Protein 3ZGY (pdb70)

Radius of gyration: 35.95 Å; Cα contacts (8 Å, |Δi|>4): 2214; chains: 4; bounding box: 71×122×78 Å

Foldseek 3Di:
DFEEEFEEVDLQSVLLQVLLVVVPHAYEYEYPDDDCSVVSPHHYADALLRRLQGHLEYEYEHAALVVVCVRPVPDDLQSAANHEYEYAYADALVSQQVVCVVQVSSNYFYKYKYWDAGSVCFQEQRTAIEIEADCVRCVVCVPSQCSRHVNYDYDYHRRRVRNVVVVVVVVVVVVVVVVLVLVQVLVVLVPDHSVVCVVVVVVVVVVVVVCVVVLVVCVVPVAFACPVPFLLNVLVVLVVVQVSCVVSVHDRPVSVVVNVLSVVCVVVVRRRGHPSNSVVVVPDD/DFAEEFEEVDLQSVLQQVLLVVVPHNYHYDDCCVALLNRLQGGLEYEYEYAALVVVCVRPVPDDLQSAANHEYEYAYADALVSQVVVCVVCVSSNYFYKYKYWDAGSVCFQEQRTAIEIEADCVRCVVCVPSQCSRHVNYDYDYHRNRPRNVVVVVVVVVVVVVVVVLVLVQVLVVLVPDHSVVCVVVVVVVVVVVVVCPVVLVVCVVPVHFACPVPFLLNVLVVLVVVQCSCVVSVHDRPVSVVVNVLSVVCVVVVRRRGHPSNSVVVVPDD/DFAEEFEEVDLQSVLQQVLLVVVPHNYHYDYDVCVALLNRLQGGLEYEYEYAALVVVCVRPVPDDLQSALHEYEYAYADALVSQVVVCVVCVSSNYFYKYKYWPAGSVCFQEQRTAIEIEADCVRCVVCVPSQCSRHVNYDYDYHRNRVRNVVVVVVVVVVVVLVVVLVLVQVLVVLVPDHSVVCVVVVVVVVVVVVVCPVVLVVCVVPVHFACPVPFLLVVQVVLVVLQVSCVVSVHDRPVSVVVNVLSVVCVVVVRRRGHPSNSVVVVPDD/DQDPLLQQLPFEEEFEAVDLQSVLLQVLSLVSNHAYEYEYPDDDVSVVSPHHYADALLRRLQGGLEYEYEHAALVVVCVRPVPDPLQSAANHEYEYAYADALVSQVVVCVVCVSSNYFYKYKYWDDGSVCFQEQPTAIEIEADCVRCVSCVSSQCSRHVNYDYDYHRRRVRNVVVVVVVVVVVVLVVVLVLVQVLVVLVPDHSVVCVVVVVVVVVVVVVCVVVLVVCVVPVAFACPVPFLLNVQVVLVVSQCSCVVSVHDRPVSVVVNVLSVVCVVVVRRRGHPSNSVVVVPDD

Organism: Streptomyces kanamyceticus (NCBI:txid1967)

Sequence (1125 aa):
HTPVTVIGLGLMGQALAGAFLGAGHPTTVWNRTAAPLVARGAKSAGSVAEAVAASPLVVVCVSDYDAVHALLDPLDGTALQGRTLVNLTSGTSAQARERAAWADGRGADYLDGAILAGPAAIGTADAVVLLSGPRSAFDPHASALGGLGAGTTYLGADHGLASLYDAAGLVMMWSILNGFLQGAALLGTAGVDATTFAPFITQGIGTVADWLPGYARQIDDGAYPADDAAIDTHLATMEHLIHESEFLGVNAELPRFIKALADRAVADGHGGSGYPALIEQFRTHHTPVTVIGLGLMGQALAGAFLGAGHPTTVWNRAGSVAEAVAASPLVVVCVSDYDAVHALLDPLDGTALQGRTLVNLTSGTSAQARERAAWADGRGADYLDGAILAGPAAIGTADAVVLLSGPRSAFDPHASALGGLGAGTTYLGADHGLASLYDAAGLVMMWSILNGFLQGAALLGTAGVDATTFAPFITQGIGTVADWLPGYARQIDDGAYPADDAAIDTHLATMEHLIHESEFLGVNAELPRFIKALADRAVADGHGGSGYPALIEQFRTHHTPVTVIGLGLMGQALAGAFLGAGHPTTVWNRTAGSVAEAVAASPLVVVCVSDYDAVHALLDPLDGTALQRTLVNLTSGTSAQARERAAWADGRGADYLDGAILAGPAAIGTADAVVLLSGPRSAFDPHASALGGLGAGTTYLGADHGLASLYDAAGLVMMWSILNGFLQGAALLGTAGVDATTFAPFITQGIGTVADWLPGYARQIDDGAYPADDAAIDTHLATMEHLIHESEFLGVNAELPRFIKALADRAVADGHGGSGYPALIEQFRTHRMMRNQQAEHTPVTVIGLGLMGQALAGAFLGAGHPTTVWNRTAEPLVARGAKSAGSVAEAVAASPLVVVCVSDYDAVHALLDPLDGTALQGRTLVNLTSGTSAQARERAAWADGRGADYLDGAILAGPAAIGTADAVVLLSGPRSAFDPHASALGGLGAGTTYLGADHGLASLYDAAGLVMMWSILNGFLQGAALLGTAGVDATTFAPFITQGIGTVADWLPGYARQIDDGAYPADDAAIDTHLATMEHLIHESEFLGVNAELPRFIKALADRAVADGHGGSGYPALIEQFRTH

B-factor: mean 64.22, std 21.1, range [27.95, 148.42]

Solvent-accessible surface area: 41260 Å² total

InterPro domains:
  IPR006115 6-phosphogluconate dehydrogenase, NADP-binding [PF03446] (22-177)
  IPR013328 6-phosphogluconate dehydrogenase, domain 2 [G3DSA:1.10.1040.10] (179-309)
  IPR015815 3-hydroxyisobutyrate dehydrogenase-related [PIRSF000103] (19-307)
  IPR036291 NAD(P)-binding domain superfamily [SSF51735] (21-177)
  IPR048666 NADPH-dependent reductive aminase-like, C-terminal domain [PF21761] (179-304)
  IPR051265 HIBADH-related NP60 subfamily [PTHR43580] (11-300)

Secondary structure (P-SEA, 3-state):
cbbbbbccccaaaaaaaaaaaaacccccccccccccccccbbbbbccaaaaaacccbbbbbcccaaaaaaacccccccccccbbbbbcccccaaaaaaaaaaaaaacbbbbbbcccccccccccccbbbbbbcccccccccccccccccccccccccccaaaaaaaaaaaaaaaaaaaaaaaaaaaaaaaccccccaaaaaaaaaaaaaaaaaaaaaaaaccccccccccaaaaaaaaaaaaaaaaaaccccaaaaaaaaaaaaaaaacccccccccaaaaaacc/cbbbbbccccaaaaaaaaaaaaaccccccccccccaaaaaaaccbbbbbcccaaaaaaacccccccccccbbbbbcccccaaaaaaaaaaaaaabbbbbbbcccccccccccccbbbbbbcccccccccccccccccccccccccccaaaaaaaaaaaaaaaaaaaaaaaaaaaaaaaccccccaaaaaaaaaaaaaaaaaaaaaaaaccccccccccaaaaaaaaaaaaaaaaaaccccaaaaaaaaaaaaaaaacccccccccaaaaaacc/cbbbbbccccaaaaaaaaaaaaacccccccccccccaaaaaacccbbbbbcccaaaaaaccccccccccccbbbbcccccaaaaaaaaaaaaaabbbbbbbcccccccccccccbbbbbbcccccccccccccccccccccccccccaaaaaaaaaaaaaaaaaaaaaaaaaaaaaaaccccccaaaaaaaaaaaaaaaaaaaaaaaacccccccccccccaaaaaaaaaaaaaaaccccaaaaaaaaaaaaaaaacccccccccaaaaaacc/ccccccccccbbbbbccccaaaaaaaaaaaaacccccccccccccccccbbbbbccaaaaaacccbbbbbcccaaaaaaccccccccccccbbbbbcccccaaaaaaaaaaaaaabbbbbbbcccccccccccccbbbbbbcccccccccccccccccccccccccccaaaaaaaaaaaaaaaaaaaaaaaaaaaaaaaccccccaaaaaaaaaaaaaaaaaaaaaaaacccccccccccccaaaaaaaaaaaaaaaccccaaaaaaaaaaaaaaaaccccccccccccccccc

Structure (mmCIF, N/CA/C/O backbone):
data_3ZGY
#
_entry.id   3ZGY
#
_cell.length_a   203.410
_cell.length_b   131.110
_cell.length_c   77.480
_cell.angle_alpha   90.00
_cell.angle_beta   107.22
_cell.angle_gamma   90.00
#
_symmetry.space_group_name_H-M   'C 1 2 1'
#
loop_
_entity.id
_entity.type
_entity.pdbx_description
1 polymer 'R-IMINE REDUCTASE'
2 water water
#
loop_
_atom_site.group_PDB
_atom_site.id
_atom_site.type_symbol
_atom_site.label_atom_id
_atom_site.label_alt_id
_atom_site.label_comp_id
_atom_site.label_asym_id
_atom_site.label_entity_id
_atom_site.label_seq_id
_atom_site.pdbx_PDB_ins_code
_atom_site.Cartn_x
_atom_site.Cartn_y
_atom_site.Cartn_z
_atom_site.occupancy
_atom_site.B_iso_or_equiv
_atom_site.auth_seq_id
_atom_site.auth_comp_id
_atom_site.auth_asym_id
_atom_site.auth_atom_id
_atom_site.pdbx_PDB_model_num
ATOM 1 N N . HIS A 1 19 ? -2.807 -33.676 28.654 1.00 83.78 19 HIS A N 1
ATOM 2 C CA . HIS A 1 19 ? -3.155 -32.238 28.430 1.00 101.42 19 HIS A CA 1
ATOM 3 C C . HIS A 1 19 ? -2.926 -31.824 26.975 1.00 114.26 19 HIS A C 1
ATOM 4 O O . HIS A 1 19 ? -2.129 -30.909 26.704 1.00 103.48 19 HIS A O 1
ATOM 6 N N . THR A 1 20 ? -3.629 -32.504 26.046 1.00 118.55 20 THR A N 1
ATOM 7 C CA . THR A 1 20 ? -3.707 -32.082 24.612 1.00 106.92 20 THR A CA 1
ATOM 8 C C . THR A 1 20 ? -5.158 -31.872 24.094 1.00 85.29 20 THR A C 1
ATOM 9 O O . THR A 1 20 ? -6.073 -32.575 24.494 1.00 78.92 20 THR A O 1
ATOM 13 N N . PRO A 1 21 ? -5.359 -30.907 23.195 1.00 68.76 21 PRO A N 1
ATOM 14 C CA . PRO A 1 21 ? -6.726 -30.427 23.006 1.00 65.41 21 PRO A CA 1
ATOM 15 C C . PRO A 1 21 ? -7.621 -31.354 22.201 1.00 68.11 21 PRO A C 1
ATOM 16 O O . PRO A 1 21 ? -7.156 -32.006 21.265 1.00 65.77 21 PRO A O 1
ATOM 20 N N . VAL A 1 22 ? -8.896 -31.417 22.600 1.00 75.33 22 VAL A N 1
ATOM 21 C CA . VAL A 1 22 ? -9.911 -32.223 21.929 1.00 71.39 22 VAL A CA 1
ATOM 22 C C . VAL A 1 22 ? -11.257 -31.497 21.850 1.00 71.53 22 VAL A C 1
ATOM 23 O O . VAL A 1 22 ? -11.698 -30.883 22.825 1.00 82.40 22 VAL A O 1
ATOM 27 N N . THR A 1 23 ? -11.927 -31.622 20.709 1.00 63.68 23 THR A N 1
ATOM 28 C CA . THR A 1 23 ? -13.269 -31.074 20.520 1.00 65.58 23 THR A CA 1
ATOM 29 C C . THR A 1 23 ? -14.337 -32.172 20.614 1.00 60.97 23 THR A C 1
ATOM 30 O O . THR A 1 23 ? -14.081 -33.323 20.257 1.00 67.81 23 THR A O 1
ATOM 34 N N . VAL A 1 24 ? -15.503 -31.818 21.148 1.00 60.27 24 VAL A N 1
ATOM 35 C CA . VAL A 1 24 ? -16.635 -32.726 21.217 1.00 61.96 24 VAL A CA 1
ATOM 36 C C . VAL A 1 24 ? -17.842 -32.046 20.577 1.00 67.49 24 VAL A C 1
ATOM 37 O O . VAL A 1 24 ? -18.245 -30.970 20.992 1.00 68.88 24 VAL A O 1
ATOM 41 N N . ILE A 1 25 ? -18.409 -32.697 19.567 1.00 62.50 25 ILE A N 1
ATOM 42 C CA . ILE A 1 25 ? -19.496 -32.136 18.825 1.00 62.33 25 ILE A CA 1
ATOM 43 C C . ILE A 1 25 ? -20.723 -32.995 19.026 1.00 73.63 25 ILE A C 1
ATOM 44 O O . ILE A 1 25 ? -20.712 -34.191 18.732 1.00 63.22 25 ILE A O 1
ATOM 49 N N . GLY A 1 26 ? -21.773 -32.350 19.543 1.00 84.56 26 GLY A N 1
ATOM 50 C CA . GLY A 1 26 ? -23.027 -33.008 19.881 1.00 81.60 26 GLY A CA 1
ATOM 51 C C . GLY A 1 26 ? -23.052 -33.217 21.364 1.00 76.65 26 GLY A C 1
ATOM 52 O O . GLY A 1 26 ? -22.117 -33.818 21.901 1.00 74.66 26 GLY A O 1
ATOM 53 N N . LEU A 1 27 ? -24.069 -32.665 22.030 1.00 81.12 27 LEU A N 1
ATOM 54 C CA . LEU A 1 27 ? -24.169 -32.707 23.500 1.00 88.74 27 LEU A CA 1
ATOM 55 C C . LEU A 1 27 ? -25.507 -33.266 23.961 1.00 84.18 27 LEU A C 1
ATOM 56 O O . LEU A 1 27 ? -26.176 -32.673 24.812 1.00 94.16 27 LEU A O 1
ATOM 61 N N . GLY A 1 28 ? -25.890 -34.408 23.411 1.00 83.68 28 GLY A N 1
ATOM 62 C CA . GLY A 1 28 ? -26.959 -35.191 24.012 1.00 73.98 28 GLY A CA 1
ATOM 63 C C . GLY A 1 28 ? -26.406 -35.707 25.324 1.00 76.52 28 GLY A C 1
ATOM 64 O O . GLY A 1 28 ? -25.330 -35.271 25.777 1.00 73.36 28 GLY A O 1
ATOM 65 N N . LEU A 1 29 ? -27.101 -36.650 25.939 1.00 83.74 29 LEU A N 1
ATOM 66 C CA . LEU A 1 29 ? -26.648 -37.166 27.240 1.00 94.98 29 LEU A CA 1
ATOM 67 C C . LEU A 1 29 ? -25.200 -37.658 27.052 1.00 93.41 29 LEU A C 1
ATOM 68 O O . LEU A 1 29 ? -24.255 -37.215 27.752 1.00 85.82 29 LEU A O 1
ATOM 70 N N . MET A 1 30 ? -25.019 -38.454 25.999 1.00 93.93 30 MET A N 1
ATOM 71 C CA . MET A 1 30 ? -23.717 -39.038 25.656 1.00 86.88 30 MET A CA 1
ATOM 72 C C . MET A 1 30 ? -22.635 -38.006 25.303 1.00 77.74 30 MET A C 1
ATOM 73 O O . MET A 1 30 ? -21.501 -38.130 25.718 1.00 81.08 30 MET A O 1
ATOM 78 N N . GLY A 1 31 ? -22.976 -36.997 24.522 1.00 71.80 31 GLY A N 1
ATOM 79 C CA . GLY A 1 31 ? -22.013 -35.967 24.186 1.00 78.67 31 GLY A CA 1
ATOM 80 C C . GLY A 1 31 ? -21.446 -35.310 25.421 1.00 80.41 31 GLY A C 1
ATOM 81 O O . GLY A 1 31 ? -20.226 -35.164 25.557 1.00 72.21 31 GLY A O 1
ATOM 82 N N . GLN A 1 32 ? -22.337 -34.953 26.342 1.00 92.88 32 GLN A N 1
ATOM 83 C CA . GLN A 1 32 ? -21.921 -34.349 27.615 1.00 85.04 32 GLN A CA 1
ATOM 84 C C . GLN A 1 32 ? -21.008 -35.277 28.397 1.00 76.33 32 GLN A C 1
ATOM 85 O O . GLN A 1 32 ? -19.924 -34.855 28.831 1.00 75.33 32 GLN A O 1
ATOM 91 N N . ALA A 1 33 ? -21.401 -36.545 28.521 1.00 57.25 33 ALA A N 1
ATOM 92 C CA . ALA A 1 33 ? -20.529 -37.548 29.148 1.00 63.74 33 ALA A CA 1
ATOM 93 C C . ALA A 1 33 ? -19.136 -37.648 28.504 1.00 67.73 33 ALA A C 1
ATOM 94 O O . ALA A 1 33 ? -18.119 -37.680 29.199 1.00 81.07 33 ALA A O 1
ATOM 96 N N . LEU A 1 34 ? -19.079 -37.632 27.179 1.00 64.05 34 LEU A N 1
ATOM 97 C CA . LEU A 1 34 ? -17.808 -37.730 26.509 1.00 66.22 34 LEU A CA 1
ATOM 98 C C . LEU A 1 34 ? -16.957 -36.513 26.824 1.00 65.85 34 LEU A C 1
ATOM 99 O O . LEU A 1 34 ? -15.767 -36.658 27.159 1.00 59.07 34 LEU A O 1
ATOM 104 N N . ALA A 1 35 ? -17.543 -35.324 26.682 1.00 61.39 35 ALA A N 1
ATOM 105 C CA . ALA A 1 35 ? -16.815 -34.077 26.991 1.00 75.99 35 ALA A CA 1
ATOM 106 C C . ALA A 1 35 ? -16.364 -34.050 28.449 1.00 76.98 35 ALA A C 1
ATOM 107 O O . ALA A 1 35 ? -15.266 -33.576 28.764 1.00 74.46 35 ALA A O 1
ATOM 109 N N . GLY A 1 36 ? -17.224 -34.579 29.326 1.00 76.77 36 GLY A N 1
ATOM 110 C CA . GLY A 1 36 ? -16.922 -34.699 30.741 1.00 81.30 36 GLY A CA 1
ATOM 111 C C . GLY A 1 36 ? -15.635 -35.450 30.952 1.00 83.18 36 GLY A C 1
ATOM 112 O O . GLY A 1 36 ? -14.708 -34.957 31.601 1.00 98.08 36 GLY A O 1
ATOM 113 N N . ALA A 1 37 ? -15.566 -36.647 30.395 1.00 80.31 37 ALA A N 1
ATOM 114 C CA . ALA A 1 37 ? -14.371 -37.480 30.545 1.00 74.07 37 ALA A CA 1
ATOM 115 C C . ALA A 1 37 ? -13.113 -36.799 30.028 1.00 76.14 37 ALA A C 1
ATOM 116 O O . ALA A 1 37 ? -12.051 -36.933 30.618 1.00 90.74 37 ALA A O 1
ATOM 118 N N . PHE A 1 38 ? -13.212 -36.047 28.944 1.00 83.16 38 PHE A N 1
ATOM 119 C CA . PHE A 1 38 ? -12.007 -35.431 28.399 1.00 86.41 38 PHE A CA 1
ATOM 120 C C . PHE A 1 38 ? -11.523 -34.305 29.309 1.00 94.89 38 PHE A C 1
ATOM 121 O O . PHE A 1 38 ? -10.316 -34.188 29.543 1.00 94.79 38 PHE A O 1
ATOM 129 N N . LEU A 1 39 ? -12.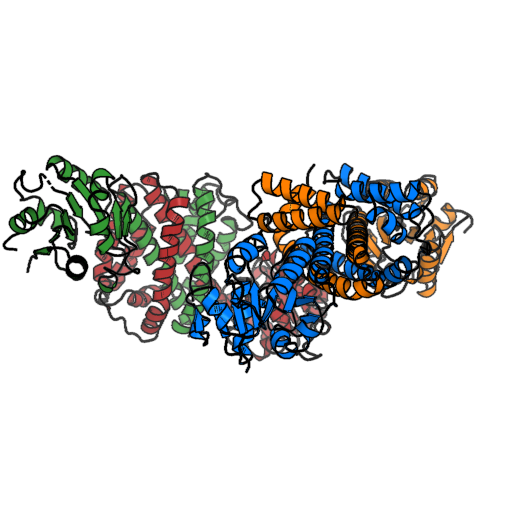452 -33.486 29.816 1.00 96.87 39 LEU A N 1
ATOM 130 C CA . LEU A 1 39 ? -12.112 -32.452 30.829 1.00 95.94 39 LEU A CA 1
ATOM 131 C C . LEU A 1 39 ? -11.532 -33.068 32.085 1.00 84.77 39 LEU A C 1
ATOM 132 O O . LEU A 1 39 ? -10.474 -32.671 32.540 1.00 83.27 39 LEU A O 1
ATOM 137 N N . GLY A 1 40 ? -12.231 -34.053 32.626 1.00 82.54 40 GLY A N 1
ATOM 138 C CA . GLY A 1 40 ? -11.779 -34.776 33.807 1.00 80.10 40 GLY A CA 1
ATOM 139 C C . GLY A 1 40 ? -10.424 -35.444 33.688 1.00 78.13 40 GLY A C 1
ATOM 140 O O . GLY A 1 40 ? -9.817 -35.792 34.689 1.00 105.32 40 GLY A O 1
ATOM 141 N N . ALA A 1 41 ? -9.941 -35.669 32.483 1.00 77.62 41 ALA A N 1
ATOM 142 C CA . ALA A 1 41 ? -8.622 -36.259 32.319 1.00 79.43 41 ALA A CA 1
ATOM 143 C C . ALA A 1 41 ? -7.614 -35.157 31.998 1.00 82.82 41 ALA A C 1
ATOM 144 O O . ALA A 1 41 ? -6.477 -35.443 31.654 1.00 68.63 41 ALA A O 1
ATOM 146 N N . GLY A 1 42 ? -8.027 -33.896 32.131 1.00 85.16 42 GLY A N 1
ATOM 147 C CA . GLY A 1 42 ? -7.114 -32.778 31.950 1.00 78.61 42 GLY A CA 1
ATOM 148 C C . GLY A 1 42 ? -6.832 -32.435 30.502 1.00 82.96 42 GLY A C 1
ATOM 149 O O . GLY A 1 42 ? -5.690 -32.178 30.119 1.00 84.19 42 GLY A O 1
ATOM 150 N N . HIS A 1 43 ? -7.868 -32.479 29.674 1.00 89.27 43 HIS A N 1
ATOM 151 C CA . HIS A 1 43 ? -7.732 -32.043 28.293 1.00 78.65 43 HIS A CA 1
ATOM 152 C C . HIS A 1 43 ? -8.354 -30.675 28.154 1.00 70.27 43 HIS A C 1
ATOM 153 O O . HIS A 1 43 ? -9.464 -30.450 28.626 1.00 72.90 43 HIS A O 1
ATOM 160 N N . PRO A 1 44 ? -7.659 -29.767 27.473 1.00 70.76 44 PRO A N 1
ATOM 161 C CA . PRO A 1 44 ? -8.326 -28.525 27.029 1.00 76.29 44 PRO A CA 1
ATOM 162 C C . PRO A 1 44 ? -9.415 -28.824 25.990 1.00 79.78 44 PRO A C 1
ATOM 163 O O . PRO A 1 44 ? -9.120 -29.100 24.836 1.00 81.30 44 PRO A O 1
ATOM 167 N N . THR A 1 45 ? -10.662 -28.754 26.433 1.00 77.85 45 THR A N 1
ATOM 168 C CA . THR A 1 45 ? -11.772 -29.304 25.718 1.00 78.69 45 THR A CA 1
ATOM 169 C C . THR A 1 45 ? -12.681 -28.213 25.185 1.00 75.10 45 THR A C 1
ATOM 170 O O . THR A 1 45 ? -13.238 -27.457 25.959 1.00 83.05 45 THR A O 1
ATOM 174 N N . THR A 1 46 ? -12.857 -28.183 23.868 1.00 75.33 46 THR A N 1
ATOM 175 C CA . THR A 1 46 ? -13.847 -27.342 23.221 1.00 69.30 46 THR A CA 1
ATOM 176 C C . THR A 1 46 ? -15.106 -28.118 22.826 1.00 72.42 46 THR A C 1
ATOM 177 O O . THR A 1 46 ? -15.048 -29.292 22.549 1.00 86.71 46 THR A O 1
ATOM 181 N N . VAL A 1 47 ? -16.238 -27.438 22.787 1.00 73.28 47 VAL A N 1
ATOM 182 C CA . VAL A 1 47 ? -17.533 -28.088 22.750 1.00 70.06 47 VAL A CA 1
ATOM 183 C C . VAL A 1 47 ? -18.530 -27.305 21.849 1.00 74.23 47 VAL A C 1
ATOM 184 O O . VAL A 1 47 ? -18.406 -26.085 21.718 1.00 82.19 47 VAL A O 1
ATOM 188 N N . TRP A 1 48 ? -19.486 -28.003 21.232 1.00 65.77 48 TRP A N 1
ATOM 189 C CA . TRP A 1 48 ? -20.510 -27.379 20.400 1.00 72.28 48 TRP A CA 1
ATOM 190 C C . TRP A 1 48 ? -21.813 -28.172 20.392 1.00 80.75 48 TRP A C 1
ATOM 191 O O . TRP A 1 48 ? -21.794 -29.409 20.350 1.00 97.74 48 TRP A O 1
ATOM 202 N N . ASN A 1 49 ? -22.945 -27.459 20.374 1.00 94.34 49 ASN A N 1
ATOM 203 C CA . ASN A 1 49 ? -24.285 -28.094 20.336 1.00 103.05 49 ASN A CA 1
ATOM 204 C C . ASN A 1 49 ? -25.338 -27.281 19.564 1.00 98.41 49 ASN A C 1
ATOM 205 O O . ASN A 1 49 ? -25.269 -26.044 19.538 1.00 88.57 49 ASN A O 1
ATOM 210 N N . ARG A 1 50 ? -26.257 -28.006 18.899 1.00 108.63 50 ARG A N 1
ATOM 211 C CA . ARG A 1 50 ? -27.438 -27.442 18.194 1.00 114.44 50 ARG A CA 1
ATOM 212 C C . ARG A 1 50 ? -28.084 -26.366 19.079 1.00 116.45 50 ARG A C 1
ATOM 213 O O . ARG A 1 50 ? -28.085 -25.195 18.732 1.00 103.93 50 ARG A O 1
ATOM 215 N N . THR A 1 51 ? -28.480 -26.732 20.281 1.00 120.47 51 THR A N 1
ATOM 216 C CA . THR A 1 51 ? -28.908 -25.739 21.242 1.00 117.25 51 THR A CA 1
ATOM 217 C C . THR A 1 51 ? -27.826 -25.514 22.289 1.00 119.45 51 THR A C 1
ATOM 218 O O . THR A 1 51 ? -27.521 -26.405 23.057 1.00 127.78 51 THR A O 1
ATOM 220 N N . ALA A 1 52 ? -27.247 -24.326 22.332 1.00 117.18 52 ALA A N 1
ATOM 221 C CA . ALA A 1 52 ? -26.210 -24.048 23.314 1.00 115.62 52 ALA A CA 1
ATOM 222 C C . ALA A 1 52 ? -26.620 -24.471 24.720 1.00 124.07 52 ALA A C 1
ATOM 223 O O . ALA A 1 52 ? -27.788 -24.719 24.965 1.00 138.67 52 ALA A O 1
ATOM 225 N N . ALA A 1 53 ? -25.639 -24.543 25.619 1.00 126.35 53 ALA A N 1
ATOM 226 C CA . ALA A 1 53 ? -25.754 -25.086 26.983 1.00 132.73 53 ALA A CA 1
ATOM 227 C C . ALA A 1 53 ? -25.344 -26.557 27.064 1.00 134.67 53 ALA A C 1
ATOM 228 O O . ALA A 1 53 ? -26.189 -27.444 27.142 1.00 131.16 53 ALA A O 1
ATOM 230 N N . PRO A 1 57 ? -22.763 -25.881 31.640 1.00 105.00 57 PRO A N 1
ATOM 231 C CA . PRO A 1 57 ? -22.268 -26.756 32.705 1.00 100.89 57 PRO A CA 1
ATOM 232 C C . PRO A 1 57 ? -20.866 -27.187 32.392 1.00 104.26 57 PRO A C 1
ATOM 233 O O . PRO A 1 57 ? -19.933 -26.778 33.056 1.00 102.97 57 PRO A O 1
ATOM 237 N N . LEU A 1 58 ? -20.705 -27.997 31.363 1.00 115.25 58 LEU A N 1
ATOM 238 C CA . LEU A 1 58 ? -19.338 -28.345 30.959 1.00 120.04 58 LEU A CA 1
ATOM 239 C C . LEU A 1 58 ? -18.495 -27.097 30.976 1.00 114.15 58 LEU A C 1
ATOM 240 O O . LEU A 1 58 ? -17.327 -27.142 31.343 1.00 124.14 58 LEU A O 1
ATOM 245 N N . VAL A 1 59 ? -19.066 -25.977 30.553 1.00 119.36 59 VAL A N 1
ATOM 246 C CA . VAL A 1 59 ? -18.287 -24.739 30.563 1.00 127.06 59 VAL A CA 1
ATOM 247 C C . VAL A 1 59 ? -18.077 -24.264 32.001 1.00 124.03 59 VAL A C 1
ATOM 248 O O . VAL A 1 59 ? -17.056 -23.639 32.299 1.00 111.09 59 VAL A O 1
ATOM 252 N N . ALA A 1 60 ? -18.996 -24.641 32.893 1.00 116.89 60 ALA A N 1
ATOM 253 C CA . ALA A 1 60 ? -18.789 -24.439 34.321 1.00 112.92 60 ALA A CA 1
ATOM 254 C C . ALA A 1 60 ? -17.562 -25.214 34.813 1.00 110.33 60 ALA A C 1
ATOM 255 O O . ALA A 1 60 ? -16.701 -24.630 35.456 1.00 125.86 60 ALA A O 1
ATOM 257 N N . ARG A 1 61 ? -17.462 -26.509 34.495 1.00 107.83 61 ARG A N 1
ATOM 258 C CA . ARG A 1 61 ? -16.248 -27.285 34.843 1.00 101.75 61 ARG A CA 1
ATOM 259 C C . ARG A 1 61 ? -14.955 -26.888 34.008 1.00 97.06 61 ARG A C 1
ATOM 260 O O . ARG A 1 61 ? -13.901 -27.451 34.247 1.00 97.66 61 ARG A O 1
ATOM 262 N N . GLY A 1 62 ? -15.005 -25.934 33.065 1.00 89.34 62 GLY A N 1
ATOM 263 C CA . GLY A 1 62 ? -13.775 -25.483 32.347 1.00 100.97 62 GLY A CA 1
ATOM 264 C C . GLY A 1 62 ? -13.712 -25.587 30.812 1.00 104.46 62 GLY A C 1
ATOM 265 O O . GLY A 1 62 ? -12.730 -25.175 30.178 1.00 95.66 62 GLY A O 1
ATOM 266 N N . ALA A 1 63 ? -14.755 -26.114 30.190 1.00 103.67 63 ALA A N 1
ATOM 267 C CA . ALA A 1 63 ? -14.775 -26.221 28.726 1.00 114.43 63 ALA A CA 1
ATOM 268 C C . ALA A 1 63 ? -14.897 -24.848 28.045 1.00 106.30 63 ALA A C 1
ATOM 269 O O . ALA A 1 63 ? -15.423 -23.920 28.625 1.00 123.39 63 ALA A O 1
ATOM 271 N N . LYS A 1 64 ? -14.398 -24.721 26.820 1.00 91.75 64 LYS A N 1
ATOM 272 C CA . LYS A 1 64 ? -14.620 -23.519 26.033 1.00 85.99 64 LYS A CA 1
ATOM 273 C C . LYS A 1 64 ? -15.821 -23.875 25.153 1.00 82.38 64 LYS A C 1
ATOM 274 O O . LYS A 1 64 ? -15.827 -24.922 24.560 1.00 96.46 64 LYS A O 1
ATOM 276 N N . SER A 1 65 ? -16.881 -23.072 25.159 1.00 89.09 65 SER A N 1
ATOM 277 C CA . SER A 1 65 ? -18.043 -23.308 24.281 1.00 82.72 65 SER A CA 1
ATOM 278 C C . SER A 1 65 ? -17.776 -22.520 23.021 1.00 80.12 65 SER A C 1
ATOM 279 O O . SER A 1 65 ? -17.101 -21.515 23.067 1.00 82.38 65 SER A O 1
ATOM 282 N N . ALA A 1 66 ? -18.260 -23.011 21.887 1.00 84.64 66 ALA A N 1
ATOM 283 C CA . ALA A 1 66 ? -17.784 -22.550 20.573 1.00 88.37 66 ALA A CA 1
ATOM 284 C C . ALA A 1 66 ? -18.879 -21.922 19.715 1.00 86.05 66 ALA A C 1
ATOM 285 O O . ALA A 1 66 ? -20.044 -22.333 19.784 1.00 68.71 66 ALA A O 1
ATOM 287 N N . GLY A 1 67 ? -18.486 -20.930 18.912 1.00 88.35 67 GLY A N 1
ATOM 288 C CA . GLY A 1 67 ? -19.443 -20.138 18.149 1.00 100.22 67 GLY A CA 1
ATOM 289 C C . GLY A 1 67 ? -20.198 -20.954 17.128 1.00 110.30 67 GLY A C 1
ATOM 290 O O . GLY A 1 67 ? -21.409 -20.820 16.970 1.00 116.89 67 GLY A O 1
ATOM 291 N N . SER A 1 68 ? -19.467 -21.829 16.454 1.00 119.21 68 SER A N 1
ATOM 292 C CA . SER A 1 68 ? -19.994 -22.613 15.352 1.00 104.35 68 SER A CA 1
ATOM 293 C C . SER A 1 68 ? -19.263 -23.954 15.299 1.00 103.80 68 SER A C 1
ATOM 294 O O . SER A 1 68 ? -18.266 -24.180 16.007 1.00 104.47 68 SER A O 1
ATOM 297 N N . VAL A 1 69 ? -19.732 -24.826 14.417 1.00 92.15 69 VAL A N 1
ATOM 298 C CA . VAL A 1 69 ? -19.035 -26.087 14.153 1.00 82.78 69 VAL A CA 1
ATOM 299 C C . VAL A 1 69 ? -17.620 -25.849 13.606 1.00 74.06 69 VAL A C 1
ATOM 300 O O . VAL A 1 69 ? -16.680 -26.521 14.007 1.00 66.61 69 VAL A O 1
ATOM 304 N N . ALA A 1 70 ? -17.468 -24.889 12.703 1.00 70.88 70 ALA A N 1
ATOM 305 C CA . ALA A 1 70 ? -16.154 -24.631 12.137 1.00 72.56 70 ALA A CA 1
ATOM 306 C C . ALA A 1 70 ? -15.181 -24.184 13.218 1.00 72.23 70 ALA A C 1
ATOM 307 O O . ALA A 1 70 ? -13.980 -24.507 13.162 1.00 69.11 70 ALA A O 1
ATOM 309 N N . GLU A 1 71 ? -15.704 -23.416 14.177 1.00 75.87 71 GLU A N 1
ATOM 310 C CA . GLU A 1 71 ? -14.907 -22.899 15.288 1.00 81.24 71 GLU A CA 1
ATOM 311 C C . GLU A 1 71 ? -14.437 -24.085 16.134 1.00 73.16 71 GLU A C 1
ATOM 312 O O . GLU A 1 71 ? -13.256 -24.194 16.505 1.00 76.30 71 GLU A O 1
ATOM 314 N N . ALA A 1 72 ? -15.366 -24.981 16.417 1.00 70.96 72 ALA A N 1
ATOM 315 C CA . ALA A 1 72 ? -15.059 -26.195 17.202 1.00 74.60 72 ALA A CA 1
ATOM 316 C C . ALA A 1 72 ? -14.015 -27.096 16.532 1.00 77.50 72 ALA A C 1
ATOM 317 O O . ALA A 1 72 ? -13.071 -27.537 17.173 1.00 78.27 72 ALA A O 1
ATOM 319 N N . VAL A 1 73 ? -14.155 -27.305 15.225 1.00 70.54 73 VAL A N 1
ATOM 320 C CA . VAL A 1 73 ? -13.192 -28.107 14.485 1.00 62.47 73 VAL A CA 1
ATOM 321 C C . VAL A 1 73 ? -11.795 -27.479 14.476 1.00 65.76 73 VAL A C 1
ATOM 322 O O . VAL A 1 73 ? -10.806 -28.159 14.735 1.00 59.91 73 VAL A O 1
ATOM 326 N N . ALA A 1 74 ? -11.718 -26.170 14.219 1.00 85.14 74 ALA A N 1
ATOM 327 C CA . ALA A 1 74 ? -10.433 -25.423 14.205 1.00 82.67 74 ALA A CA 1
ATOM 328 C C . ALA A 1 74 ? -9.686 -25.442 15.552 1.00 75.11 74 ALA A C 1
ATOM 329 O O . ALA A 1 74 ? -8.468 -25.281 15.597 1.00 71.30 74 ALA A O 1
ATOM 331 N N . ALA A 1 75 ? -10.429 -25.655 16.635 1.00 71.46 75 ALA A N 1
ATOM 332 C CA . ALA A 1 75 ? -9.860 -25.662 17.976 1.00 72.20 75 ALA A CA 1
ATOM 333 C C . ALA A 1 75 ? -8.874 -26.774 18.296 1.00 74.80 75 ALA A C 1
ATOM 334 O O . ALA A 1 75 ? -8.000 -26.566 19.128 1.00 83.73 75 ALA A O 1
ATOM 336 N N . SER A 1 76 ? -9.042 -27.970 17.744 1.00 75.37 76 SER A N 1
ATOM 337 C CA . SER A 1 76 ? -8.262 -29.114 18.240 1.00 69.99 76 SER A CA 1
ATOM 338 C C . SER A 1 76 ? -7.791 -30.015 17.112 1.00 68.01 76 SER A C 1
ATOM 339 O O . SER A 1 76 ? -8.482 -30.162 16.130 1.00 65.44 76 SER A O 1
ATOM 342 N N . PRO A 1 77 ? -6.646 -30.682 17.280 1.00 66.48 77 PRO A N 1
ATOM 343 C CA . PRO A 1 77 ? -6.258 -31.689 16.293 1.00 67.61 77 PRO A CA 1
ATOM 344 C C . PRO A 1 77 ? -7.093 -33.009 16.361 1.00 66.14 77 PRO A C 1
ATOM 345 O O . PRO A 1 77 ? -7.080 -33.772 15.409 1.00 66.90 77 PRO A O 1
ATOM 349 N N . LEU A 1 78 ? -7.800 -33.255 17.469 1.00 58.96 78 LEU A N 1
ATOM 350 C CA . LEU A 1 78 ? -8.648 -34.431 17.647 1.00 57.83 78 LEU A CA 1
ATOM 351 C C . LEU A 1 78 ? -10.080 -33.992 17.791 1.00 61.12 78 LEU A C 1
ATOM 352 O O . LEU A 1 78 ? -10.397 -33.269 18.733 1.00 66.78 78 LEU A O 1
ATOM 357 N N . VAL A 1 79 ? -10.966 -34.460 16.909 1.00 59.31 79 VAL A N 1
ATOM 358 C CA . VAL A 1 79 ? -12.377 -34.011 16.909 1.00 56.84 79 VAL A CA 1
ATOM 359 C C . VAL A 1 79 ? -13.330 -35.167 17.096 1.00 57.24 79 VAL A C 1
ATOM 360 O O . VAL A 1 79 ? -13.334 -36.071 16.283 1.00 58.48 79 VAL A O 1
ATOM 364 N N . VAL A 1 80 ? -14.133 -35.147 18.151 1.00 53.10 80 VAL A N 1
ATOM 365 C CA . VAL A 1 80 ? -14.999 -36.274 18.447 1.00 48.71 80 VAL A CA 1
ATOM 366 C C . VAL A 1 80 ? -16.424 -35.903 18.200 1.00 52.91 80 VAL A C 1
ATOM 367 O O . VAL A 1 80 ? -16.886 -34.863 18.648 1.00 66.80 80 VAL A O 1
ATOM 371 N N . VAL A 1 81 ? -17.156 -36.774 17.512 1.00 54.68 81 VAL A N 1
ATOM 372 C CA . VAL A 1 81 ? -18.512 -36.456 17.101 1.00 53.98 81 VAL A CA 1
ATOM 373 C C . VAL A 1 81 ? -19.452 -37.475 17.651 1.00 54.15 81 VAL A C 1
ATOM 374 O O . VAL A 1 81 ? -19.253 -38.677 17.459 1.00 55.83 81 VAL A O 1
ATOM 378 N N . CYS A 1 82 ? -20.488 -36.995 18.328 1.00 54.26 82 CYS A N 1
ATOM 379 C CA . CYS A 1 82 ? -21.522 -37.880 18.837 1.00 55.29 82 CYS A CA 1
ATOM 380 C C . CYS A 1 82 ? -22.862 -37.205 18.708 1.00 51.48 82 CYS A C 1
ATOM 381 O O . CYS A 1 82 ? -23.201 -36.354 19.511 1.00 71.39 82 CYS A O 1
ATOM 384 N N . VAL A 1 83 ? -23.637 -37.634 17.723 1.00 49.13 83 VAL A N 1
ATOM 385 C CA . VAL A 1 83 ? -24.934 -37.055 17.420 1.00 47.57 83 VAL A CA 1
ATOM 386 C C . VAL A 1 83 ? -25.903 -38.161 17.091 1.00 49.60 83 VAL A C 1
ATOM 387 O O . VAL A 1 83 ? -25.587 -39.349 17.245 1.00 55.78 83 VAL A O 1
ATOM 391 N N . SER A 1 84 ? -27.137 -37.814 16.793 1.00 55.91 84 SER A N 1
ATOM 392 C CA . SER A 1 84 ? -28.185 -38.861 16.829 1.00 59.65 84 SER A CA 1
ATOM 393 C C . SER A 1 84 ? -27.986 -39.921 15.732 1.00 55.27 84 SER A C 1
ATOM 394 O O . SER A 1 84 ? -28.189 -41.083 15.979 1.00 52.67 84 SER A O 1
ATOM 397 N N . ASP A 1 85 ? -27.564 -39.508 14.528 1.00 57.05 85 ASP A N 1
ATOM 398 C CA . ASP A 1 85 ? -27.349 -40.445 13.422 1.00 46.58 85 ASP A CA 1
ATOM 399 C C . ASP A 1 85 ? -26.455 -39.851 12.321 1.00 47.64 85 ASP A C 1
ATOM 400 O O . ASP A 1 85 ? -26.043 -38.681 12.415 1.00 51.78 85 ASP A O 1
ATOM 405 N N . TYR A 1 86 ? -26.165 -40.629 11.272 1.00 49.13 86 TYR A N 1
ATOM 406 C CA . TYR A 1 86 ? -25.207 -40.160 10.236 1.00 49.30 86 TYR A CA 1
ATOM 407 C C . TYR A 1 86 ? -25.785 -38.991 9.391 1.00 50.26 86 TYR A C 1
ATOM 408 O O . TYR A 1 86 ? -25.038 -38.161 8.878 1.00 50.21 86 TYR A O 1
ATOM 417 N N . ASP A 1 87 ? -27.108 -38.892 9.306 1.00 56.03 87 ASP A N 1
ATOM 418 C CA . ASP A 1 87 ? -27.750 -37.726 8.642 1.00 55.27 87 ASP A CA 1
ATOM 419 C C . ASP A 1 87 ? -27.366 -36.454 9.331 1.00 50.62 87 ASP A C 1
ATOM 420 O O . ASP A 1 87 ? -27.037 -35.483 8.673 1.00 53.24 87 ASP A O 1
ATOM 425 N N . ALA A 1 88 ? -27.361 -36.463 10.662 1.00 48.88 88 ALA A N 1
ATOM 426 C CA . ALA A 1 88 ? -26.857 -35.303 11.411 1.00 47.26 88 ALA A CA 1
ATOM 427 C C . ALA A 1 88 ? -25.379 -35.074 11.150 1.00 50.95 88 ALA A C 1
ATOM 428 O O . ALA A 1 88 ? -24.949 -33.917 11.067 1.00 50.33 88 ALA A O 1
ATOM 430 N N . VAL A 1 89 ? -24.591 -36.167 11.077 1.00 47.27 89 VAL A N 1
ATOM 431 C CA . VAL A 1 89 ? -23.153 -36.017 10.861 1.00 45.62 89 VAL A CA 1
ATOM 432 C C . VAL A 1 89 ? -22.983 -35.331 9.511 1.00 47.08 89 VAL A C 1
ATOM 433 O O . VAL A 1 89 ? -22.230 -34.384 9.383 1.00 46.21 89 VAL A O 1
ATOM 437 N N . HIS A 1 90 ? -23.717 -35.817 8.518 1.00 49.88 90 HIS A N 1
ATOM 438 C CA . HIS A 1 90 ? -23.748 -35.189 7.195 1.00 56.98 90 HIS A CA 1
ATOM 439 C C . HIS A 1 90 ? -24.043 -33.714 7.309 1.00 57.15 90 HIS A C 1
ATOM 440 O O . HIS A 1 90 ? -23.363 -32.901 6.710 1.00 63.53 90 HIS A O 1
ATOM 447 N N . ALA A 1 91 ? -25.099 -33.386 8.050 1.00 58.53 91 ALA A N 1
ATOM 448 C CA . ALA A 1 91 ? -25.591 -32.017 8.121 1.00 59.66 91 ALA A CA 1
ATOM 449 C C . ALA A 1 91 ? -24.589 -31.066 8.793 1.00 59.75 91 ALA A C 1
ATOM 450 O O . ALA A 1 91 ? -24.478 -29.900 8.418 1.00 57.10 91 ALA A O 1
ATOM 452 N N . LEU A 1 92 ? -23.843 -31.563 9.768 1.00 58.36 92 LEU A N 1
ATOM 453 C CA . LEU A 1 92 ? -22.921 -30.713 10.465 1.00 54.10 92 LEU A CA 1
ATOM 454 C C . LEU A 1 92 ? -21.608 -30.626 9.771 1.00 60.79 92 LEU A C 1
ATOM 455 O O . LEU A 1 92 ? -20.954 -29.606 9.858 1.00 68.21 92 LEU A O 1
ATOM 460 N N . LEU A 1 93 ? -21.170 -31.701 9.115 1.00 65.38 93 LEU A N 1
ATOM 461 C CA . LEU A 1 93 ? -19.794 -31.750 8.625 1.00 67.98 93 LEU A CA 1
ATOM 462 C C . LEU A 1 93 ? -19.644 -31.452 7.144 1.00 65.21 93 LEU A C 1
ATOM 463 O O . LEU A 1 93 ? -18.641 -30.856 6.736 1.00 67.89 93 LEU A O 1
ATOM 468 N N . ASP A 1 94 ? -20.620 -31.850 6.328 1.00 63.60 94 ASP A N 1
ATOM 469 C CA . ASP A 1 94 ? -20.507 -31.657 4.857 1.00 59.56 94 ASP A CA 1
ATOM 470 C C . ASP A 1 94 ? -20.297 -30.188 4.471 1.00 58.74 94 ASP A C 1
ATOM 471 O O . ASP A 1 94 ? -19.412 -29.890 3.679 1.00 54.17 94 ASP A O 1
ATOM 476 N N . PRO A 1 95 ? -21.035 -29.252 5.100 1.00 66.75 95 PRO A N 1
ATOM 477 C CA . PRO A 1 95 ? -20.819 -27.837 4.754 1.00 62.89 95 PRO A CA 1
ATOM 478 C C . PRO A 1 95 ? -19.466 -27.235 5.078 1.00 64.79 95 PRO A C 1
ATOM 479 O O . PRO A 1 95 ? -19.242 -26.119 4.697 1.00 72.38 95 PRO A O 1
ATOM 483 N N . LEU A 1 96 ? -18.564 -27.937 5.738 1.00 71.64 96 LEU A N 1
ATOM 484 C CA . LEU A 1 96 ? -17.287 -27.326 6.102 1.00 75.34 96 LEU A CA 1
ATOM 485 C C . LEU A 1 96 ? -16.410 -27.044 4.892 1.00 77.66 96 LEU A C 1
ATOM 486 O O . LEU A 1 96 ? -16.381 -27.874 3.976 1.00 87.50 96 LEU A O 1
ATOM 491 N N . ASP A 1 97 ? -15.662 -25.922 4.913 1.00 80.22 97 ASP A N 1
ATOM 492 C CA . ASP A 1 97 ? -14.567 -25.648 3.937 1.00 84.28 97 ASP A CA 1
ATOM 493 C C . ASP A 1 97 ? -13.625 -26.887 3.826 1.00 88.91 97 ASP A C 1
ATOM 494 O O . ASP A 1 97 ? -13.445 -27.672 4.792 1.00 104.73 97 ASP A O 1
ATOM 496 N N . GLY A 1 98 ? -13.100 -27.100 2.620 1.00 78.36 98 GLY A N 1
ATOM 497 C CA . GLY A 1 98 ? -12.302 -28.293 2.293 1.00 71.87 98 GLY A CA 1
ATOM 498 C C . GLY A 1 98 ? -11.002 -28.331 3.040 1.00 73.35 98 GLY A C 1
ATOM 499 O O . GLY A 1 98 ? -10.410 -29.409 3.211 1.00 95.97 98 GLY A O 1
ATOM 500 N N . THR A 1 99 ? -10.578 -27.168 3.538 1.00 77.36 99 THR A N 1
ATOM 501 C CA . THR A 1 99 ? -9.348 -27.066 4.346 1.00 84.36 99 THR A CA 1
ATOM 502 C C . THR A 1 99 ? -9.575 -27.415 5.838 1.00 84.14 99 THR A C 1
ATOM 503 O O . THR A 1 99 ? -8.661 -27.915 6.493 1.00 88.70 99 THR A O 1
ATOM 507 N N . ALA A 1 100 ? -10.798 -27.221 6.340 1.00 71.48 100 ALA A N 1
ATOM 508 C CA . ALA A 1 100 ? -11.097 -27.330 7.786 1.00 67.33 100 ALA A CA 1
ATOM 509 C C . ALA A 1 100 ? -10.605 -28.584 8.531 1.00 73.44 100 ALA A C 1
ATOM 510 O O . ALA A 1 100 ? -10.204 -28.502 9.685 1.00 79.14 100 ALA A O 1
ATOM 512 N N . LEU A 1 101 ? -10.645 -29.743 7.882 1.00 77.95 101 LEU A N 1
ATOM 513 C CA . LEU A 1 101 ? -10.257 -30.979 8.543 1.00 65.55 101 LEU A CA 1
ATOM 514 C C . LEU A 1 101 ? -8.841 -31.454 8.212 1.00 69.37 101 LEU A C 1
ATOM 515 O O . LEU A 1 101 ? -8.380 -32.451 8.797 1.00 54.65 101 LEU A O 1
ATOM 520 N N . GLN A 1 102 ? -8.150 -30.757 7.304 1.00 70.81 102 GLN A N 1
ATOM 521 C CA . GLN A 1 102 ? -6.789 -31.155 6.931 1.00 69.81 102 GLN A CA 1
ATOM 522 C C . GLN A 1 102 ? -5.895 -31.364 8.134 1.00 67.21 102 GLN A C 1
ATOM 523 O O . GLN A 1 102 ? -5.760 -30.482 8.988 1.00 56.12 102 GLN A O 1
ATOM 529 N N . GLY A 1 103 ? -5.293 -32.550 8.187 1.00 67.53 103 GLY A N 1
ATOM 530 C CA . GLY A 1 103 ? -4.347 -32.902 9.223 1.00 66.84 103 GLY A CA 1
ATOM 531 C C . GLY A 1 103 ? -5.013 -33.074 10.574 1.00 63.50 103 GLY A C 1
ATOM 532 O O . GLY A 1 103 ? -4.364 -32.971 11.583 1.00 71.99 103 GLY A O 1
ATOM 533 N N . ARG A 1 104 ? -6.304 -33.311 10.622 1.00 61.47 104 ARG A N 1
ATOM 534 C CA . ARG A 1 104 ? -6.952 -33.577 11.901 1.00 63.65 104 ARG A CA 1
ATOM 535 C C . ARG A 1 104 ? -7.426 -35.003 11.927 1.00 60.19 104 ARG A C 1
ATOM 536 O O . ARG A 1 104 ? -7.542 -35.647 10.890 1.00 54.83 104 ARG A O 1
ATOM 544 N N . THR A 1 105 ? -7.702 -35.494 13.122 1.00 59.29 105 THR A N 1
ATOM 545 C CA . THR A 1 105 ? -8.251 -36.811 13.276 1.00 54.51 105 THR A CA 1
ATOM 546 C C . THR A 1 105 ? -9.647 -36.634 13.749 1.00 52.68 105 THR A C 1
ATOM 547 O O . THR A 1 105 ? -9.905 -35.992 14.756 1.00 61.41 105 THR A O 1
ATOM 551 N N . LEU A 1 106 ? -10.555 -37.257 13.023 1.00 54.07 106 LEU A N 1
ATOM 552 C CA . LEU A 1 106 ? -11.957 -37.232 13.330 1.00 49.83 106 LEU A CA 1
ATOM 553 C C . LEU A 1 106 ? -12.349 -38.584 13.860 1.00 43.95 106 LEU A C 1
ATOM 554 O O . LEU A 1 106 ? -12.149 -39.595 13.197 1.00 59.94 106 LEU A O 1
ATOM 559 N N . VAL A 1 107 ? -12.962 -38.602 15.025 1.00 44.92 107 VAL A N 1
ATOM 560 C CA . VAL A 1 107 ? -13.478 -39.824 15.631 1.00 40.67 107 VAL A CA 1
ATOM 561 C C . VAL A 1 107 ? -14.991 -39.747 15.732 1.00 40.62 107 VAL A C 1
ATOM 562 O O . VAL A 1 107 ? -15.543 -38.905 16.431 1.00 53.27 107 VAL A O 1
ATOM 566 N N . ASN A 1 108 ? -15.678 -40.637 15.039 1.00 42.66 108 ASN A N 1
ATOM 567 C CA . ASN A 1 108 ? -17.105 -40.554 14.939 1.00 43.34 108 ASN A CA 1
ATOM 568 C C . ASN A 1 108 ? -17.760 -41.694 15.705 1.00 43.41 108 ASN A C 1
ATOM 569 O O . ASN A 1 108 ? -17.898 -42.803 15.217 1.00 46.94 108 ASN A O 1
ATOM 574 N N . LEU A 1 109 ? -18.210 -41.372 16.904 1.00 47.16 109 LEU A N 1
ATOM 575 C CA . LEU A 1 109 ? -18.818 -42.330 17.782 1.00 43.77 109 LEU A CA 1
ATOM 576 C C . LEU A 1 109 ? -20.340 -42.453 17.646 1.00 46.24 109 LEU A C 1
ATOM 577 O O . LEU A 1 109 ? -20.988 -43.156 18.432 1.00 45.73 109 LEU A O 1
ATOM 582 N N . THR A 1 110 ? -20.921 -41.742 16.677 1.00 47.10 110 THR A N 1
ATOM 583 C CA . THR A 1 110 ? -22.327 -41.925 16.330 1.00 42.87 110 THR A CA 1
ATOM 584 C C . THR A 1 110 ? -22.601 -43.353 15.879 1.00 40.40 110 THR A C 1
ATOM 585 O O . THR A 1 110 ? -21.790 -43.962 15.171 1.00 42.78 110 THR A O 1
ATOM 589 N N . SER A 1 111 ? -23.756 -43.864 16.248 1.00 44.73 111 SER A N 1
ATOM 590 C CA . SER A 1 111 ? -24.200 -45.179 15.775 1.00 53.04 111 SER A CA 1
ATOM 591 C C . SER A 1 111 ? -24.780 -45.163 14.381 1.00 50.89 111 SER A C 1
ATOM 592 O O . SER A 1 111 ? -25.533 -44.285 14.047 1.00 56.51 111 SER A O 1
ATOM 595 N N . GLY A 1 112 ? -24.418 -46.143 13.565 1.00 54.06 112 GLY A N 1
ATOM 596 C CA . GLY A 1 112 ? -24.931 -46.261 12.206 1.00 49.09 112 GLY A CA 1
ATOM 597 C C . GLY A 1 112 ? -24.580 -47.560 11.545 1.00 42.00 112 GLY A C 1
ATOM 598 O O . GLY A 1 112 ? -24.056 -48.435 12.155 1.00 49.68 112 GLY A O 1
ATOM 599 N N . THR A 1 113 ? -24.801 -47.692 10.259 1.00 48.37 113 THR A N 1
ATOM 600 C CA . THR A 1 113 ? -24.424 -48.922 9.598 1.00 49.46 113 THR A CA 1
ATOM 601 C C . THR A 1 113 ? -22.995 -48.874 9.111 1.00 42.67 113 THR A C 1
ATOM 602 O O . THR A 1 113 ? -22.384 -47.801 8.968 1.00 35.14 113 THR A O 1
ATOM 606 N N . SER A 1 114 ? -22.485 -50.061 8.818 1.00 41.45 114 SER A N 1
ATOM 607 C CA . SER A 1 114 ? -21.154 -50.175 8.243 1.00 42.21 114 SER A CA 1
ATOM 608 C C . SER A 1 114 ? -21.039 -49.344 6.974 1.00 40.15 114 SER A C 1
ATOM 609 O O . SER A 1 114 ? -20.004 -48.773 6.713 1.00 39.70 114 SER A O 1
ATOM 612 N N . ALA A 1 115 ? -22.106 -49.252 6.178 1.00 44.35 115 ALA A N 1
ATOM 613 C CA . ALA A 1 115 ? -22.020 -48.507 4.913 1.00 39.71 115 ALA A CA 1
ATOM 614 C C . ALA A 1 115 ? -21.872 -47.060 5.206 1.00 38.86 115 ALA A C 1
ATOM 615 O O . ALA A 1 115 ? -21.141 -46.356 4.489 1.00 35.67 115 ALA A O 1
ATOM 617 N N . GLN A 1 116 ? -22.539 -46.609 6.264 1.00 38.71 116 GLN A N 1
ATOM 618 C CA . GLN A 1 116 ? -22.402 -45.197 6.625 1.00 42.07 116 GLN A CA 1
ATOM 619 C C . GLN A 1 116 ? -20.992 -44.899 7.117 1.00 44.10 116 GLN A C 1
ATOM 620 O O . GLN A 1 116 ? -20.455 -43.832 6.821 1.00 46.24 116 GLN A O 1
ATOM 626 N N . ALA A 1 117 ? -20.388 -45.871 7.806 1.00 37.47 117 ALA A N 1
ATOM 627 C CA . ALA A 1 117 ? -19.067 -45.700 8.290 1.00 38.27 117 ALA A CA 1
ATOM 628 C C . ALA A 1 117 ? -18.075 -45.671 7.138 1.00 38.98 117 ALA A C 1
ATOM 629 O O . ALA A 1 117 ? -17.131 -44.854 7.085 1.00 40.94 117 ALA A O 1
ATOM 631 N N . ARG A 1 118 ? -18.245 -46.588 6.214 1.00 38.49 118 ARG A N 1
ATOM 632 C CA . ARG A 1 118 ? -17.286 -46.669 5.125 1.00 43.13 118 ARG A CA 1
ATOM 633 C C . ARG A 1 118 ? -17.365 -45.444 4.215 1.00 40.38 118 ARG A C 1
ATOM 634 O O . ARG A 1 118 ? -16.358 -45.013 3.712 1.00 38.95 118 ARG A O 1
ATOM 642 N N . GLU A 1 119 ? -18.556 -44.855 4.068 1.00 41.81 119 GLU A N 1
ATOM 643 C CA . GLU A 1 119 ? -18.722 -43.603 3.327 1.00 38.64 119 GLU A CA 1
ATOM 644 C C . GLU A 1 119 ? -18.009 -42.466 3.981 1.00 40.38 119 GLU A C 1
ATOM 645 O O . GLU A 1 119 ? -17.260 -41.711 3.328 1.00 34.18 119 GLU A O 1
ATOM 651 N N . ARG A 1 120 ? -18.201 -42.327 5.285 1.00 40.52 120 ARG A N 1
ATOM 652 C CA . ARG A 1 120 ? -17.509 -41.220 5.983 1.00 43.62 120 ARG A CA 1
ATOM 653 C C . ARG A 1 120 ? -16.022 -41.379 5.933 1.00 45.82 120 ARG A C 1
ATOM 654 O O . ARG A 1 120 ? -15.311 -40.397 5.794 1.00 48.07 120 ARG A O 1
ATOM 662 N N . ALA A 1 121 ? -15.531 -42.618 6.069 1.00 40.98 121 ALA A N 1
ATOM 663 C CA . ALA A 1 121 ? -14.113 -42.854 5.893 1.00 37.63 121 ALA A CA 1
ATOM 664 C C . ALA A 1 121 ? -13.632 -42.348 4.544 1.00 36.53 121 ALA A C 1
ATOM 665 O O . ALA A 1 121 ? -12.639 -41.640 4.459 1.00 39.35 121 ALA A O 1
ATOM 667 N N . ALA A 1 122 ? -14.322 -42.686 3.468 1.00 36.53 122 ALA A N 1
ATOM 668 C CA . ALA A 1 122 ? -13.908 -42.134 2.158 1.00 37.52 122 ALA A CA 1
ATOM 669 C C . ALA A 1 122 ? -13.962 -40.591 2.125 1.00 38.37 122 ALA A C 1
ATOM 670 O O . ALA A 1 122 ? -13.046 -39.914 1.661 1.00 38.49 122 ALA A O 1
ATOM 672 N N . TRP A 1 123 ? -15.049 -40.040 2.628 1.00 37.43 123 TRP A N 1
ATOM 673 C CA . TRP A 1 123 ? -15.208 -38.613 2.685 1.00 42.68 123 TRP A CA 1
ATOM 674 C C . TRP A 1 123 ? -14.104 -37.943 3.480 1.00 44.57 123 TRP A C 1
ATOM 675 O O . TRP A 1 123 ? -13.499 -36.981 3.041 1.00 42.17 123 TRP A O 1
ATOM 686 N N . ALA A 1 124 ? -13.812 -38.486 4.645 1.00 47.37 124 ALA A N 1
ATOM 687 C CA . ALA A 1 124 ? -12.767 -37.933 5.497 1.00 47.98 124 ALA A CA 1
ATOM 688 C C . ALA A 1 124 ? -11.422 -37.999 4.821 1.00 46.31 124 ALA A C 1
ATOM 689 O O . ALA A 1 124 ? -10.689 -37.019 4.781 1.00 47.38 124 ALA A O 1
ATOM 691 N N . ASP A 1 125 ? -11.114 -39.125 4.204 1.00 43.01 125 ASP A N 1
ATOM 692 C CA . ASP A 1 125 ? -9.896 -39.174 3.441 1.00 42.26 125 ASP A CA 1
ATOM 693 C C . ASP A 1 125 ? -9.816 -38.125 2.317 1.00 51.37 125 ASP A C 1
ATOM 694 O O . ASP A 1 125 ? -8.791 -37.489 2.141 1.00 55.62 125 ASP A O 1
ATOM 699 N N . GLY A 1 126 ? -10.896 -37.924 1.566 1.00 52.93 126 GLY A N 1
ATOM 700 C CA . GLY A 1 126 ? -10.897 -36.864 0.578 1.00 55.31 126 GLY A CA 1
ATOM 701 C C . GLY A 1 126 ? -10.666 -35.474 1.148 1.00 51.16 126 GLY A C 1
ATOM 702 O O . GLY A 1 126 ? -10.252 -34.591 0.432 1.00 62.19 126 GLY A O 1
ATOM 703 N N . ARG A 1 127 ? -11.043 -35.270 2.402 1.00 51.75 127 ARG A N 1
ATOM 704 C CA . ARG A 1 127 ? -10.924 -34.002 3.093 1.00 52.84 127 ARG A CA 1
ATOM 705 C C . ARG A 1 127 ? -9.569 -33.885 3.837 1.00 56.85 127 ARG A C 1
ATOM 706 O O . ARG A 1 127 ? -9.371 -32.942 4.621 1.00 64.36 127 ARG A O 1
ATOM 714 N N . GLY A 1 128 ? -8.661 -34.833 3.591 1.00 57.61 128 GLY A N 1
ATOM 715 C CA . GLY A 1 128 ? -7.356 -34.893 4.245 1.00 56.54 128 GLY A CA 1
ATOM 716 C C . GLY A 1 128 ? -7.371 -35.102 5.754 1.00 55.75 128 GLY A C 1
ATOM 717 O O . GLY A 1 128 ? -6.528 -34.598 6.468 1.00 60.01 128 GLY A O 1
ATOM 718 N N . ALA A 1 129 ? -8.291 -35.900 6.246 1.00 59.66 129 ALA A N 1
ATOM 719 C CA . ALA A 1 129 ? -8.338 -36.221 7.663 1.00 55.70 129 ALA A CA 1
ATOM 720 C C . ALA A 1 129 ? -8.143 -37.706 7.886 1.00 50.84 129 ALA A C 1
ATOM 721 O O . ALA A 1 129 ? -8.424 -38.503 7.036 1.00 50.42 129 ALA A O 1
ATOM 723 N N . ASP A 1 130 ? -7.572 -38.044 9.022 1.00 50.92 130 ASP A N 1
ATOM 724 C CA . ASP A 1 130 ? -7.641 -39.362 9.532 1.00 52.38 130 ASP A CA 1
ATOM 725 C C . ASP A 1 130 ? -9.039 -39.568 10.192 1.00 51.41 130 ASP A C 1
ATOM 726 O O . ASP A 1 130 ? -9.624 -38.644 10.744 1.00 48.87 130 ASP A O 1
ATOM 731 N N . TYR A 1 131 ? -9.541 -40.788 10.151 1.00 47.52 131 TYR A N 1
ATOM 732 C CA . TYR A 1 131 ? -10.881 -41.067 10.549 1.00 41.44 131 TYR A CA 1
ATOM 733 C C . TYR A 1 131 ? -10.952 -42.360 11.280 1.00 43.57 131 TYR A C 1
ATOM 734 O O . TYR A 1 131 ? -10.539 -43.398 10.763 1.00 49.99 131 TYR A O 1
ATOM 743 N N . LEU A 1 132 ? -11.520 -42.311 12.486 1.00 44.39 132 LEU A N 1
ATOM 744 C CA . LEU A 1 132 ? -11.967 -43.514 13.164 1.00 39.31 132 LEU A CA 1
ATOM 745 C C . LEU A 1 132 ? -13.453 -43.518 13.297 1.00 39.06 132 LEU A C 1
ATOM 746 O O . LEU A 1 132 ? -14.068 -42.518 13.632 1.00 38.30 132 LEU A O 1
ATOM 751 N N . ASP A 1 133 ? -14.033 -44.681 13.076 1.00 42.72 133 ASP A N 1
ATOM 752 C CA . ASP A 1 133 ? -15.430 -44.850 13.281 1.00 42.12 133 ASP A CA 1
ATOM 753 C C . ASP A 1 133 ? -15.639 -45.728 14.463 1.00 43.76 133 ASP A C 1
ATOM 754 O O . ASP A 1 133 ? -14.985 -46.752 14.600 1.00 45.05 133 ASP A O 1
ATOM 759 N N . GLY A 1 134 ? -16.505 -45.284 15.361 1.00 45.14 134 GLY A N 1
ATOM 760 C CA . GLY A 1 134 ? -16.800 -46.073 16.538 1.00 44.71 134 GLY A CA 1
ATOM 761 C C . GLY A 1 134 ? -18.246 -46.228 16.924 1.00 48.54 134 GLY A C 1
ATOM 762 O O . GLY A 1 134 ? -19.170 -45.683 16.267 1.00 52.63 134 GLY A O 1
ATOM 763 N N . ALA A 1 135 ? -18.424 -46.946 18.029 1.00 44.25 135 ALA A N 1
ATOM 764 C CA . ALA A 1 135 ? -19.743 -47.199 18.606 1.00 46.50 135 ALA A CA 1
ATOM 765 C C . ALA A 1 135 ? -19.645 -47.312 20.131 1.00 44.81 135 ALA A C 1
ATOM 766 O O . ALA A 1 135 ? -18.653 -47.823 20.655 1.00 44.74 135 ALA A O 1
ATOM 768 N N . ILE A 1 136 ? -20.631 -46.765 20.836 1.00 45.68 136 ILE A N 1
ATOM 769 C CA . ILE A 1 136 ? -20.678 -46.794 22.298 1.00 49.82 136 ILE A CA 1
ATOM 770 C C . ILE A 1 136 ? -21.668 -47.841 22.769 1.00 48.06 136 ILE A C 1
ATOM 771 O O . ILE A 1 136 ? -22.829 -47.714 22.510 1.00 53.52 136 ILE A O 1
ATOM 776 N N . LEU A 1 137 ? -21.229 -48.854 23.496 1.00 57.01 137 LEU A N 1
ATOM 777 C CA . LEU A 1 137 ? -22.126 -49.898 23.998 1.00 53.56 137 LEU A CA 1
ATOM 778 C C . LEU A 1 137 ? -22.295 -49.768 25.517 1.00 54.23 137 LEU A C 1
ATOM 779 O O . LEU A 1 137 ? -22.080 -50.698 26.258 1.00 67.05 137 LEU A O 1
ATOM 784 N N . ALA A 1 138 ? -22.696 -48.604 25.979 1.00 54.59 138 ALA A N 1
ATOM 785 C CA . ALA A 1 138 ? -22.845 -48.383 27.402 1.00 64.24 138 ALA A CA 1
ATOM 786 C C . ALA A 1 138 ? -23.633 -47.127 27.532 1.00 64.36 138 ALA A C 1
ATOM 787 O O . ALA A 1 138 ? -23.805 -46.413 26.538 1.00 68.06 138 ALA A O 1
ATOM 789 N N . GLY A 1 139 ? -24.119 -46.836 28.730 1.00 64.35 139 GLY A N 1
ATOM 790 C CA . GLY A 1 139 ? -24.869 -45.586 28.942 1.00 65.44 139 GLY A CA 1
ATOM 791 C C . GLY A 1 139 ? -23.898 -44.457 29.261 1.00 65.61 139 GLY A C 1
ATOM 792 O O . GLY A 1 139 ? -22.711 -44.714 29.489 1.00 62.66 139 GLY A O 1
ATOM 793 N N . PRO A 1 140 ? -24.383 -43.210 29.231 1.00 64.82 140 PRO A N 1
ATOM 794 C CA . PRO A 1 140 ? -23.532 -42.048 29.513 1.00 68.42 140 PRO A CA 1
ATOM 795 C C . PRO A 1 140 ? -22.883 -42.157 30.863 1.00 74.44 140 PRO A C 1
ATOM 796 O O . PRO A 1 140 ? -21.703 -41.831 31.011 1.00 72.41 140 PRO A O 1
ATOM 800 N N . ALA A 1 141 ? -23.651 -42.613 31.853 1.00 81.22 141 ALA A N 1
ATOM 801 C CA . ALA A 1 141 ? -23.103 -42.838 33.191 1.00 79.75 141 ALA A CA 1
ATOM 802 C C . ALA A 1 141 ? -21.767 -43.622 33.173 1.00 77.33 141 ALA A C 1
ATOM 803 O O . ALA A 1 141 ? -20.861 -43.283 33.925 1.00 72.71 141 ALA A O 1
ATOM 805 N N . ALA A 1 142 ? -21.642 -44.639 32.306 1.00 70.32 142 ALA A N 1
ATOM 806 C CA . ALA A 1 142 ? -20.460 -45.520 32.317 1.00 66.96 142 ALA A CA 1
ATOM 807 C C . ALA A 1 142 ? -19.248 -44.908 31.635 1.00 61.60 142 ALA A C 1
ATOM 808 O O . ALA A 1 142 ? -18.151 -45.386 31.814 1.00 62.88 142 ALA A O 1
ATOM 810 N N . ILE A 1 143 ? -19.420 -43.824 30.897 1.00 70.41 143 ILE A N 1
ATOM 811 C CA . ILE A 1 143 ? -18.266 -43.164 30.234 1.00 74.27 143 ILE A CA 1
ATOM 812 C C . ILE A 1 143 ? -17.249 -42.728 31.271 1.00 69.87 143 ILE A C 1
ATOM 813 O O . ILE A 1 143 ? -17.604 -42.166 32.288 1.00 77.17 143 ILE A O 1
ATOM 818 N N . GLY A 1 144 ? -15.987 -42.984 30.998 1.00 74.92 144 GLY A N 1
ATOM 819 C CA . GLY A 1 144 ? -14.928 -42.620 31.917 1.00 72.59 144 GLY A CA 1
ATOM 820 C C . GLY A 1 144 ? -14.770 -43.615 33.036 1.00 71.69 144 GLY A C 1
ATOM 821 O O . GLY A 1 144 ? -14.071 -43.321 33.971 1.00 82.50 144 GLY A O 1
ATOM 822 N N . THR A 1 145 ? -15.395 -44.786 32.946 1.00 68.92 145 THR A N 1
ATOM 823 C CA . THR A 1 145 ? -15.242 -45.833 33.955 1.00 71.90 145 THR A CA 1
ATOM 824 C C . THR A 1 145 ? -14.912 -47.199 33.352 1.00 83.38 145 THR A C 1
ATOM 825 O O . THR A 1 145 ? -14.892 -47.363 32.124 1.00 104.56 145 THR A O 1
ATOM 829 N N . ALA A 1 146 ? -14.654 -48.187 34.208 1.00 74.77 146 ALA A N 1
ATOM 830 C CA . ALA A 1 146 ? -14.310 -49.506 33.707 1.00 86.11 146 ALA A CA 1
ATOM 831 C C . ALA A 1 146 ? -15.518 -50.175 33.064 1.00 89.66 146 ALA A C 1
ATOM 832 O O . ALA A 1 146 ? -15.356 -51.123 32.291 1.00 108.41 146 ALA A O 1
ATOM 834 N N . ASP A 1 147 ? -16.719 -49.675 33.351 1.00 84.35 147 ASP A N 1
ATOM 835 C CA . ASP A 1 147 ? -17.948 -50.151 32.671 1.00 90.71 147 ASP A CA 1
ATOM 836 C C . ASP A 1 147 ? -18.130 -49.711 31.211 1.00 80.75 147 ASP A C 1
ATOM 837 O O . ASP A 1 147 ? -18.811 -50.385 30.465 1.00 66.20 147 ASP A O 1
ATOM 842 N N . ALA A 1 148 ? -17.571 -48.561 30.842 1.00 76.85 148 ALA A N 1
ATOM 843 C CA . ALA A 1 148 ? -17.642 -48.074 29.471 1.00 68.93 148 ALA A CA 1
ATOM 844 C C . ALA A 1 148 ? -17.104 -49.110 28.507 1.00 68.28 148 ALA A C 1
ATOM 845 O O . ALA A 1 148 ? -16.104 -49.767 28.777 1.00 65.60 148 ALA A O 1
ATOM 847 N N . VAL A 1 149 ? -17.829 -49.281 27.410 1.00 68.37 149 VAL A N 1
ATOM 848 C CA . VAL A 1 149 ? -17.356 -50.018 26.248 1.00 61.89 149 VAL A CA 1
ATOM 849 C C . VAL A 1 149 ? -17.470 -49.073 25.067 1.00 56.05 149 VAL A C 1
ATOM 850 O O . VAL A 1 149 ? -18.553 -48.569 24.763 1.00 58.02 149 VAL A O 1
ATOM 854 N N . VAL A 1 150 ? -16.336 -48.798 24.442 1.00 51.56 150 VAL A N 1
ATOM 855 C CA . VAL A 1 150 ? -16.301 -47.928 23.299 1.00 48.98 150 VAL A CA 1
ATOM 856 C C . VAL A 1 150 ? -15.463 -48.608 22.250 1.00 49.53 150 VAL A C 1
ATOM 857 O O . VAL A 1 150 ? -14.310 -48.869 22.486 1.00 46.40 150 VAL A O 1
ATOM 861 N N . LEU A 1 151 ? -16.073 -48.928 21.112 1.00 48.41 151 LEU A N 1
ATOM 862 C CA . LEU A 1 151 ? -15.388 -49.618 20.043 1.00 46.08 151 LEU A CA 1
ATOM 863 C C . LEU A 1 151 ? -14.865 -48.627 19.031 1.00 42.62 151 LEU A C 1
ATOM 864 O O . LEU A 1 151 ? -15.512 -47.647 18.753 1.00 45.36 151 LEU A O 1
ATOM 869 N N . LEU A 1 152 ? -13.682 -48.887 18.493 1.00 42.51 152 LEU A N 1
ATOM 870 C CA . LEU A 1 152 ? -13.069 -48.013 17.530 1.00 39.90 152 LEU A CA 1
ATOM 871 C C . LEU A 1 152 ? -12.490 -48.802 16.403 1.00 38.36 152 LEU A C 1
ATOM 872 O O . LEU A 1 152 ? -11.988 -49.907 16.615 1.00 51.84 152 LEU A O 1
ATOM 877 N N . SER A 1 153 ? -12.612 -48.303 15.176 1.00 37.35 153 SER A N 1
ATOM 878 C CA . SER A 1 153 ? -12.093 -49.033 14.033 1.00 40.12 153 SER A CA 1
ATOM 879 C C . SER A 1 153 ? -11.633 -48.051 12.998 1.00 35.95 153 SER A C 1
ATOM 880 O O . SER A 1 153 ? -12.157 -46.964 12.917 1.00 39.00 153 SER A O 1
ATOM 883 N N . GLY A 1 154 ? -10.624 -48.446 12.232 1.00 35.84 154 GLY A N 1
ATOM 884 C CA . GLY A 1 154 ? -9.864 -47.507 11.429 1.00 40.03 154 GLY A CA 1
ATOM 885 C C . GLY A 1 154 ? -8.367 -47.785 11.441 1.00 42.54 154 GLY A C 1
ATOM 886 O O . GLY A 1 154 ? -7.890 -48.671 12.148 1.00 45.41 154 GLY A O 1
ATOM 887 N N . PRO A 1 155 ? -7.611 -47.035 10.641 1.00 44.16 155 PRO A N 1
ATOM 888 C CA . PRO A 1 155 ? -6.199 -47.386 10.528 1.00 45.91 155 PRO A CA 1
ATOM 889 C C . PRO A 1 155 ? -5.405 -46.977 11.756 1.00 44.10 155 PRO A C 1
ATOM 890 O O . PRO A 1 155 ? -5.726 -45.989 12.414 1.00 50.67 155 PRO A O 1
ATOM 894 N N . ARG A 1 156 ? -4.388 -47.753 12.074 1.00 43.32 156 ARG A N 1
ATOM 895 C CA . ARG A 1 156 ? -3.531 -47.474 13.225 1.00 46.78 156 ARG A CA 1
ATOM 896 C C . ARG A 1 156 ? -3.023 -46.059 13.214 1.00 43.58 156 ARG A C 1
ATOM 897 O O . ARG A 1 156 ? -2.880 -45.472 14.262 1.00 57.18 156 ARG A O 1
ATOM 905 N N . SER A 1 157 ? -2.685 -45.554 12.042 1.00 46.18 157 SER A N 1
ATOM 906 C CA . SER A 1 157 ? -2.185 -44.195 11.910 1.00 50.87 157 SER A CA 1
ATOM 907 C C . SER A 1 157 ? -3.155 -43.188 12.456 1.00 52.10 157 SER A C 1
ATOM 908 O O . SER A 1 157 ? -2.754 -42.111 12.872 1.00 60.71 157 SER A O 1
ATOM 911 N N . ALA A 1 158 ? -4.422 -43.544 12.488 1.00 53.75 158 ALA A N 1
ATOM 912 C CA . ALA A 1 158 ? -5.404 -42.638 13.065 1.00 55.82 158 ALA A CA 1
ATOM 913 C C . ALA A 1 158 ? -5.608 -42.894 14.549 1.00 53.83 158 ALA A C 1
ATOM 914 O O . ALA A 1 158 ? -5.912 -41.971 15.289 1.00 59.69 158 ALA A O 1
ATOM 916 N N . PHE A 1 159 ? -5.389 -44.125 14.990 1.00 49.27 159 PHE A N 1
ATOM 917 C CA . PHE A 1 159 ? -5.650 -44.468 16.372 1.00 49.70 159 PHE A CA 1
ATOM 918 C C . PHE A 1 159 ? -4.474 -44.285 17.318 1.00 52.94 159 PHE A C 1
ATOM 919 O O . PHE A 1 159 ? -4.613 -43.611 18.340 1.00 57.00 159 PHE A O 1
ATOM 927 N N . ASP A 1 160 ? -3.323 -44.867 16.981 1.00 57.83 160 ASP A N 1
ATOM 928 C CA . ASP A 1 160 ? -2.101 -44.801 17.827 1.00 52.61 160 ASP A CA 1
ATOM 929 C C . ASP A 1 160 ? -1.767 -43.382 18.352 1.00 47.48 160 ASP A C 1
ATOM 930 O O . ASP A 1 160 ? -1.621 -43.186 19.541 1.00 50.46 160 ASP A O 1
ATOM 935 N N . PRO A 1 161 ? -1.695 -42.387 17.477 1.00 51.85 161 PRO A N 1
ATOM 936 C CA . PRO A 1 161 ? -1.369 -41.073 18.001 1.00 45.45 161 PRO A CA 1
ATOM 937 C C . PRO A 1 161 ? -2.314 -40.538 19.044 1.00 45.06 161 PRO A C 1
ATOM 938 O O . PRO A 1 161 ? -1.929 -39.630 19.752 1.00 56.39 161 PRO A O 1
ATOM 942 N N . HIS A 1 162 ? -3.535 -41.047 19.141 1.00 46.11 162 HIS A N 1
ATOM 943 C CA . HIS A 1 162 ? -4.493 -40.559 20.131 1.00 44.26 162 HIS A CA 1
ATOM 944 C C . HIS A 1 162 ? -4.981 -41.630 21.074 1.00 47.62 162 HIS A C 1
ATOM 945 O O . HIS A 1 162 ? -5.989 -41.442 21.789 1.00 43.66 162 HIS A O 1
ATOM 952 N N . ALA A 1 163 ? -4.248 -42.745 21.124 1.00 49.34 163 ALA A N 1
ATOM 953 C CA . ALA A 1 163 ? -4.593 -43.850 22.000 1.00 48.42 163 ALA A CA 1
ATOM 954 C C . ALA A 1 163 ? -4.772 -43.386 23.457 1.00 52.01 163 ALA A C 1
ATOM 955 O O . ALA A 1 163 ? -5.759 -43.718 24.097 1.00 54.52 163 ALA A O 1
ATOM 957 N N . SER A 1 164 ? -3.853 -42.568 23.960 1.00 54.90 164 SER A N 1
ATOM 958 C CA . SER A 1 164 ? -3.943 -42.134 25.343 1.00 58.37 164 SER A CA 1
ATOM 959 C C . SER A 1 164 ? -5.157 -41.288 25.556 1.00 54.96 164 SER A C 1
ATOM 960 O O . SER A 1 164 ? -5.982 -41.595 26.417 1.00 56.06 164 SER A O 1
ATOM 963 N N . ALA A 1 165 ? -5.305 -40.244 24.759 1.00 51.89 165 ALA A N 1
ATOM 964 C CA . ALA A 1 165 ? -6.501 -39.402 24.881 1.00 51.44 165 ALA A CA 1
ATOM 965 C C . ALA A 1 165 ? -7.809 -40.214 24.916 1.00 55.48 165 ALA A C 1
ATOM 966 O O . ALA A 1 165 ? -8.658 -40.022 25.796 1.00 63.27 165 ALA A O 1
ATOM 968 N N . LEU A 1 166 ? -7.938 -41.145 23.970 1.00 53.00 166 LEU A N 1
ATOM 969 C CA . LEU A 1 166 ? -9.150 -41.912 23.822 1.00 53.93 166 LEU A CA 1
ATOM 970 C C . LEU A 1 166 ? -9.355 -42.897 24.940 1.00 59.04 166 LEU A C 1
ATOM 971 O O . LEU A 1 166 ? -10.493 -43.257 25.241 1.00 62.17 166 LEU A O 1
ATOM 976 N N . GLY A 1 167 ? -8.266 -43.389 25.525 1.00 66.75 167 GLY A N 1
ATOM 977 C CA . GLY A 1 167 ? -8.361 -44.294 26.696 1.00 67.68 167 GLY A CA 1
ATOM 978 C C . GLY A 1 167 ? -9.063 -43.598 27.867 1.00 69.52 167 GLY A C 1
ATOM 979 O O . GLY A 1 167 ? -9.638 -44.267 28.727 1.00 53.55 167 GLY A O 1
ATOM 980 N N . GLY A 1 168 ? -9.026 -42.249 27.875 1.00 62.37 168 GLY A N 1
ATOM 981 C CA . GLY A 1 168 ? -9.762 -41.443 28.840 1.00 60.40 168 GLY A CA 1
ATOM 982 C C . GLY A 1 168 ? -11.234 -41.757 28.962 1.00 64.57 168 GLY A C 1
ATOM 983 O O . GLY A 1 168 ? -11.861 -41.380 29.933 1.00 80.68 168 GLY A O 1
ATOM 984 N N . LEU A 1 169 ? -11.811 -42.424 27.968 1.00 71.34 169 LEU A N 1
ATOM 985 C CA . LEU A 1 169 ? -13.233 -42.743 27.976 1.00 60.87 169 LEU A CA 1
ATOM 986 C C . LEU A 1 169 ? -13.516 -44.026 28.718 1.00 59.99 169 LEU A C 1
ATOM 987 O O . LEU A 1 169 ? -14.681 -44.375 28.941 1.00 59.42 169 LEU A O 1
ATOM 992 N N . GLY A 1 170 ? -12.476 -44.740 29.132 1.00 57.94 170 GLY A N 1
ATOM 993 C CA . GLY A 1 170 ? -12.708 -45.973 29.908 1.00 55.82 170 GLY A CA 1
ATOM 994 C C . GLY A 1 170 ? -11.764 -47.050 29.502 1.00 59.30 170 GLY A C 1
ATOM 995 O O . GLY A 1 170 ? -11.179 -47.009 28.422 1.00 70.36 170 GLY A O 1
ATOM 996 N N . ALA A 1 171 ? -11.564 -48.012 30.382 1.00 76.23 171 ALA A N 1
ATOM 997 C CA . ALA A 1 171 ? -10.649 -49.117 30.087 1.00 80.49 171 ALA A CA 1
ATOM 998 C C . ALA A 1 171 ? -11.304 -50.047 29.081 1.00 79.54 171 ALA A C 1
ATOM 999 O O . ALA A 1 171 ? -10.629 -50.809 28.412 1.00 78.45 171 ALA A O 1
ATOM 1001 N N . GLY A 1 172 ? -12.626 -49.971 28.961 1.00 74.94 172 GLY A N 1
ATOM 1002 C CA . GLY A 1 172 ? -13.312 -50.744 27.934 1.00 69.80 172 GLY A CA 1
ATOM 1003 C C . GLY A 1 172 ? -13.175 -50.199 26.507 1.00 64.18 172 GLY A C 1
ATOM 1004 O O . GLY A 1 172 ? -13.689 -50.819 25.565 1.00 53.67 172 GLY A O 1
ATOM 1005 N N . THR A 1 173 ? -12.508 -49.052 26.349 1.00 55.72 173 THR A N 1
ATOM 1006 C CA . THR A 1 173 ? -12.167 -48.524 25.035 1.00 56.73 173 THR A CA 1
ATOM 1007 C C . THR A 1 173 ? -11.277 -49.498 24.273 1.00 56.46 173 THR A C 1
ATOM 1008 O O . THR A 1 173 ? -10.189 -49.783 24.695 1.00 63.43 173 THR A O 1
ATOM 1012 N N . THR A 1 174 ? -11.751 -49.999 23.140 1.00 56.24 174 THR A N 1
ATOM 1013 C CA . THR A 1 174 ? -11.052 -51.025 22.433 1.00 53.03 174 THR A CA 1
ATOM 1014 C C . THR A 1 174 ? -10.978 -50.776 20.902 1.00 52.61 174 THR A C 1
ATOM 1015 O O . THR A 1 174 ? -11.957 -50.435 20.269 1.00 49.99 174 THR A O 1
ATOM 1019 N N . TYR A 1 175 ? -9.778 -50.990 20.358 1.00 46.12 175 TYR A N 1
ATOM 1020 C CA . TYR A 1 175 ? -9.446 -50.802 18.971 1.00 43.37 175 TYR A CA 1
ATOM 1021 C C . TYR A 1 175 ? -9.607 -52.118 18.318 1.00 45.10 175 TYR A C 1
ATOM 1022 O O . TYR A 1 175 ? -8.922 -53.038 18.668 1.00 47.41 175 TYR A O 1
ATOM 1031 N N . LEU A 1 176 ? -10.505 -52.189 17.342 1.00 50.75 176 LEU A N 1
ATOM 1032 C CA . LEU A 1 176 ? -10.973 -53.448 16.800 1.00 46.99 176 LEU A CA 1
ATOM 1033 C C . LEU A 1 176 ? -10.199 -53.866 15.565 1.00 44.10 176 LEU A C 1
ATOM 1034 O O . LEU A 1 176 ? -10.238 -55.026 15.208 1.00 45.29 176 LEU A O 1
ATOM 1039 N N . GLY A 1 177 ? -9.544 -52.923 14.892 1.00 44.17 177 GLY A N 1
ATOM 1040 C CA . GLY A 1 177 ? -8.868 -53.206 13.611 1.00 41.91 177 GLY A CA 1
ATOM 1041 C C . GLY A 1 177 ? -9.080 -52.127 12.538 1.00 45.27 177 GLY A C 1
ATOM 1042 O O . GLY A 1 177 ? -9.679 -51.061 12.770 1.00 39.19 177 GLY A O 1
ATOM 1043 N N . ALA A 1 178 ? -8.606 -52.426 11.335 1.00 43.78 178 ALA A N 1
ATOM 1044 C CA . ALA A 1 178 ? -8.399 -51.417 10.312 1.00 37.01 178 ALA A CA 1
ATOM 1045 C C . ALA A 1 178 ? -9.676 -50.981 9.571 1.00 40.80 178 ALA A C 1
ATOM 1046 O O . ALA A 1 178 ? -9.857 -49.797 9.316 1.00 36.76 178 ALA A O 1
ATOM 1048 N N . ASP A 1 179 ? -10.520 -51.945 9.207 1.00 39.44 179 ASP A N 1
ATOM 1049 C CA . ASP A 1 179 ? -11.726 -51.687 8.463 1.00 35.80 179 ASP A CA 1
ATOM 1050 C C . ASP A 1 179 ? -12.656 -50.802 9.303 1.00 41.92 179 ASP A C 1
ATOM 1051 O O . ASP A 1 179 ? -13.078 -51.192 10.417 1.00 40.40 179 ASP A O 1
ATOM 1056 N N . HIS A 1 180 ? -13.028 -49.646 8.749 1.00 36.19 180 HIS A N 1
ATOM 1057 C CA . HIS A 1 180 ? -13.894 -48.734 9.452 1.00 36.93 180 HIS A CA 1
ATOM 1058 C C . HIS A 1 180 ? -15.283 -49.284 9.717 1.00 39.72 180 HIS A C 1
ATOM 1059 O O . HIS A 1 180 ? -16.035 -48.734 10.492 1.00 46.02 180 HIS A O 1
ATOM 1066 N N . GLY A 1 181 ? -15.663 -50.333 9.040 1.00 41.39 181 GLY A N 1
ATOM 1067 C CA . GLY A 1 181 ? -16.979 -50.873 9.278 1.00 41.34 181 GLY A CA 1
ATOM 1068 C C . GLY A 1 181 ? -17.126 -51.707 10.533 1.00 43.01 181 GLY A C 1
ATOM 1069 O O . GLY A 1 181 ? -18.258 -52.035 10.908 1.00 43.22 181 GLY A O 1
ATOM 1070 N N . LEU A 1 182 ? -16.016 -52.093 11.171 1.00 45.58 182 LEU A N 1
ATOM 1071 C CA . LEU A 1 182 ? -16.094 -53.114 12.225 1.00 41.67 182 LEU A CA 1
ATOM 1072 C C . LEU A 1 182 ? -16.892 -52.674 13.441 1.00 41.30 182 LEU A C 1
ATOM 1073 O O . LEU A 1 182 ? -17.664 -53.458 14.009 1.00 41.91 182 LEU A O 1
ATOM 1078 N N . ALA A 1 183 ? -16.734 -51.423 13.867 1.00 38.44 183 ALA A N 1
ATOM 1079 C CA . ALA A 1 183 ? -17.433 -51.031 15.068 1.00 35.57 183 ALA A CA 1
ATOM 1080 C C . ALA A 1 183 ? -18.952 -51.181 14.891 1.00 38.08 183 ALA A C 1
ATOM 1081 O O . ALA A 1 183 ? -19.617 -51.658 15.786 1.00 40.32 183 ALA A O 1
ATOM 1083 N N . SER A 1 184 ? -19.462 -50.854 13.715 1.00 39.78 184 SER A N 1
ATOM 1084 C CA . SER A 1 184 ? -20.890 -50.967 13.382 1.00 37.59 184 SER A CA 1
ATOM 1085 C C . SER A 1 184 ? -21.336 -52.413 13.385 1.00 36.87 184 SER A C 1
ATOM 1086 O O . SER A 1 184 ? -22.380 -52.752 13.907 1.00 38.10 184 SER A O 1
ATOM 1089 N N . LEU A 1 185 ? -20.527 -53.280 12.825 1.00 35.99 185 LEU A N 1
ATOM 1090 C CA . LEU A 1 185 ? -20.789 -54.698 12.861 1.00 38.52 185 LEU A CA 1
ATOM 1091 C C . LEU A 1 185 ? -20.770 -55.325 14.240 1.00 38.28 185 LEU A C 1
ATOM 1092 O O . LEU A 1 185 ? -21.565 -56.209 14.528 1.00 41.37 185 LEU A O 1
ATOM 1097 N N . TYR A 1 186 ? -19.860 -54.895 15.093 1.00 41.81 186 TYR A N 1
ATOM 1098 C CA . TYR A 1 186 ? -19.817 -55.418 16.487 1.00 38.54 186 TYR A CA 1
ATOM 1099 C C . TYR A 1 186 ? -21.004 -54.939 17.266 1.00 38.08 186 TYR A C 1
ATOM 1100 O O . TYR A 1 186 ? -21.572 -55.670 18.041 1.00 32.47 186 TYR A O 1
ATOM 1109 N N . ASP A 1 187 ? -21.380 -53.690 17.032 1.00 34.62 187 ASP A N 1
ATOM 1110 C CA . ASP A 1 187 ? -22.543 -53.106 17.648 1.00 35.11 187 ASP A CA 1
ATOM 1111 C C . ASP A 1 187 ? -23.782 -53.878 17.193 1.00 38.56 187 ASP A C 1
ATOM 1112 O O . ASP A 1 187 ? -24.640 -54.244 17.992 1.00 43.44 187 ASP A O 1
ATOM 1117 N N . ALA A 1 188 ? -23.893 -54.160 15.903 1.00 39.29 188 ALA A N 1
ATOM 1118 C CA . ALA A 1 188 ? -25.012 -54.967 15.448 1.00 33.41 188 ALA A CA 1
ATOM 1119 C C . ALA A 1 188 ? -25.013 -56.338 16.107 1.00 36.64 188 ALA A C 1
ATOM 1120 O O . ALA A 1 188 ? -26.091 -56.836 16.517 1.00 39.61 188 ALA A O 1
ATOM 1122 N N . ALA A 1 189 ? -23.869 -57.026 16.157 1.00 34.13 189 ALA A N 1
ATOM 1123 C CA . ALA A 1 189 ? -23.888 -58.346 16.789 1.00 37.34 189 ALA A CA 1
ATOM 1124 C C . ALA A 1 189 ? -24.398 -58.242 18.231 1.00 40.73 189 ALA A C 1
ATOM 1125 O O . ALA A 1 189 ? -25.152 -59.105 18.691 1.00 36.27 189 ALA A O 1
ATOM 1127 N N . GLY A 1 190 ? -23.948 -57.208 18.940 1.00 35.82 190 GLY A N 1
ATOM 1128 C CA . GLY A 1 190 ? -24.297 -57.028 20.317 1.00 37.26 190 GLY A CA 1
ATOM 1129 C C . GLY A 1 190 ? -25.763 -56.733 20.502 1.00 40.90 190 GLY A C 1
ATOM 1130 O O . GLY A 1 190 ? -26.412 -57.344 21.346 1.00 45.16 190 GLY A O 1
ATOM 1131 N N . LEU A 1 191 ? -26.301 -55.823 19.700 1.00 44.14 191 LEU A N 1
ATOM 1132 C CA . LEU A 1 191 ? -27.742 -55.546 19.691 1.00 42.11 191 LEU A CA 1
ATOM 1133 C C . LEU A 1 191 ? -28.623 -56.771 19.375 1.00 42.36 191 LEU A C 1
ATOM 1134 O O . LEU A 1 191 ? -29.629 -57.010 20.009 1.00 50.51 191 LEU A O 1
ATOM 1139 N N . VAL A 1 192 ? -28.291 -57.542 18.361 1.00 41.75 192 VAL A N 1
ATOM 1140 C CA . VAL A 1 192 ? -29.172 -58.648 18.015 1.00 39.45 192 VAL A CA 1
ATOM 1141 C C . VAL A 1 192 ? -29.163 -59.651 19.134 1.00 38.45 192 VAL A C 1
ATOM 1142 O O . VAL A 1 192 ? -30.151 -60.372 19.337 1.00 45.07 192 VAL A O 1
ATOM 1146 N N . MET A 1 193 ? -28.035 -59.763 19.822 1.00 38.62 193 MET A N 1
ATOM 1147 C CA . MET A 1 193 ? -27.928 -60.755 20.902 1.00 43.28 193 MET A CA 1
ATOM 1148 C C . MET A 1 193 ? -28.765 -60.222 22.045 1.00 40.90 193 MET A C 1
ATOM 1149 O O . MET A 1 193 ? -29.397 -60.997 22.745 1.00 40.01 193 MET A O 1
ATOM 1154 N N . MET A 1 194 ? -28.718 -58.898 22.234 1.00 38.79 194 MET A N 1
ATOM 1155 C CA . MET A 1 194 ? -29.434 -58.265 23.332 1.00 41.84 194 MET A CA 1
ATOM 1156 C C . MET A 1 194 ? -30.939 -58.484 23.158 1.00 42.68 194 MET A C 1
ATOM 1157 O O . MET A 1 194 ? -31.557 -59.055 24.055 1.00 42.09 194 MET A O 1
ATOM 1162 N N . TRP A 1 195 ? -31.502 -58.098 22.002 1.00 39.47 195 TRP A N 1
ATOM 1163 C CA . TRP A 1 195 ? -32.934 -58.345 21.705 1.00 41.40 195 TRP A CA 1
ATOM 1164 C C . TRP A 1 195 ? -33.274 -59.832 21.730 1.00 38.42 195 TRP A C 1
ATOM 1165 O O . TRP A 1 195 ? -34.309 -60.200 22.193 1.00 47.75 195 TRP A O 1
ATOM 1176 N N . SER A 1 196 ? -32.353 -60.678 21.326 1.00 37.68 196 SER A N 1
ATOM 1177 C CA . SER A 1 196 ? -32.583 -62.070 21.375 1.00 36.31 196 SER A CA 1
ATOM 1178 C C . SER A 1 196 ? -32.812 -62.550 22.776 1.00 39.09 196 SER A C 1
ATOM 1179 O O . SER A 1 196 ? -33.705 -63.416 23.020 1.00 44.73 196 SER A O 1
ATOM 1182 N N . ILE A 1 197 ? -32.018 -62.042 23.712 1.00 39.71 197 ILE A N 1
ATOM 1183 C CA . ILE A 1 197 ? -32.056 -62.548 25.097 1.00 39.58 197 ILE A CA 1
ATOM 1184 C C . ILE A 1 197 ? -33.290 -62.002 25.784 1.00 39.79 197 ILE A C 1
ATOM 1185 O O . ILE A 1 197 ? -33.952 -62.725 26.520 1.00 40.20 197 ILE A O 1
ATOM 1190 N N . LEU A 1 198 ? -33.624 -60.746 25.500 1.00 37.10 198 LEU A N 1
ATOM 1191 C CA . LEU A 1 198 ? -34.758 -60.152 26.115 1.00 38.36 198 LEU A CA 1
ATOM 1192 C C . LEU A 1 198 ? -36.007 -60.829 25.643 1.00 40.66 198 LEU A C 1
ATOM 1193 O O . LEU A 1 198 ? -36.894 -61.108 26.426 1.00 48.05 198 LEU A O 1
ATOM 1198 N N . ASN A 1 199 ? -36.063 -61.142 24.374 1.00 43.80 199 ASN A N 1
ATOM 1199 C CA . ASN A 1 199 ? -37.228 -61.827 23.830 1.00 41.31 199 ASN A CA 1
ATOM 1200 C C . ASN A 1 199 ? -37.360 -63.234 24.385 1.00 38.66 199 ASN A C 1
ATOM 1201 O O . ASN A 1 199 ? -38.456 -63.668 24.678 1.00 40.86 199 ASN A O 1
ATOM 1206 N N . GLY A 1 200 ? -36.252 -63.951 24.522 1.00 36.61 200 GLY A N 1
ATOM 1207 C CA . GLY A 1 200 ? -36.310 -65.272 25.147 1.00 37.47 200 GLY A CA 1
ATOM 1208 C C . GLY A 1 200 ? -36.799 -65.178 26.563 1.00 39.43 200 GLY A C 1
ATOM 1209 O O . GLY A 1 200 ? -37.486 -66.048 27.061 1.00 40.15 200 GLY A O 1
ATOM 1210 N N . PHE A 1 201 ? -36.357 -64.136 27.258 1.00 45.15 201 PHE A N 1
ATOM 1211 C CA . PHE A 1 201 ? -36.725 -63.958 28.631 1.00 43.13 201 PHE A CA 1
ATOM 1212 C C . PHE A 1 201 ? -38.230 -63.716 28.687 1.00 50.74 201 PHE A C 1
ATOM 1213 O O . PHE A 1 201 ? -38.920 -64.368 29.513 1.00 48.88 201 PHE A O 1
ATOM 1221 N N . LEU A 1 202 ? -38.746 -62.828 27.819 1.00 40.74 202 LEU A N 1
ATOM 1222 C CA . LEU A 1 202 ? -40.185 -62.516 27.824 1.00 45.61 202 LEU A CA 1
ATOM 1223 C C . LEU A 1 202 ? -41.059 -63.750 27.481 1.00 46.91 202 LEU A C 1
ATOM 1224 O O . LEU A 1 202 ? -42.102 -63.983 28.069 1.00 44.54 202 LEU A O 1
ATOM 1229 N N . GLN A 1 203 ? -40.618 -64.543 26.550 1.00 43.00 203 GLN A N 1
ATOM 1230 C CA . GLN A 1 203 ? -41.323 -65.751 26.235 1.00 49.41 203 GLN A CA 1
ATOM 1231 C C . GLN A 1 203 ? -41.382 -66.666 27.431 1.00 43.65 203 GLN A C 1
ATOM 1232 O O . GLN A 1 203 ? -42.424 -67.293 27.702 1.00 48.69 203 GLN A O 1
ATOM 1238 N N . GLY A 1 204 ? -40.287 -66.778 28.136 1.00 40.84 204 GLY A N 1
ATOM 1239 C CA . GLY A 1 204 ? -40.249 -67.649 29.347 1.00 49.37 204 GLY A CA 1
ATOM 1240 C C . GLY A 1 204 ? -41.153 -67.067 30.450 1.00 46.02 204 GLY A C 1
ATOM 1241 O O . GLY A 1 204 ? -41.832 -67.767 31.136 1.00 43.92 204 GLY A O 1
ATOM 1242 N N . ALA A 1 205 ? -41.138 -65.762 30.603 1.00 40.75 205 ALA A N 1
ATOM 1243 C CA . ALA A 1 205 ? -41.949 -65.157 31.620 1.00 45.45 205 ALA A CA 1
ATOM 1244 C C . ALA A 1 205 ? -43.429 -65.365 31.310 1.00 41.20 205 ALA A C 1
ATOM 1245 O O . ALA A 1 205 ? -44.194 -65.661 32.168 1.00 44.39 205 ALA A O 1
ATOM 1247 N N . ALA A 1 206 ? -43.823 -65.213 30.080 1.00 45.46 206 ALA A N 1
ATOM 1248 C CA . ALA A 1 206 ? -45.192 -65.479 29.693 1.00 40.19 206 ALA A CA 1
ATOM 1249 C C . ALA A 1 206 ? -45.586 -66.931 29.956 1.00 41.87 206 ALA A C 1
ATOM 1250 O O . ALA A 1 206 ? -46.657 -67.192 30.483 1.00 43.72 206 ALA A O 1
ATOM 1252 N N . LEU A 1 207 ? -44.725 -67.869 29.624 1.00 41.57 207 LEU A N 1
ATOM 1253 C CA . LEU A 1 207 ? -45.041 -69.255 29.868 1.00 38.37 207 LEU A CA 1
ATOM 1254 C C . LEU A 1 207 ? -45.265 -69.482 31.315 1.00 40.70 207 LEU A C 1
ATOM 1255 O O . LEU A 1 207 ? -46.293 -70.052 31.722 1.00 52.95 207 LEU A O 1
ATOM 1260 N N . LEU A 1 208 ? -44.291 -69.111 32.134 1.00 45.36 208 LEU A N 1
ATOM 1261 C CA . LEU A 1 208 ? -44.372 -69.390 33.594 1.00 44.97 208 LEU A CA 1
ATOM 1262 C C . LEU A 1 208 ? -45.434 -68.560 34.243 1.00 42.86 208 LEU A C 1
ATOM 1263 O O . LEU A 1 208 ? -46.030 -68.964 35.225 1.00 41.31 208 LEU A O 1
ATOM 1268 N N . GLY A 1 209 ? -45.742 -67.421 33.655 1.00 44.69 209 GLY A N 1
ATOM 1269 C CA . GLY A 1 209 ? -46.859 -66.650 34.147 1.00 45.34 209 GLY A CA 1
ATOM 1270 C C . GLY A 1 209 ? -48.161 -67.421 34.133 1.00 50.39 209 GLY A C 1
ATOM 1271 O O . GLY A 1 209 ? -49.007 -67.185 34.945 1.00 49.67 209 GLY A O 1
ATOM 1272 N N . THR A 1 210 ? -48.335 -68.355 33.213 1.00 58.98 210 THR A N 1
ATOM 1273 C CA . THR A 1 210 ? -49.619 -69.036 33.103 1.00 54.36 210 THR A CA 1
ATOM 1274 C C . THR A 1 210 ? -49.938 -69.845 34.364 1.00 51.55 210 THR A C 1
ATOM 1275 O O . THR A 1 210 ? -51.102 -70.118 34.644 1.00 56.38 210 THR A O 1
ATOM 1279 N N . ALA A 1 211 ? -48.900 -70.255 35.078 1.00 50.69 211 ALA A N 1
ATOM 1280 C CA . ALA A 1 211 ? -49.054 -71.019 36.320 1.00 48.16 211 ALA A CA 1
ATOM 1281 C C . ALA A 1 211 ? -48.847 -70.142 37.525 1.00 48.51 211 ALA A C 1
ATOM 1282 O O . ALA A 1 211 ? -48.618 -70.611 38.600 1.00 43.57 211 ALA A O 1
ATOM 1284 N N . GLY A 1 212 ? -48.883 -68.838 37.339 1.00 55.10 212 GLY A N 1
ATOM 1285 C CA . GLY A 1 212 ? -48.764 -67.944 38.443 1.00 48.50 212 GLY A CA 1
ATOM 1286 C C . GLY A 1 212 ? -47.368 -67.747 38.978 1.00 51.67 212 GLY A C 1
ATOM 1287 O O . GLY A 1 212 ? -47.225 -67.042 39.952 1.00 63.00 212 GLY A O 1
ATOM 1288 N N . VAL A 1 213 ? -46.321 -68.286 38.349 1.00 53.14 213 VAL A N 1
ATOM 1289 C CA . VAL A 1 213 ? -44.976 -67.900 38.773 1.00 46.38 213 VAL A CA 1
ATOM 1290 C C . VAL A 1 213 ? -44.543 -66.525 38.268 1.00 49.11 213 VAL A C 1
ATOM 1291 O O . VAL A 1 213 ? -44.713 -66.198 37.143 1.00 45.08 213 VAL A O 1
ATOM 1295 N N . ASP A 1 214 ? -44.117 -65.682 39.204 1.00 58.38 214 ASP A N 1
ATOM 1296 C CA . ASP A 1 214 ? -43.714 -64.295 38.938 1.00 60.90 214 ASP A CA 1
ATOM 1297 C C . ASP A 1 214 ? -42.427 -64.275 38.178 1.00 59.69 214 ASP A C 1
ATOM 1298 O O . ASP A 1 214 ? -41.539 -65.185 38.349 1.00 50.79 214 ASP A O 1
ATOM 1303 N N . ALA A 1 215 ? -42.254 -63.179 37.451 1.00 50.92 215 ALA A N 1
ATOM 1304 C CA . ALA A 1 215 ? -40.980 -62.946 36.723 1.00 52.16 215 ALA A CA 1
ATOM 1305 C C . ALA A 1 215 ? -39.777 -62.923 37.660 1.00 55.18 215 ALA A C 1
ATOM 1306 O O . ALA A 1 215 ? -38.735 -63.492 37.319 1.00 57.48 215 ALA A O 1
ATOM 1308 N N . THR A 1 216 ? -39.916 -62.312 38.850 1.00 55.53 216 THR A N 1
ATOM 1309 C CA . THR A 1 216 ? -38.776 -62.234 39.785 1.00 54.54 216 THR A CA 1
ATOM 1310 C C . THR A 1 216 ? -38.381 -63.609 40.302 1.00 51.16 216 THR A C 1
ATOM 1311 O O . THR A 1 216 ? -37.240 -63.798 40.754 1.00 55.83 216 THR A O 1
ATOM 1315 N N . THR A 1 217 ? -39.308 -64.557 40.284 1.00 45.42 217 THR A N 1
ATOM 1316 C CA . THR A 1 217 ? -38.989 -65.875 40.817 1.00 46.05 217 THR A CA 1
ATOM 1317 C C . THR A 1 217 ? -38.182 -66.622 39.806 1.00 46.38 217 THR A C 1
ATOM 1318 O O . THR A 1 217 ? -37.287 -67.415 40.127 1.00 46.69 217 THR A O 1
ATOM 1322 N N . PHE A 1 218 ? -38.501 -66.301 38.559 1.00 49.77 218 PHE A N 1
ATOM 1323 C CA . PHE A 1 218 ? -37.974 -66.968 37.370 1.00 48.45 218 PHE A CA 1
ATOM 1324 C C . PHE A 1 218 ? -36.517 -66.515 37.076 1.00 48.45 218 PHE A C 1
ATOM 1325 O O . PHE A 1 218 ? -35.637 -67.362 36.801 1.00 46.02 218 PHE A O 1
ATOM 1333 N N . ALA A 1 219 ? -36.268 -65.207 37.214 1.00 42.52 219 ALA A N 1
ATOM 1334 C CA . ALA A 1 219 ? -35.005 -64.572 36.798 1.00 43.14 219 ALA A CA 1
ATOM 1335 C C . ALA A 1 219 ? -33.711 -65.237 37.263 1.00 42.98 219 ALA A C 1
ATOM 1336 O O . ALA A 1 219 ? -32.791 -65.472 36.473 1.00 49.08 219 ALA A O 1
ATOM 1338 N N . PRO A 1 220 ? -33.605 -65.535 38.536 1.00 39.51 220 PRO A N 1
ATOM 1339 C CA . PRO A 1 220 ? -32.373 -66.258 38.984 1.00 33.48 220 PRO A CA 1
ATOM 1340 C C . PRO A 1 220 ? -32.164 -67.507 38.272 1.00 35.08 220 PRO A C 1
ATOM 1341 O O . PRO A 1 220 ? -31.030 -67.872 37.964 1.00 36.77 220 PRO A O 1
ATOM 1345 N N . PHE A 1 221 ? -33.258 -68.222 37.990 1.00 43.89 221 PHE A N 1
ATOM 1346 C CA . PHE A 1 221 ? -33.133 -69.541 37.294 1.00 44.86 221 PHE A CA 1
ATOM 1347 C C . PHE A 1 221 ? -32.609 -69.319 35.875 1.00 49.20 221 PHE A C 1
ATOM 1348 O O . PHE A 1 221 ? -31.676 -69.995 35.421 1.00 41.93 221 PHE A O 1
ATOM 1356 N N . ILE A 1 222 ? -33.171 -68.311 35.209 1.00 41.87 222 ILE A N 1
ATOM 1357 C CA . ILE A 1 222 ? -32.813 -68.112 33.852 1.00 43.36 222 ILE A CA 1
ATOM 1358 C C . ILE A 1 222 ? -31.384 -67.555 33.709 1.00 49.35 222 ILE A C 1
ATOM 1359 O O . ILE A 1 222 ? -30.665 -67.953 32.793 1.00 50.37 222 ILE A O 1
ATOM 1364 N N . THR A 1 223 ? -30.964 -66.649 34.597 1.00 54.30 223 THR A N 1
ATOM 1365 C CA . THR A 1 223 ? -29.599 -66.125 34.524 1.00 51.54 223 THR A CA 1
ATOM 1366 C C . THR A 1 223 ? -28.573 -67.219 34.777 1.00 51.73 223 THR A C 1
ATOM 1367 O O . THR A 1 223 ? -27.534 -67.236 34.130 1.00 47.50 223 THR A O 1
ATOM 1371 N N . GLN A 1 224 ? -28.846 -68.193 35.638 1.00 51.63 224 GLN A N 1
ATOM 1372 C CA . GLN A 1 224 ? -27.884 -69.317 35.718 1.00 54.07 224 GLN A CA 1
ATOM 1373 C C . GLN A 1 224 ? -27.758 -69.980 34.360 1.00 52.36 224 GLN A C 1
ATOM 1374 O O . GLN A 1 224 ? -26.661 -70.280 33.898 1.00 58.15 224 GLN A O 1
ATOM 1380 N N . GLY A 1 225 ? -28.883 -70.170 33.678 1.00 53.84 225 GLY A N 1
ATOM 1381 C CA . GLY A 1 225 ? -28.872 -70.909 32.395 1.00 49.52 225 GLY A CA 1
ATOM 1382 C C . GLY A 1 225 ? -28.135 -70.167 31.293 1.00 47.44 225 GLY A C 1
ATOM 1383 O O . GLY A 1 225 ? -27.383 -70.754 30.511 1.00 46.40 225 GLY A O 1
ATOM 1384 N N . ILE A 1 226 ? -28.344 -68.857 31.250 1.00 39.20 226 ILE A N 1
ATOM 1385 C CA . ILE A 1 226 ? -27.624 -68.024 30.338 1.00 39.02 226 ILE A CA 1
ATOM 1386 C C . ILE A 1 226 ? -26.075 -68.199 30.478 1.00 41.29 226 ILE A C 1
ATOM 1387 O O . ILE A 1 226 ? -25.356 -68.365 29.510 1.00 50.47 226 ILE A O 1
ATOM 1392 N N . GLY A 1 227 ? -25.582 -68.214 31.687 1.00 40.82 227 GLY A N 1
ATOM 1393 C CA . GLY A 1 227 ? -24.171 -68.453 31.915 1.00 40.13 227 GLY A CA 1
ATOM 1394 C C . GLY A 1 227 ? -23.741 -69.782 31.367 1.00 39.78 227 GLY A C 1
ATOM 1395 O O . GLY A 1 227 ? -22.687 -69.906 30.748 1.00 44.55 227 GLY A O 1
ATOM 1396 N N . THR A 1 228 ? -24.553 -70.806 31.546 1.00 41.48 228 THR A N 1
ATOM 1397 C CA . THR A 1 228 ? -24.159 -72.117 31.001 1.00 42.53 228 THR A CA 1
ATOM 1398 C C . THR A 1 228 ? -24.040 -72.129 29.484 1.00 44.54 228 THR A C 1
ATOM 1399 O O . THR A 1 228 ? -23.100 -72.736 28.918 1.00 46.00 228 THR A O 1
ATOM 1403 N N . VAL A 1 229 ? -24.951 -71.410 28.833 1.00 43.86 229 VAL A N 1
ATOM 1404 C CA . VAL A 1 229 ? -24.993 -71.390 27.372 1.00 47.15 229 VAL A CA 1
ATOM 1405 C C . VAL A 1 229 ? -23.866 -70.560 26.816 1.00 45.44 229 VAL A C 1
ATOM 1406 O O . VAL A 1 229 ? -23.171 -70.996 25.888 1.00 47.84 229 VAL A O 1
ATOM 1410 N N . ALA A 1 230 ? -23.650 -69.394 27.420 1.00 44.55 230 ALA A N 1
ATOM 1411 C CA . ALA A 1 230 ? -22.483 -68.554 27.114 1.00 48.59 230 ALA A CA 1
ATOM 1412 C C . ALA A 1 230 ? -21.173 -69.325 27.114 1.00 49.61 230 ALA A C 1
ATOM 1413 O O . ALA A 1 230 ? -20.353 -69.145 26.204 1.00 56.81 230 ALA A O 1
ATOM 1415 N N . ASP A 1 231 ? -20.989 -70.243 28.057 1.00 49.48 231 ASP A N 1
ATOM 1416 C CA . ASP A 1 231 ? -19.760 -71.055 28.055 1.00 56.47 231 ASP A CA 1
ATOM 1417 C C . ASP A 1 231 ? -19.652 -72.003 26.903 1.00 50.51 231 ASP A C 1
ATOM 1418 O O . ASP A 1 231 ? -18.561 -72.483 26.623 1.00 49.03 231 ASP A O 1
ATOM 1423 N N . TRP A 1 232 ? -20.738 -72.278 26.194 1.00 53.77 232 TRP A N 1
ATOM 1424 C CA . TRP A 1 232 ? -20.582 -73.124 25.005 1.00 52.88 232 TRP A CA 1
ATOM 1425 C C . TRP A 1 232 ? -20.038 -72.373 23.800 1.00 53.12 232 TRP A C 1
ATOM 1426 O O . TRP A 1 232 ? -19.638 -73.001 22.827 1.00 48.65 232 TRP A O 1
ATOM 1437 N N . LEU A 1 233 ? -20.083 -71.045 23.824 1.00 50.54 233 LEU A N 1
ATOM 1438 C CA . LEU A 1 233 ? -19.873 -70.315 22.577 1.00 50.23 233 LEU A CA 1
ATOM 1439 C C . LEU A 1 233 ? -18.453 -70.435 22.009 1.00 53.67 233 LEU A C 1
ATOM 1440 O O . LEU A 1 233 ? -18.298 -70.507 20.791 1.00 50.61 233 LEU A O 1
ATOM 1445 N N . PRO A 1 234 ? -17.410 -70.473 22.873 1.00 52.00 234 PRO A N 1
ATOM 1446 C CA . PRO A 1 234 ? -16.065 -70.551 22.268 1.00 47.69 234 PRO A CA 1
ATOM 1447 C C . PRO A 1 234 ? -15.868 -71.836 21.475 1.00 49.57 234 PRO A C 1
ATOM 1448 O O . PRO A 1 234 ? -15.325 -71.840 20.378 1.00 53.78 234 PRO A O 1
ATOM 1452 N N . GLY A 1 235 ? -16.433 -72.905 21.968 1.00 48.12 235 GLY A N 1
ATOM 1453 C CA . GLY A 1 235 ? -16.385 -74.167 21.250 1.00 52.66 235 GLY A CA 1
ATOM 1454 C C . GLY A 1 235 ? -17.191 -74.170 19.995 1.00 54.77 235 GLY A C 1
ATOM 1455 O O . GLY A 1 235 ? -16.787 -74.767 18.983 1.00 55.02 235 GLY A O 1
ATOM 1456 N N . TYR A 1 236 ? -18.332 -73.505 20.044 1.00 52.39 236 TYR A N 1
ATOM 1457 C CA . TYR A 1 236 ? -19.146 -73.390 18.849 1.00 50.22 236 TYR A CA 1
ATOM 1458 C C . TYR A 1 236 ? -18.420 -72.483 17.832 1.00 47.56 236 TYR A C 1
ATOM 1459 O O . TYR A 1 236 ? -18.474 -72.719 16.618 1.00 51.57 236 TYR A O 1
ATOM 1468 N N . ALA A 1 237 ? -17.709 -71.479 18.318 1.00 45.50 237 ALA A N 1
ATOM 1469 C CA . ALA A 1 237 ? -16.934 -70.636 17.429 1.00 47.43 237 ALA A CA 1
ATOM 1470 C C . ALA A 1 237 ? -15.881 -71.477 16.719 1.00 57.81 237 ALA A C 1
ATOM 1471 O O . ALA A 1 237 ? -15.736 -71.342 15.504 1.00 57.32 237 ALA A O 1
ATOM 1473 N N . ARG A 1 238 ? -15.150 -72.342 17.451 1.00 60.23 238 ARG A N 1
ATOM 1474 C CA . ARG A 1 238 ? -14.133 -73.186 16.800 1.00 54.05 238 ARG A CA 1
ATOM 1475 C C . ARG A 1 238 ? -14.793 -74.026 15.720 1.00 52.46 238 ARG A C 1
ATOM 1476 O O . ARG A 1 238 ? -14.271 -74.131 14.625 1.00 57.06 238 ARG A O 1
ATOM 1484 N N . GLN A 1 239 ? -15.963 -74.575 15.979 1.00 49.07 239 GLN A N 1
ATOM 1485 C CA . GLN A 1 239 ? -16.609 -75.350 14.937 1.00 53.26 239 GLN A CA 1
ATOM 1486 C C . GLN A 1 239 ? -16.933 -74.536 13.708 1.00 55.04 239 GLN A C 1
ATOM 1487 O O . GLN A 1 239 ? -16.758 -75.010 12.619 1.00 66.61 239 GLN A O 1
ATOM 1493 N N . ILE A 1 240 ? -17.445 -73.331 13.891 1.00 56.97 240 ILE A N 1
ATOM 1494 C CA . ILE A 1 240 ? -17.752 -72.468 12.775 1.00 53.96 240 ILE A CA 1
ATOM 1495 C C . ILE A 1 240 ? -16.466 -72.097 12.018 1.00 51.69 240 ILE A C 1
ATOM 1496 O O . ILE A 1 240 ? -16.480 -72.003 10.814 1.00 55.82 240 ILE A O 1
ATOM 1501 N N . ASP A 1 241 ? -15.371 -71.847 12.701 1.00 52.57 241 ASP A N 1
ATOM 1502 C CA . ASP A 1 241 ? -14.152 -71.452 11.993 1.00 55.63 241 ASP A CA 1
ATOM 1503 C C . ASP A 1 241 ? -13.554 -72.560 11.130 1.00 59.05 241 ASP A C 1
ATOM 1504 O O . ASP A 1 241 ? -13.046 -72.271 10.074 1.00 68.10 241 ASP A O 1
ATOM 1509 N N . ASP A 1 242 ? -13.614 -73.813 11.567 1.00 65.81 242 ASP A N 1
ATOM 1510 C CA . ASP A 1 242 ? -13.475 -74.959 10.654 1.00 68.05 242 ASP A CA 1
ATOM 1511 C C . ASP A 1 242 ? -14.819 -75.086 10.076 1.00 68.97 242 ASP A C 1
ATOM 1512 O O . ASP A 1 242 ? -15.719 -74.352 10.463 1.00 91.70 242 ASP A O 1
ATOM 1517 N N . GLY A 1 243 ? -15.032 -76.034 9.198 1.00 64.54 243 GLY A N 1
ATOM 1518 C CA . GLY A 1 243 ? -16.376 -76.141 8.621 1.00 58.35 243 GLY A CA 1
ATOM 1519 C C . GLY A 1 243 ? -16.951 -77.383 9.188 1.00 61.82 243 GLY A C 1
ATOM 1520 O O . GLY A 1 243 ? -17.679 -78.061 8.518 1.00 81.61 243 GLY A O 1
ATOM 1521 N N . ALA A 1 244 ? -16.613 -77.678 10.435 1.00 67.22 244 ALA A N 1
ATOM 1522 C CA . ALA A 1 244 ? -16.853 -78.994 11.028 1.00 70.82 244 ALA A CA 1
ATOM 1523 C C . ALA A 1 244 ? -17.843 -78.871 12.208 1.00 77.42 244 ALA A C 1
ATOM 1524 O O . ALA A 1 244 ? -17.547 -78.164 13.196 1.00 70.21 244 ALA A O 1
ATOM 1526 N N . TYR A 1 245 ? -18.984 -79.572 12.092 1.00 66.13 245 TYR A N 1
ATOM 1527 C CA . TYR A 1 245 ? -20.100 -79.468 13.036 1.00 62.92 245 TYR A CA 1
ATOM 1528 C C . TYR A 1 245 ? -20.477 -80.820 13.668 1.00 59.53 245 TYR A C 1
ATOM 1529 O O . TYR A 1 245 ? -21.594 -81.298 13.523 1.00 67.80 245 TYR A O 1
ATOM 1538 N N . PRO A 1 246 ? -19.557 -81.419 14.426 1.00 65.54 246 PRO A N 1
ATOM 1539 C CA . PRO A 1 246 ? -19.846 -82.673 15.120 1.00 63.54 246 PRO A CA 1
ATOM 1540 C C . PRO A 1 246 ? -21.081 -82.574 15.969 1.00 69.70 246 PRO A C 1
ATOM 1541 O O . PRO A 1 246 ? -21.348 -81.508 16.549 1.00 84.86 246 PRO A O 1
ATOM 1545 N N . ALA A 1 247 ? -21.833 -83.661 16.033 1.00 68.36 247 ALA A N 1
ATOM 1546 C CA . ALA A 1 247 ? -23.075 -83.685 16.802 1.00 85.71 247 ALA A CA 1
ATOM 1547 C C . ALA A 1 247 ? -22.847 -83.641 18.308 1.00 83.56 247 ALA A C 1
ATOM 1548 O O . ALA A 1 247 ? -23.716 -83.139 19.035 1.00 90.72 247 ALA A O 1
ATOM 1550 N N . ASP A 1 248 ? -21.720 -84.202 18.774 1.00 81.17 248 ASP A N 1
ATOM 1551 C CA . ASP A 1 248 ? -21.486 -84.416 20.222 1.00 81.21 248 ASP A CA 1
ATOM 1552 C C . ASP A 1 248 ? -22.738 -84.864 20.993 1.00 86.34 248 ASP A C 1
ATOM 1553 O O . ASP A 1 248 ? -23.097 -84.260 22.011 1.00 78.63 248 ASP A O 1
ATOM 1558 N N . ASP A 1 249 ? -23.447 -85.866 20.480 1.00 90.23 249 ASP A N 1
ATOM 1559 C CA . ASP A 1 249 ? -24.686 -86.318 21.118 1.00 91.48 249 ASP A CA 1
ATOM 1560 C C . ASP A 1 249 ? -25.836 -85.317 21.138 1.00 84.43 249 ASP A C 1
ATOM 1561 O O . ASP A 1 249 ? -26.880 -85.643 21.698 1.00 93.87 249 ASP A O 1
ATOM 1566 N N . ALA A 1 250 ? -25.689 -84.139 20.522 1.00 77.20 250 ALA A N 1
ATOM 1567 C CA . ALA A 1 250 ? -26.778 -83.158 20.485 1.00 75.40 250 ALA A CA 1
ATOM 1568 C C . ALA A 1 250 ? -27.095 -82.681 19.080 1.00 74.78 250 ALA A C 1
ATOM 1569 O O . ALA A 1 250 ? -27.057 -81.483 18.781 1.00 83.07 250 ALA A O 1
ATOM 1571 N N . ALA A 1 251 ? -27.442 -83.614 18.212 1.00 76.88 251 ALA A N 1
ATOM 1572 C CA . ALA A 1 251 ? -27.620 -83.300 16.798 1.00 78.38 251 ALA A CA 1
ATOM 1573 C C . ALA A 1 251 ? -28.909 -82.540 16.535 1.00 70.27 251 ALA A C 1
ATOM 1574 O O . ALA A 1 251 ? -29.848 -82.637 17.295 1.00 72.93 251 ALA A O 1
ATOM 1576 N N . ILE A 1 252 ? -28.941 -81.808 15.428 1.00 61.70 252 ILE A N 1
ATOM 1577 C CA . ILE A 1 252 ? -30.047 -80.911 15.119 1.00 56.69 252 ILE A CA 1
ATOM 1578 C C . ILE A 1 252 ? -31.348 -81.651 15.074 1.00 66.34 252 ILE A C 1
ATOM 1579 O O . ILE A 1 252 ? -32.361 -81.106 15.465 1.00 65.21 252 ILE A O 1
ATOM 1584 N N . ASP A 1 253 ? -31.318 -82.894 14.593 1.00 87.77 253 ASP A N 1
ATOM 1585 C CA . ASP A 1 253 ? -32.496 -83.776 14.621 1.00 89.89 253 ASP A CA 1
ATOM 1586 C C . ASP A 1 253 ? -33.097 -83.816 16.016 1.00 78.37 253 ASP A C 1
ATOM 1587 O O . ASP A 1 253 ? -34.291 -83.538 16.195 1.00 76.14 253 ASP A O 1
ATOM 1592 N N . THR A 1 254 ? -32.266 -84.129 17.007 1.00 69.61 254 THR A N 1
ATOM 1593 C CA . THR A 1 254 ? -32.761 -84.293 18.380 1.00 70.33 254 THR A CA 1
ATOM 1594 C C . THR A 1 254 ? -33.303 -82.985 18.988 1.00 71.69 254 THR A C 1
ATOM 1595 O O . THR A 1 254 ? -34.251 -83.013 19.747 1.00 85.11 254 THR A O 1
ATOM 1599 N N . HIS A 1 255 ? -32.770 -81.837 18.592 1.00 73.59 255 HIS A N 1
ATOM 1600 C CA . HIS A 1 255 ? -33.351 -80.559 18.999 1.00 62.24 255 HIS A CA 1
ATOM 1601 C C . HIS A 1 255 ? -34.814 -80.488 18.595 1.00 69.91 255 HIS A C 1
ATOM 1602 O O . HIS A 1 255 ? -35.651 -80.054 19.365 1.00 75.62 255 HIS A O 1
ATOM 1609 N N . LEU A 1 256 ? -35.088 -80.917 17.360 1.00 83.39 256 LEU A N 1
ATOM 1610 C CA . LEU A 1 256 ? -36.336 -80.669 16.606 1.00 79.32 256 LEU A CA 1
ATOM 1611 C C . LEU A 1 256 ? -37.570 -81.161 17.293 1.00 60.93 256 LEU A C 1
ATOM 1612 O O . LEU A 1 256 ? -38.556 -80.472 17.314 1.00 61.10 256 LEU A O 1
ATOM 1617 N N . ALA A 1 257 ? -37.525 -82.360 17.833 1.00 57.95 257 ALA A N 1
ATOM 1618 C CA . ALA A 1 257 ? -38.660 -82.846 18.598 1.00 67.00 257 ALA A CA 1
ATOM 1619 C C . ALA A 1 257 ? -38.995 -81.908 19.768 1.00 73.62 257 ALA A C 1
ATOM 1620 O O . ALA A 1 257 ? -40.159 -81.598 20.047 1.00 83.46 257 ALA A O 1
ATOM 1622 N N . THR A 1 258 ? -37.957 -81.488 20.482 1.00 69.14 258 THR A N 1
ATOM 1623 C CA . THR A 1 258 ? -38.132 -80.604 21.597 1.00 55.74 258 THR A CA 1
ATOM 1624 C C . THR A 1 258 ? -38.678 -79.264 21.153 1.00 60.56 258 THR A C 1
ATOM 1625 O O . THR A 1 258 ? -39.470 -78.655 21.875 1.00 56.78 258 THR A O 1
ATOM 1629 N N . MET A 1 259 ? -38.258 -78.786 19.987 1.00 54.51 259 MET A N 1
ATOM 1630 C CA . MET A 1 259 ? -38.755 -77.507 19.527 1.00 54.83 259 MET A CA 1
ATOM 1631 C C . MET A 1 259 ? -40.242 -77.628 19.264 1.00 57.00 259 MET A C 1
ATOM 1632 O O . MET A 1 259 ? -40.971 -76.649 19.391 1.00 57.56 259 MET A O 1
ATOM 1637 N N . GLU A 1 260 ? -40.698 -78.814 18.851 1.00 67.92 260 GLU A N 1
ATOM 1638 C CA . GLU A 1 260 ? -42.126 -79.006 18.558 1.00 70.31 260 GLU A CA 1
ATOM 1639 C C . GLU A 1 260 ? -42.904 -78.913 19.861 1.00 59.60 260 GLU A C 1
ATOM 1640 O O . GLU A 1 260 ? -43.911 -78.193 19.947 1.00 48.98 260 GLU A O 1
ATOM 1646 N N . HIS A 1 261 ? -42.405 -79.601 20.883 1.00 54.42 261 HIS A N 1
ATOM 1647 C CA . HIS A 1 261 ? -43.003 -79.505 22.210 1.00 51.11 261 HIS A CA 1
ATOM 1648 C C . HIS A 1 261 ? -43.165 -78.056 22.638 1.00 46.68 261 HIS A C 1
ATOM 1649 O O . HIS A 1 261 ? -44.213 -77.650 23.074 1.00 46.25 261 HIS A O 1
ATOM 1656 N N . LEU A 1 262 ? -42.118 -77.254 22.476 1.00 52.18 262 LEU A N 1
ATOM 1657 C CA . LEU A 1 262 ? -42.178 -75.865 22.896 1.00 48.61 262 LEU A CA 1
ATOM 1658 C C . LEU A 1 262 ? -43.281 -75.124 22.184 1.00 47.34 262 LEU A C 1
ATOM 1659 O O . LEU A 1 262 ? -43.957 -74.258 22.761 1.00 46.11 262 LEU A O 1
ATOM 1664 N N . ILE A 1 263 ? -43.435 -75.432 20.913 1.00 51.44 263 ILE A N 1
ATOM 1665 C CA . ILE A 1 263 ? -44.517 -74.847 20.160 1.00 55.28 263 ILE A CA 1
ATOM 1666 C C . ILE A 1 263 ? -45.877 -75.254 20.698 1.00 50.19 263 ILE A C 1
ATOM 1667 O O . ILE A 1 263 ? -46.760 -74.395 20.853 1.00 44.32 263 ILE A O 1
ATOM 1672 N N . HIS A 1 264 ? -46.045 -76.556 20.948 1.00 54.15 264 HIS A N 1
ATOM 1673 C CA . HIS A 1 264 ? -47.332 -77.102 21.411 1.00 56.44 264 HIS A CA 1
ATOM 1674 C C . HIS A 1 264 ? -47.665 -76.517 22.769 1.00 52.53 264 HIS A C 1
ATOM 1675 O O . HIS A 1 264 ? -48.763 -76.020 23.013 1.00 48.57 264 HIS A O 1
ATOM 1682 N N . GLU A 1 265 ? -46.688 -76.532 23.638 1.00 48.68 265 GLU A N 1
ATOM 1683 C CA . GLU A 1 265 ? -46.840 -75.914 24.922 1.00 48.90 265 GLU A CA 1
ATOM 1684 C C . GLU A 1 265 ? -47.353 -74.454 24.790 1.00 43.38 265 GLU A C 1
ATOM 1685 O O . GLU A 1 265 ? -48.318 -74.054 25.428 1.00 46.47 265 GLU A O 1
ATOM 1691 N N . SER A 1 266 ? -46.722 -73.660 23.959 1.00 39.54 266 SER A N 1
ATOM 1692 C CA . SER A 1 266 ? -47.087 -72.259 23.838 1.00 42.36 266 SER A CA 1
ATOM 1693 C C . SER A 1 266 ? -48.475 -72.046 23.286 1.00 43.20 266 SER A C 1
ATOM 1694 O O . SER A 1 266 ? -49.259 -71.227 23.813 1.00 45.39 266 SER A O 1
ATOM 1697 N N . GLU A 1 267 ? -48.781 -72.777 22.214 1.00 53.74 267 GLU A N 1
ATOM 1698 C CA . GLU A 1 267 ? -50.114 -72.708 21.589 1.00 57.64 267 GLU A CA 1
ATOM 1699 C C . GLU A 1 267 ? -51.174 -73.096 22.593 1.00 48.62 267 GLU A C 1
ATOM 1700 O O . GLU A 1 267 ? -52.078 -72.326 22.891 1.00 46.00 267 GLU A O 1
ATOM 1706 N N . PHE A 1 268 ? -50.988 -74.260 23.200 1.00 48.50 268 PHE A N 1
ATOM 1707 C CA . PHE A 1 268 ? -51.906 -74.735 24.240 1.00 48.52 268 PHE A CA 1
ATOM 1708 C C . PHE A 1 268 ? -52.122 -73.825 25.434 1.00 54.87 268 PHE A C 1
ATOM 1709 O O . PHE A 1 268 ? -53.206 -73.804 25.941 1.00 71.28 268 PHE A O 1
ATOM 1717 N N . LEU A 1 269 ? -51.112 -73.098 25.926 1.00 55.88 269 LEU A N 1
ATOM 1718 C CA . LEU A 1 269 ? -51.331 -72.216 27.081 1.00 49.98 269 LEU A CA 1
ATOM 1719 C C . LEU A 1 269 ? -51.829 -70.867 26.641 1.00 51.51 269 LEU A C 1
ATOM 1720 O O . LEU A 1 269 ? -52.144 -70.001 27.455 1.00 58.97 269 LEU A O 1
ATOM 1725 N N . GLY A 1 270 ? -51.907 -70.660 25.342 1.00 51.05 270 GLY A N 1
ATOM 1726 C CA . GLY A 1 270 ? -52.478 -69.429 24.845 1.00 51.14 270 GLY A CA 1
ATOM 1727 C C . GLY A 1 270 ? -51.537 -68.284 24.889 1.00 53.06 270 GLY A C 1
ATOM 1728 O O . GLY A 1 270 ? -51.956 -67.137 24.849 1.00 55.94 270 GLY A O 1
ATOM 1729 N N . VAL A 1 271 ? -50.245 -68.569 24.934 1.00 53.80 271 VAL A N 1
ATOM 1730 C CA . VAL A 1 271 ? -49.297 -67.467 24.817 1.00 55.69 271 VAL A CA 1
ATOM 1731 C C . VAL A 1 271 ? -48.834 -67.441 23.367 1.00 54.62 271 VAL A C 1
ATOM 1732 O O . VAL A 1 271 ? -49.007 -68.396 22.630 1.00 60.45 271 VAL A O 1
ATOM 1736 N N . ASN A 1 272 ? -48.195 -66.373 22.981 1.00 47.66 272 ASN A N 1
ATOM 1737 C CA . ASN A 1 272 ? -47.570 -66.314 21.680 1.00 51.92 272 ASN A CA 1
ATOM 1738 C C . ASN A 1 272 ? -46.581 -67.412 21.305 1.00 45.38 272 ASN A C 1
ATOM 1739 O O . ASN A 1 272 ? -45.710 -67.739 22.082 1.00 60.63 272 ASN A O 1
ATOM 1744 N N . ALA A 1 273 ? -46.708 -67.958 20.107 1.00 41.58 273 ALA A N 1
ATOM 1745 C CA . ALA A 1 273 ? -45.866 -69.062 19.675 1.00 39.90 273 ALA A CA 1
ATOM 1746 C C . ALA A 1 273 ? -45.043 -68.725 18.444 1.00 41.03 273 ALA A C 1
ATOM 1747 O O . ALA A 1 273 ? -44.363 -69.577 17.909 1.00 40.64 273 ALA A O 1
ATOM 1749 N N . GLU A 1 274 ? -44.990 -67.457 18.053 1.00 46.31 274 GLU A N 1
ATOM 1750 C CA . GLU A 1 274 ? -44.173 -67.106 16.903 1.00 47.17 274 GLU A CA 1
ATOM 1751 C C . GLU A 1 274 ? -42.681 -67.445 17.101 1.00 50.31 274 GLU A C 1
ATOM 1752 O O . GLU A 1 274 ? -42.051 -68.060 16.255 1.00 55.22 274 GLU A O 1
ATOM 1758 N N . LEU A 1 275 ? -42.124 -67.044 18.222 1.00 53.85 275 LEU A N 1
ATOM 1759 C CA . LEU A 1 275 ? -40.708 -67.243 18.430 1.00 49.77 275 LEU A CA 1
ATOM 1760 C C . LEU A 1 275 ? -40.352 -68.688 18.372 1.00 45.25 275 LEU A C 1
ATOM 1761 O O . LEU A 1 275 ? -39.444 -69.059 17.629 1.00 50.77 275 LEU A O 1
ATOM 1766 N N . PRO A 1 276 ? -41.068 -69.532 19.099 1.00 50.90 276 PRO A N 1
ATOM 1767 C CA . PRO A 1 276 ? -40.746 -70.975 18.976 1.00 49.73 276 PRO A CA 1
ATOM 1768 C C . PRO A 1 276 ? -40.904 -71.529 17.560 1.00 51.26 276 PRO A C 1
ATOM 1769 O O . PRO A 1 276 ? -40.183 -72.452 17.182 1.00 52.08 276 PRO A O 1
ATOM 1773 N N . ARG A 1 277 ? -41.859 -71.003 16.795 1.00 53.87 277 ARG A N 1
ATOM 1774 C CA . ARG A 1 277 ? -42.050 -71.440 15.387 1.00 53.52 277 ARG A CA 1
ATOM 1775 C C . ARG A 1 277 ? -40.892 -71.012 14.536 1.00 48.80 277 ARG A C 1
ATOM 1776 O O . ARG A 1 277 ? -40.331 -71.800 13.776 1.00 52.97 277 ARG A O 1
ATOM 1784 N N . PHE A 1 278 ? -40.494 -69.760 14.699 1.00 49.89 278 PHE A N 1
ATOM 1785 C CA . PHE A 1 278 ? -39.286 -69.272 14.040 1.00 49.68 278 PHE A CA 1
ATOM 1786 C C . PHE A 1 278 ? -38.082 -70.154 14.300 1.00 55.13 278 PHE A C 1
ATOM 1787 O O . PHE A 1 278 ? -37.354 -70.556 13.391 1.00 50.59 278 PHE A O 1
ATOM 1795 N N . ILE A 1 279 ? -37.857 -70.447 15.572 1.00 58.12 279 ILE A N 1
ATOM 1796 C CA . ILE A 1 279 ? -36.773 -71.320 15.931 1.00 51.72 279 ILE A CA 1
ATOM 1797 C C . ILE A 1 279 ? -36.868 -72.637 15.141 1.00 52.18 279 ILE A C 1
ATOM 1798 O O . ILE A 1 279 ? -35.847 -73.096 14.643 1.00 61.14 279 ILE A O 1
ATOM 1803 N N . LYS A 1 280 ? -38.049 -73.264 15.098 1.00 55.84 280 LYS A N 1
ATOM 1804 C CA . LYS A 1 280 ? -38.199 -74.606 14.465 1.00 62.69 280 LYS A CA 1
ATOM 1805 C C . LYS A 1 280 ? -38.037 -74.428 12.960 1.00 55.25 280 LYS A C 1
ATOM 1806 O O . LYS A 1 280 ? -37.389 -75.239 12.322 1.00 49.43 280 LYS A O 1
ATOM 1808 N N . ALA A 1 281 ? -38.571 -73.343 12.406 1.00 43.72 281 ALA A N 1
ATOM 1809 C CA . ALA A 1 281 ? -38.348 -73.060 10.984 1.00 43.93 281 ALA A CA 1
ATOM 1810 C C . ALA A 1 281 ? -36.856 -73.131 10.592 1.00 56.09 281 ALA A C 1
ATOM 1811 O O . ALA A 1 281 ? -36.508 -73.903 9.697 1.00 70.25 281 ALA A O 1
ATOM 1813 N N . LEU A 1 282 ? -35.963 -72.406 11.291 1.00 58.33 282 LEU A N 1
ATOM 1814 C CA . LEU A 1 282 ? -34.537 -72.478 10.954 1.00 55.09 282 LEU A CA 1
ATOM 1815 C C . LEU A 1 282 ? -34.045 -73.893 11.008 1.00 50.13 282 LEU A C 1
ATOM 1816 O O . LEU A 1 282 ? -33.386 -74.352 10.103 1.00 60.95 282 LEU A O 1
ATOM 1821 N N . ALA A 1 283 ? -34.366 -74.617 12.042 1.00 51.15 283 ALA A N 1
ATOM 1822 C CA . ALA A 1 283 ? -33.833 -75.978 12.121 1.00 57.59 283 ALA A CA 1
ATOM 1823 C C . ALA A 1 283 ? -34.370 -76.868 11.005 1.00 63.37 283 ALA A C 1
ATOM 1824 O O . ALA A 1 283 ? -33.710 -77.812 10.601 1.00 66.23 283 ALA A O 1
ATOM 1826 N N . ASP A 1 284 ? -35.573 -76.590 10.525 1.00 62.22 284 ASP A N 1
ATOM 1827 C CA . ASP A 1 284 ? -36.135 -77.397 9.446 1.00 65.93 284 ASP A CA 1
ATOM 1828 C C . ASP A 1 284 ? -35.281 -77.257 8.195 1.00 66.14 284 ASP A C 1
ATOM 1829 O O . ASP A 1 284 ? -34.926 -78.261 7.556 1.00 58.08 284 ASP A O 1
ATOM 1834 N N . ARG A 1 285 ? -34.939 -76.013 7.877 1.00 53.75 285 ARG A N 1
ATOM 1835 C CA . ARG A 1 285 ? -34.061 -75.753 6.761 1.00 48.31 285 ARG A CA 1
ATOM 1836 C C . ARG A 1 285 ? -32.741 -76.524 6.842 1.00 54.40 285 ARG A C 1
ATOM 1837 O O . ARG A 1 285 ? -32.282 -77.100 5.869 1.00 66.29 285 ARG A O 1
ATOM 1845 N N . ALA A 1 286 ? -32.129 -76.550 7.999 1.00 54.17 286 ALA A N 1
ATOM 1846 C CA . ALA A 1 286 ? -30.881 -77.255 8.103 1.00 52.86 286 ALA A CA 1
ATOM 1847 C C . ALA A 1 286 ? -31.098 -78.725 7.834 1.00 54.37 286 ALA A C 1
ATOM 1848 O O . ALA A 1 286 ? -30.227 -79.400 7.288 1.00 60.83 286 ALA A O 1
ATOM 1850 N N . VAL A 1 287 ? -32.242 -79.229 8.253 1.00 59.88 287 VAL A N 1
ATOM 1851 C CA . VAL A 1 287 ? -32.507 -80.654 8.144 1.00 72.37 287 VAL A CA 1
ATOM 1852 C C . VAL A 1 287 ? -32.667 -80.978 6.673 1.00 64.07 287 VAL A C 1
ATOM 1853 O O . VAL A 1 287 ? -32.094 -81.944 6.190 1.00 62.33 287 VAL A O 1
ATOM 1857 N N . ALA A 1 288 ? -33.403 -80.112 5.998 1.00 56.72 288 ALA A N 1
ATOM 1858 C CA . ALA A 1 288 ? -33.624 -80.174 4.574 1.00 55.49 288 ALA A CA 1
ATOM 1859 C C . ALA A 1 288 ? -32.356 -80.016 3.725 1.00 67.13 288 ALA A C 1
ATOM 1860 O O . ALA A 1 288 ? -32.408 -80.298 2.546 1.00 82.95 288 ALA A O 1
ATOM 1862 N N . ASP A 1 289 ? -31.256 -79.511 4.273 1.00 69.47 289 ASP A N 1
ATOM 1863 C CA . ASP A 1 289 ? -29.988 -79.443 3.548 1.00 61.52 289 ASP A CA 1
ATOM 1864 C C . ASP A 1 289 ? -29.139 -80.551 4.032 1.00 52.67 289 ASP A C 1
ATOM 1865 O O . ASP A 1 289 ? -27.934 -80.504 3.891 1.00 59.43 289 ASP A O 1
ATOM 1870 N N . GLY A 1 290 ? -29.748 -81.540 4.662 1.00 52.09 290 GLY A N 1
ATOM 1871 C CA . GLY A 1 290 ? -29.017 -82.719 5.115 1.00 56.96 290 GLY A CA 1
ATOM 1872 C C . GLY A 1 290 ? -28.059 -82.462 6.239 1.00 63.09 290 GLY A C 1
ATOM 1873 O O . GLY A 1 290 ? -27.113 -83.203 6.431 1.00 55.85 290 GLY A O 1
ATOM 1874 N N . HIS A 1 291 ? -28.315 -81.424 7.026 1.00 78.82 291 HIS A N 1
ATOM 1875 C CA . HIS A 1 291 ? -27.494 -81.184 8.219 1.00 75.42 291 HIS A CA 1
ATOM 1876 C C . HIS A 1 291 ? -28.101 -81.730 9.520 1.00 74.09 291 HIS A C 1
ATOM 1877 O O . HIS A 1 291 ? -27.531 -81.537 10.600 1.00 64.62 291 HIS A O 1
ATOM 1884 N N . GLY A 1 292 ? -29.211 -82.461 9.397 1.00 66.01 292 GLY A N 1
ATOM 1885 C CA . GLY A 1 292 ? -29.871 -83.080 10.540 1.00 64.58 292 GLY A CA 1
ATOM 1886 C C . GLY A 1 292 ? -28.940 -83.774 11.506 1.00 64.44 292 GLY A C 1
ATOM 1887 O O . GLY A 1 292 ? -29.155 -83.768 12.711 1.00 73.99 292 GLY A O 1
ATOM 1888 N N . GLY A 1 293 ? -27.882 -84.364 10.983 1.00 60.44 293 GLY A N 1
ATOM 1889 C CA . GLY A 1 293 ? -26.971 -85.092 11.834 1.00 54.95 293 GLY A CA 1
ATOM 1890 C C . GLY A 1 293 ? -25.926 -84.242 12.488 1.00 58.02 293 GLY A C 1
ATOM 1891 O O . GLY A 1 293 ? -25.152 -84.755 13.290 1.00 67.25 293 GLY A O 1
ATOM 1892 N N . SER A 1 294 ? -25.829 -82.970 12.103 1.00 58.78 294 SER A N 1
ATOM 1893 C CA . SER A 1 294 ? -24.744 -82.124 12.620 1.00 63.56 294 SER A CA 1
ATOM 1894 C C . SER A 1 294 ? -25.130 -81.439 13.931 1.00 64.09 294 SER A C 1
ATOM 1895 O O . SER A 1 294 ? -26.317 -81.334 14.276 1.00 55.95 294 SER A O 1
ATOM 1898 N N . GLY A 1 295 ? -24.121 -80.910 14.621 1.00 60.42 295 GLY A N 1
ATOM 1899 C CA . GLY A 1 295 ? -24.346 -80.010 15.759 1.00 56.22 295 GLY A CA 1
ATOM 1900 C C . GLY A 1 295 ? -25.051 -78.698 15.398 1.00 54.03 295 GLY A C 1
ATOM 1901 O O . GLY A 1 295 ? -25.128 -78.315 14.230 1.00 58.88 295 GLY A O 1
ATOM 1902 N N . TYR A 1 296 ? -25.548 -77.999 16.411 1.00 49.42 296 TYR A N 1
ATOM 1903 C CA . TYR A 1 296 ? -26.364 -76.800 16.213 1.00 48.08 296 TYR A CA 1
ATOM 1904 C C . TYR A 1 296 ? -25.633 -75.755 15.362 1.00 52.29 296 TYR A C 1
ATOM 1905 O O . TYR A 1 296 ? -26.238 -75.110 14.519 1.00 56.75 296 TYR A O 1
ATOM 1914 N N . PRO A 1 297 ? -24.324 -75.577 15.576 1.00 49.94 297 PRO A N 1
ATOM 1915 C CA . PRO A 1 297 ? -23.602 -74.576 14.798 1.00 48.78 297 PRO A CA 1
ATOM 1916 C C . PRO A 1 297 ? -23.631 -74.720 13.286 1.00 49.98 297 PRO A C 1
ATOM 1917 O O . PRO A 1 297 ? -23.356 -73.760 12.585 1.00 49.26 297 PRO A O 1
ATOM 1921 N N . ALA A 1 298 ? -24.043 -75.864 12.764 1.00 49.53 298 ALA A N 1
ATOM 1922 C CA . ALA A 1 298 ? -24.288 -75.972 11.318 1.00 47.32 298 ALA A CA 1
ATOM 1923 C C . ALA A 1 298 ? -25.386 -75.058 10.823 1.00 48.70 298 ALA A C 1
ATOM 1924 O O . ALA A 1 298 ? -25.516 -74.829 9.616 1.00 63.16 298 ALA A O 1
ATOM 1926 N N . LEU A 1 299 ? -26.181 -74.530 11.734 1.00 43.79 299 LEU A N 1
ATOM 1927 C CA . LEU A 1 299 ? -27.166 -73.557 11.369 1.00 41.75 299 LEU A CA 1
ATOM 1928 C C . LEU A 1 299 ? -26.565 -72.225 10.940 1.00 45.54 299 LEU A C 1
ATOM 1929 O O . LEU A 1 299 ? -27.304 -71.359 10.405 1.00 50.33 299 LEU A O 1
ATOM 1934 N N . ILE A 1 300 ? -25.241 -72.018 11.114 1.00 43.42 300 ILE A N 1
ATOM 1935 C CA . ILE A 1 300 ? -24.593 -70.785 10.552 1.00 42.92 300 ILE A CA 1
ATOM 1936 C C . ILE A 1 300 ? -24.861 -70.616 9.044 1.00 46.55 300 ILE A C 1
ATOM 1937 O O . ILE A 1 300 ? -24.972 -69.505 8.554 1.00 41.39 300 ILE A O 1
ATOM 1942 N N . GLU A 1 301 ? -25.018 -71.732 8.317 1.00 54.90 301 GLU A N 1
ATOM 1943 C CA . GLU A 1 301 ? -25.363 -71.682 6.868 1.00 49.14 301 GLU A CA 1
ATOM 1944 C C . GLU A 1 301 ? -26.697 -71.040 6.594 1.00 44.51 301 GLU A C 1
ATOM 1945 O O . GLU A 1 301 ? -26.866 -70.327 5.625 1.00 51.09 301 GLU A O 1
ATOM 1951 N N . GLN A 1 302 ? -27.628 -71.212 7.503 1.00 47.77 302 GLN A N 1
ATOM 1952 C CA . GLN A 1 302 ? -28.913 -70.570 7.403 1.00 44.53 302 GLN A CA 1
ATOM 1953 C C . GLN A 1 302 ? -28.772 -69.090 7.626 1.00 46.53 302 GLN A C 1
ATOM 1954 O O . GLN A 1 302 ? -29.468 -68.296 7.012 1.00 55.45 302 GLN A O 1
ATOM 1960 N N . PHE A 1 303 ? -27.871 -68.690 8.516 1.00 49.20 303 PHE A N 1
ATOM 1961 C CA . PHE A 1 303 ? -27.710 -67.255 8.798 1.00 41.90 303 PHE A CA 1
ATOM 1962 C C . PHE A 1 303 ? -26.906 -66.512 7.767 1.00 39.11 303 PHE A C 1
ATOM 1963 O O . PHE A 1 303 ? -26.989 -65.300 7.655 1.00 43.79 303 PHE A O 1
ATOM 1971 N N . ARG A 1 304 ? -26.121 -67.244 7.006 1.00 45.50 304 ARG A N 1
ATOM 1972 C CA . ARG A 1 304 ? -25.396 -66.676 5.877 1.00 49.76 304 ARG A CA 1
ATOM 1973 C C . ARG A 1 304 ? -26.142 -66.463 4.581 1.00 53.53 304 ARG A C 1
ATOM 1974 O O . ARG A 1 304 ? -25.653 -65.727 3.746 1.00 51.03 304 ARG A O 1
ATOM 1982 N N . THR A 1 305 ? -27.319 -67.055 4.394 1.00 63.90 305 THR A N 1
ATOM 1983 C CA . THR A 1 305 ? -28.022 -66.903 3.106 1.00 70.64 305 THR A CA 1
ATOM 1984 C C . THR A 1 305 ? -29.467 -66.411 3.228 1.00 67.94 305 THR A C 1
ATOM 1985 O O . THR A 1 305 ? -29.888 -66.025 4.286 1.00 62.98 305 THR A O 1
ATOM 1989 N N . HIS A 1 306 ? -30.204 -66.453 2.126 1.00 77.14 306 HIS A N 1
ATOM 1990 C CA . HIS A 1 306 ? -31.623 -66.123 2.059 1.00 82.26 306 HIS A CA 1
ATOM 1991 C C . HIS A 1 306 ? -32.101 -66.500 0.635 1.00 82.21 306 HIS A C 1
ATOM 1992 O O . HIS A 1 306 ? -33.265 -66.333 0.260 1.00 94.41 306 HIS A O 1
ATOM 1999 N N . HIS B 1 19 ? -29.628 -94.848 52.389 1.00 116.27 19 HIS B N 1
ATOM 2000 C CA . HIS B 1 19 ? -30.552 -95.029 53.565 1.00 122.96 19 HIS B CA 1
ATOM 2001 C C . HIS B 1 19 ? -31.798 -95.875 53.210 1.00 135.03 19 HIS B C 1
ATOM 2002 O O . HIS B 1 19 ? -32.159 -96.775 53.969 1.00 127.99 19 HIS B O 1
ATOM 2004 N N . THR B 1 20 ? -32.409 -95.603 52.044 1.00 145.83 20 THR B N 1
ATOM 2005 C CA . THR B 1 20 ? -33.742 -96.156 51.623 1.00 131.47 20 THR B CA 1
ATOM 2006 C C . THR B 1 20 ? -33.770 -96.730 50.166 1.00 115.96 20 THR B C 1
ATOM 2007 O O . THR B 1 20 ? -33.121 -96.206 49.284 1.00 107.68 20 THR B O 1
ATOM 2011 N N . PRO B 1 21 ? -34.551 -97.798 49.895 1.00 114.70 21 PRO B N 1
ATOM 2012 C CA . PRO B 1 21 ? -34.492 -98.387 48.526 1.00 109.75 21 PRO B CA 1
ATOM 2013 C C . PRO B 1 21 ? -35.151 -97.514 47.459 1.00 105.86 21 PRO B C 1
ATOM 2014 O O . PRO B 1 21 ? -36.166 -96.861 47.735 1.00 104.41 21 PRO B O 1
ATOM 2018 N N . VAL B 1 22 ? -34.568 -97.516 46.260 1.00 93.80 22 VAL B N 1
ATOM 2019 C CA . VAL B 1 22 ? -35.086 -96.754 45.131 1.00 87.78 22 VAL B CA 1
ATOM 2020 C C . VAL B 1 22 ? -34.942 -97.525 43.810 1.00 96.04 22 VAL B C 1
ATOM 2021 O O . VAL B 1 22 ? -33.914 -98.173 43.559 1.00 87.67 22 VAL B O 1
ATOM 2025 N N . THR B 1 23 ? -35.963 -97.420 42.957 1.00 93.85 23 THR B N 1
ATOM 2026 C CA . THR B 1 23 ? -35.947 -98.043 41.641 1.00 96.73 23 THR B CA 1
ATOM 2027 C C . THR B 1 23 ? -35.693 -96.993 40.559 1.00 84.42 23 THR B C 1
ATOM 2028 O O . THR B 1 23 ? -36.098 -95.846 40.703 1.00 84.81 23 THR B O 1
ATOM 2032 N N . VAL B 1 24 ? -34.990 -97.390 39.501 1.00 76.04 24 VAL B N 1
ATOM 2033 C CA . VAL B 1 24 ? -34.754 -96.520 38.353 1.00 83.85 24 VAL B CA 1
ATOM 2034 C C . VAL B 1 24 ? -35.180 -97.244 37.095 1.00 92.52 24 VAL B C 1
ATOM 2035 O O . VAL B 1 24 ? -34.710 -98.343 36.804 1.00 95.47 24 VAL B O 1
ATOM 2039 N N . ILE B 1 25 ? -36.091 -96.624 36.360 1.00 95.84 25 ILE B N 1
ATOM 2040 C CA . ILE B 1 25 ? -36.648 -97.235 35.183 1.00 92.22 25 ILE B CA 1
ATOM 2041 C C . ILE B 1 25 ? -36.267 -96.424 33.965 1.00 97.22 25 ILE B C 1
ATOM 2042 O O . ILE B 1 25 ? -36.569 -95.227 33.875 1.00 86.72 25 ILE B O 1
ATOM 2047 N N . GLY B 1 26 ? -35.612 -97.111 33.032 1.00 106.36 26 GLY B N 1
ATOM 2048 C CA . GLY B 1 26 ? -35.085 -96.496 31.824 1.00 109.56 26 GLY B CA 1
ATOM 2049 C C . GLY B 1 26 ? -33.608 -96.287 32.031 1.00 110.61 26 GLY B C 1
ATOM 2050 O O . GLY B 1 26 ? -33.226 -95.637 33.004 1.00 118.72 26 GLY B O 1
ATOM 2051 N N . LEU B 1 27 ? -32.789 -96.882 31.158 1.00 113.72 27 LEU B N 1
ATOM 2052 C CA . LEU B 1 27 ? -31.323 -96.840 31.284 1.00 113.66 27 LEU B CA 1
ATOM 2053 C C . LEU B 1 27 ? -30.667 -96.342 30.004 1.00 109.77 27 LEU B C 1
ATOM 2054 O O . LEU B 1 27 ? -29.722 -96.959 29.507 1.00 106.48 27 LEU B O 1
ATOM 2059 N N . GLY B 1 28 ? -31.155 -95.219 29.477 1.00 99.45 28 GLY B N 1
ATOM 2060 C CA . GLY B 1 28 ? -30.389 -94.486 28.482 1.00 91.00 28 GLY B CA 1
ATOM 2061 C C . GLY B 1 28 ? -29.165 -93.959 29.208 1.00 98.07 28 GLY B C 1
ATOM 2062 O O . GLY B 1 28 ? -28.908 -94.313 30.373 1.00 93.65 28 GLY B O 1
ATOM 2063 N N . LEU B 1 29 ? -28.422 -93.069 28.571 1.00 106.22 29 LEU B N 1
ATOM 2064 C CA . LEU B 1 29 ? -27.225 -92.531 29.225 1.00 106.03 29 LEU B CA 1
ATOM 2065 C C . LEU B 1 29 ? -27.672 -91.955 30.603 1.00 107.75 29 LEU B C 1
ATOM 2066 O O . LEU B 1 29 ? -27.122 -92.313 31.662 1.00 93.29 29 LEU B O 1
ATOM 2068 N N . MET B 1 30 ? -28.738 -91.146 30.576 1.00 100.90 30 MET B N 1
ATOM 2069 C CA . MET B 1 30 ? -29.268 -90.491 31.770 1.00 92.19 30 MET B CA 1
ATOM 2070 C C . MET B 1 30 ? -29.778 -91.471 32.826 1.00 102.86 30 MET B C 1
ATOM 2071 O O . MET B 1 30 ? -29.555 -91.287 34.019 1.00 105.84 30 MET B O 1
ATOM 2076 N N . GLY B 1 31 ? -30.505 -92.494 32.412 1.00 114.28 31 GLY B N 1
ATOM 2077 C CA . GLY B 1 31 ? -30.985 -93.483 33.369 1.00 119.35 31 GLY B CA 1
ATOM 2078 C C . GLY B 1 31 ? -29.841 -94.112 34.143 1.00 113.58 31 GLY B C 1
ATOM 2079 O O . GLY B 1 31 ? -29.907 -94.201 35.372 1.00 110.86 31 GLY B O 1
ATOM 2080 N N . GLN B 1 32 ? -28.788 -94.504 33.418 1.00 108.84 32 GLN B N 1
ATOM 2081 C CA . GLN B 1 32 ? -27.589 -95.104 34.026 1.00 100.83 32 GLN B CA 1
ATOM 2082 C C . GLN B 1 32 ? -26.962 -94.126 35.044 1.00 94.34 32 GLN B C 1
ATOM 2083 O O . GLN B 1 32 ? -26.722 -94.478 36.200 1.00 84.06 32 GLN B O 1
ATOM 2085 N N . ALA B 1 33 ? -26.783 -92.874 34.639 1.00 87.37 33 ALA B N 1
ATOM 2086 C CA . ALA B 1 33 ? -26.295 -91.836 35.554 1.00 81.89 33 ALA B CA 1
ATOM 2087 C C . ALA B 1 33 ? -27.149 -91.730 36.827 1.00 80.88 33 ALA B C 1
ATOM 2088 O O . ALA B 1 33 ? -26.631 -91.577 37.918 1.00 79.86 33 ALA B O 1
ATOM 2090 N N . LEU B 1 34 ? -28.467 -91.737 36.677 1.00 87.32 34 LEU B N 1
ATOM 2091 C CA . LEU B 1 34 ? -29.338 -91.551 37.820 1.00 92.94 34 LEU B CA 1
ATOM 2092 C C . LEU B 1 34 ? -29.140 -92.709 38.760 1.00 95.34 34 LEU B C 1
ATOM 2093 O O . LEU B 1 34 ? -29.015 -92.511 39.964 1.00 81.13 34 LEU B O 1
ATOM 2098 N N . ALA B 1 35 ? -29.151 -93.922 38.206 1.00 111.76 35 ALA B N 1
ATOM 2099 C CA . ALA B 1 35 ? -28.983 -95.143 39.008 1.00 112.55 35 ALA B CA 1
ATOM 2100 C C . ALA B 1 35 ? -27.611 -95.156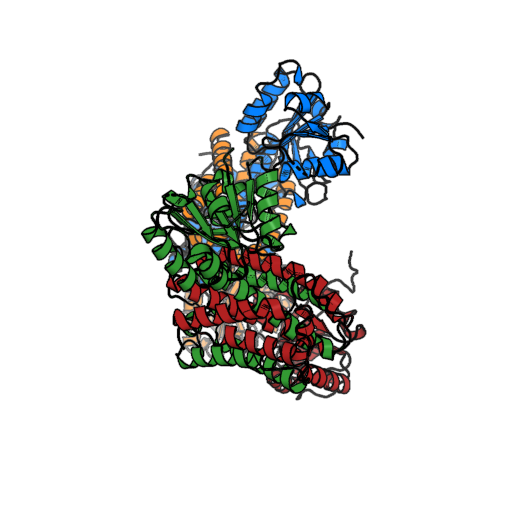 39.661 1.00 108.66 35 ALA B C 1
ATOM 2101 O O . ALA B 1 35 ? -27.486 -95.545 40.824 1.00 105.41 35 ALA B O 1
ATOM 2103 N N . GLY B 1 36 ? -26.610 -94.677 38.921 1.00 101.54 36 GLY B N 1
ATOM 2104 C CA . GLY B 1 36 ? -25.264 -94.521 39.442 1.00 90.61 36 GLY B CA 1
ATOM 2105 C C . GLY B 1 36 ? -25.267 -93.694 40.715 1.00 94.91 36 GLY B C 1
ATOM 2106 O O . GLY B 1 36 ? -24.775 -94.131 41.757 1.00 109.55 36 GLY B O 1
ATOM 2107 N N . ALA B 1 37 ? -25.825 -92.489 40.641 1.00 87.35 37 ALA B N 1
ATOM 2108 C CA . ALA B 1 37 ? -25.868 -91.610 41.802 1.00 90.09 37 ALA B CA 1
ATOM 2109 C C . ALA B 1 37 ? -26.571 -92.254 43.010 1.00 90.64 37 ALA B C 1
ATOM 2110 O O . ALA B 1 37 ? -26.169 -92.049 44.148 1.00 95.51 37 ALA B O 1
ATOM 2112 N N . PHE B 1 38 ? -27.624 -93.025 42.779 1.00 96.88 38 PHE B N 1
ATOM 2113 C CA . PHE B 1 38 ? -28.358 -93.597 43.909 1.00 101.01 38 PHE B CA 1
ATOM 2114 C C . PHE B 1 38 ? -27.538 -94.698 44.584 1.00 103.94 38 PHE B C 1
ATOM 2115 O O . PHE B 1 38 ? -27.495 -94.739 45.819 1.00 87.79 38 PHE B O 1
ATOM 2123 N N . LEU B 1 39 ? -26.890 -95.556 43.777 1.00 106.10 39 LEU B N 1
ATOM 2124 C CA . LEU B 1 39 ? -25.976 -96.592 44.302 1.00 109.32 39 LEU B CA 1
ATOM 2125 C C . LEU B 1 39 ? -24.791 -95.907 45.030 1.00 114.15 39 LEU B C 1
ATOM 2126 O O . LEU B 1 39 ? -24.499 -96.228 46.188 1.00 114.29 39 LEU B O 1
ATOM 2128 N N . GLY B 1 40 ? -24.164 -94.918 44.391 1.00 118.16 40 GLY B N 1
ATOM 2129 C CA . GLY B 1 40 ? -23.063 -94.155 45.002 1.00 113.44 40 GLY B CA 1
ATOM 2130 C C . GLY B 1 40 ? -23.379 -93.433 46.310 1.00 108.82 40 GLY B C 1
ATOM 2131 O O . GLY B 1 40 ? -22.482 -93.071 47.052 1.00 127.43 40 GLY B O 1
ATOM 2132 N N . ALA B 1 41 ? -24.644 -93.189 46.598 1.00 105.84 41 ALA B N 1
ATOM 2133 C CA . ALA B 1 41 ? -25.014 -92.554 47.847 1.00 98.22 41 ALA B CA 1
ATOM 2134 C C . ALA B 1 41 ? -25.484 -93.617 48.836 1.00 102.42 41 ALA B C 1
ATOM 2135 O O . ALA B 1 41 ? -26.047 -93.289 49.879 1.00 102.75 41 ALA B O 1
ATOM 2137 N N . GLY B 1 42 ? -25.270 -94.890 48.510 1.00 100.39 42 GLY B N 1
ATOM 2138 C CA . GLY B 1 42 ? -25.598 -95.976 49.431 1.00 98.34 42 GLY B CA 1
ATOM 2139 C C . GLY B 1 42 ? -27.072 -96.323 49.489 1.00 101.11 42 GLY B C 1
ATOM 2140 O O . GLY B 1 42 ? -27.634 -96.535 50.564 1.00 90.82 42 GLY B O 1
ATOM 2141 N N . HIS B 1 43 ? -27.731 -96.319 48.335 1.00 117.95 43 HIS B N 1
ATOM 2142 C CA . HIS B 1 43 ? -29.125 -96.753 48.268 1.00 118.44 43 HIS B CA 1
ATOM 2143 C C . HIS B 1 43 ? -29.175 -98.158 47.696 1.00 105.33 43 HIS B C 1
ATOM 2144 O O . HIS B 1 43 ? -28.516 -98.442 46.695 1.00 91.39 43 HIS B O 1
ATOM 2151 N N . PRO B 1 44 ? -29.971 -99.040 48.324 1.00 105.50 44 PRO B N 1
ATOM 2152 C CA . PRO B 1 44 ? -30.277 -100.328 47.671 1.00 105.82 44 PRO B CA 1
ATOM 2153 C C . PRO B 1 44 ? -31.133 -100.104 46.414 1.00 106.21 44 PRO B C 1
ATOM 2154 O O . PRO B 1 44 ? -32.319 -99.805 46.510 1.00 92.30 44 PRO B O 1
ATOM 2158 N N . THR B 1 45 ? -30.500 -100.224 45.253 1.00 99.49 45 THR B N 1
ATOM 2159 C CA . THR B 1 45 ? -31.037 -99.721 44.017 1.00 101.95 45 THR B CA 1
ATOM 2160 C C . THR B 1 45 ? -31.406 -100.846 43.078 1.00 108.42 45 THR B C 1
ATOM 2161 O O . THR B 1 45 ? -30.554 -101.622 42.686 1.00 109.06 45 THR B O 1
ATOM 2165 N N . THR B 1 46 ? -32.677 -100.894 42.690 1.00 123.98 46 THR B N 1
ATOM 2166 C CA . THR B 1 46 ? -33.156 -101.800 41.647 1.00 117.24 46 THR B CA 1
ATOM 2167 C C . THR B 1 46 ? -33.324 -101.074 40.316 1.00 112.72 46 THR B C 1
ATOM 2168 O O . THR B 1 46 ? -33.655 -99.894 40.277 1.00 111.38 46 THR B O 1
ATOM 2172 N N . VAL B 1 47 ? -33.179 -101.807 39.226 1.00 107.27 47 VAL B N 1
ATOM 2173 C CA . VAL B 1 47 ? -33.050 -101.208 37.905 1.00 107.79 47 VAL B CA 1
ATOM 2174 C C . VAL B 1 47 ? -33.781 -102.035 36.814 1.00 111.69 47 VAL B C 1
ATOM 2175 O O . VAL B 1 47 ? -33.941 -103.244 36.962 1.00 118.89 47 VAL B O 1
ATOM 2179 N N . TRP B 1 48 ? -34.184 -101.397 35.719 1.00 116.50 48 TRP B N 1
ATOM 2180 C CA . TRP B 1 48 ? -34.899 -102.084 34.645 1.00 104.16 48 TRP B CA 1
ATOM 2181 C C . TRP B 1 48 ? -34.667 -101.493 33.275 1.00 105.32 48 TRP B C 1
ATOM 2182 O O . TRP B 1 48 ? -34.619 -100.295 33.118 1.00 116.43 48 TRP B O 1
ATOM 2193 N N . ASN B 1 49 ? -34.524 -102.361 32.278 1.00 111.75 49 ASN B N 1
ATOM 2194 C CA . ASN B 1 49 ? -34.295 -101.922 30.907 1.00 118.81 49 ASN B CA 1
ATOM 2195 C C . ASN B 1 49 ? -34.720 -102.974 29.888 1.00 131.58 49 ASN B C 1
ATOM 2196 O O . ASN B 1 49 ? -35.604 -103.788 30.154 1.00 112.08 49 ASN B O 1
ATOM 2201 N N . ARG B 1 50 ? -34.086 -102.950 28.720 1.00 147.08 50 ARG B N 1
ATOM 2202 C CA . ARG B 1 50 ? -34.397 -103.901 27.660 1.00 140.58 50 ARG B CA 1
ATOM 2203 C C . ARG B 1 50 ? -33.155 -104.245 26.845 1.00 138.22 50 ARG B C 1
ATOM 2204 O O . ARG B 1 50 ? -32.038 -104.230 27.363 1.00 125.79 50 ARG B O 1
ATOM 2206 N N . ALA B 1 66 ? -33.762 -106.341 37.256 1.00 102.75 66 ALA B N 1
ATOM 2207 C CA . ALA B 1 66 ? -35.136 -106.768 37.558 1.00 119.63 66 ALA B CA 1
ATOM 2208 C C . ALA B 1 66 ? -35.789 -107.466 36.361 1.00 123.01 66 ALA B C 1
ATOM 2209 O O . ALA B 1 66 ? -35.564 -107.085 35.207 1.00 105.93 66 ALA B O 1
ATOM 2211 N N . GLY B 1 67 ? -36.644 -108.448 36.654 1.00 125.64 67 GLY B N 1
ATOM 2212 C CA . GLY B 1 67 ? -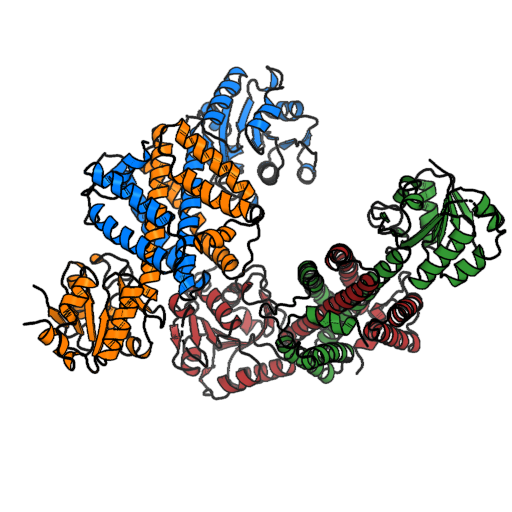37.271 -109.260 35.616 1.00 123.04 67 GLY B CA 1
ATOM 2213 C C . GLY B 1 67 ? -38.167 -108.470 34.685 1.00 125.12 67 GLY B C 1
ATOM 2214 O O . GLY B 1 67 ? -38.132 -108.646 33.468 1.00 120.00 67 GLY B O 1
ATOM 2215 N N . SER B 1 68 ? -38.960 -107.579 35.268 1.00 135.55 68 SER B N 1
ATOM 2216 C CA . SER B 1 68 ? -39.969 -106.814 34.543 1.00 133.05 68 SER B CA 1
ATOM 2217 C C . SER B 1 68 ? -40.148 -105.445 35.199 1.00 132.82 68 SER B C 1
ATOM 2218 O O . SER B 1 68 ? -39.609 -105.177 36.281 1.00 130.29 68 SER B O 1
ATOM 2221 N N . VAL B 1 69 ? -40.942 -104.599 34.556 1.00 121.07 69 VAL B N 1
ATOM 2222 C CA . VAL B 1 69 ? -41.315 -103.321 35.141 1.00 108.16 69 VAL B CA 1
ATOM 2223 C C . VAL B 1 69 ? -42.077 -103.518 36.453 1.00 103.13 69 VAL B C 1
ATOM 2224 O O . VAL B 1 69 ? -41.842 -102.796 37.421 1.00 111.66 69 VAL B O 1
ATOM 2228 N N . ALA B 1 70 ? -42.999 -104.478 36.497 1.00 104.15 70 ALA B N 1
ATOM 2229 C CA . ALA B 1 70 ? -43.791 -104.702 37.722 1.00 100.72 70 ALA B CA 1
ATOM 2230 C C . ALA B 1 70 ? -42.895 -105.135 38.883 1.00 103.91 70 ALA B C 1
ATOM 2231 O O . ALA B 1 70 ? -43.114 -104.735 40.030 1.00 91.60 70 ALA B O 1
ATOM 2233 N N . GLU B 1 71 ? -41.854 -105.907 38.556 1.00 111.68 71 GLU B N 1
ATOM 2234 C CA . GLU B 1 71 ? -40.855 -106.350 39.531 1.00 115.95 71 GLU B CA 1
ATOM 2235 C C . GLU B 1 71 ? -40.088 -105.149 40.083 1.00 117.69 71 GLU B C 1
ATOM 2236 O O . GLU B 1 71 ? -39.922 -104.991 41.299 1.00 123.63 71 GLU B O 1
ATOM 2238 N N . ALA B 1 72 ? -39.632 -104.296 39.176 1.00 117.23 72 ALA B N 1
ATOM 2239 C CA . ALA B 1 72 ? -38.926 -103.078 39.556 1.00 111.44 72 ALA B CA 1
ATOM 2240 C C . ALA B 1 72 ? -39.776 -102.181 40.464 1.00 102.68 72 ALA B C 1
ATOM 2241 O O . ALA B 1 72 ? -39.285 -101.643 41.452 1.00 108.18 72 ALA B O 1
ATOM 2243 N N . VAL B 1 73 ? -41.041 -101.992 40.112 1.00 95.90 73 VAL B N 1
ATOM 2244 C CA . VAL B 1 73 ? -41.915 -101.128 40.894 1.00 99.70 73 VAL B CA 1
ATOM 2245 C C . VAL B 1 73 ? -42.136 -101.689 42.296 1.00 102.50 73 VAL B C 1
ATOM 2246 O O . VAL B 1 73 ? -42.063 -100.948 43.275 1.00 106.34 73 VAL B O 1
ATOM 2250 N N . ALA B 1 74 ? -42.399 -102.992 42.378 1.00 115.47 74 ALA B N 1
ATOM 2251 C CA . ALA B 1 74 ? -42.631 -103.675 43.659 1.00 114.80 74 ALA B CA 1
ATOM 2252 C C . ALA B 1 74 ? -41.416 -103.616 44.603 1.00 113.42 74 ALA B C 1
ATOM 2253 O O . ALA B 1 74 ? -41.570 -103.721 45.817 1.00 111.10 74 ALA B O 1
ATOM 2255 N N . ALA B 1 75 ? -40.220 -103.432 44.041 1.00 109.03 75 ALA B N 1
ATOM 2256 C CA . ALA B 1 75 ? -38.976 -103.383 44.822 1.00 101.82 75 ALA B CA 1
ATOM 2257 C C . ALA B 1 75 ? -38.813 -102.213 45.795 1.00 107.86 75 ALA B C 1
ATOM 2258 O O . ALA B 1 75 ? -38.156 -102.377 46.803 1.00 126.03 75 ALA B O 1
ATOM 2260 N N . SER B 1 76 ? -39.330 -101.025 45.493 1.00 107.38 76 SER B N 1
ATOM 2261 C CA . SER B 1 76 ? -38.964 -99.842 46.294 1.00 101.46 76 SER B CA 1
ATOM 2262 C C . SER B 1 76 ? -40.145 -98.925 46.529 1.00 98.93 76 SER B C 1
ATOM 2263 O O . SER B 1 76 ? -41.030 -98.839 45.702 1.00 101.49 76 SER B O 1
ATOM 2266 N N . PRO B 1 77 ? -40.164 -98.216 47.659 1.00 95.08 77 PRO B N 1
ATOM 2267 C CA . PRO B 1 77 ? -41.234 -97.238 47.859 1.00 99.92 77 PRO B CA 1
ATOM 2268 C C . PRO B 1 77 ? -41.054 -95.961 46.985 1.00 104.71 77 PRO B C 1
ATOM 2269 O O . PRO B 1 77 ? -41.996 -95.194 46.837 1.00 95.57 77 PRO B O 1
ATOM 2273 N N . LEU B 1 78 ? -39.846 -95.735 46.446 1.00 100.61 78 LEU B N 1
ATOM 2274 C CA . LEU B 1 78 ? -39.533 -94.580 45.601 1.00 93.95 78 LEU B CA 1
ATOM 2275 C C . LEU B 1 78 ? -39.157 -95.067 44.233 1.00 88.50 78 LEU B C 1
ATOM 2276 O O . LEU B 1 78 ? -38.171 -95.782 44.098 1.00 92.51 78 LEU B O 1
ATOM 2281 N N . VAL B 1 79 ? -39.903 -94.649 43.213 1.00 90.62 79 VAL B N 1
ATOM 2282 C CA . VAL B 1 79 ? -39.688 -95.151 41.837 1.00 87.38 79 VAL B CA 1
ATOM 2283 C C . VAL B 1 79 ? -39.363 -94.021 40.886 1.00 74.92 79 VAL B C 1
ATOM 2284 O O . VAL B 1 79 ? -40.164 -93.122 40.733 1.00 76.47 79 VAL B O 1
ATOM 2288 N N . VAL B 1 80 ? -38.199 -94.063 40.255 1.00 71.65 80 VAL B N 1
ATOM 2289 C CA . VAL B 1 80 ? -37.760 -92.964 39.400 1.00 74.36 80 VAL B CA 1
ATOM 2290 C C . VAL B 1 80 ? -37.778 -93.399 37.945 1.00 79.15 80 VAL B C 1
ATOM 2291 O O . VAL B 1 80 ? -37.241 -94.432 37.601 1.00 78.98 80 VAL B O 1
ATOM 2295 N N . VAL B 1 81 ? -38.377 -92.581 37.092 1.00 76.57 81 VAL B N 1
ATOM 2296 C CA . VAL B 1 81 ? -38.552 -92.933 35.706 1.00 70.85 81 VAL B CA 1
ATOM 2297 C C . VAL B 1 81 ? -37.865 -91.922 34.823 1.00 73.49 81 VAL B C 1
ATOM 2298 O O . VAL B 1 81 ? -38.090 -90.724 34.964 1.00 65.89 81 VAL B O 1
ATOM 2302 N N . CYS B 1 82 ? -37.015 -92.410 33.921 1.00 78.00 82 CYS B N 1
ATOM 2303 C CA . CYS B 1 82 ? -36.350 -91.542 32.959 1.00 71.43 82 CYS B CA 1
ATOM 2304 C C . CYS B 1 82 ? -36.205 -92.209 31.609 1.00 69.09 82 CYS B C 1
ATOM 2305 O O . CYS B 1 82 ? -35.378 -93.122 31.441 1.00 63.86 82 CYS B O 1
ATOM 2308 N N . VAL B 1 83 ? -37.049 -91.794 30.671 1.00 62.18 83 VAL B N 1
ATOM 2309 C CA . VAL B 1 83 ? -37.145 -92.467 29.370 1.00 63.03 83 VAL B CA 1
ATOM 2310 C C . VAL B 1 83 ? -37.277 -91.409 28.309 1.00 64.33 83 VAL B C 1
ATOM 2311 O O . VAL B 1 83 ? -37.308 -90.227 28.634 1.00 73.77 83 VAL B O 1
ATOM 2315 N N . SER B 1 84 ? -37.433 -91.812 27.051 1.00 68.64 84 SER B N 1
ATOM 2316 C CA . SER B 1 84 ? -37.330 -90.833 25.980 1.00 73.00 84 SER B CA 1
ATOM 2317 C C . SER B 1 84 ? -38.477 -89.788 25.998 1.00 74.58 84 SER B C 1
ATOM 2318 O O . SER B 1 84 ? -38.223 -88.615 25.792 1.00 66.91 84 SER B O 1
ATOM 2321 N N . ASP B 1 85 ? -39.716 -90.193 26.288 1.00 77.36 85 ASP B N 1
ATOM 2322 C CA . ASP B 1 85 ? -40.860 -89.240 26.312 1.00 70.95 85 ASP B CA 1
ATOM 2323 C C . ASP B 1 85 ? -42.078 -89.816 27.027 1.00 62.58 85 ASP B C 1
ATOM 2324 O O . ASP B 1 85 ? -42.030 -90.972 27.484 1.00 58.78 85 ASP B O 1
ATOM 2329 N N . TYR B 1 86 ? -43.166 -89.042 27.108 1.00 60.85 86 TYR B N 1
ATOM 2330 C CA . TYR B 1 86 ? -44.330 -89.475 27.914 1.00 68.90 86 TYR B CA 1
ATOM 2331 C C . TYR B 1 86 ? -45.069 -90.672 27.251 1.00 73.64 86 TYR B C 1
ATOM 2332 O O . TYR B 1 86 ? -45.684 -91.475 27.946 1.00 70.75 86 TYR B O 1
ATOM 2341 N N . ASP B 1 87 ? -44.936 -90.835 25.929 1.00 73.78 87 ASP B N 1
ATOM 2342 C CA . ASP B 1 87 ? -45.472 -92.020 25.251 1.00 69.15 87 ASP B CA 1
ATOM 2343 C C . ASP B 1 87 ? -44.832 -93.272 25.794 1.00 69.36 87 ASP B C 1
ATOM 2344 O O . ASP B 1 87 ? -45.536 -94.244 26.040 1.00 83.45 87 ASP B O 1
ATOM 2349 N N . ALA B 1 88 ? -43.518 -93.250 26.010 1.00 60.06 88 ALA B N 1
ATOM 2350 C CA . ALA B 1 88 ? -42.831 -94.385 26.661 1.00 58.63 88 ALA B CA 1
ATOM 2351 C C . ALA B 1 88 ? -43.279 -94.565 28.092 1.00 58.12 88 ALA B C 1
ATOM 2352 O O . ALA B 1 88 ? -43.469 -95.691 28.545 1.00 66.87 88 ALA B O 1
ATOM 2354 N N . VAL B 1 89 ? -43.501 -93.461 28.794 1.00 62.28 89 VAL B N 1
ATOM 2355 C CA . VAL B 1 89 ? -43.984 -93.567 30.165 1.00 68.02 89 VAL B CA 1
ATOM 2356 C C . VAL B 1 89 ? -45.342 -94.260 30.158 1.00 66.03 89 VAL B C 1
ATOM 2357 O O . VAL B 1 89 ? -45.567 -95.189 30.927 1.00 65.97 89 VAL B O 1
ATOM 2361 N N . HIS B 1 90 ? -46.232 -93.797 29.282 1.00 65.09 90 HIS B N 1
ATOM 2362 C CA . HIS B 1 90 ? -47.544 -94.449 29.028 1.00 62.90 90 HIS B CA 1
ATOM 2363 C C . HIS B 1 90 ? -47.384 -95.944 28.790 1.00 63.97 90 HIS B C 1
ATOM 2364 O O . HIS B 1 90 ? -48.044 -96.745 29.422 1.00 59.51 90 HIS B O 1
ATOM 2371 N N . ALA B 1 91 ? -46.466 -96.295 27.897 1.00 66.80 91 ALA B N 1
ATOM 2372 C CA . ALA B 1 91 ? -46.264 -97.680 27.490 1.00 71.09 91 ALA B CA 1
ATOM 2373 C C . ALA B 1 91 ? -45.741 -98.590 28.619 1.00 72.84 91 ALA B C 1
ATOM 2374 O O . ALA B 1 91 ? -46.130 -99.747 28.715 1.00 79.68 91 ALA B O 1
ATOM 2376 N N . LEU B 1 92 ? -44.902 -98.062 29.487 1.00 73.80 92 LEU B N 1
ATOM 2377 C CA . LEU B 1 92 ? -44.358 -98.862 30.548 1.00 79.60 92 LEU B CA 1
ATOM 2378 C C . LEU B 1 92 ? -45.266 -98.908 31.751 1.00 80.24 92 LEU B C 1
ATOM 2379 O O . LEU B 1 92 ? -45.294 -99.904 32.442 1.00 95.13 92 LEU B O 1
ATOM 2384 N N . LEU B 1 93 ? -45.976 -97.833 32.039 1.00 75.85 93 LEU B N 1
ATOM 2385 C CA . LEU B 1 93 ? -46.699 -97.751 33.305 1.00 82.69 93 LEU B CA 1
ATOM 2386 C C . LEU B 1 93 ? -48.198 -98.068 33.224 1.00 74.40 93 LEU B C 1
ATOM 2387 O O . LEU B 1 93 ? -48.757 -98.607 34.179 1.00 75.27 93 LEU B O 1
ATOM 2392 N N . ASP B 1 94 ? -48.855 -97.721 32.114 1.00 76.44 94 ASP B N 1
ATOM 2393 C CA . ASP B 1 94 ? -50.320 -97.917 31.991 1.00 74.31 94 ASP B CA 1
ATOM 2394 C C . ASP B 1 94 ? -50.734 -99.389 32.164 1.00 74.06 94 ASP B C 1
ATOM 2395 O O . ASP B 1 94 ? -51.648 -99.669 32.929 1.00 78.67 94 ASP B O 1
ATOM 2400 N N . PRO B 1 95 ? -49.987 -100.337 31.570 1.00 74.20 95 PRO B N 1
ATOM 2401 C CA . PRO B 1 95 ? -50.328 -101.738 31.799 1.00 77.69 95 PRO B CA 1
ATOM 2402 C C . PRO B 1 95 ? -50.235 -102.291 33.230 1.00 87.78 95 PRO B C 1
ATOM 2403 O O . PRO B 1 95 ? -50.618 -103.415 33.427 1.00 93.15 95 PRO B O 1
ATOM 2407 N N . LEU B 1 96 ? -49.744 -101.543 34.208 1.00 97.56 96 LEU B N 1
ATOM 2408 C CA . LEU B 1 96 ? -49.583 -102.093 35.556 1.00 99.15 96 LEU B CA 1
ATOM 2409 C C . LEU B 1 96 ? -50.925 -102.343 36.238 1.00 99.17 96 LEU B C 1
ATOM 2410 O O . LEU B 1 96 ? -51.841 -101.541 36.059 1.00 107.71 96 LEU B O 1
ATOM 2415 N N . ASP B 1 97 ? -51.020 -103.426 37.025 1.00 88.49 97 ASP B N 1
ATOM 2416 C CA . ASP B 1 97 ? -52.156 -103.677 37.933 1.00 89.21 97 ASP B CA 1
ATOM 2417 C C . ASP B 1 97 ? -52.402 -102.424 38.819 1.00 94.55 97 ASP B C 1
ATOM 2418 O O . ASP B 1 97 ? -51.486 -101.616 39.108 1.00 109.19 97 ASP B O 1
ATOM 2420 N N . GLY B 1 98 ? -53.668 -102.204 39.147 1.00 103.07 98 GLY B N 1
ATOM 2421 C CA . GLY B 1 98 ? -54.108 -100.977 39.837 1.00 110.57 98 GLY B CA 1
ATOM 2422 C C . GLY B 1 98 ? -53.573 -100.896 41.246 1.00 107.05 98 GLY B C 1
ATOM 2423 O O . GLY B 1 98 ? -53.535 -99.809 41.820 1.00 109.19 98 GLY B O 1
ATOM 2424 N N . THR B 1 99 ? -53.161 -102.052 41.783 1.00 104.28 99 THR B N 1
ATOM 2425 C CA . THR B 1 99 ? -52.583 -102.164 43.127 1.00 103.43 99 THR B CA 1
ATOM 2426 C C . THR B 1 99 ? -51.094 -101.740 43.131 1.00 94.91 99 THR B C 1
ATOM 2427 O O . THR B 1 99 ? -50.599 -101.181 44.112 1.00 99.16 99 THR B O 1
ATOM 2429 N N . ALA B 1 100 ? -50.393 -101.973 42.019 1.00 86.65 100 ALA B N 1
ATOM 2430 C CA . ALA B 1 100 ? -48.911 -101.869 41.945 1.00 81.13 100 ALA B CA 1
ATOM 2431 C C . ALA B 1 100 ? -48.251 -100.592 42.507 1.00 86.57 100 ALA B C 1
ATOM 2432 O O . ALA B 1 100 ? -47.166 -100.646 43.061 1.00 90.98 100 ALA B O 1
ATOM 2434 N N . LEU B 1 101 ? -48.886 -99.440 42.335 1.00 97.97 101 LEU B N 1
ATOM 2435 C CA . LEU B 1 101 ? -48.302 -98.172 42.760 1.00 90.10 101 LEU B CA 1
ATOM 2436 C C . LEU B 1 101 ? -48.873 -97.643 44.072 1.00 94.93 101 LEU B C 1
ATOM 2437 O O . LEU B 1 101 ? -48.359 -96.630 44.581 1.00 84.30 101 LEU B O 1
ATOM 2442 N N . GLN B 1 102 ? -49.885 -98.331 44.629 1.00 95.19 102 GLN B N 1
ATOM 2443 C CA . GLN B 1 102 ? -50.517 -97.912 45.897 1.00 94.96 102 GLN B CA 1
ATOM 2444 C C . GLN B 1 102 ? -49.455 -97.681 46.987 1.00 97.09 102 GLN B C 1
ATOM 2445 O O . GLN B 1 102 ? -48.588 -98.541 47.243 1.00 91.09 102 GLN B O 1
ATOM 2447 N N . GLY B 1 103 ? -49.475 -96.468 47.551 1.00 90.28 103 GLY B N 1
ATOM 2448 C CA . GLY B 1 103 ? -48.570 -96.079 48.616 1.00 90.95 103 GLY B CA 1
ATOM 2449 C C . GLY B 1 103 ? -47.122 -95.943 48.185 1.00 99.29 103 GLY B C 1
ATOM 2450 O O . GLY B 1 103 ? -46.237 -96.059 49.008 1.00 115.39 103 GLY B O 1
ATOM 2451 N N . ARG B 1 104 ? -46.866 -95.717 46.900 1.00 98.34 104 ARG B N 1
ATOM 2452 C CA . ARG B 1 104 ? -45.504 -95.455 46.435 1.00 98.81 104 ARG B CA 1
ATOM 2453 C C . ARG B 1 104 ? -45.411 -94.029 45.908 1.00 97.90 104 ARG B C 1
ATOM 2454 O O . ARG B 1 104 ? -46.421 -93.387 45.638 1.00 81.51 104 ARG B O 1
ATOM 2462 N N . THR B 1 105 ? -44.188 -93.535 45.804 1.00 94.29 105 THR B N 1
ATOM 2463 C CA . THR B 1 105 ? -43.953 -92.233 45.247 1.00 89.41 105 THR B CA 1
ATOM 2464 C C . THR B 1 105 ? -43.258 -92.454 43.940 1.00 80.61 105 THR B C 1
ATOM 2465 O O . THR B 1 105 ? -42.205 -93.093 43.869 1.00 69.01 105 THR B O 1
ATOM 2469 N N . LEU B 1 106 ? -43.847 -91.873 42.913 1.00 78.21 106 LEU B N 1
ATOM 2470 C CA . LEU B 1 106 ? -43.325 -91.968 41.564 1.00 78.17 106 LEU B CA 1
ATOM 2471 C C . LEU B 1 106 ? -42.756 -90.622 41.162 1.00 66.96 106 LEU B C 1
ATOM 2472 O O . LEU B 1 106 ? -43.433 -89.588 41.300 1.00 61.55 106 LEU B O 1
ATOM 2477 N N . VAL B 1 107 ? -41.502 -90.626 40.713 1.00 62.90 107 VAL B N 1
ATOM 2478 C CA . VAL B 1 107 ? -40.815 -89.393 40.312 1.00 69.06 107 VAL B CA 1
ATOM 2479 C C . VAL B 1 107 ? -40.474 -89.521 38.867 1.00 61.48 107 VAL B C 1
ATOM 2480 O O . VAL B 1 107 ? -39.680 -90.380 38.469 1.00 65.73 107 VAL B O 1
ATOM 2484 N N . ASN B 1 108 ? -41.054 -88.650 38.060 1.00 57.12 108 ASN B N 1
ATOM 2485 C CA . ASN B 1 108 ? -40.910 -88.800 36.632 1.00 60.18 108 ASN B CA 1
ATOM 2486 C C . ASN B 1 108 ? -40.059 -87.682 36.070 1.00 60.98 108 ASN B C 1
ATOM 2487 O O . ASN B 1 108 ? -40.532 -86.576 35.833 1.00 67.18 108 ASN B O 1
ATOM 2492 N N . LEU B 1 109 ? -38.809 -88.005 35.804 1.00 57.29 109 LEU B N 1
ATOM 2493 C CA . LEU B 1 109 ? -37.868 -87.043 35.314 1.00 63.34 109 LEU B CA 1
ATOM 2494 C C . LEU B 1 109 ? -37.784 -86.969 33.785 1.00 64.83 109 LEU B C 1
ATOM 2495 O O . LEU B 1 109 ? -36.892 -86.316 33.238 1.00 73.84 109 LEU B O 1
ATOM 2500 N N . THR B 1 110 ? -38.661 -87.685 33.098 1.00 59.42 110 THR B N 1
ATOM 2501 C CA . THR B 1 110 ? -38.787 -87.566 31.656 1.00 60.03 110 THR B CA 1
ATOM 2502 C C . THR B 1 110 ? -39.206 -86.153 31.260 1.00 51.71 110 THR B C 1
ATOM 2503 O O . THR B 1 110 ? -40.010 -85.520 31.944 1.00 52.99 110 THR B O 1
ATOM 2507 N N . SER B 1 111 ? -38.675 -85.681 30.146 1.00 53.91 111 SER B N 1
ATOM 2508 C CA . SER B 1 111 ? -39.069 -84.373 29.598 1.00 57.18 111 SER B CA 1
ATOM 2509 C C . SER B 1 111 ? -40.353 -84.442 28.816 1.00 50.76 111 SER B C 1
ATOM 2510 O O . SER B 1 111 ? -40.544 -85.341 28.044 1.00 67.22 111 SER B O 1
ATOM 2513 N N . GLY B 1 112 ? -41.207 -83.452 28.981 1.00 48.99 112 GLY B N 1
ATOM 2514 C CA . GLY B 1 112 ? -42.464 -83.362 28.290 1.00 46.91 112 GLY B CA 1
ATOM 2515 C C . GLY B 1 112 ? -43.198 -82.063 28.533 1.00 49.28 112 GLY B C 1
ATOM 2516 O O . GLY B 1 112 ? -42.657 -81.162 29.075 1.00 54.85 112 GLY B O 1
ATOM 2517 N N . THR B 1 113 ? -44.431 -81.927 28.100 1.00 51.54 113 THR B N 1
ATOM 2518 C CA . THR B 1 113 ? -45.119 -80.706 28.310 1.00 51.42 113 THR B CA 1
ATOM 2519 C C . THR B 1 113 ? -45.826 -80.716 29.649 1.00 54.07 113 THR B C 1
ATOM 2520 O O . THR B 1 113 ? -46.048 -81.760 30.243 1.00 50.29 113 THR B O 1
ATOM 2524 N N . SER B 1 114 ? -46.205 -79.519 30.090 1.00 53.83 114 SER B N 1
ATOM 2525 C CA . SER B 1 114 ? -46.973 -79.369 31.291 1.00 49.12 114 SER B CA 1
ATOM 2526 C C . SER B 1 114 ? -48.248 -80.182 31.250 1.00 53.53 114 SER B C 1
ATOM 2527 O O . SER B 1 114 ? -48.647 -80.739 32.255 1.00 58.10 114 SER B O 1
ATOM 2530 N N . ALA B 1 115 ? -48.883 -80.299 30.085 1.00 61.52 115 ALA B N 1
ATOM 2531 C CA . ALA B 1 115 ? -50.139 -81.041 30.020 1.00 50.35 115 ALA B CA 1
ATOM 2532 C C . ALA B 1 115 ? -49.859 -82.488 30.257 1.00 44.32 115 ALA B C 1
ATOM 2533 O O . ALA B 1 115 ? -50.655 -83.192 30.881 1.00 45.09 115 ALA B O 1
ATOM 2535 N N . GLN B 1 116 ? -48.717 -82.947 29.777 1.00 44.94 116 GLN B N 1
ATOM 2536 C CA . GLN B 1 116 ? -48.372 -84.356 30.000 1.00 50.15 116 GLN B CA 1
ATOM 2537 C C . GLN B 1 116 ? -48.149 -84.612 31.465 1.00 50.64 116 GLN B C 1
ATOM 2538 O O . GLN B 1 116 ? -48.462 -85.680 31.962 1.00 56.86 116 GLN B O 1
ATOM 2544 N N . ALA B 1 117 ? -47.556 -83.634 32.137 1.00 58.74 117 ALA B N 1
ATOM 2545 C CA . ALA B 1 117 ? -47.198 -83.758 33.543 1.00 59.70 117 ALA B CA 1
ATOM 2546 C C . ALA B 1 117 ? -48.454 -83.730 34.384 1.00 57.09 117 ALA B C 1
ATOM 2547 O O . ALA B 1 117 ? -48.664 -84.576 35.267 1.00 57.65 117 ALA B O 1
ATOM 2549 N N . ARG B 1 118 ? -49.336 -82.804 34.057 1.00 51.68 118 ARG B N 1
ATOM 2550 C CA . ARG B 1 118 ? -50.578 -82.734 34.778 1.00 54.52 118 ARG B CA 1
ATOM 2551 C C . ARG B 1 118 ? -51.451 -83.995 34.578 1.00 59.70 118 ARG B C 1
ATOM 2552 O O . ARG B 1 118 ? -52.116 -84.410 35.507 1.00 66.91 118 ARG B O 1
ATOM 2560 N N . GLU B 1 119 ? -51.428 -84.606 33.389 1.00 62.65 119 GLU B N 1
ATOM 2561 C CA . GLU B 1 119 ? -52.145 -85.866 33.156 1.00 63.88 119 GLU B CA 1
ATOM 2562 C C . GLU B 1 119 ? -51.595 -86.994 34.016 1.00 60.70 119 GLU B C 1
ATOM 2563 O O . GLU B 1 119 ? -52.365 -87.721 34.662 1.00 60.33 119 GLU B O 1
ATOM 2569 N N . ARG B 1 120 ? -50.277 -87.160 34.006 1.00 53.43 120 ARG B N 1
ATOM 2570 C CA . ARG B 1 120 ? -49.681 -88.220 34.813 1.00 56.60 120 ARG B CA 1
ATOM 2571 C C . ARG B 1 120 ? -49.968 -88.002 36.295 1.00 57.90 120 ARG B C 1
ATOM 2572 O O . ARG B 1 120 ? -50.213 -88.959 37.009 1.00 60.18 120 ARG B O 1
ATOM 2580 N N . ALA B 1 121 ? -49.962 -86.753 36.744 1.00 52.94 121 ALA B N 1
ATOM 2581 C CA . ALA B 1 121 ? -50.330 -86.484 38.110 1.00 56.90 121 ALA B CA 1
ATOM 2582 C C . ALA B 1 121 ? -51.736 -86.997 38.400 1.00 56.93 121 ALA B C 1
ATOM 2583 O O . ALA B 1 121 ? -51.947 -87.674 39.396 1.00 58.41 121 ALA B O 1
ATOM 2585 N N . ALA B 1 122 ? -52.708 -86.661 37.561 1.00 57.77 122 ALA B N 1
ATOM 2586 C CA . ALA B 1 122 ? -54.067 -87.166 37.771 1.00 55.64 122 ALA B CA 1
ATOM 2587 C C . ALA B 1 122 ? -54.103 -88.731 37.742 1.00 54.05 122 ALA B C 1
ATOM 2588 O O . ALA B 1 122 ? -54.698 -89.389 38.577 1.00 52.64 122 ALA B O 1
ATOM 2590 N N . TRP B 1 123 ? -53.405 -89.312 36.795 1.00 56.55 123 TRP B N 1
ATOM 2591 C CA . TRP B 1 123 ? -53.314 -90.765 36.682 1.00 66.43 123 TRP B CA 1
ATOM 2592 C C . TRP B 1 123 ? -52.718 -91.400 37.909 1.00 63.34 123 TRP B C 1
ATOM 2593 O O . TRP B 1 123 ? -53.247 -92.346 38.438 1.00 71.95 123 TRP B O 1
ATOM 2604 N N . ALA B 1 124 ? -51.596 -90.862 38.355 1.00 76.30 124 ALA B N 1
ATOM 2605 C CA . ALA B 1 124 ? -50.914 -91.383 39.522 1.00 73.86 124 ALA B CA 1
ATOM 2606 C C . ALA B 1 124 ? -51.824 -91.273 40.731 1.00 72.34 124 ALA B C 1
ATOM 2607 O O . ALA B 1 124 ? -51.964 -92.216 41.505 1.00 64.17 124 ALA B O 1
ATOM 2609 N N . ASP B 1 125 ? -52.502 -90.151 40.881 1.00 65.67 125 ASP B N 1
ATOM 2610 C CA . ASP B 1 125 ? -53.435 -90.050 41.988 1.00 61.90 125 ASP B CA 1
ATOM 2611 C C . ASP B 1 125 ? -54.524 -91.119 41.918 1.00 72.63 125 ASP B C 1
ATOM 2612 O O . ASP B 1 125 ? -54.880 -91.705 42.925 1.00 69.67 125 ASP B O 1
ATOM 2617 N N . GLY B 1 126 ? -55.088 -91.353 40.736 1.00 80.48 126 GLY B N 1
ATOM 2618 C CA . GLY B 1 126 ? -56.097 -92.406 40.576 1.00 73.73 126 GLY B CA 1
ATOM 2619 C C . GLY B 1 126 ? -55.579 -93.805 40.880 1.00 67.82 126 GLY B C 1
ATOM 2620 O O . GLY B 1 126 ? -56.344 -94.657 41.255 1.00 70.00 126 GLY B O 1
ATOM 2621 N N . ARG B 1 127 ? -54.279 -94.020 40.754 1.00 65.95 127 ARG B N 1
ATOM 2622 C CA . ARG B 1 127 ? -53.636 -95.283 41.096 1.00 66.96 127 ARG B CA 1
ATOM 2623 C C . ARG B 1 127 ? -53.130 -95.321 42.570 1.00 74.92 127 ARG B C 1
ATOM 2624 O O . ARG B 1 127 ? -52.318 -96.221 42.916 1.00 64.10 127 ARG B O 1
ATOM 2632 N N . GLY B 1 128 ? -53.528 -94.324 43.395 1.00 69.17 128 GLY B N 1
ATOM 2633 C CA . GLY B 1 128 ? -53.055 -94.168 44.800 1.00 79.13 128 GLY B CA 1
ATOM 2634 C C . GLY B 1 128 ? -51.562 -93.900 45.068 1.00 76.27 128 GLY B C 1
ATOM 2635 O O . GLY B 1 128 ? -50.969 -94.440 45.988 1.00 80.16 128 GLY B O 1
ATOM 2636 N N . ALA B 1 129 ? -50.918 -93.134 44.210 1.00 77.40 129 ALA B N 1
ATOM 2637 C CA . ALA B 1 129 ? -49.504 -92.863 44.364 1.00 69.74 129 ALA B CA 1
ATOM 2638 C C . ALA B 1 129 ? -49.327 -91.388 44.538 1.00 71.95 129 ALA B C 1
ATOM 2639 O O . ALA B 1 129 ? -50.118 -90.602 44.064 1.00 67.26 129 ALA B O 1
ATOM 2641 N N . ASP B 1 130 ? -48.265 -91.024 45.228 1.00 77.45 130 ASP B N 1
ATOM 2642 C CA . ASP B 1 130 ? -47.741 -89.685 45.179 1.00 74.80 130 ASP B CA 1
ATOM 2643 C C . ASP B 1 130 ? -46.915 -89.535 43.898 1.00 70.35 130 ASP B C 1
ATOM 2644 O O . ASP B 1 130 ? -46.234 -90.473 43.444 1.00 61.56 130 ASP B O 1
ATOM 2649 N N . TYR B 1 131 ? -46.937 -88.339 43.336 1.00 65.92 131 TYR B N 1
ATOM 2650 C CA . TYR B 1 131 ? -46.276 -88.106 42.057 1.00 60.66 131 TYR B CA 1
ATOM 2651 C C . TYR B 1 131 ? -45.509 -86.798 42.058 1.00 58.46 131 TYR B C 1
ATOM 2652 O O . TYR B 1 131 ? -46.070 -85.732 42.376 1.00 53.70 131 TYR B O 1
ATOM 2661 N N . LEU B 1 132 ? -44.233 -86.876 41.719 1.00 59.65 132 LEU B N 1
ATOM 2662 C CA . LEU B 1 132 ? -43.475 -85.671 41.350 1.00 60.23 132 LEU B CA 1
ATOM 2663 C C . LEU B 1 132 ? -43.134 -85.728 39.883 1.00 58.27 132 LEU B C 1
ATOM 2664 O O . LEU B 1 132 ? -42.662 -86.755 39.366 1.00 52.00 132 LEU B O 1
ATOM 2669 N N . ASP B 1 133 ? -43.319 -84.606 39.223 1.00 54.48 133 ASP B N 1
ATOM 2670 C CA . ASP B 1 133 ? -42.848 -84.483 37.880 1.00 55.50 133 ASP B CA 1
ATOM 2671 C C . ASP B 1 133 ? -41.608 -83.610 37.880 1.00 55.23 133 ASP B C 1
ATOM 2672 O O . ASP B 1 133 ? -41.594 -82.520 38.461 1.00 54.05 133 ASP B O 1
ATOM 2677 N N . GLY B 1 134 ? -40.586 -84.080 37.199 1.00 56.21 134 GLY B N 1
ATOM 2678 C CA . GLY B 1 134 ? -39.396 -83.288 37.002 1.00 60.88 134 GLY B CA 1
ATOM 2679 C C . GLY B 1 134 ? -38.800 -83.207 35.606 1.00 61.54 134 GLY B C 1
ATOM 2680 O O . GLY B 1 134 ? -39.330 -83.746 34.623 1.00 64.25 134 GLY B O 1
ATOM 2681 N N . ALA B 1 135 ? -37.676 -82.498 35.556 1.00 64.47 135 ALA B N 1
ATOM 2682 C CA . ALA B 1 135 ? -36.917 -82.275 34.348 1.00 62.51 135 ALA B CA 1
ATOM 2683 C C . ALA B 1 135 ? -35.416 -82.174 34.705 1.00 60.86 135 ALA B C 1
ATOM 2684 O O . ALA B 1 135 ? -35.062 -81.545 35.691 1.00 59.16 135 ALA B O 1
ATOM 2686 N N . ILE B 1 136 ? -34.560 -82.754 33.862 1.00 51.07 136 ILE B N 1
ATOM 2687 C CA . ILE B 1 136 ? -33.121 -82.676 33.995 1.00 53.73 136 ILE B CA 1
ATOM 2688 C C . ILE B 1 136 ? -32.522 -81.660 33.012 1.00 55.22 136 ILE B C 1
ATOM 2689 O O . ILE B 1 136 ? -32.624 -81.837 31.826 1.00 60.92 136 ILE B O 1
ATOM 2694 N N . LEU B 1 137 ? -31.861 -80.609 33.488 1.00 57.91 137 LEU B N 1
ATOM 2695 C CA . LEU B 1 137 ? -31.252 -79.605 32.608 1.00 52.04 137 LEU B CA 1
ATOM 2696 C C . LEU B 1 137 ? -29.717 -79.700 32.636 1.00 56.34 137 LEU B C 1
ATOM 2697 O O . LEU B 1 137 ? -29.024 -78.755 32.960 1.00 64.49 137 LEU B O 1
ATOM 2702 N N . ALA B 1 138 ? -29.184 -80.863 32.362 1.00 61.71 138 ALA B N 1
ATOM 2703 C CA . ALA B 1 138 ? -27.752 -81.082 32.470 1.00 70.44 138 ALA B CA 1
ATOM 2704 C C . ALA B 1 138 ? -27.492 -82.393 31.775 1.00 79.51 138 ALA B C 1
ATOM 2705 O O . ALA B 1 138 ? -28.444 -83.119 31.502 1.00 73.25 138 ALA B O 1
ATOM 2707 N N . GLY B 1 139 ? -26.228 -82.706 31.515 1.00 82.16 139 GLY B N 1
ATOM 2708 C CA . GLY B 1 139 ? -25.892 -83.956 30.858 1.00 84.35 139 GLY B CA 1
ATOM 2709 C C . GLY B 1 139 ? -25.737 -85.024 31.914 1.00 90.09 139 GLY B C 1
ATOM 2710 O O . GLY B 1 139 ? -25.695 -84.715 33.116 1.00 92.48 139 GLY B O 1
ATOM 2711 N N . PRO B 1 140 ? -25.664 -86.300 31.485 1.00 96.67 140 PRO B N 1
ATOM 2712 C CA . PRO B 1 140 ? -25.497 -87.436 32.421 1.00 94.91 140 PRO B CA 1
ATOM 2713 C C . PRO B 1 140 ? -24.249 -87.305 33.264 1.00 89.09 140 PRO B C 1
ATOM 2714 O O . PRO B 1 140 ? -24.299 -87.550 34.469 1.00 89.17 140 PRO B O 1
ATOM 2718 N N . ALA B 1 141 ? -23.164 -86.853 32.643 1.00 85.47 141 ALA B N 1
ATOM 2719 C CA . ALA B 1 141 ? -21.943 -86.556 33.377 1.00 88.94 141 ALA B CA 1
ATOM 2720 C C . ALA B 1 141 ? -22.175 -85.717 34.662 1.00 85.45 141 ALA B C 1
ATOM 2721 O O . ALA B 1 141 ? -21.577 -85.995 35.689 1.00 92.60 141 ALA B O 1
ATOM 2723 N N . ALA B 1 142 ? -23.055 -84.717 34.615 1.00 81.68 142 ALA B N 1
ATOM 2724 C CA . ALA B 1 142 ? -23.230 -83.807 35.750 1.00 77.49 142 ALA B CA 1
ATOM 2725 C C . ALA B 1 142 ? -24.064 -84.386 36.878 1.00 77.34 142 ALA B C 1
ATOM 2726 O O . ALA B 1 142 ? -24.092 -83.821 37.963 1.00 76.95 142 ALA B O 1
ATOM 2728 N N . ILE B 1 143 ? -24.779 -85.480 36.637 1.00 84.28 143 ILE B N 1
ATOM 2729 C CA . ILE B 1 143 ? -25.621 -86.084 37.692 1.00 87.93 143 ILE B CA 1
ATOM 2730 C C . ILE B 1 143 ? -24.758 -86.460 38.892 1.00 88.11 143 ILE B C 1
ATOM 2731 O O . ILE B 1 143 ? -23.687 -87.018 38.725 1.00 82.53 143 ILE B O 1
ATOM 2736 N N . GLY B 1 144 ? -25.230 -86.139 40.088 1.00 98.44 144 GLY B N 1
ATOM 2737 C CA . GLY B 1 144 ? -24.483 -86.403 41.325 1.00 106.00 144 GLY B CA 1
ATOM 2738 C C . GLY B 1 144 ? -23.582 -85.229 41.788 1.00 105.66 144 GLY B C 1
ATOM 2739 O O . GLY B 1 144 ? -23.145 -85.153 42.958 1.00 99.01 144 GLY B O 1
ATOM 2740 N N . THR B 1 145 ? -23.408 -84.238 40.920 1.00 106.51 145 THR B N 1
ATOM 2741 C CA . THR B 1 145 ? -22.419 -83.179 41.145 1.00 93.74 145 THR B CA 1
ATOM 2742 C C . THR B 1 145 ? -23.093 -81.817 41.300 1.00 95.62 145 THR B C 1
ATOM 2743 O O . THR B 1 145 ? -24.313 -81.687 41.140 1.00 94.22 145 THR B O 1
ATOM 2747 N N . ALA B 1 146 ? -22.305 -80.801 41.647 1.00 105.93 146 ALA B N 1
ATOM 2748 C CA . ALA B 1 146 ? -22.867 -79.464 41.853 1.00 104.92 146 ALA B CA 1
ATOM 2749 C C . ALA B 1 146 ? -23.326 -78.865 40.527 1.00 107.11 146 ALA B C 1
ATOM 2750 O O . ALA B 1 146 ? -24.128 -77.943 40.525 1.00 103.34 146 ALA B O 1
ATOM 2752 N N . ASP B 1 147 ? -22.847 -79.415 39.406 1.00 107.36 147 ASP B N 1
ATOM 2753 C CA . ASP B 1 147 ? -23.323 -79.013 38.072 1.00 99.68 147 ASP B CA 1
ATOM 2754 C C . ASP B 1 147 ? -24.723 -79.482 37.702 1.00 91.65 147 ASP B C 1
ATOM 2755 O O . ASP B 1 147 ? -25.363 -78.868 36.857 1.00 75.14 147 ASP B O 1
ATOM 2760 N N . ALA B 1 148 ? -25.165 -80.609 38.263 1.00 92.79 148 ALA B N 1
ATOM 2761 C CA . ALA B 1 148 ? -26.510 -81.131 37.991 1.00 86.42 148 ALA B CA 1
ATOM 2762 C C . ALA B 1 148 ? -27.549 -80.091 38.310 1.00 78.57 148 ALA B C 1
ATOM 2763 O O . ALA B 1 148 ? -27.445 -79.397 39.316 1.00 97.07 148 ALA B O 1
ATOM 2765 N N . VAL B 1 149 ? -28.507 -79.958 37.406 1.00 71.89 149 VAL B N 1
ATOM 2766 C CA . VAL B 1 149 ? -29.726 -79.226 37.657 1.00 67.82 149 VAL B CA 1
ATOM 2767 C C . VAL B 1 149 ? -30.887 -80.174 37.415 1.00 63.82 149 VAL B C 1
ATOM 2768 O O . VAL B 1 149 ? -31.021 -80.742 36.334 1.00 59.80 149 VAL B O 1
ATOM 2772 N N . VAL B 1 150 ? -31.683 -80.390 38.459 1.00 63.86 150 VAL B N 1
ATOM 2773 C CA . VAL B 1 150 ? -32.811 -81.285 38.380 1.00 58.45 150 VAL B CA 1
ATOM 2774 C C . VAL B 1 150 ? -33.952 -80.580 39.029 1.00 56.54 150 VAL B C 1
ATOM 2775 O O . VAL B 1 150 ? -33.898 -80.289 40.198 1.00 58.10 150 VAL B O 1
ATOM 2779 N N . LEU B 1 151 ? -34.985 -80.298 38.251 1.00 58.36 151 LEU B N 1
ATOM 2780 C CA . LEU B 1 151 ? -36.152 -79.590 38.759 1.00 54.54 151 LEU B CA 1
ATOM 2781 C C . LEU B 1 151 ? -37.251 -80.581 39.162 1.00 58.27 151 LEU B C 1
ATOM 2782 O O . LEU B 1 151 ? -37.411 -81.617 38.528 1.00 59.81 151 LEU B O 1
ATOM 2787 N N . LEU B 1 152 ? -37.979 -80.276 40.225 1.00 56.04 152 LEU B N 1
ATOM 2788 C CA . LEU B 1 152 ? -39.019 -81.159 40.735 1.00 47.87 152 LEU B CA 1
ATOM 2789 C C . LEU B 1 152 ? -40.217 -80.319 41.082 1.00 50.74 152 LEU B C 1
ATOM 2790 O O . LEU B 1 152 ? -40.069 -79.224 41.564 1.00 48.76 152 LEU B O 1
ATOM 2795 N N . SER B 1 153 ? -41.413 -80.819 40.797 1.00 57.98 153 SER B N 1
ATOM 2796 C CA . SER B 1 153 ? -42.614 -80.089 41.137 1.00 56.65 153 SER B CA 1
ATOM 2797 C C . SER B 1 153 ? -43.696 -81.100 41.484 1.00 55.27 153 SER B C 1
ATOM 2798 O O . SER B 1 153 ? -43.674 -82.225 41.008 1.00 57.53 153 SER B O 1
ATOM 2801 N N . GLY B 1 154 ? -44.646 -80.676 42.303 1.00 56.66 154 GLY B N 1
ATOM 2802 C CA . GLY B 1 154 ? -45.528 -81.592 42.990 1.00 62.40 154 GLY B CA 1
ATOM 2803 C C . GLY B 1 154 ? -45.708 -81.270 44.465 1.00 67.40 154 GLY B C 1
ATOM 2804 O O . GLY B 1 154 ? -45.080 -80.364 45.005 1.00 65.65 154 GLY B O 1
ATOM 2805 N N . PRO B 1 155 ? -46.590 -82.009 45.136 1.00 77.86 155 PRO B N 1
ATOM 2806 C CA . PRO B 1 155 ? -46.932 -81.580 46.498 1.00 74.15 155 PRO B CA 1
ATOM 2807 C C . PRO B 1 155 ? -45.842 -81.935 47.496 1.00 69.75 155 PRO B C 1
ATOM 2808 O O . PRO B 1 155 ? -45.136 -82.943 47.311 1.00 57.94 155 PRO B O 1
ATOM 2812 N N . ARG B 1 156 ? -45.691 -81.097 48.518 1.00 71.49 156 ARG B N 1
ATOM 2813 C CA . ARG B 1 156 ? -44.680 -81.297 49.544 1.00 75.97 156 ARG B CA 1
ATOM 2814 C C . ARG B 1 156 ? -44.783 -82.707 50.097 1.00 70.86 156 ARG B C 1
ATOM 2815 O O . ARG B 1 156 ? -43.778 -83.403 50.241 1.00 65.83 156 ARG B O 1
ATOM 2823 N N . SER B 1 157 ? -46.006 -83.129 50.401 1.00 65.84 157 SER B N 1
ATOM 2824 C CA . SER B 1 157 ? -46.224 -84.490 50.874 1.00 62.73 157 SER B CA 1
ATOM 2825 C C . SER B 1 157 ? -45.553 -85.577 50.018 1.00 72.34 157 SER B C 1
ATOM 2826 O O . SER B 1 157 ? -45.218 -86.646 50.520 1.00 73.46 157 SER B O 1
ATOM 2829 N N . ALA B 1 158 ? -45.323 -85.314 48.736 1.00 77.93 158 ALA B N 1
ATOM 2830 C CA . ALA B 1 158 ? -44.610 -86.280 47.906 1.00 82.81 158 ALA B CA 1
ATOM 2831 C C . ALA B 1 158 ? -43.114 -86.056 47.948 1.00 79.69 158 ALA B C 1
ATOM 2832 O O . ALA B 1 158 ? -42.336 -86.997 47.748 1.00 87.60 158 ALA B O 1
ATOM 2834 N N . PHE B 1 159 ? -42.695 -84.806 48.133 1.00 79.15 159 PHE B N 1
ATOM 2835 C CA . PHE B 1 159 ? -41.254 -84.465 48.047 1.00 76.62 159 PHE B CA 1
ATOM 2836 C C . PHE B 1 159 ? -40.514 -84.617 49.375 1.00 74.68 159 PHE B C 1
ATOM 2837 O O . PHE B 1 159 ? -39.495 -85.293 49.403 1.00 69.80 159 PHE B O 1
ATOM 2845 N N . ASP B 1 160 ? -41.025 -83.974 50.441 1.00 72.48 160 ASP B N 1
ATOM 2846 C CA . ASP B 1 160 ? -40.378 -83.962 51.787 1.00 70.78 160 ASP B CA 1
ATOM 2847 C C . ASP B 1 160 ? -39.926 -85.352 52.274 1.00 72.68 160 ASP B C 1
ATOM 2848 O O . ASP B 1 160 ? -38.760 -85.552 52.561 1.00 75.48 160 ASP B O 1
ATOM 2853 N N . PRO B 1 161 ? -40.820 -86.351 52.251 1.00 79.59 161 PRO B N 1
ATOM 2854 C CA . PRO B 1 161 ? -40.340 -87.679 52.631 1.00 78.08 161 PRO B CA 1
ATOM 2855 C C . PRO B 1 161 ? -39.153 -88.235 51.872 1.00 79.82 161 PRO B C 1
ATOM 2856 O O . PRO B 1 161 ? -38.524 -89.152 52.372 1.00 89.87 161 PRO B O 1
ATOM 2860 N N . HIS B 1 162 ? -38.847 -87.731 50.682 1.00 86.55 162 HIS B N 1
ATOM 2861 C CA . HIS B 1 162 ? -37.707 -88.264 49.910 1.00 89.84 162 HIS B CA 1
ATOM 2862 C C . HIS B 1 162 ? -36.706 -87.202 49.530 1.00 77.90 162 HIS B C 1
ATOM 2863 O O . HIS B 1 162 ? -35.858 -87.418 48.650 1.00 78.17 162 HIS B O 1
ATOM 2870 N N . ALA B 1 163 ? -36.781 -86.066 50.218 1.00 82.36 163 ALA B N 1
ATOM 2871 C CA . ALA B 1 163 ? -35.872 -84.947 49.969 1.00 79.23 163 ALA B CA 1
ATOM 2872 C C . ALA B 1 163 ? -34.401 -85.371 50.028 1.00 80.63 163 ALA B C 1
ATOM 2873 O O . ALA B 1 163 ? -33.629 -85.101 49.110 1.00 82.73 163 ALA B O 1
ATOM 2875 N N . SER B 1 164 ? -34.036 -86.124 51.056 1.00 87.48 164 SER B N 1
ATOM 2876 C CA . SER B 1 164 ? -32.661 -86.563 51.177 1.00 86.76 164 SER B CA 1
ATOM 2877 C C . SER B 1 164 ? -32.255 -87.455 50.026 1.00 78.40 164 SER B C 1
ATOM 2878 O O . SER B 1 164 ? -31.273 -87.190 49.357 1.00 70.53 164 SER B O 1
ATOM 2881 N N . ALA B 1 165 ? -33.017 -88.512 49.783 1.00 86.54 165 ALA B N 1
ATOM 2882 C CA . ALA B 1 165 ? -32.702 -89.423 48.680 1.00 92.89 165 ALA B CA 1
ATOM 2883 C C . ALA B 1 165 ? -32.464 -88.647 47.367 1.00 98.01 165 ALA B C 1
ATOM 2884 O O . ALA B 1 165 ? -31.467 -88.876 46.644 1.00 82.24 165 ALA B O 1
ATOM 2886 N N . LEU B 1 166 ? -33.392 -87.730 47.068 1.00 85.13 166 LEU B N 1
ATOM 2887 C CA . LEU B 1 166 ? -33.378 -87.014 45.798 1.00 85.79 166 LEU B CA 1
ATOM 2888 C C . LEU B 1 166 ? -32.265 -85.983 45.719 1.00 88.72 166 LEU B C 1
ATOM 2889 O O . LEU B 1 166 ? -31.763 -85.709 44.622 1.00 78.83 166 LEU B O 1
ATOM 2894 N N . GLY B 1 167 ? -31.846 -85.452 46.868 1.00 83.38 167 GLY B N 1
ATOM 2895 C CA . GLY B 1 167 ? -30.653 -84.581 46.918 1.00 79.52 167 GLY B CA 1
ATOM 2896 C C . GLY B 1 167 ? -29.383 -85.293 46.435 1.00 77.34 167 GLY B C 1
ATOM 2897 O O . GLY B 1 167 ? -28.449 -84.649 45.961 1.00 85.19 167 GLY B O 1
ATOM 2898 N N . GLY B 1 168 ? -29.365 -86.626 46.530 1.00 79.61 168 GLY B N 1
ATOM 2899 C CA . GLY B 1 168 ? -28.305 -87.456 45.969 1.00 87.36 168 GLY B CA 1
ATOM 2900 C C . GLY B 1 168 ? -27.971 -87.207 44.510 1.00 91.86 168 GLY B C 1
ATOM 2901 O O . GLY B 1 168 ? -26.906 -87.605 44.049 1.00 107.21 168 GLY B O 1
ATOM 2902 N N . LEU B 1 169 ? -28.875 -86.582 43.766 1.00 94.90 169 LEU B N 1
ATOM 2903 C CA . LEU B 1 169 ? -28.652 -86.307 42.342 1.00 97.37 169 LEU B CA 1
ATOM 2904 C C . LEU B 1 169 ? -27.871 -85.025 42.114 1.00 86.16 169 LEU B C 1
ATOM 2905 O O . LEU B 1 169 ? -27.482 -84.721 40.984 1.00 82.59 169 LEU B O 1
ATOM 2910 N N . GLY B 1 170 ? -27.619 -84.274 43.178 1.00 82.51 170 GLY B N 1
ATOM 2911 C CA . GLY B 1 170 ? -26.830 -83.051 43.046 1.00 89.56 170 GLY B CA 1
ATOM 2912 C C . GLY B 1 170 ? -27.371 -81.937 43.911 1.00 82.72 170 GLY B C 1
ATOM 2913 O O . GLY B 1 170 ? -28.526 -81.951 44.301 1.00 81.86 170 GLY B O 1
ATOM 2914 N N . ALA B 1 171 ? -26.532 -80.958 44.196 1.00 89.14 171 ALA B N 1
ATOM 2915 C CA . ALA B 1 171 ? -26.967 -79.816 44.983 1.00 91.64 171 ALA B CA 1
ATOM 2916 C C . ALA B 1 171 ? -27.883 -78.936 44.136 1.00 91.07 171 ALA B C 1
ATOM 2917 O O . ALA B 1 171 ? -28.641 -78.134 44.670 1.00 79.03 171 ALA B O 1
ATOM 2919 N N . GLY B 1 172 ? -27.800 -79.072 42.809 1.00 80.53 172 GLY B N 1
ATOM 2920 C CA . GLY B 1 172 ? -28.691 -78.326 41.932 1.00 83.20 172 GLY B CA 1
ATOM 2921 C C . GLY B 1 172 ? -30.128 -78.841 41.911 1.00 81.64 172 GLY B C 1
ATOM 2922 O O . GLY B 1 172 ? -30.965 -78.273 41.203 1.00 66.07 172 GLY B O 1
ATOM 2923 N N . THR B 1 173 ? -30.386 -79.953 42.613 1.00 74.50 173 THR B N 1
ATOM 2924 C CA . THR B 1 173 ? -31.718 -80.502 42.741 1.00 71.96 173 THR B CA 1
ATOM 2925 C C . THR B 1 173 ? -32.591 -79.510 43.452 1.00 64.42 173 THR B C 1
ATOM 2926 O O . THR B 1 173 ? -32.361 -79.208 44.585 1.00 79.01 173 THR B O 1
ATOM 2930 N N . THR B 1 174 ? -33.626 -79.034 42.785 1.00 60.57 174 THR B N 1
ATOM 2931 C CA . THR B 1 174 ? -34.421 -77.973 43.324 1.00 52.11 174 THR B CA 1
ATOM 2932 C C . THR B 1 174 ? -35.955 -78.182 43.172 1.00 55.16 174 THR B C 1
ATOM 2933 O O . THR B 1 174 ? -36.446 -78.626 42.134 1.00 55.82 174 THR B O 1
ATOM 2937 N N . TYR B 1 175 ? -36.666 -77.943 44.283 1.00 53.25 175 TYR B N 1
ATOM 2938 C CA . TYR B 1 175 ? -38.085 -78.181 44.406 1.00 51.61 175 TYR B CA 1
ATOM 2939 C C . TYR B 1 175 ? -38.705 -76.881 44.092 1.00 52.17 175 TYR B C 1
ATOM 2940 O O . TYR B 1 175 ? -38.470 -75.924 44.816 1.00 51.53 175 TYR B O 1
ATOM 2949 N N . LEU B 1 176 ? -39.543 -76.857 43.057 1.00 48.86 176 LEU B N 1
ATOM 2950 C CA . LEU B 1 176 ? -40.047 -75.620 42.481 1.00 45.58 176 LEU B CA 1
ATOM 2951 C C . LEU B 1 176 ? -41.389 -75.224 42.990 1.00 50.71 176 LEU B C 1
ATOM 2952 O O . LEU B 1 176 ? -41.769 -74.043 42.878 1.00 49.80 176 LEU B O 1
ATOM 2957 N N . GLY B 1 177 ? -42.142 -76.185 43.541 1.00 51.70 177 GLY B N 1
ATOM 2958 C CA . GLY B 1 177 ? -43.520 -75.876 44.021 1.00 56.83 177 GLY B CA 1
ATOM 2959 C C . GLY B 1 177 ? -44.546 -76.968 43.755 1.00 54.29 177 GLY B C 1
ATOM 2960 O O . GLY B 1 177 ? -44.220 -78.039 43.253 1.00 56.78 177 GLY B O 1
ATOM 2961 N N . ALA B 1 178 ? -45.797 -76.665 44.053 1.00 55.72 178 ALA B N 1
ATOM 2962 C CA . ALA B 1 178 ? -46.839 -77.693 44.142 1.00 56.07 178 ALA B CA 1
ATOM 2963 C C . ALA B 1 178 ? -47.377 -78.168 42.783 1.00 60.41 178 ALA B C 1
ATOM 2964 O O . ALA B 1 178 ? -47.586 -79.348 42.602 1.00 63.36 178 ALA B O 1
ATOM 2966 N N . ASP B 1 179 ? -47.627 -77.235 41.861 1.00 57.67 179 ASP B N 1
ATOM 2967 C CA . ASP B 1 179 ? -48.160 -77.536 40.525 1.00 51.99 179 ASP B CA 1
ATOM 2968 C C . ASP B 1 179 ? -47.224 -78.411 39.729 1.00 52.84 179 ASP B C 1
ATOM 2969 O O . ASP B 1 179 ? -46.040 -78.071 39.530 1.00 58.18 179 ASP B O 1
ATOM 2974 N N . HIS B 1 180 ? -47.725 -79.582 39.326 1.00 49.10 180 HIS B N 1
ATOM 2975 C CA . HIS B 1 180 ? -46.876 -80.573 38.674 1.00 47.77 180 HIS B CA 1
ATOM 2976 C C . HIS B 1 180 ? -46.426 -80.091 37.308 1.00 46.43 180 HIS B C 1
ATOM 2977 O O . HIS B 1 180 ? -45.512 -80.644 36.728 1.00 43.04 180 HIS B O 1
ATOM 2984 N N . GLY B 1 181 ? -47.070 -79.068 36.782 1.00 48.81 181 GLY B N 1
ATOM 2985 C CA . GLY B 1 181 ? -46.615 -78.537 35.517 1.00 55.46 181 GLY B CA 1
ATOM 2986 C C . GLY B 1 181 ? -45.347 -77.700 35.528 1.00 52.15 181 GLY B C 1
ATOM 2987 O O . GLY B 1 181 ? -44.791 -77.441 34.466 1.00 51.34 181 GLY B O 1
ATOM 2988 N N . LEU B 1 182 ? -44.870 -77.274 36.705 1.00 53.56 182 LEU B N 1
ATOM 2989 C CA . LEU B 1 182 ? -43.800 -76.269 36.766 1.00 49.94 182 LEU B CA 1
ATOM 2990 C C . LEU B 1 182 ? -42.455 -76.735 36.184 1.00 49.42 182 LEU B C 1
ATOM 2991 O O . LEU B 1 182 ? -41.802 -75.982 35.429 1.00 51.50 182 LEU B O 1
ATOM 2996 N N . ALA B 1 183 ? -42.020 -77.931 36.510 1.00 39.91 183 ALA B N 1
ATOM 2997 C CA . ALA B 1 183 ? -40.748 -78.321 35.971 1.00 46.19 183 ALA B CA 1
ATOM 2998 C C . ALA B 1 183 ? -40.727 -78.222 34.422 1.00 49.69 183 ALA B C 1
ATOM 2999 O O . ALA B 1 183 ? -39.752 -77.822 33.846 1.00 50.06 183 ALA B O 1
ATOM 3001 N N . SER B 1 184 ? -41.815 -78.599 33.773 1.00 51.86 184 SER B N 1
ATOM 3002 C CA . SER B 1 184 ? -41.927 -78.550 32.308 1.00 51.86 184 SER B CA 1
ATOM 3003 C C . SER B 1 184 ? -41.857 -77.146 31.793 1.00 46.50 184 SER B C 1
ATOM 3004 O O . SER B 1 184 ? -41.207 -76.876 30.798 1.00 50.46 184 SER B O 1
ATOM 3007 N N . LEU B 1 185 ? -42.603 -76.265 32.430 1.00 44.97 185 LEU B N 1
ATOM 3008 C CA . LEU B 1 185 ? -42.557 -74.864 32.108 1.00 47.39 185 LEU B CA 1
ATOM 3009 C C . LEU B 1 185 ? -41.176 -74.216 32.308 1.00 49.42 185 LEU B C 1
ATOM 3010 O O . LEU B 1 185 ? -40.773 -73.395 31.517 1.00 44.91 185 LEU B O 1
ATOM 3015 N N . TYR B 1 186 ? -40.459 -74.584 33.371 1.00 49.99 186 TYR B N 1
ATOM 3016 C CA . TYR B 1 186 ? -39.098 -74.079 33.575 1.00 50.67 186 TYR B CA 1
ATOM 3017 C C . TYR B 1 186 ? -38.169 -74.572 32.498 1.00 45.26 186 TYR B C 1
ATOM 3018 O O . TYR B 1 186 ? -37.302 -73.849 32.040 1.00 47.68 186 TYR B O 1
ATOM 3027 N N . ASP B 1 187 ? -38.302 -75.843 32.162 1.00 49.52 187 ASP B N 1
ATOM 3028 C CA . ASP B 1 187 ? -37.488 -76.494 31.130 1.00 44.26 187 ASP B CA 1
ATOM 3029 C C . ASP B 1 187 ? -37.772 -75.777 29.799 1.00 48.48 187 ASP B C 1
ATOM 3030 O O . ASP B 1 187 ? -36.862 -75.394 29.066 1.00 45.92 187 ASP B O 1
ATOM 3035 N N . ALA B 1 188 ? -39.033 -75.479 29.518 1.00 52.02 188 ALA B N 1
ATOM 3036 C CA . ALA B 1 188 ? -39.357 -74.705 28.314 1.00 50.55 188 ALA B CA 1
ATOM 3037 C C . ALA B 1 188 ? -38.736 -73.298 28.330 1.00 56.07 188 ALA B C 1
ATOM 3038 O O . ALA B 1 188 ? -38.186 -72.839 27.312 1.00 55.24 188 ALA B O 1
ATOM 3040 N N . ALA B 1 189 ? -38.798 -72.606 29.463 1.00 53.17 189 ALA B N 1
ATOM 3041 C CA . ALA B 1 189 ? -38.205 -71.262 29.516 1.00 56.87 189 ALA B CA 1
ATOM 3042 C C . ALA B 1 189 ? -36.699 -71.323 29.259 1.00 48.77 189 ALA B C 1
ATOM 3043 O O . ALA B 1 189 ? -36.168 -70.512 28.533 1.00 49.33 189 ALA B O 1
ATOM 3045 N N . GLY B 1 190 ? -36.054 -72.332 29.831 1.00 46.84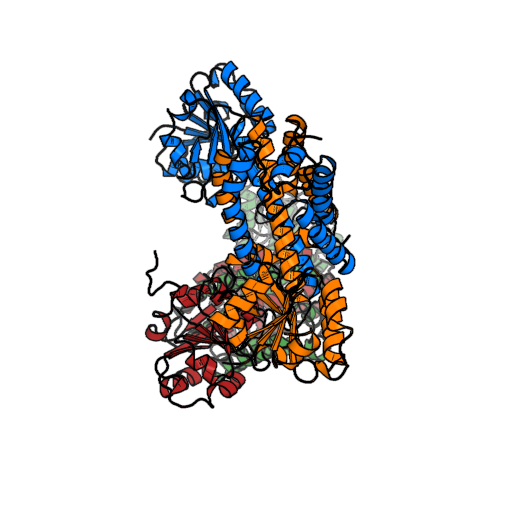 190 GLY B N 1
ATOM 3046 C CA . GLY B 1 190 ? -34.640 -72.551 29.649 1.00 46.19 190 GLY B CA 1
ATOM 3047 C C . GLY B 1 190 ? -34.278 -72.830 28.207 1.00 46.28 190 GLY B C 1
ATOM 3048 O O . GLY B 1 190 ? -33.350 -72.260 27.681 1.00 48.06 190 GLY B O 1
ATOM 3049 N N . LEU B 1 191 ? -35.001 -73.750 27.578 1.00 51.00 191 LEU B N 1
ATOM 3050 C CA . LEU B 1 191 ? -34.806 -74.081 26.156 1.00 43.82 191 LEU B CA 1
ATOM 3051 C C . LEU B 1 191 ? -35.017 -72.898 25.210 1.00 41.25 191 LEU B C 1
ATOM 3052 O O . LEU B 1 191 ? -34.224 -72.668 24.320 1.00 37.64 191 LEU B O 1
ATOM 3057 N N . VAL B 1 192 ? -36.095 -72.154 25.371 1.00 38.01 192 VAL B N 1
ATOM 3058 C CA . VAL B 1 192 ? -36.315 -71.090 24.432 1.00 37.20 192 VAL B CA 1
ATOM 3059 C C . VAL B 1 192 ? -35.202 -70.033 24.579 1.00 42.92 192 VAL B C 1
ATOM 3060 O O . VAL B 1 192 ? -34.861 -69.349 23.613 1.00 47.36 192 VAL B O 1
ATOM 3064 N N . MET B 1 193 ? -34.668 -69.859 25.793 1.00 40.70 193 MET B N 1
ATOM 3065 C CA . MET B 1 193 ? -33.624 -68.873 26.039 1.00 39.47 193 MET B CA 1
ATOM 3066 C C . MET B 1 193 ? -32.356 -69.408 25.407 1.00 43.01 193 MET B C 1
ATOM 3067 O O . MET B 1 193 ? -31.592 -68.630 24.819 1.00 38.99 193 MET B O 1
ATOM 3072 N N . MET B 1 194 ? -32.141 -70.728 25.526 1.00 34.84 194 MET B N 1
ATOM 3073 C CA . MET B 1 194 ? -30.965 -71.320 24.953 1.00 38.18 194 MET B CA 1
ATOM 3074 C C . MET B 1 194 ? -30.951 -71.130 23.413 1.00 41.88 194 MET B C 1
ATOM 3075 O O . MET B 1 194 ? -30.005 -70.571 22.892 1.00 43.84 194 MET B O 1
ATOM 3080 N N . TRP B 1 195 ? -31.983 -71.597 22.701 1.00 40.34 195 TRP B N 1
ATOM 3081 C CA . TRP B 1 195 ? -32.070 -71.388 21.251 1.00 42.23 195 TRP B CA 1
ATOM 3082 C C . TRP B 1 195 ? -32.031 -69.913 20.903 1.00 42.96 195 TRP B C 1
ATOM 3083 O O . TRP B 1 195 ? -31.459 -69.542 19.880 1.00 49.57 195 TRP B O 1
ATOM 3094 N N . SER B 1 196 ? -32.613 -69.061 21.740 1.00 39.95 196 SER B N 1
ATOM 3095 C CA . SER B 1 196 ? -32.560 -67.642 21.463 1.00 42.51 196 SER B CA 1
ATOM 3096 C C . SER B 1 196 ? -31.104 -67.102 21.409 1.00 44.17 196 SER B C 1
ATOM 3097 O O . SER B 1 196 ? -30.755 -66.293 20.549 1.00 45.74 196 SER B O 1
ATOM 3100 N N . ILE B 1 197 ? -30.280 -67.574 22.327 1.00 44.26 197 ILE B N 1
ATOM 3101 C CA . ILE B 1 197 ? -28.939 -67.074 22.450 1.00 45.89 197 ILE B CA 1
ATOM 3102 C C . ILE B 1 197 ? -28.091 -67.644 21.319 1.00 46.97 197 ILE B C 1
ATOM 3103 O O . ILE B 1 197 ? -27.250 -66.923 20.758 1.00 46.17 197 ILE B O 1
ATOM 3108 N N . LEU B 1 198 ? -28.274 -68.925 21.017 1.00 36.56 198 LEU B N 1
ATOM 3109 C CA . LEU B 1 198 ? -27.481 -69.528 19.994 1.00 40.38 198 LEU B CA 1
ATOM 3110 C C . LEU B 1 198 ? -27.802 -68.856 18.666 1.00 39.30 198 LEU B C 1
ATOM 3111 O O . LEU B 1 198 ? -26.908 -68.602 17.874 1.00 39.91 198 LEU B O 1
ATOM 3116 N N . ASN B 1 199 ? -29.058 -68.542 18.439 1.00 35.95 199 ASN B N 1
ATOM 3117 C CA . ASN B 1 199 ? -29.435 -67.873 17.209 1.00 34.90 199 ASN B CA 1
ATOM 3118 C C . ASN B 1 199 ? -28.919 -66.476 17.122 1.00 35.74 199 ASN B C 1
ATOM 3119 O O . ASN B 1 199 ? -28.449 -66.046 16.069 1.00 41.41 199 ASN B O 1
ATOM 3124 N N . GLY B 1 200 ? -28.959 -65.744 18.212 1.00 37.85 200 GLY B N 1
ATOM 3125 C CA . GLY B 1 200 ? -28.323 -64.412 18.219 1.00 43.09 200 GLY B CA 1
ATOM 3126 C C . GLY B 1 200 ? -26.813 -64.477 17.953 1.00 42.27 200 GLY B C 1
ATOM 3127 O O . GLY B 1 200 ? -26.240 -63.607 17.325 1.00 35.16 200 GLY B O 1
ATOM 3128 N N . PHE B 1 201 ? -26.181 -65.517 18.476 1.00 38.42 201 PHE B N 1
ATOM 3129 C CA . PHE B 1 201 ? -24.766 -65.706 18.287 1.00 40.87 201 PHE B CA 1
ATOM 3130 C C . PHE B 1 201 ? -24.480 -65.938 16.808 1.00 42.68 201 PHE B C 1
ATOM 3131 O O . PHE B 1 201 ? -23.605 -65.294 16.244 1.00 43.29 201 PHE B O 1
ATOM 3139 N N . LEU B 1 202 ? -25.244 -66.830 16.182 1.00 42.79 202 LEU B N 1
ATOM 3140 C CA . LEU B 1 202 ? -25.066 -67.159 14.750 1.00 38.09 202 LEU B CA 1
ATOM 3141 C C . LEU B 1 202 ? -25.315 -65.949 13.859 1.00 41.27 202 LEU B C 1
ATOM 3142 O O . LEU B 1 202 ? -24.581 -65.711 12.904 1.00 37.72 202 LEU B O 1
ATOM 3147 N N . GLN B 1 203 ? -26.328 -65.154 14.174 1.00 40.30 203 GLN B N 1
ATOM 3148 C CA . GLN B 1 203 ? -26.566 -63.956 13.395 1.00 40.23 203 GLN B CA 1
ATOM 3149 C C . GLN B 1 203 ? -25.355 -63.019 13.491 1.00 42.17 203 GLN B C 1
ATOM 3150 O O . GLN B 1 203 ? -24.962 -62.400 12.499 1.00 41.33 203 GLN B O 1
ATOM 3156 N N . GLY B 1 204 ? -24.769 -62.911 14.688 1.00 41.56 204 GLY B N 1
ATOM 3157 C CA . GLY B 1 204 ? -23.629 -62.017 14.890 1.00 40.42 204 GLY B CA 1
ATOM 3158 C C . GLY B 1 204 ? -22.399 -62.575 14.197 1.00 43.66 204 GLY B C 1
ATOM 3159 O O . GLY B 1 204 ? -21.647 -61.841 13.550 1.00 39.49 204 GLY B O 1
ATOM 3160 N N . ALA B 1 205 ? -22.211 -63.880 14.280 1.00 36.08 205 ALA B N 1
ATOM 3161 C CA . ALA B 1 205 ? -21.082 -64.485 13.579 1.00 42.95 205 ALA B CA 1
ATOM 3162 C C . ALA B 1 205 ? -21.192 -64.277 12.063 1.00 39.17 205 ALA B C 1
ATOM 3163 O O . ALA B 1 205 ? -20.248 -63.954 11.413 1.00 41.94 205 ALA B O 1
ATOM 3165 N N . ALA B 1 206 ? -22.364 -64.393 11.521 1.00 41.12 206 ALA B N 1
ATOM 3166 C CA . ALA B 1 206 ? -22.541 -64.167 10.100 1.00 39.12 206 ALA B CA 1
ATOM 3167 C C . ALA B 1 206 ? -22.234 -62.755 9.721 1.00 34.77 206 ALA B C 1
ATOM 3168 O O . ALA B 1 206 ? -21.592 -62.512 8.723 1.00 43.59 206 ALA B O 1
ATOM 3170 N N . LEU B 1 207 ? -22.695 -61.810 10.494 1.00 37.42 207 LEU B N 1
ATOM 3171 C CA . LEU B 1 207 ? -22.471 -60.390 10.177 1.00 39.11 207 LEU B CA 1
ATOM 3172 C C . LEU B 1 207 ? -21.013 -60.084 10.167 1.00 39.85 207 LEU B C 1
ATOM 3173 O O . LEU B 1 207 ? -20.477 -59.571 9.194 1.00 39.07 207 LEU B O 1
ATOM 3178 N N . LEU B 1 208 ? -20.349 -60.416 11.261 1.00 43.46 208 LEU B N 1
ATOM 3179 C CA . LEU B 1 208 ? -18.907 -60.139 11.373 1.00 40.52 208 LEU B CA 1
ATOM 3180 C C . LEU B 1 208 ? -18.084 -60.978 10.416 1.00 36.12 208 LEU B C 1
ATOM 3181 O O . LEU B 1 208 ? -17.026 -60.576 9.987 1.00 37.24 208 LEU B O 1
ATOM 3186 N N . GLY B 1 209 ? -18.571 -62.150 10.074 1.00 35.09 209 GLY B N 1
ATOM 3187 C CA . GLY B 1 209 ? -17.917 -62.929 9.046 1.00 35.27 209 GLY B CA 1
ATOM 3188 C C . GLY B 1 209 ? -17.793 -62.213 7.720 1.00 34.99 209 GLY B C 1
ATOM 3189 O O . GLY B 1 209 ? -16.840 -62.428 7.040 1.00 30.63 209 GLY B O 1
ATOM 3190 N N . THR B 1 210 ? -18.697 -61.283 7.407 1.00 33.56 210 THR B N 1
ATOM 3191 C CA . THR B 1 210 ? -18.636 -60.634 6.148 1.00 31.62 210 THR B CA 1
ATOM 3192 C C . THR B 1 210 ? -17.386 -59.848 5.998 1.00 33.90 210 THR B C 1
ATOM 3193 O O . THR B 1 210 ? -16.970 -59.543 4.852 1.00 47.64 210 THR B O 1
ATOM 3197 N N . ALA B 1 211 ? -16.812 -59.425 7.119 1.00 30.13 211 ALA B N 1
ATOM 3198 C CA . ALA B 1 211 ? -15.600 -58.605 7.104 1.00 34.34 211 ALA B CA 1
ATOM 3199 C C . ALA B 1 211 ? -14.423 -59.461 7.525 1.00 34.43 211 ALA B C 1
ATOM 3200 O O . ALA B 1 211 ? -13.371 -58.964 7.826 1.00 36.44 211 ALA B O 1
ATOM 3202 N N . GLY B 1 212 ? -14.587 -60.756 7.516 1.00 35.81 212 GLY B N 1
ATOM 3203 C CA . GLY B 1 212 ? -13.457 -61.620 7.767 1.00 39.75 212 GLY B CA 1
ATOM 3204 C C . GLY B 1 212 ? -13.129 -61.786 9.214 1.00 40.19 212 GLY B C 1
ATOM 3205 O O . GLY B 1 212 ? -12.171 -62.460 9.501 1.00 42.94 212 GLY B O 1
ATOM 3206 N N . VAL B 1 213 ? -13.910 -61.227 10.143 1.00 47.29 213 VAL B N 1
ATOM 3207 C CA . VAL B 1 213 ? -13.640 -61.571 11.534 1.00 46.05 213 VAL B CA 1
ATOM 3208 C C . VAL B 1 213 ? -14.122 -62.949 11.882 1.00 45.07 213 VAL B C 1
ATOM 3209 O O . VAL B 1 213 ? -15.228 -63.301 11.596 1.00 46.03 213 VAL B O 1
ATOM 3213 N N . ASP B 1 214 ? -13.209 -63.742 12.434 1.00 49.04 214 ASP B N 1
ATOM 3214 C CA . ASP B 1 214 ? -13.477 -65.130 12.800 1.00 52.76 214 ASP B CA 1
ATOM 3215 C C . ASP B 1 214 ? -14.413 -65.198 13.979 1.00 50.75 214 ASP B C 1
ATOM 3216 O O . ASP B 1 214 ? -14.377 -64.320 14.876 1.00 45.73 214 ASP B O 1
ATOM 3221 N N . ALA B 1 215 ? -15.160 -66.298 14.018 1.00 43.83 215 ALA B N 1
ATOM 3222 C CA . ALA B 1 215 ? -16.057 -66.566 15.110 1.00 41.38 215 ALA B CA 1
ATOM 3223 C C . ALA B 1 215 ? -15.318 -66.610 16.435 1.00 43.83 215 ALA B C 1
ATOM 3224 O O . ALA B 1 215 ? -15.838 -66.101 17.432 1.00 46.36 215 ALA B O 1
ATOM 3226 N N . THR B 1 216 ? -14.107 -67.187 16.466 1.00 47.09 216 THR B N 1
ATOM 3227 C CA . THR B 1 216 ? -13.388 -67.289 17.755 1.00 45.48 216 THR B CA 1
ATOM 3228 C C . THR B 1 216 ? -12.892 -65.927 18.244 1.00 47.99 216 THR B C 1
ATOM 3229 O O . THR B 1 216 ? -12.660 -65.753 19.440 1.00 55.54 216 THR B O 1
ATOM 3233 N N . THR B 1 217 ? -12.793 -64.950 17.346 1.00 41.59 217 THR B N 1
ATOM 3234 C CA . THR B 1 217 ? -12.379 -63.619 17.765 1.00 46.27 217 THR B CA 1
ATOM 3235 C C . THR B 1 217 ? -13.554 -62.930 18.427 1.00 51.25 217 THR B C 1
ATOM 3236 O O . THR B 1 217 ? -13.399 -62.106 19.319 1.00 55.67 217 THR B O 1
ATOM 3240 N N . PHE B 1 218 ? -14.719 -63.275 17.914 1.00 51.75 218 PHE B N 1
ATOM 3241 C CA . PHE B 1 218 ? -15.987 -62.636 18.211 1.00 52.10 218 PHE B CA 1
ATOM 3242 C C . PHE B 1 218 ? -16.503 -63.079 19.582 1.00 43.87 218 PHE B C 1
ATOM 3243 O O . PHE B 1 218 ? -16.905 -62.232 20.408 1.00 44.51 218 PHE B O 1
ATOM 3251 N N . ALA B 1 219 ? -16.353 -64.361 19.857 1.00 39.38 219 ALA B N 1
ATOM 3252 C CA . ALA B 1 219 ? -16.924 -65.002 21.054 1.00 42.92 219 ALA B CA 1
ATOM 3253 C C . ALA B 1 219 ? -16.651 -64.329 22.408 1.00 44.28 219 ALA B C 1
ATOM 3254 O O . ALA B 1 219 ? -17.569 -64.074 23.194 1.00 46.95 219 ALA B O 1
ATOM 3256 N N . PRO B 1 220 ? -15.400 -64.028 22.704 1.00 45.60 220 PRO B N 1
ATOM 3257 C CA . PRO B 1 220 ? -15.139 -63.284 23.950 1.00 40.89 220 PRO B CA 1
ATOM 3258 C C . PRO B 1 220 ? -15.874 -61.980 24.032 1.00 37.23 220 PRO B C 1
ATOM 3259 O O . PRO B 1 220 ? -16.379 -61.622 25.108 1.00 40.24 220 PRO B O 1
ATOM 3263 N N . PHE B 1 221 ? -15.976 -61.274 22.921 1.00 34.49 221 PHE B N 1
ATOM 3264 C CA . PHE B 1 221 ? -16.707 -59.992 22.937 1.00 39.06 221 PHE B CA 1
ATOM 3265 C C . PHE B 1 221 ? -18.179 -60.237 23.282 1.00 43.42 221 PHE B C 1
ATOM 3266 O O . PHE B 1 221 ? -18.771 -59.544 24.120 1.00 42.33 221 PHE B O 1
ATOM 3274 N N . ILE B 1 222 ? -18.762 -61.258 22.662 1.00 44.19 222 ILE B N 1
ATOM 3275 C CA . ILE B 1 222 ? -20.188 -61.453 22.803 1.00 43.51 222 ILE B CA 1
ATOM 3276 C C . ILE B 1 222 ? -20.527 -62.001 24.177 1.00 41.54 222 ILE B C 1
ATOM 3277 O O . ILE B 1 222 ? -21.519 -61.602 24.756 1.00 44.01 222 ILE B O 1
ATOM 3282 N N . THR B 1 223 ? -19.697 -62.880 24.724 1.00 41.49 223 THR B N 1
ATOM 3283 C CA . THR B 1 223 ? -19.950 -63.368 26.070 1.00 43.47 223 THR B CA 1
ATOM 3284 C C . THR B 1 223 ? -19.852 -62.226 27.135 1.00 44.79 223 THR B C 1
ATOM 3285 O O . THR B 1 223 ? -20.608 -62.225 28.071 1.00 46.49 223 THR B O 1
ATOM 3289 N N . GLN B 1 224 ? -18.979 -61.249 26.988 1.00 43.19 224 GLN B N 1
ATOM 3290 C CA . GLN B 1 224 ? -19.023 -60.106 27.943 1.00 46.99 224 GLN B CA 1
ATOM 3291 C C . GLN B 1 224 ? -20.403 -59.503 27.840 1.00 40.86 224 GLN B C 1
ATOM 3292 O O . GLN B 1 224 ? -21.028 -59.206 28.840 1.00 48.36 224 GLN B O 1
ATOM 3294 N N . GLY B 1 225 ? -20.924 -59.367 26.631 1.00 44.63 225 GLY B N 1
ATOM 3295 C CA . GLY B 1 225 ? -22.207 -58.650 26.419 1.00 42.89 225 GLY B CA 1
ATOM 3296 C C . GLY B 1 225 ? -23.409 -59.378 26.990 1.00 45.13 225 GLY B C 1
ATOM 3297 O O . GLY B 1 225 ? -24.300 -58.791 27.596 1.00 45.89 225 GLY B O 1
ATOM 3298 N N . ILE B 1 226 ? -23.382 -60.686 26.839 1.00 41.90 226 ILE B N 1
ATOM 3299 C CA . ILE B 1 226 ? -24.377 -61.518 27.409 1.00 43.27 226 ILE B CA 1
ATOM 3300 C C . ILE B 1 226 ? -24.448 -61.354 28.934 1.00 48.99 226 ILE B C 1
ATOM 3301 O O . ILE B 1 226 ? -25.543 -61.158 29.504 1.00 50.32 226 ILE B O 1
ATOM 3306 N N . GLY B 1 227 ? -23.298 -61.405 29.604 1.00 44.20 227 GLY B N 1
ATOM 3307 C CA . GLY B 1 227 ? -23.296 -61.105 31.019 1.00 40.96 227 GLY B CA 1
ATOM 3308 C C . GLY B 1 227 ? -23.932 -59.740 31.347 1.00 38.33 227 GLY B C 1
ATOM 3309 O O . GLY B 1 227 ? -24.715 -59.598 32.295 1.00 36.31 227 GLY B O 1
ATOM 3310 N N . THR B 1 228 ? -23.639 -58.723 30.565 1.00 35.65 228 THR B N 1
ATOM 3311 C CA . THR B 1 228 ? -24.251 -57.431 30.877 1.00 39.37 228 THR B CA 1
ATOM 3312 C C . THR B 1 228 ? -25.771 -57.486 30.806 1.00 44.57 228 THR B C 1
ATOM 3313 O O . THR B 1 228 ? -26.469 -56.843 31.620 1.00 45.58 228 THR B O 1
ATOM 3317 N N . VAL B 1 229 ? -26.279 -58.197 29.794 1.00 47.77 229 VAL B N 1
ATOM 3318 C CA . VAL B 1 229 ? -27.712 -58.214 29.538 1.00 48.18 229 VAL B CA 1
ATOM 3319 C C . VAL B 1 229 ? -28.425 -59.031 30.596 1.00 40.96 229 VAL B C 1
ATOM 3320 O O . VAL B 1 229 ? -29.441 -58.602 31.142 1.00 47.71 229 VAL B O 1
ATOM 3324 N N . ALA B 1 230 ? -27.882 -60.178 30.880 1.00 38.31 230 ALA B N 1
ATOM 3325 C CA . ALA B 1 230 ? -28.342 -60.975 32.001 1.00 44.93 230 ALA B CA 1
ATOM 3326 C C . ALA B 1 230 ? -28.543 -60.182 33.300 1.00 47.62 230 ALA B C 1
ATOM 3327 O O . ALA B 1 230 ? -29.528 -60.400 33.997 1.00 61.77 230 ALA B O 1
ATOM 3329 N N . ASP B 1 231 ? -27.633 -59.270 33.631 1.00 52.71 231 ASP B N 1
ATOM 3330 C CA . ASP B 1 231 ? -27.811 -58.471 34.852 1.00 48.71 231 ASP B CA 1
ATOM 3331 C C . ASP B 1 231 ? -28.981 -57.565 34.752 1.00 44.03 231 ASP B C 1
ATOM 3332 O O . ASP B 1 231 ? -29.406 -57.066 35.777 1.00 51.81 231 ASP B O 1
ATOM 3337 N N . TRP B 1 232 ? -29.502 -57.291 33.562 1.00 41.78 232 TRP B N 1
ATOM 3338 C CA . TRP B 1 232 ? -30.683 -56.436 33.509 1.00 45.49 232 TRP B CA 1
ATOM 3339 C C . TRP B 1 232 ? -31.946 -57.173 33.862 1.00 46.47 232 TRP B C 1
ATOM 3340 O O . TRP B 1 232 ? -32.968 -56.533 34.129 1.00 47.50 232 TRP B O 1
ATOM 3351 N N . LEU B 1 233 ? -31.903 -58.504 33.900 1.00 44.60 233 LEU B N 1
ATOM 3352 C CA . LEU B 1 233 ? -33.161 -59.239 33.958 1.00 47.98 233 LEU B CA 1
ATOM 3353 C C . LEU B 1 233 ? -33.936 -59.110 35.275 1.00 47.33 233 LEU B C 1
ATOM 3354 O O . LEU B 1 233 ? -35.164 -58.959 35.248 1.00 57.60 233 LEU B O 1
ATOM 3359 N N . PRO B 1 234 ? -33.251 -59.138 36.418 1.00 49.09 234 PRO B N 1
ATOM 3360 C CA . PRO B 1 234 ? -34.051 -58.942 37.664 1.00 42.21 234 PRO B CA 1
ATOM 3361 C C . PRO B 1 234 ? -34.848 -57.616 37.685 1.00 41.32 234 PRO B C 1
ATOM 3362 O O . PRO B 1 234 ? -35.999 -57.571 38.072 1.00 43.30 234 PRO B O 1
ATOM 3366 N N . GLY B 1 235 ? -34.280 -56.565 37.175 1.00 43.26 235 GLY B N 1
ATOM 3367 C CA . GLY B 1 235 ? -34.995 -55.308 37.114 1.00 45.37 235 GLY B CA 1
ATOM 3368 C C . GLY B 1 235 ? -36.120 -55.323 36.141 1.00 52.41 235 GLY B C 1
ATOM 3369 O O . GLY B 1 235 ? -37.166 -54.694 36.365 1.00 51.47 235 GLY B O 1
ATOM 3370 N N . TYR B 1 236 ? -35.905 -56.008 35.016 1.00 53.12 236 TYR B N 1
ATOM 3371 C CA . TYR B 1 236 ? -36.981 -56.129 34.030 1.00 52.99 236 TYR B CA 1
ATOM 3372 C C . TYR B 1 236 ? -38.096 -57.045 34.606 1.00 46.18 236 TYR B C 1
ATOM 3373 O O . TYR B 1 236 ? -39.283 -56.784 34.419 1.00 46.15 236 TYR B O 1
ATOM 3382 N N . ALA B 1 237 ? -37.707 -58.045 35.392 1.00 39.34 237 ALA B N 1
ATOM 3383 C CA . ALA B 1 237 ? -38.674 -58.830 36.128 1.00 45.57 237 ALA B CA 1
ATOM 3384 C C . ALA B 1 237 ? -39.499 -57.974 37.081 1.00 56.32 237 ALA B C 1
ATOM 3385 O O . ALA B 1 237 ? -40.739 -58.083 37.031 1.00 58.06 237 ALA B O 1
ATOM 3387 N N . ARG B 1 238 ? -38.862 -57.096 37.889 1.00 55.79 238 ARG B N 1
ATOM 3388 C CA . ARG B 1 238 ? -39.651 -56.209 38.760 1.00 52.46 238 ARG B CA 1
ATOM 3389 C C . ARG B 1 238 ? -40.664 -55.411 37.933 1.00 51.31 238 ARG B C 1
ATOM 3390 O O . ARG B 1 238 ? -41.824 -55.276 38.317 1.00 61.48 238 ARG B O 1
ATOM 3398 N N . GLN B 1 239 ? -40.279 -54.930 36.772 1.00 48.94 239 GLN B N 1
ATOM 3399 C CA . GLN B 1 239 ? -41.221 -54.156 35.990 1.00 53.19 239 GLN B CA 1
ATOM 3400 C C . GLN B 1 239 ? -42.376 -54.986 35.549 1.00 55.68 239 GLN B C 1
ATOM 3401 O O . GLN B 1 239 ? -43.494 -54.490 35.522 1.00 60.48 239 GLN B O 1
ATOM 3407 N N . ILE B 1 240 ? -42.112 -56.218 35.116 1.00 58.11 240 ILE B N 1
ATOM 3408 C CA . ILE B 1 240 ? -43.185 -57.098 34.623 1.00 53.80 240 ILE B CA 1
ATOM 3409 C C . ILE B 1 240 ? -44.109 -57.458 35.764 1.00 54.93 240 ILE B C 1
ATOM 3410 O O . ILE B 1 240 ? -45.302 -57.497 35.593 1.00 63.65 240 ILE B O 1
ATOM 3415 N N . ASP B 1 241 ? -43.580 -57.666 36.957 1.00 59.48 241 ASP B N 1
ATOM 3416 C CA . ASP B 1 241 ? -44.443 -58.007 38.086 1.00 54.59 241 ASP B CA 1
ATOM 3417 C C . ASP B 1 241 ? -45.378 -56.891 38.532 1.00 51.72 241 ASP B C 1
ATOM 3418 O O . ASP B 1 241 ? -46.482 -57.182 38.901 1.00 63.55 241 ASP B O 1
ATOM 3423 N N . ASP B 1 242 ? -44.963 -55.624 38.511 1.00 61.42 242 ASP B N 1
ATOM 3424 C CA . ASP B 1 242 ? -45.923 -54.487 38.487 1.00 61.93 242 ASP B CA 1
ATOM 3425 C C . ASP B 1 242 ? -46.293 -54.412 37.070 1.00 66.42 242 ASP B C 1
ATOM 3426 O O . ASP B 1 242 ? -45.773 -55.152 36.250 1.00 84.74 242 ASP B O 1
ATOM 3431 N N . GLY B 1 243 ? -47.133 -53.489 36.706 1.00 66.79 243 GLY B N 1
ATOM 3432 C CA . GLY B 1 243 ? -47.502 -53.422 35.295 1.00 64.14 243 GLY B CA 1
ATOM 3433 C C . GLY B 1 243 ? -46.868 -52.185 34.765 1.00 66.88 243 GLY B C 1
ATOM 3434 O O . GLY B 1 243 ? -47.479 -51.481 33.966 1.00 73.40 243 GLY B O 1
ATOM 3435 N N . ALA B 1 244 ? -45.675 -51.884 35.263 1.00 62.73 244 ALA B N 1
ATOM 3436 C CA . ALA B 1 244 ? -45.081 -50.549 35.098 1.00 72.27 244 ALA B CA 1
ATOM 3437 C C . ALA B 1 244 ? -43.807 -50.681 34.290 1.00 72.15 24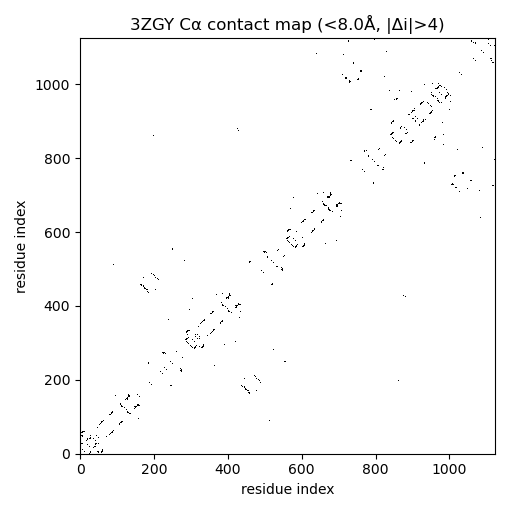4 ALA B C 1
ATOM 3438 O O . ALA B 1 244 ? -42.852 -51.372 34.738 1.00 76.40 244 ALA B O 1
ATOM 3440 N N . TYR B 1 245 ? -43.783 -50.005 33.141 1.00 60.97 245 TYR B N 1
ATOM 3441 C CA . TYR B 1 245 ? -42.693 -50.137 32.163 1.00 59.00 245 TYR B CA 1
ATOM 3442 C C . TYR B 1 245 ? -42.020 -48.778 31.838 1.00 61.86 245 TYR B C 1
ATOM 3443 O O . TYR B 1 245 ? -42.047 -48.312 30.699 1.00 58.66 245 TYR B O 1
ATOM 3452 N N . PRO B 1 246 ? -41.411 -48.144 32.848 1.00 61.84 246 PRO B N 1
ATOM 3453 C CA . PRO B 1 246 ? -40.682 -46.917 32.599 1.00 64.73 246 PRO B CA 1
ATOM 3454 C C . PRO B 1 246 ? -39.689 -47.038 31.470 1.00 60.72 246 PRO B C 1
ATOM 3455 O O . PRO B 1 246 ? -39.055 -48.088 31.321 1.00 76.05 246 PRO B O 1
ATOM 3459 N N . ALA B 1 247 ? -39.532 -45.958 30.713 1.00 65.34 247 ALA B N 1
ATOM 3460 C CA . ALA B 1 247 ? -38.619 -45.932 29.572 1.00 69.00 247 ALA B CA 1
ATOM 3461 C C . ALA B 1 247 ? -37.144 -45.941 29.973 1.00 75.76 247 ALA B C 1
ATOM 3462 O O . ALA B 1 247 ? -36.311 -46.474 29.229 1.00 73.60 247 ALA B O 1
ATOM 3464 N N . ASP B 1 248 ? -36.823 -45.359 31.126 1.00 77.30 248 ASP B N 1
ATOM 3465 C CA . ASP B 1 248 ? -35.419 -45.172 31.532 1.00 81.17 248 ASP B CA 1
ATOM 3466 C C . ASP B 1 248 ? -34.525 -44.754 30.377 1.00 79.59 248 ASP B C 1
ATOM 3467 O O . ASP B 1 248 ? -33.455 -45.342 30.177 1.00 76.66 248 ASP B O 1
ATOM 3472 N N . ASP B 1 249 ? -34.946 -43.752 29.611 1.00 77.44 249 ASP B N 1
ATOM 3473 C CA . ASP B 1 249 ? -34.149 -43.326 28.457 1.00 80.46 249 ASP B CA 1
ATOM 3474 C C . ASP B 1 249 ? -33.974 -44.338 27.330 1.00 75.28 249 ASP B C 1
ATOM 3475 O O . ASP B 1 249 ? -33.282 -44.026 26.369 1.00 70.47 249 ASP B O 1
ATOM 3480 N N . ALA B 1 250 ? -34.597 -45.520 27.420 1.00 69.62 250 ALA B N 1
ATOM 3481 C CA . ALA B 1 250 ? -34.489 -46.517 26.344 1.00 59.16 250 ALA B CA 1
ATOM 3482 C C . ALA B 1 250 ? -35.857 -47.009 25.853 1.00 64.62 250 ALA B C 1
ATOM 3483 O O . ALA B 1 250 ? -36.164 -48.200 25.925 1.00 77.19 250 ALA B O 1
ATOM 3485 N N . ALA B 1 251 ? -36.678 -46.089 25.373 1.00 53.40 251 ALA B N 1
ATOM 3486 C CA . ALA B 1 251 ? -38.053 -46.411 25.068 1.00 57.83 251 ALA B CA 1
ATOM 3487 C C . ALA B 1 251 ? -38.158 -47.188 23.792 1.00 56.87 251 ALA B C 1
ATOM 3488 O O . ALA B 1 251 ? -37.284 -47.095 22.955 1.00 63.79 251 ALA B O 1
ATOM 3490 N N . ILE B 1 252 ? -39.264 -47.915 23.631 1.00 55.77 252 ILE B N 1
ATOM 3491 C CA . ILE B 1 252 ? -39.427 -48.851 22.524 1.00 53.15 252 ILE B CA 1
ATOM 3492 C C . ILE B 1 252 ? -39.309 -48.152 21.187 1.00 62.20 252 ILE B C 1
ATOM 3493 O O . ILE B 1 252 ? -38.759 -48.709 20.269 1.00 69.60 252 ILE B O 1
ATOM 3498 N N . ASP B 1 253 ? -39.791 -46.924 21.108 1.00 74.21 253 ASP B N 1
ATOM 3499 C CA . ASP B 1 253 ? -39.613 -46.066 19.922 1.00 73.64 253 ASP B CA 1
ATOM 3500 C C . ASP B 1 253 ? -38.159 -46.021 19.524 1.00 72.54 253 ASP B C 1
ATOM 3501 O O . ASP B 1 253 ? -37.824 -46.319 18.377 1.00 72.51 253 ASP B O 1
ATOM 3506 N N . THR B 1 254 ? -37.286 -45.666 20.472 1.00 65.70 254 THR B N 1
ATOM 3507 C CA . THR B 1 254 ? -35.871 -45.494 20.146 1.00 67.07 254 THR B CA 1
ATOM 3508 C C . THR B 1 254 ? -35.216 -46.838 19.733 1.00 71.75 254 THR B C 1
ATOM 3509 O O . THR B 1 254 ? -34.324 -46.832 18.899 1.00 77.26 254 THR B O 1
ATOM 3513 N N . HIS B 1 255 ? -35.671 -47.974 20.276 1.00 66.90 255 HIS B N 1
ATOM 3514 C CA . HIS B 1 255 ? -35.179 -49.281 19.836 1.00 61.17 255 HIS B CA 1
ATOM 3515 C C . HIS B 1 255 ? -35.393 -49.442 18.334 1.00 67.09 255 HIS B C 1
ATOM 3516 O O . HIS B 1 255 ? -34.476 -49.813 17.628 1.00 77.30 255 HIS B O 1
ATOM 3523 N N . LEU B 1 256 ? -36.575 -49.038 17.883 1.00 74.69 256 LEU B N 1
ATOM 3524 C CA . LEU B 1 256 ? -37.124 -49.289 16.555 1.00 72.19 256 LEU B CA 1
ATOM 3525 C C . LEU B 1 256 ? -36.278 -48.774 15.432 1.00 54.60 256 LEU B C 1
ATOM 3526 O O . LEU B 1 256 ? -36.089 -49.469 14.477 1.00 47.17 256 LEU B O 1
ATOM 3531 N N . ALA B 1 257 ? -35.803 -47.545 15.520 1.00 48.70 257 ALA B N 1
ATOM 3532 C CA . ALA B 1 257 ? -34.906 -47.063 14.513 1.00 54.58 257 ALA B CA 1
ATOM 3533 C C . ALA B 1 257 ? -33.686 -48.001 14.384 1.00 61.71 257 ALA B C 1
ATOM 3534 O O . ALA B 1 257 ? -33.202 -48.296 13.274 1.00 79.29 257 ALA B O 1
ATOM 3536 N N . THR B 1 258 ? -33.108 -48.359 15.524 1.00 56.79 258 THR B N 1
ATOM 3537 C CA . THR B 1 258 ? -31.925 -49.190 15.544 1.00 51.78 258 THR B CA 1
ATOM 3538 C C . THR B 1 258 ? -32.254 -50.561 14.969 1.00 52.39 258 THR B C 1
ATOM 3539 O O . THR B 1 258 ? -31.393 -51.143 14.304 1.00 45.14 258 THR B O 1
ATOM 3543 N N . MET B 1 259 ? -33.466 -51.073 15.215 1.00 41.86 259 MET B N 1
ATOM 3544 C CA . MET B 1 259 ? -33.830 -52.361 14.668 1.00 44.84 259 MET B CA 1
ATOM 3545 C C . MET B 1 259 ? -33.863 -52.272 13.147 1.00 51.25 259 MET B C 1
ATOM 3546 O O . MET B 1 259 ? -33.585 -53.258 12.483 1.00 50.81 259 MET B O 1
ATOM 3551 N N . GLU B 1 260 ? -34.230 -51.111 12.606 1.00 53.75 260 GLU B N 1
ATOM 3552 C CA . GLU B 1 260 ? -34.318 -50.964 11.164 1.00 58.52 260 GLU B CA 1
ATOM 3553 C C . GLU B 1 260 ? -32.900 -51.031 10.616 1.00 54.99 260 GLU B C 1
ATOM 3554 O O . GLU B 1 260 ? -32.646 -51.739 9.639 1.00 51.29 260 GLU B O 1
ATOM 3560 N N . HIS B 1 261 ? -31.981 -50.307 11.254 1.00 50.16 261 HIS B N 1
ATOM 3561 C CA . HIS B 1 261 ? -30.598 -50.347 10.868 1.00 50.45 261 HIS B CA 1
ATOM 3562 C C . HIS B 1 261 ? -30.079 -51.784 10.814 1.00 49.53 261 HIS B C 1
ATOM 3563 O O . HIS B 1 261 ? -29.494 -52.205 9.831 1.00 54.33 261 HIS B O 1
ATOM 3570 N N . LEU B 1 262 ? -30.349 -52.562 11.836 1.00 50.21 262 LEU B N 1
ATOM 3571 C CA . LEU B 1 262 ? -29.904 -53.931 11.865 1.00 46.58 262 LEU B CA 1
ATOM 3572 C C . LEU B 1 262 ? -30.440 -54.699 10.654 1.00 46.81 262 LEU B C 1
ATOM 3573 O O . LEU B 1 262 ? -29.763 -55.601 10.127 1.00 46.03 262 LEU B O 1
ATOM 3578 N N . ILE B 1 263 ? -31.687 -54.421 10.285 1.00 45.92 263 ILE B N 1
ATOM 3579 C CA . ILE B 1 263 ? -32.287 -55.085 9.150 1.00 46.37 263 ILE B CA 1
ATOM 3580 C C . ILE B 1 263 ? -31.569 -54.658 7.852 1.00 49.25 263 ILE B C 1
ATOM 3581 O O . ILE B 1 263 ? -31.232 -55.545 7.044 1.00 39.99 263 ILE B O 1
ATOM 3586 N N . HIS B 1 264 ? -31.344 -53.342 7.688 1.00 41.00 264 HIS B N 1
ATOM 3587 C CA . HIS B 1 264 ? -30.703 -52.821 6.503 1.00 42.46 264 HIS B CA 1
ATOM 3588 C C . HIS B 1 264 ? -29.306 -53.385 6.385 1.00 43.43 264 HIS B C 1
ATOM 3589 O O . HIS B 1 264 ? -28.864 -53.880 5.346 1.00 45.73 264 HIS B O 1
ATOM 3596 N N . GLU B 1 265 ? -28.602 -53.351 7.475 1.00 47.40 265 GLU B N 1
ATOM 3597 C CA . GLU B 1 265 ? -27.278 -53.948 7.522 1.00 48.02 265 GLU B CA 1
ATOM 3598 C C . GLU B 1 265 ? -27.287 -55.403 7.031 1.00 40.09 265 GLU B C 1
ATOM 3599 O O . GLU B 1 265 ? -26.508 -55.796 6.160 1.00 40.00 265 GLU B O 1
ATOM 3605 N N . SER B 1 266 ? -28.166 -56.205 7.584 1.00 39.16 266 SER B N 1
ATOM 3606 C CA . SER B 1 266 ? -28.193 -57.621 7.241 1.00 42.43 266 SER B CA 1
ATOM 3607 C C . SER B 1 266 ? -28.552 -57.880 5.756 1.00 42.34 266 SER B C 1
ATOM 3608 O O . SER B 1 266 ? -27.874 -58.658 5.066 1.00 38.68 266 SER B O 1
ATOM 3611 N N . GLU B 1 267 ? -29.590 -57.197 5.282 1.00 43.56 267 GLU B N 1
ATOM 3612 C CA . GLU B 1 267 ? -29.969 -57.259 3.894 1.00 46.14 267 GLU B CA 1
ATOM 3613 C C . GLU B 1 267 ? -28.802 -56.852 3.004 1.00 46.54 267 GLU B C 1
ATOM 3614 O O . GLU B 1 267 ? -28.371 -57.625 2.134 1.00 43.31 267 GLU B O 1
ATOM 3620 N N . PHE B 1 268 ? -28.272 -55.665 3.245 1.00 45.20 268 PHE B N 1
ATOM 3621 C CA . PHE B 1 268 ? -27.162 -55.162 2.445 1.00 42.17 268 PHE B CA 1
ATOM 3622 C C . PHE B 1 268 ? -25.916 -56.036 2.419 1.00 47.36 268 PHE B C 1
ATOM 3623 O O . PHE B 1 268 ? -25.240 -56.055 1.423 1.00 65.75 268 PHE B O 1
ATOM 3631 N N . LEU B 1 269 ? -25.578 -56.744 3.476 1.00 45.66 269 LEU B N 1
ATOM 3632 C CA . LEU B 1 269 ? -24.376 -57.592 3.428 1.00 40.84 269 LEU B CA 1
ATOM 3633 C C . LEU B 1 269 ? -24.691 -58.971 2.885 1.00 42.02 269 LEU B C 1
ATOM 3634 O O . LEU B 1 269 ? -23.830 -59.845 2.795 1.00 42.09 269 LEU B O 1
ATOM 3639 N N . GLY B 1 270 ? -25.963 -59.218 2.623 1.00 45.20 270 GLY B N 1
ATOM 3640 C CA . GLY B 1 270 ? -26.358 -60.486 2.074 1.00 39.85 270 GLY B CA 1
ATOM 3641 C C . GLY B 1 270 ? -26.429 -61.603 3.052 1.00 45.73 270 GLY B C 1
ATOM 3642 O O . GLY B 1 270 ? -26.388 -62.763 2.662 1.00 48.12 270 GLY B O 1
ATOM 3643 N N . VAL B 1 271 ? -26.564 -61.292 4.335 1.00 47.67 271 VAL B N 1
ATOM 3644 C CA . VAL B 1 271 ? -26.798 -62.370 5.266 1.00 49.30 271 VAL B CA 1
ATOM 3645 C C . VAL B 1 271 ? -28.274 -62.456 5.517 1.00 41.57 271 VAL B C 1
ATOM 3646 O O . VAL B 1 271 ? -29.007 -61.536 5.219 1.00 43.49 271 VAL B O 1
ATOM 3650 N N . ASN B 1 272 ? -28.691 -63.519 6.163 1.00 38.15 272 ASN B N 1
ATOM 3651 C CA . ASN B 1 272 ? -30.056 -63.603 6.589 1.00 41.85 272 ASN B CA 1
ATOM 3652 C C . ASN B 1 272 ? -30.576 -62.475 7.462 1.00 39.36 272 ASN B C 1
ATOM 3653 O O . ASN B 1 272 ? -29.991 -62.138 8.438 1.00 48.54 272 ASN B O 1
ATOM 3658 N N . ALA B 1 273 ? -31.733 -61.947 7.136 1.00 42.72 273 ALA B N 1
ATOM 3659 C CA . ALA B 1 273 ? -32.355 -60.883 7.919 1.00 39.38 273 ALA B CA 1
ATOM 3660 C C . ALA B 1 273 ? -33.685 -61.284 8.586 1.00 41.38 273 ALA B C 1
ATOM 3661 O O . ALA B 1 273 ? -34.378 -60.425 9.102 1.00 36.12 273 ALA B O 1
ATOM 3663 N N . GLU B 1 274 ? -34.047 -62.564 8.592 1.00 42.34 274 GLU B N 1
ATOM 3664 C CA . GLU B 1 274 ? -35.312 -62.923 9.161 1.00 45.40 274 GLU B CA 1
ATOM 3665 C C . GLU B 1 274 ? -35.380 -62.595 10.653 1.00 46.44 274 GLU B C 1
ATOM 3666 O O . GLU B 1 274 ? -36.341 -61.963 11.140 1.00 58.87 274 GLU B O 1
ATOM 3672 N N . LEU B 1 275 ? -34.363 -62.961 11.384 1.00 43.93 275 LEU B N 1
ATOM 3673 C CA . LEU B 1 275 ? -34.371 -62.688 12.822 1.00 43.97 275 LEU B CA 1
ATOM 3674 C C . LEU B 1 275 ? -34.514 -61.209 13.151 1.00 39.49 275 LEU B C 1
ATOM 3675 O O . LEU B 1 275 ? -35.392 -60.861 13.916 1.00 46.24 275 LEU B O 1
ATOM 3680 N N . PRO B 1 276 ? -33.700 -60.343 12.569 1.00 40.14 276 PRO B N 1
ATOM 3681 C CA . PRO B 1 276 ? -33.915 -58.930 12.804 1.00 43.39 276 PRO B CA 1
ATOM 3682 C C . PRO B 1 276 ? -35.304 -58.415 12.420 1.00 47.20 276 PRO B C 1
ATOM 3683 O O . PRO B 1 276 ? -35.815 -57.497 13.048 1.00 47.65 276 PRO B O 1
ATOM 3687 N N . ARG B 1 277 ? -35.893 -58.962 11.369 1.00 51.71 277 ARG B N 1
ATOM 3688 C CA . ARG B 1 277 ? -37.267 -58.577 10.976 1.00 53.79 277 ARG B CA 1
ATOM 3689 C C . ARG B 1 277 ? -38.295 -59.023 12.005 1.00 49.87 277 ARG B C 1
ATOM 3690 O O . ARG B 1 277 ? -39.167 -58.248 12.407 1.00 45.80 277 ARG B O 1
ATOM 3698 N N . PHE B 1 278 ? -38.168 -60.268 12.441 1.00 44.54 278 PHE B N 1
ATOM 3699 C CA . PHE B 1 278 ? -38.974 -60.739 13.549 1.00 47.04 278 PHE B CA 1
ATOM 3700 C C . PHE B 1 278 ? -38.910 -59.832 14.785 1.00 52.95 278 PHE B C 1
ATOM 3701 O O . PHE B 1 278 ? -39.924 -59.432 15.362 1.00 47.47 278 PHE B O 1
ATOM 3709 N N . ILE B 1 279 ? -37.698 -59.486 15.171 1.00 50.21 279 ILE B N 1
ATOM 3710 C CA . ILE B 1 279 ? -37.509 -58.574 16.274 1.00 46.68 279 ILE B CA 1
ATOM 3711 C C . ILE B 1 279 ? -38.284 -57.276 16.031 1.00 47.94 279 ILE B C 1
ATOM 3712 O O . ILE B 1 279 ? -38.947 -56.817 16.940 1.00 54.42 279 ILE B O 1
ATOM 3717 N N . LYS B 1 280 ? -38.176 -56.679 14.830 1.00 53.21 280 LYS B N 1
ATOM 3718 C CA . LYS B 1 280 ? -38.817 -55.367 14.524 1.00 49.50 280 LYS B CA 1
ATOM 3719 C C . LYS B 1 280 ? -40.334 -55.576 14.525 1.00 47.39 280 LYS B C 1
ATOM 3720 O O . LYS B 1 280 ? -41.064 -54.738 15.016 1.00 45.67 280 LYS B O 1
ATOM 3722 N N . ALA B 1 281 ? -40.802 -56.708 13.991 1.00 42.59 281 ALA B N 1
ATOM 3723 C CA . ALA B 1 281 ? -42.232 -56.990 13.991 1.00 40.56 281 ALA B CA 1
ATOM 3724 C C . ALA B 1 281 ? -42.816 -56.878 15.400 1.00 51.01 281 ALA B C 1
ATOM 3725 O O . ALA B 1 281 ? -43.769 -56.118 15.599 1.00 65.36 281 ALA B O 1
ATOM 3727 N N . LEU B 1 282 ? -42.233 -57.560 16.393 1.00 51.16 282 LEU B N 1
ATOM 3728 C CA . LEU B 1 282 ? -42.778 -57.482 17.765 1.00 46.97 282 LEU B CA 1
ATOM 3729 C C . LEU B 1 282 ? -42.793 -56.053 18.232 1.00 46.94 282 LEU B C 1
ATOM 3730 O O . LEU B 1 282 ? -43.781 -55.597 18.732 1.00 60.12 282 LEU B O 1
ATOM 3735 N N . ALA B 1 283 ? -41.733 -55.318 18.036 1.00 43.08 283 ALA B N 1
ATOM 3736 C CA . ALA B 1 283 ? -41.752 -53.951 18.523 1.00 55.69 283 ALA B CA 1
ATOM 3737 C C . ALA B 1 283 ? -42.792 -53.067 17.803 1.00 59.07 283 ALA B C 1
ATOM 3738 O O . ALA B 1 283 ? -43.308 -52.125 18.385 1.00 61.37 283 ALA B O 1
ATOM 3740 N N . ASP B 1 284 ? -43.104 -53.374 16.552 1.00 60.69 284 ASP B N 1
ATOM 3741 C CA . ASP B 1 284 ? -44.129 -52.620 15.846 1.00 66.83 284 ASP B CA 1
ATOM 3742 C C . ASP B 1 284 ? -45.479 -52.759 16.547 1.00 62.18 284 ASP B C 1
ATOM 3743 O O . ASP B 1 284 ? -46.178 -51.777 16.781 1.00 58.85 284 ASP B O 1
ATOM 3748 N N . ARG B 1 285 ? -45.826 -53.991 16.867 1.00 57.08 285 ARG B N 1
ATOM 3749 C CA . ARG B 1 285 ? -47.048 -54.248 17.583 1.00 56.03 285 ARG B CA 1
ATOM 3750 C C . ARG B 1 285 ? -47.139 -53.434 18.871 1.00 59.41 285 ARG B C 1
ATOM 3751 O O . ARG B 1 285 ? -48.185 -52.874 19.192 1.00 65.45 285 ARG B O 1
ATOM 3759 N N . ALA B 1 286 ? -46.068 -53.391 19.635 1.00 54.32 286 ALA B N 1
ATOM 3760 C CA . ALA B 1 286 ? -46.136 -52.670 20.890 1.00 56.26 286 ALA B CA 1
ATOM 3761 C C . ALA B 1 286 ? -46.367 -51.197 20.617 1.00 57.02 286 ALA B C 1
ATOM 3762 O O . ALA B 1 286 ? -47.082 -50.515 21.367 1.00 55.78 286 ALA B O 1
ATOM 3764 N N . VAL B 1 287 ? -45.790 -50.712 19.532 1.00 57.53 287 VAL B N 1
ATOM 3765 C CA . VAL B 1 287 ? -45.920 -49.301 19.195 1.00 73.49 287 VAL B CA 1
ATOM 3766 C C . VAL B 1 287 ? -47.371 -49.008 18.821 1.00 64.08 287 VAL B C 1
ATOM 3767 O O . VAL B 1 287 ? -47.948 -48.030 19.302 1.00 73.04 287 VAL B O 1
ATOM 3771 N N . ALA B 1 288 ? -47.932 -49.898 18.018 1.00 60.17 288 ALA B N 1
ATOM 3772 C CA . ALA B 1 288 ? -49.347 -49.883 17.618 1.00 66.61 288 ALA B CA 1
ATOM 3773 C C . ALA B 1 288 ? -50.348 -50.023 18.769 1.00 62.63 288 ALA B C 1
ATOM 3774 O O . ALA B 1 288 ? -51.490 -49.719 18.563 1.00 66.14 288 ALA B O 1
ATOM 3776 N N . ASP B 1 289 ? -49.944 -50.514 19.936 1.00 61.65 289 ASP B N 1
ATOM 3777 C CA . ASP B 1 289 ? -50.803 -50.528 21.104 1.00 61.49 289 ASP B CA 1
ATOM 3778 C C . ASP B 1 289 ? -50.432 -49.359 22.011 1.00 62.75 289 ASP B C 1
ATOM 3779 O O . ASP B 1 289 ? -50.711 -49.384 23.201 1.00 79.53 289 ASP B O 1
ATOM 3784 N N . GLY B 1 290 ? -49.780 -48.361 21.457 1.00 54.31 290 GLY B N 1
ATOM 3785 C CA . GLY B 1 290 ? -49.452 -47.163 22.188 1.00 56.64 290 GLY B CA 1
ATOM 3786 C C . GLY B 1 290 ? -48.437 -47.359 23.265 1.00 63.15 290 GLY B C 1
ATOM 3787 O O . GLY B 1 290 ? -48.351 -46.552 24.169 1.00 63.26 290 GLY B O 1
ATOM 3788 N N . HIS B 1 291 ? -47.644 -48.425 23.175 1.00 78.83 291 HIS B N 1
ATOM 3789 C CA . HIS B 1 291 ? -46.556 -48.644 24.141 1.00 73.07 291 HIS B CA 1
ATOM 3790 C C . HIS B 1 291 ? -45.191 -48.087 23.696 1.00 65.62 291 HIS B C 1
ATOM 3791 O O . HIS B 1 291 ? -44.191 -48.262 24.399 1.00 68.38 291 HIS B O 1
ATOM 3798 N N . GLY B 1 292 ? -45.180 -47.355 22.584 1.00 63.64 292 GLY B N 1
ATOM 3799 C CA . GLY B 1 292 ? -43.968 -46.725 22.050 1.00 60.69 292 GLY B CA 1
ATOM 3800 C C . GLY B 1 292 ? -43.146 -45.989 23.078 1.00 61.02 292 GLY B C 1
ATOM 3801 O O . GLY B 1 292 ? -41.928 -46.003 23.029 1.00 69.90 292 GLY B O 1
ATOM 3802 N N . GLY B 1 293 ? -43.807 -45.396 24.060 1.00 63.70 293 GLY B N 1
ATOM 3803 C CA . GLY B 1 293 ? -43.098 -44.629 25.071 1.00 54.43 293 GLY B CA 1
ATOM 3804 C C . GLY B 1 293 ? -42.611 -45.451 26.220 1.00 53.50 293 GLY B C 1
ATOM 3805 O O . GLY B 1 293 ? -41.864 -44.933 27.056 1.00 58.85 293 GLY B O 1
ATOM 3806 N N . SER B 1 294 ? -43.004 -46.726 26.289 1.00 50.26 294 SER B N 1
ATOM 3807 C CA . SER B 1 294 ? -42.577 -47.580 27.425 1.00 57.91 294 SER B CA 1
ATOM 3808 C C . SER B 1 294 ? -41.214 -48.269 27.219 1.00 55.52 294 SER B C 1
ATOM 3809 O O . SER B 1 294 ? -40.713 -48.373 26.102 1.00 52.85 294 SER B O 1
ATOM 3812 N N . GLY B 1 295 ? -40.650 -48.758 28.316 1.00 52.34 295 GLY B N 1
ATOM 3813 C CA . GLY B 1 295 ? -39.499 -49.637 28.284 1.00 52.45 295 GLY B CA 1
ATOM 3814 C C . GLY B 1 295 ? -39.745 -50.966 27.587 1.00 48.23 295 GLY B C 1
ATOM 3815 O O . GLY B 1 295 ? -40.863 -51.358 27.364 1.00 51.16 295 GLY B O 1
ATOM 3816 N N . TYR B 1 296 ? -38.658 -51.655 27.240 1.00 50.71 296 TYR B N 1
ATOM 3817 C CA . TYR B 1 296 ? -38.715 -52.872 26.439 1.00 48.34 296 TYR B CA 1
ATOM 3818 C C . TYR B 1 296 ? -39.635 -53.891 27.097 1.00 48.14 296 TYR B C 1
ATOM 3819 O O . TYR B 1 296 ? -40.369 -54.585 26.393 1.00 50.39 296 TYR B O 1
ATOM 3828 N N . PRO B 1 297 ? -39.644 -53.972 28.438 1.00 47.78 297 PRO B N 1
ATOM 3829 C CA . PRO B 1 297 ? -40.450 -55.024 29.059 1.00 55.33 297 PRO B CA 1
ATOM 3830 C C . PRO B 1 297 ? -41.958 -54.926 28.817 1.00 51.94 297 PRO B C 1
ATOM 3831 O O . PRO B 1 297 ? -42.652 -55.899 29.005 1.00 45.94 297 PRO B O 1
ATOM 3835 N N . ALA B 1 298 ? -42.442 -53.791 28.338 1.00 50.79 298 ALA B N 1
ATOM 3836 C CA . ALA B 1 298 ? -43.818 -53.727 27.890 1.00 51.49 298 ALA B CA 1
ATOM 3837 C C . ALA B 1 298 ? -44.165 -54.727 26.787 1.00 54.37 298 ALA B C 1
ATOM 3838 O O . ALA B 1 298 ? -45.322 -54.928 26.459 1.00 63.36 298 ALA B O 1
ATOM 3840 N N . LEU B 1 299 ? -43.152 -55.292 26.149 1.00 52.33 299 LEU B N 1
ATOM 3841 C CA . LEU B 1 299 ? -43.384 -56.248 25.101 1.00 50.68 299 LEU B CA 1
ATOM 3842 C C . LEU B 1 299 ? -43.895 -57.556 25.660 1.00 51.73 299 LEU B C 1
ATOM 3843 O O . LEU B 1 299 ? -44.277 -58.427 24.878 1.00 50.27 299 LEU B O 1
ATOM 3848 N N . ILE B 1 300 ? -43.870 -57.734 26.985 1.00 47.57 300 ILE B N 1
ATOM 3849 C CA . ILE B 1 300 ? -44.460 -58.950 27.586 1.00 46.96 300 ILE B CA 1
ATOM 3850 C C . ILE B 1 300 ? -45.919 -59.137 27.132 1.00 50.67 300 ILE B C 1
ATOM 3851 O O . ILE B 1 300 ? -46.369 -60.248 26.978 1.00 44.19 300 ILE B O 1
ATOM 3856 N N . GLU B 1 301 ? -46.636 -58.038 26.880 1.00 56.43 301 GLU B N 1
ATOM 3857 C CA . GLU B 1 301 ? -47.991 -58.128 26.332 1.00 56.83 301 GLU B CA 1
ATOM 3858 C C . GLU B 1 301 ? -48.070 -58.837 24.974 1.00 56.86 301 GLU B C 1
ATOM 3859 O O . GLU B 1 301 ? -49.018 -59.537 24.668 1.00 57.55 301 GLU B O 1
ATOM 3865 N N . GLN B 1 302 ? -47.067 -58.633 24.154 1.00 60.96 302 GLN B N 1
ATOM 3866 C CA . GLN B 1 302 ? -46.991 -59.309 22.886 1.00 57.98 302 GLN B CA 1
ATOM 3867 C C . GLN B 1 302 ? -46.781 -60.795 23.104 1.00 53.31 302 GLN B C 1
ATOM 3868 O O . GLN B 1 302 ? -47.260 -61.611 22.349 1.00 57.21 302 GLN B O 1
ATOM 3874 N N . PHE B 1 303 ? -45.998 -61.144 24.111 1.00 54.82 303 PHE B N 1
ATOM 3875 C CA . PHE B 1 303 ? -45.709 -62.552 24.364 1.00 52.00 303 PHE B CA 1
ATOM 3876 C C . PHE B 1 303 ? -46.821 -63.299 25.076 1.00 48.18 303 PHE B C 1
ATOM 3877 O O . PHE B 1 303 ? -46.888 -64.517 25.015 1.00 52.97 303 PHE B O 1
ATOM 3885 N N . ARG B 1 304 ? -47.725 -62.556 25.695 1.00 54.83 304 ARG B N 1
ATOM 3886 C CA . ARG B 1 304 ? -48.933 -63.115 26.270 1.00 58.03 304 ARG B CA 1
ATOM 3887 C C . ARG B 1 304 ? -50.113 -63.378 25.353 1.00 61.83 304 ARG B C 1
ATOM 3888 O O . ARG B 1 304 ? -50.968 -64.151 25.727 1.00 68.36 304 ARG B O 1
ATOM 3896 N N . THR B 1 305 ? -50.154 -62.808 24.158 1.00 71.40 305 THR B N 1
ATOM 3897 C CA . THR B 1 305 ? -51.306 -63.023 23.272 1.00 78.57 305 THR B CA 1
ATOM 3898 C C . THR B 1 305 ? -50.912 -63.559 21.898 1.00 78.40 305 THR B C 1
ATOM 3899 O O . THR B 1 305 ? -49.793 -63.995 21.710 1.00 71.43 305 THR B O 1
ATOM 3903 N N . HIS B 1 306 ? -51.857 -63.533 20.953 1.00 88.54 306 HIS B N 1
ATOM 3904 C CA . HIS B 1 306 ? -51.620 -63.861 19.546 1.00 91.59 306 HIS B CA 1
ATOM 3905 C C . HIS B 1 306 ? -52.857 -63.422 18.746 1.00 83.60 306 HIS B C 1
ATOM 3906 O O . HIS B 1 306 ? -52.942 -63.592 17.526 1.00 92.43 306 HIS B O 1
ATOM 3913 N N . HIS C 1 19 ? -44.617 -0.563 26.681 1.00 113.94 19 HIS C N 1
ATOM 3914 C CA . HIS C 1 19 ? -45.353 -0.398 25.381 1.00 126.89 19 HIS C CA 1
ATOM 3915 C C . HIS C 1 19 ? -46.675 0.407 25.539 1.00 138.70 19 HIS C C 1
ATOM 3916 O O . HIS C 1 19 ? -46.990 1.238 24.690 1.00 139.87 19 HIS C O 1
ATOM 3918 N N . THR C 1 20 ? -47.426 0.161 26.623 1.00 148.42 20 THR C N 1
ATOM 3919 C CA . THR C 1 20 ? -48.786 0.763 26.856 1.00 129.35 20 THR C CA 1
ATOM 3920 C C . THR C 1 20 ? -49.051 1.216 28.318 1.00 124.48 20 THR C C 1
ATOM 3921 O O . THR C 1 20 ? -48.561 0.611 29.257 1.00 118.38 20 THR C O 1
ATOM 3925 N N . PRO C 1 21 ? -49.877 2.258 28.531 1.00 127.95 21 PRO C N 1
ATOM 3926 C CA . PRO C 1 21 ? -50.055 2.751 29.918 1.00 121.11 21 PRO C CA 1
ATOM 3927 C C . PRO C 1 21 ? -50.884 1.822 30.796 1.00 119.97 21 PRO C C 1
ATOM 3928 O O . PRO C 1 21 ? -51.824 1.178 30.300 1.00 103.37 21 PRO C O 1
ATOM 3932 N N . VAL C 1 22 ? -50.508 1.741 32.076 1.00 112.03 22 VAL C N 1
ATOM 3933 C CA . VAL C 1 22 ? -51.204 0.900 33.053 1.00 113.39 22 VAL C CA 1
ATOM 3934 C C . VAL C 1 22 ? -51.282 1.573 34.426 1.00 108.12 22 VAL C C 1
ATOM 3935 O O . VAL C 1 22 ? -50.321 2.197 34.882 1.00 102.65 22 VAL C O 1
ATOM 3939 N N . THR C 1 23 ? -52.433 1.423 35.081 1.00 101.43 23 THR C N 1
ATOM 3940 C CA . THR C 1 23 ? -52.642 1.964 36.411 1.00 94.32 23 THR C CA 1
ATOM 3941 C C . THR C 1 23 ? -52.567 0.838 37.450 1.00 90.11 23 THR C C 1
ATOM 3942 O O . THR C 1 23 ? -52.946 -0.304 37.156 1.00 74.63 23 THR C O 1
ATOM 3946 N N . VAL C 1 24 ? -52.054 1.162 38.644 1.00 73.90 24 VAL C N 1
ATOM 3947 C CA . VAL C 1 24 ? -52.018 0.218 39.749 1.00 81.32 24 VAL C CA 1
ATOM 3948 C C . VAL C 1 24 ? -52.661 0.847 40.956 1.00 86.39 24 VAL C C 1
ATOM 3949 O O . VAL C 1 24 ? -52.254 1.923 41.395 1.00 91.75 24 VAL C O 1
ATOM 3953 N N . ILE C 1 25 ? -53.680 0.176 41.483 1.00 83.74 25 ILE C N 1
ATOM 3954 C CA . ILE C 1 25 ? -54.426 0.724 42.578 1.00 84.30 25 ILE C CA 1
ATOM 3955 C C . ILE C 1 25 ? -54.229 -0.165 43.769 1.00 83.08 25 ILE C C 1
ATOM 3956 O O . ILE C 1 25 ? -54.570 -1.355 43.731 1.00 80.67 25 ILE C O 1
ATOM 3961 N N . GLY C 1 26 ? -53.744 0.453 44.843 1.00 86.91 26 GLY C N 1
ATOM 3962 C CA . GLY C 1 26 ? -53.458 -0.243 46.090 1.00 91.95 26 GLY C CA 1
ATOM 3963 C C . GLY C 1 26 ? -51.978 -0.473 46.130 1.00 94.49 26 GLY C C 1
ATOM 3964 O O . GLY C 1 26 ? -51.425 -1.051 45.195 1.00 88.03 26 GLY C O 1
ATOM 3965 N N . LEU C 1 27 ? -51.336 0.052 47.169 1.00 106.58 27 LEU C N 1
ATOM 3966 C CA . LEU C 1 27 ? -49.880 -0.006 47.296 1.00 112.69 27 LEU C CA 1
ATOM 3967 C C . LEU C 1 27 ? -49.468 -0.611 48.629 1.00 108.86 27 LEU C C 1
ATOM 3968 O O . LEU C 1 27 ? -48.621 -0.057 49.334 1.00 111.43 27 LEU C O 1
ATOM 3973 N N . GLY C 1 28 ? -50.044 -1.761 48.961 1.00 104.03 28 GLY C N 1
ATOM 3974 C CA . GLY C 1 28 ? -49.487 -2.585 50.012 1.00 113.80 28 GLY C CA 1
ATOM 3975 C C . GLY C 1 28 ? -48.172 -3.101 49.471 1.00 114.20 28 GLY C C 1
ATOM 3976 O O . GLY C 1 28 ? -47.685 -2.648 48.425 1.00 106.97 28 GLY C O 1
ATOM 3977 N N . LEU C 1 29 ? -47.586 -4.065 50.153 1.00 107.37 29 LEU C N 1
ATOM 3978 C CA . LEU C 1 29 ? -46.300 -4.555 49.694 1.00 113.84 29 LEU C CA 1
ATOM 3979 C C . LEU C 1 29 ? -46.443 -4.974 48.238 1.00 107.63 29 LEU C C 1
ATOM 3980 O O . LEU C 1 29 ? -45.666 -4.558 47.351 1.00 109.94 29 LEU C O 1
ATOM 3985 N N . MET C 1 30 ? -47.476 -5.777 48.008 1.00 100.22 30 MET C N 1
ATOM 3986 C CA . MET C 1 30 ? -47.744 -6.347 46.701 1.00 101.31 30 MET C CA 1
ATOM 3987 C C . MET C 1 30 ? -48.086 -5.288 45.646 1.00 101.88 30 MET C C 1
ATOM 3988 O O . MET C 1 30 ? -47.627 -5.366 44.513 1.00 103.86 30 MET C O 1
ATOM 3993 N N . GLY C 1 31 ? -48.876 -4.288 46.007 1.00 99.58 31 GLY C N 1
ATOM 3994 C CA . GLY C 1 31 ? -49.171 -3.218 45.070 1.00 102.57 31 GLY C CA 1
ATOM 3995 C C . GLY C 1 31 ? -47.915 -2.559 44.551 1.00 98.20 31 GLY C C 1
ATOM 3996 O O . GLY C 1 31 ? -47.752 -2.357 43.341 1.00 101.51 31 GLY C O 1
ATOM 3997 N N . GLN C 1 32 ? -47.008 -2.248 45.469 1.00 96.56 32 GLN C N 1
ATOM 3998 C CA . GLN C 1 32 ? -45.718 -1.646 45.097 1.00 99.85 32 GLN C CA 1
ATOM 3999 C C . GLN C 1 32 ? -44.946 -2.518 44.129 1.00 96.74 32 GLN C C 1
ATOM 4000 O O . GLN C 1 32 ? -44.467 -2.041 43.098 1.00 92.06 32 GLN C O 1
ATOM 4006 N N . ALA C 1 33 ? -44.811 -3.794 44.486 1.00 83.71 33 ALA C N 1
ATOM 4007 C CA . ALA C 1 33 ? -44.158 -4.765 43.618 1.00 84.22 33 ALA C CA 1
ATOM 4008 C C . ALA C 1 33 ? -44.780 -4.795 42.202 1.00 92.23 33 ALA C C 1
ATOM 4009 O O . ALA C 1 33 ? -44.068 -4.814 41.199 1.00 87.56 33 ALA C O 1
ATOM 4011 N N . LEU C 1 34 ? -46.105 -4.780 42.122 1.00 92.72 34 LEU C N 1
ATOM 4012 C CA . LEU C 1 34 ? -46.759 -4.838 40.828 1.00 98.74 34 LEU C CA 1
ATOM 4013 C C . LEU C 1 34 ? -46.402 -3.604 40.022 1.00 100.96 34 LEU C C 1
ATOM 4014 O O . LEU C 1 34 ? -46.064 -3.706 38.857 1.00 92.20 34 LEU C O 1
ATOM 4019 N N . ALA C 1 35 ? -46.512 -2.437 40.653 1.00 111.14 35 ALA C N 1
ATOM 4020 C CA . ALA C 1 35 ? -46.211 -1.167 39.989 1.00 116.47 35 ALA C CA 1
ATOM 4021 C C . ALA C 1 35 ? -44.749 -1.128 39.568 1.00 119.62 35 ALA C C 1
ATOM 4022 O O . ALA C 1 35 ? -44.425 -0.626 38.484 1.00 105.29 35 ALA C O 1
ATOM 4024 N N . GLY C 1 36 ? -43.888 -1.674 40.433 1.00 112.01 36 GLY C N 1
ATOM 4025 C CA . GLY C 1 36 ? -42.461 -1.794 40.153 1.00 102.66 36 GLY C CA 1
ATOM 4026 C C . GLY C 1 36 ? -42.220 -2.532 38.847 1.00 101.80 36 GLY C C 1
ATOM 4027 O O . GLY C 1 36 ? -41.580 -2.014 37.936 1.00 101.18 36 GLY C O 1
ATOM 4028 N N . ALA C 1 37 ? -42.791 -3.721 38.730 1.00 95.41 37 ALA C N 1
ATOM 4029 C CA . ALA C 1 37 ? -42.645 -4.508 37.507 1.00 100.62 37 ALA C CA 1
ATOM 4030 C C . ALA C 1 37 ? -43.145 -3.781 36.263 1.00 101.32 37 ALA C C 1
ATOM 4031 O O . ALA C 1 37 ? -42.550 -3.897 35.199 1.00 116.04 37 ALA C O 1
ATOM 4033 N N . PHE C 1 38 ? -44.226 -3.020 36.375 1.00 111.93 38 PHE C N 1
ATOM 4034 C CA . PHE C 1 38 ? -44.758 -2.384 35.181 1.00 119.13 38 PHE C CA 1
ATOM 4035 C C . PHE C 1 38 ? -43.844 -1.256 34.727 1.00 126.83 38 PHE C C 1
ATOM 4036 O O . PHE C 1 38 ? -43.590 -1.119 33.523 1.00 126.40 38 PHE C O 1
ATOM 4044 N N . LEU C 1 39 ? -43.338 -0.472 35.682 1.00 124.37 39 LEU C N 1
ATOM 4045 C CA . LEU C 1 39 ? -42.331 0.562 35.377 1.00 127.44 39 LEU C CA 1
ATOM 4046 C C . LEU C 1 39 ? -41.058 -0.046 34.802 1.00 127.44 39 LEU C C 1
ATOM 4047 O O . LEU C 1 39 ? -40.579 0.380 33.755 1.00 123.91 39 LEU C O 1
ATOM 4052 N N . GLY C 1 40 ? -40.522 -1.051 35.491 1.00 122.56 40 GLY C N 1
ATOM 4053 C CA . GLY C 1 40 ? -39.327 -1.769 35.037 1.00 110.52 40 GLY C CA 1
ATOM 4054 C C . GLY C 1 40 ? -39.423 -2.427 33.666 1.00 103.61 40 GLY C C 1
ATOM 4055 O O . GLY C 1 40 ? -38.415 -2.728 33.059 1.00 119.51 40 GLY C O 1
ATOM 4056 N N . ALA C 1 41 ? -40.623 -2.659 33.161 1.00 94.09 41 ALA C N 1
ATOM 4057 C CA . ALA C 1 41 ? -40.773 -3.211 31.826 1.00 100.80 41 ALA C CA 1
ATOM 4058 C C . ALA C 1 41 ? -41.076 -2.086 30.839 1.00 92.39 41 ALA C C 1
ATOM 4059 O O . ALA C 1 41 ? -41.433 -2.351 29.693 1.00 84.13 41 ALA C O 1
ATOM 4061 N N . GLY C 1 42 ? -40.950 -0.831 31.277 1.00 87.60 42 GLY C N 1
ATOM 4062 C CA . GLY C 1 42 ? -41.128 0.309 30.376 1.00 98.89 42 GLY C CA 1
ATOM 4063 C C . GLY C 1 42 ? -42.577 0.661 30.088 1.00 112.39 42 GLY C C 1
ATOM 4064 O O . GLY C 1 42 ? -42.956 0.921 28.940 1.00 101.68 42 GLY C O 1
ATOM 4065 N N . HIS C 1 43 ? -43.417 0.606 31.118 1.00 131.76 43 HIS C N 1
ATOM 4066 C CA . HIS C 1 43 ? -44.802 1.056 30.979 1.00 127.23 43 HIS C CA 1
ATOM 4067 C C . HIS C 1 43 ? -44.960 2.422 31.630 1.00 118.65 43 HIS C C 1
ATOM 4068 O O . HIS C 1 43 ? -44.471 2.635 32.738 1.00 107.01 43 HIS C O 1
ATOM 4075 N N . PRO C 1 44 ? -45.644 3.351 30.941 1.00 118.05 44 PRO C N 1
ATOM 4076 C CA . PRO C 1 44 ? -46.048 4.605 31.609 1.00 116.35 44 PRO C CA 1
ATOM 4077 C C . PRO C 1 44 ? -47.104 4.314 32.679 1.00 126.34 44 PRO C C 1
ATOM 4078 O O . PRO C 1 44 ? -48.256 4.015 32.363 1.00 122.75 44 PRO C O 1
ATOM 4082 N N . THR C 1 45 ? -46.679 4.352 33.935 1.00 118.72 45 THR C N 1
ATOM 4083 C CA . THR C 1 45 ? -47.419 3.758 35.026 1.00 116.62 45 THR C CA 1
ATOM 4084 C C . THR C 1 45 ? -47.951 4.822 35.960 1.00 120.96 45 THR C C 1
ATOM 4085 O O . THR C 1 45 ? -47.180 5.563 36.541 1.00 123.53 45 THR C O 1
ATOM 4089 N N . THR C 1 46 ? -49.270 4.851 36.131 1.00 132.94 46 THR C N 1
ATOM 4090 C CA . THR C 1 46 ? -49.932 5.688 37.142 1.00 121.19 46 THR C CA 1
ATOM 4091 C C . THR C 1 46 ? -50.336 4.879 38.372 1.00 106.01 46 THR C C 1
ATOM 4092 O O . THR C 1 46 ? -50.636 3.696 38.274 1.00 99.81 46 THR C O 1
ATOM 4096 N N . VAL C 1 47 ? -50.389 5.537 39.515 1.00 97.54 47 VAL C N 1
ATOM 4097 C CA . VAL C 1 47 ? -50.468 4.847 40.796 1.00 105.23 47 VAL C CA 1
ATOM 4098 C C . VAL C 1 47 ? -51.378 5.596 41.790 1.00 106.96 47 VAL C C 1
ATOM 4099 O O . VAL C 1 47 ? -51.511 6.818 41.699 1.00 131.37 47 VAL C O 1
ATOM 4103 N N . TRP C 1 48 ? -52.013 4.866 42.711 1.00 100.84 48 TRP C N 1
ATOM 4104 C CA . TRP C 1 48 ? -52.878 5.464 43.743 1.00 97.79 48 TRP C CA 1
ATOM 4105 C C . TRP C 1 48 ? -52.910 4.628 45.028 1.00 96.49 48 TRP C C 1
ATOM 4106 O O . TRP C 1 48 ? -52.957 3.393 44.976 1.00 109.58 48 TRP C O 1
ATOM 4117 N N . ASN C 1 49 ? -52.958 5.305 46.173 1.00 98.48 49 ASN C N 1
ATOM 4118 C CA . ASN C 1 49 ? -53.056 4.635 47.472 1.00 108.44 49 ASN C CA 1
ATOM 4119 C C . ASN C 1 49 ? -53.842 5.413 48.546 1.00 118.04 49 ASN C C 1
ATOM 4120 O O . ASN C 1 49 ? -53.848 6.650 48.523 1.00 112.44 49 ASN C O 1
ATOM 4125 N N . ARG C 1 50 ? -54.493 4.665 49.457 1.00 122.73 50 ARG C N 1
ATOM 4126 C CA . ARG C 1 50 ? -55.176 5.202 50.661 1.00 118.07 50 ARG C CA 1
ATOM 4127 C C . ARG C 1 50 ? -54.315 6.226 51.423 1.00 111.48 50 ARG C C 1
ATOM 4128 O O . ARG C 1 50 ? -54.598 7.408 51.387 1.00 100.16 50 ARG C O 1
ATOM 4130 N N . THR C 1 51 ? -53.245 5.771 52.070 1.00 116.05 51 THR C N 1
ATOM 4131 C CA . THR C 1 51 ? -52.497 6.615 53.047 1.00 114.99 51 THR C CA 1
ATOM 4132 C C . THR C 1 51 ? -51.680 7.783 52.459 1.00 101.28 51 THR C C 1
ATOM 4133 O O . THR C 1 51 ? -50.857 7.598 51.575 1.00 104.30 51 THR C O 1
ATOM 4135 N N . ALA C 1 66 ? -51.333 9.916 41.593 1.00 98.76 66 ALA C N 1
ATOM 4136 C CA . ALA C 1 66 ? -52.643 10.372 41.119 1.00 103.76 66 ALA C CA 1
ATOM 4137 C C . ALA C 1 66 ? -53.507 10.997 42.232 1.00 111.50 66 ALA C C 1
ATOM 4138 O O . ALA C 1 66 ? -53.471 10.554 43.388 1.00 87.35 66 ALA C O 1
ATOM 4140 N N . GLY C 1 67 ? -54.306 12.002 41.862 1.00 117.29 67 GLY C N 1
ATOM 4141 C CA . GLY C 1 67 ? -55.107 12.755 42.828 1.00 112.69 67 GLY C CA 1
ATOM 4142 C C . GLY C 1 67 ? -56.143 11.908 43.545 1.00 115.45 67 GLY C C 1
ATOM 4143 O O . GLY C 1 67 ? -56.324 12.014 44.755 1.00 102.64 67 GLY C O 1
ATOM 4144 N N . SER C 1 68 ? -56.797 11.041 42.784 1.00 116.36 68 SER C N 1
ATOM 4145 C CA . SER C 1 68 ? -57.901 10.243 43.275 1.00 105.99 68 SER C CA 1
ATOM 4146 C C . SER C 1 68 ? -57.943 8.928 42.512 1.00 107.60 68 SER C C 1
ATOM 4147 O O . SER C 1 68 ? -57.226 8.733 41.513 1.00 103.11 68 SER C O 1
ATOM 4150 N N . VAL C 1 69 ? -58.836 8.047 42.949 1.00 96.51 69 VAL C N 1
ATOM 4151 C CA . VAL C 1 69 ? -59.102 6.811 42.219 1.00 86.11 69 VAL C CA 1
ATOM 4152 C C . VAL C 1 69 ? -59.628 7.085 40.802 1.00 89.74 69 VAL C C 1
ATOM 4153 O O . VAL C 1 69 ? -59.215 6.433 39.844 1.00 85.45 69 VAL C O 1
ATOM 4157 N N . ALA C 1 70 ? -60.532 8.050 40.658 1.00 98.95 70 ALA C N 1
ATOM 4158 C CA . ALA C 1 70 ? -61.086 8.359 39.338 1.00 95.55 70 ALA C CA 1
ATOM 4159 C C . ALA C 1 70 ? -60.003 8.853 38.379 1.00 98.96 70 ALA C C 1
ATOM 4160 O O . ALA C 1 70 ? -60.034 8.520 37.179 1.00 81.20 70 ALA C O 1
ATOM 4162 N N . GLU C 1 71 ? -59.045 9.627 38.920 1.00 106.96 71 GLU C N 1
ATOM 4163 C CA . GLU C 1 71 ? -57.898 10.1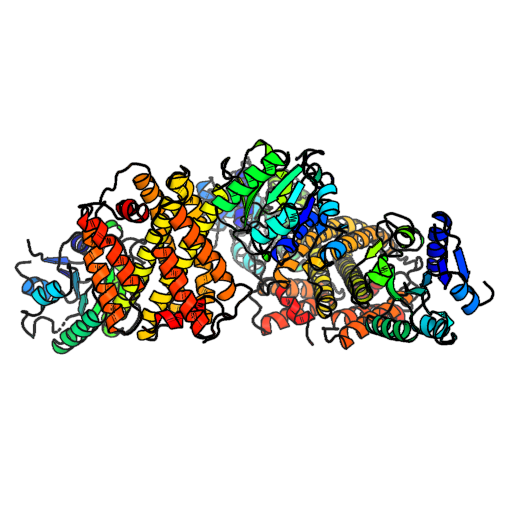50 38.137 1.00 108.79 71 GLU C CA 1
ATOM 4164 C C . GLU C 1 71 ? -57.026 8.972 37.673 1.00 112.02 71 GLU C C 1
ATOM 4165 O O . GLU C 1 71 ? -56.684 8.869 36.490 1.00 102.49 71 GLU C O 1
ATOM 4167 N N . ALA C 1 72 ? -56.737 8.048 38.597 1.00 107.33 72 ALA C N 1
ATOM 4168 C CA . ALA C 1 72 ? -55.982 6.835 38.276 1.00 93.87 72 ALA C CA 1
ATOM 4169 C C . ALA C 1 72 ? -56.649 5.983 37.187 1.00 90.98 72 ALA C C 1
ATOM 4170 O O . ALA C 1 72 ? -56.000 5.528 36.256 1.00 106.01 72 ALA C O 1
ATOM 4172 N N . VAL C 1 73 ? -57.949 5.771 37.296 1.00 95.52 73 VAL C N 1
ATOM 4173 C CA . VAL C 1 73 ? -58.677 4.969 36.309 1.00 96.09 73 VAL C CA 1
ATOM 4174 C C . VAL C 1 73 ? -58.669 5.628 34.926 1.00 94.69 73 VAL C C 1
ATOM 4175 O O . VAL C 1 73 ? -58.423 4.961 33.933 1.00 84.88 73 VAL C O 1
ATOM 4179 N N . ALA C 1 74 ? -58.940 6.932 34.883 1.00 106.15 74 ALA C N 1
ATOM 4180 C CA . ALA C 1 74 ? -58.950 7.690 33.632 1.00 110.98 74 ALA C CA 1
ATOM 4181 C C . ALA C 1 74 ? -57.589 7.689 32.909 1.00 106.21 74 ALA C C 1
ATOM 4182 O O . ALA C 1 74 ? -57.532 7.862 31.690 1.00 101.45 74 ALA C O 1
ATOM 4184 N N . ALA C 1 75 ? -56.506 7.492 33.663 1.00 96.86 75 ALA C N 1
ATOM 4185 C CA . ALA C 1 75 ? -55.143 7.483 33.109 1.00 98.32 75 ALA C CA 1
ATOM 4186 C C . ALA C 1 75 ? -54.806 6.382 32.106 1.00 97.62 75 ALA C C 1
ATOM 4187 O O . ALA C 1 75 ? -53.975 6.614 31.244 1.00 113.41 75 ALA C O 1
ATOM 4189 N N . SER C 1 76 ? -55.366 5.185 32.230 1.00 92.59 76 SER C N 1
ATOM 4190 C CA . SER C 1 76 ? -54.853 4.069 31.428 1.00 88.02 76 SER C CA 1
ATOM 4191 C C . SER C 1 76 ? -55.966 3.167 30.928 1.00 90.30 76 SER C C 1
ATOM 4192 O O . SER C 1 76 ? -56.975 3.021 31.590 1.00 89.21 76 SER C O 1
ATOM 4195 N N . PRO C 1 77 ? -55.773 2.513 29.763 1.00 95.23 77 PRO C N 1
ATOM 4196 C CA . PRO C 1 77 ? -56.783 1.546 29.303 1.00 95.53 77 PRO C CA 1
ATOM 4197 C C . PRO C 1 77 ? -56.746 0.213 30.102 1.00 98.56 77 PRO C C 1
ATOM 4198 O O . PRO C 1 77 ? -57.713 -0.541 30.060 1.00 98.86 77 PRO C O 1
ATOM 4202 N N . LEU C 1 78 ? -55.648 -0.046 30.826 1.00 91.92 78 LEU C N 1
ATOM 4203 C CA . LEU C 1 78 ? -55.490 -1.239 31.646 1.00 95.77 78 LEU C CA 1
ATOM 4204 C C . LEU C 1 78 ? -55.354 -0.838 33.111 1.00 91.57 78 LEU C C 1
ATOM 4205 O O . LEU C 1 78 ? -54.414 -0.132 33.460 1.00 76.35 78 LEU C O 1
ATOM 4210 N N . VAL C 1 79 ? -56.251 -1.335 33.969 1.00 86.15 79 VAL C N 1
ATOM 4211 C CA . VAL C 1 79 ? -56.275 -0.924 35.386 1.00 79.40 79 VAL C CA 1
ATOM 4212 C C . VAL C 1 79 ? -56.114 -2.115 36.284 1.00 72.59 79 VAL C C 1
ATOM 4213 O O . VAL C 1 79 ? -56.934 -3.009 36.249 1.00 72.36 79 VAL C O 1
ATOM 4217 N N . VAL C 1 80 ? -55.084 -2.112 37.114 1.00 79.28 80 VAL C N 1
ATOM 4218 C CA . VAL C 1 80 ? -54.793 -3.262 37.965 1.00 78.05 80 VAL C CA 1
ATOM 4219 C C . VAL C 1 80 ? -55.050 -2.923 39.410 1.00 75.47 80 VAL C C 1
ATOM 4220 O O . VAL C 1 80 ? -54.592 -1.912 39.914 1.00 65.06 80 VAL C O 1
ATOM 4224 N N . VAL C 1 81 ? -55.776 -3.798 40.083 1.00 77.61 81 VAL C N 1
ATOM 4225 C CA . VAL C 1 81 ? -56.182 -3.530 41.447 1.00 75.59 81 VAL C CA 1
ATOM 4226 C C . VAL C 1 81 ? -55.630 -4.603 42.361 1.00 73.36 81 VAL C C 1
ATOM 4227 O O . VAL C 1 81 ? -55.834 -5.794 42.121 1.00 69.61 81 VAL C O 1
ATOM 4231 N N . CYS C 1 82 ? -54.961 -4.168 43.422 1.00 71.00 82 CYS C N 1
ATOM 4232 C CA . CYS C 1 82 ? -54.476 -5.078 44.416 1.00 69.23 82 CYS C CA 1
ATOM 4233 C C . CYS C 1 82 ? -54.587 -4.487 45.791 1.00 66.54 82 CYS C C 1
ATOM 4234 O O . CYS C 1 82 ? -53.807 -3.606 46.157 1.00 76.49 82 CYS C O 1
ATOM 4237 N N . VAL C 1 83 ? -55.556 -4.966 46.560 1.00 60.47 83 VAL C N 1
ATOM 4238 C CA . VAL C 1 83 ? -55.853 -4.386 47.876 1.00 65.33 83 VAL C CA 1
ATOM 4239 C C . VAL C 1 83 ? -56.152 -5.521 48.833 1.00 65.00 83 VAL C C 1
ATOM 4240 O O . VAL C 1 83 ? -56.118 -6.690 48.437 1.00 66.69 83 VAL C O 1
ATOM 4244 N N . SER C 1 84 ? -56.512 -5.206 50.071 1.00 64.04 84 SER C N 1
ATOM 4245 C CA . SER C 1 84 ? -56.577 -6.267 51.072 1.00 65.89 84 SER C CA 1
ATOM 4246 C C . SER C 1 84 ? -57.695 -7.294 50.790 1.00 69.68 84 SER C C 1
ATOM 4247 O O . SER C 1 84 ? -57.472 -8.486 50.952 1.00 63.71 84 SER C O 1
ATOM 4250 N N . ASP C 1 85 ? -58.875 -6.847 50.354 1.00 73.13 85 ASP C N 1
ATOM 4251 C CA . ASP C 1 85 ? -59.987 -7.777 50.081 1.00 74.70 85 ASP C CA 1
ATOM 4252 C C . ASP C 1 85 ? -61.081 -7.134 49.216 1.00 71.13 85 ASP C C 1
ATOM 4253 O O . ASP C 1 85 ? -60.966 -5.965 48.863 1.00 65.84 85 ASP C O 1
ATOM 4258 N N . TYR C 1 86 ? -62.130 -7.896 48.886 1.00 62.76 86 TYR C N 1
ATOM 4259 C CA . TYR C 1 86 ? -63.145 -7.420 47.948 1.00 58.32 86 TYR C CA 1
ATOM 4260 C C . TYR C 1 86 ? -63.990 -6.267 48.560 1.00 57.78 86 TYR C C 1
ATOM 4261 O O . TYR C 1 86 ? -64.503 -5.434 47.833 1.00 60.63 86 TYR C O 1
ATOM 4270 N N . ASP C 1 87 ? -64.066 -6.181 49.883 1.00 61.79 87 ASP C N 1
ATOM 4271 C CA . ASP C 1 87 ? -64.721 -5.049 50.544 1.00 65.77 87 ASP C CA 1
ATOM 4272 C C . ASP C 1 87 ? -64.021 -3.763 50.202 1.00 66.88 87 ASP C C 1
ATOM 4273 O O . ASP C 1 87 ? -64.686 -2.779 49.908 1.00 73.36 87 ASP C O 1
ATOM 4278 N N . ALA C 1 88 ? -62.689 -3.782 50.210 1.00 58.45 88 ALA C N 1
ATOM 4279 C CA . ALA C 1 88 ? -61.913 -2.619 49.757 1.00 58.90 88 ALA C CA 1
ATOM 4280 C C . ALA C 1 88 ? -62.135 -2.358 48.269 1.00 60.76 88 ALA C C 1
ATOM 4281 O O . ALA C 1 88 ? -62.252 -1.196 47.863 1.00 62.50 88 ALA C O 1
ATOM 4283 N N . VAL C 1 89 ? -62.231 -3.419 47.464 1.00 55.95 89 VAL C N 1
ATOM 4284 C CA . VAL C 1 89 ? -62.469 -3.240 46.046 1.00 58.32 89 VAL C CA 1
ATOM 4285 C C . VAL C 1 89 ? -63.812 -2.533 45.879 1.00 62.74 89 VAL C C 1
ATOM 4286 O O . VAL C 1 89 ? -63.913 -1.564 45.131 1.00 59.83 89 VAL C O 1
ATOM 4290 N N . HIS C 1 90 ? -64.827 -3.031 46.593 1.00 62.37 90 HIS C N 1
ATOM 4291 C CA . HIS C 1 90 ? -66.152 -2.408 46.638 1.00 60.47 90 HIS C CA 1
ATOM 4292 C C . HIS C 1 90 ? -66.051 -0.932 46.981 1.00 60.59 90 HIS C C 1
ATOM 4293 O O . HIS C 1 90 ? -66.598 -0.086 46.277 1.00 57.42 90 HIS C O 1
ATOM 4300 N N . ALA C 1 91 ? -65.331 -0.634 48.051 1.00 59.03 91 ALA C N 1
ATOM 4301 C CA . ALA C 1 91 ? -65.214 0.734 48.567 1.00 62.27 91 ALA C CA 1
ATOM 4302 C C . ALA C 1 91 ? -64.508 1.707 47.607 1.00 66.86 91 ALA C C 1
ATOM 4303 O O . ALA C 1 91 ? -64.888 2.868 47.508 1.00 76.77 91 ALA C O 1
ATOM 4305 N N . LEU C 1 92 ? -63.536 1.221 46.848 1.00 73.05 92 LEU C N 1
ATOM 4306 C CA . LEU C 1 92 ? -62.822 2.076 45.924 1.00 77.87 92 LEU C CA 1
ATOM 4307 C C . LEU C 1 92 ? -63.482 2.192 44.571 1.00 74.99 92 LEU C C 1
ATOM 4308 O O . LEU C 1 92 ? -63.433 3.247 43.977 1.00 96.35 92 LEU C O 1
ATOM 4313 N N . LEU C 1 93 ? -64.117 1.138 44.092 1.00 69.95 93 LEU C N 1
ATOM 4314 C CA . LEU C 1 93 ? -64.638 1.135 42.737 1.00 70.92 93 LEU C CA 1
ATOM 4315 C C . LEU C 1 93 ? -66.135 1.455 42.597 1.00 83.49 93 LEU C C 1
ATOM 4316 O O . LEU C 1 93 ? -66.539 2.072 41.601 1.00 80.03 93 LEU C O 1
ATOM 4321 N N . ASP C 1 94 ? -66.966 1.039 43.561 1.00 83.96 94 ASP C N 1
ATOM 4322 C CA . ASP C 1 94 ? -68.424 1.237 43.436 1.00 81.17 94 ASP C CA 1
ATOM 4323 C C . ASP C 1 94 ? -68.794 2.726 43.264 1.00 76.74 94 ASP C C 1
ATOM 4324 O O . ASP C 1 94 ? -69.599 3.059 42.404 1.00 66.55 94 ASP C O 1
ATOM 4329 N N . PRO C 1 95 ? -68.147 3.639 44.015 1.00 75.70 95 PRO C N 1
ATOM 4330 C CA . PRO C 1 95 ? -68.505 5.055 43.847 1.00 82.59 95 PRO C CA 1
ATOM 4331 C C . PRO C 1 95 ? -68.184 5.696 42.502 1.00 84.21 95 PRO C C 1
ATOM 4332 O O . PRO C 1 95 ? -68.526 6.833 42.320 1.00 108.84 95 PRO C O 1
ATOM 4336 N N . LEU C 1 96 ? -67.540 5.004 41.575 1.00 97.58 96 LEU C N 1
ATOM 4337 C CA . LEU C 1 96 ? -67.145 5.629 40.312 1.00 96.67 96 LEU C CA 1
ATOM 4338 C C . LEU C 1 96 ? -68.332 5.916 39.411 1.00 98.33 96 LEU C C 1
ATOM 4339 O O . LEU C 1 96 ? -69.273 5.125 39.398 1.00 88.90 96 LEU C O 1
ATOM 4344 N N . ASP C 1 97 ? -68.272 7.038 38.669 1.00 96.87 97 ASP C N 1
ATOM 4345 C CA . ASP C 1 97 ? -69.194 7.326 37.544 1.00 93.69 97 ASP C CA 1
ATOM 4346 C C . ASP C 1 97 ? -69.348 6.104 36.630 1.00 82.59 97 ASP C C 1
ATOM 4347 O O . ASP C 1 97 ? -68.411 5.337 36.453 1.00 103.75 97 ASP C O 1
ATOM 4349 N N . GLY C 1 98 ? -70.548 5.905 36.102 1.00 83.41 98 GLY C N 1
ATOM 4350 C CA . GLY C 1 98 ? -70.879 4.737 35.277 1.00 81.22 98 GLY C CA 1
ATOM 4351 C C . GLY C 1 98 ? -70.096 4.725 33.988 1.00 91.98 98 GLY C C 1
ATOM 4352 O O . GLY C 1 98 ? -69.960 3.690 33.357 1.00 107.40 98 GLY C O 1
ATOM 4353 N N . THR C 1 99 ? -69.617 5.896 33.578 1.00 99.91 99 THR C N 1
ATOM 4354 C CA . THR C 1 99 ? -68.833 6.027 32.350 1.00 110.97 99 THR C CA 1
ATOM 4355 C C . THR C 1 99 ? -67.356 5.662 32.590 1.00 113.12 99 THR C C 1
ATOM 4356 O O . THR C 1 99 ? -66.688 5.209 31.670 1.00 110.43 99 THR C O 1
ATOM 4360 N N . ALA C 1 100 ? -66.858 5.870 33.815 1.00 111.90 100 ALA C N 1
ATOM 4361 C CA . ALA C 1 100 ? -65.409 5.792 34.136 1.00 99.29 100 ALA C CA 1
ATOM 4362 C C . ALA C 1 100 ? -64.664 4.550 33.621 1.00 100.87 100 ALA C C 1
ATOM 4363 O O . ALA C 1 100 ? -63.490 4.642 33.258 1.00 100.24 100 ALA C O 1
ATOM 4365 N N . LEU C 1 101 ? -65.324 3.395 33.594 1.00 97.42 101 LEU C N 1
ATOM 4366 C CA . LEU C 1 101 ? -64.666 2.158 33.193 1.00 98.81 101 LEU C CA 1
ATOM 4367 C C . LEU C 1 101 ? -64.996 1.709 31.766 1.00 97.54 101 LEU C C 1
ATOM 4368 O O . LEU C 1 101 ? -64.428 0.735 31.288 1.00 110.90 101 LEU C O 1
ATOM 4373 N N . GLN C 1 102 ? -65.894 2.410 31.087 1.00 103.45 102 GLN C N 1
ATOM 4374 C CA . GLN C 1 102 ? -66.277 2.034 29.710 1.00 102.72 102 GLN C CA 1
ATOM 4375 C C . GLN C 1 102 ? -65.093 1.853 28.774 1.00 96.34 102 GLN C C 1
ATOM 4376 O O . GLN C 1 102 ? -64.179 2.712 28.718 1.00 82.30 102 GLN C O 1
ATOM 4382 N N . GLY C 1 103 ? -65.146 0.753 28.025 1.00 77.46 103 GLY C N 1
ATOM 4383 C C . GLY C 1 103 ? -62.659 0.332 27.871 1.00 82.09 103 GLY C C 1
ATOM 4384 O O . GLY C 1 103 ? -61.698 0.225 27.139 1.00 95.27 103 GLY C O 1
ATOM 4385 N N . ARG C 1 104 ? -62.586 0.045 29.165 1.00 88.73 104 ARG C N 1
ATOM 4386 C CA . ARG C 1 104 ? -61.336 -0.168 29.864 1.00 79.60 104 ARG C CA 1
ATOM 4387 C C . ARG C 1 104 ? -61.269 -1.684 30.324 1.00 87.20 104 ARG C C 1
ATOM 4388 O O . ARG C 1 104 ? -62.304 -2.393 30.374 1.00 84.44 104 ARG C O 1
ATOM 4390 N N . THR C 1 105 ? -60.060 -2.218 30.580 1.00 90.88 105 THR C N 1
ATOM 4391 C CA . THR C 1 105 ? -59.904 -3.589 31.101 1.00 80.24 105 THR C CA 1
ATOM 4392 C C . THR C 1 105 ? -59.427 -3.474 32.517 1.00 80.81 105 THR C C 1
ATOM 4393 O O . THR C 1 105 ? -58.414 -2.830 32.809 1.00 67.32 105 THR C O 1
ATOM 4397 N N . LEU C 1 106 ? -60.194 -4.100 33.398 1.00 82.54 106 LEU C N 1
ATOM 4398 C CA . LEU C 1 106 ? -59.908 -4.088 34.820 1.00 83.68 106 LEU C CA 1
ATOM 4399 C C . LEU C 1 106 ? -59.402 -5.472 35.213 1.00 82.77 106 LEU C C 1
ATOM 4400 O O . LEU C 1 106 ? -60.047 -6.488 34.912 1.00 77.17 106 LEU C O 1
ATOM 4405 N N . VAL C 1 107 ? -58.233 -5.505 35.848 1.00 73.97 107 VAL C N 1
ATOM 4406 C CA . VAL C 1 107 ? -57.631 -6.747 36.300 1.00 74.77 107 VAL C CA 1
ATOM 4407 C C . VAL C 1 107 ? -57.540 -6.712 37.804 1.00 66.82 107 VAL C C 1
ATOM 4408 O O . VAL C 1 107 ? -56.826 -5.881 38.392 1.00 58.16 107 VAL C O 1
ATOM 4412 N N . ASN C 1 108 ? -58.226 -7.645 38.447 1.00 66.33 108 ASN C N 1
ATOM 4413 C CA . ASN C 1 108 ? -58.325 -7.577 39.909 1.00 66.29 108 ASN C CA 1
ATOM 4414 C C . ASN C 1 108 ? -57.587 -8.715 40.543 1.00 65.78 108 ASN C C 1
ATOM 4415 O O . ASN C 1 108 ? -58.076 -9.852 40.594 1.00 70.53 108 ASN C O 1
ATOM 4420 N N . LEU C 1 109 ? -56.401 -8.406 41.036 1.00 69.63 109 LEU C N 1
ATOM 4421 C CA . LEU C 1 109 ? -55.511 -9.423 41.599 1.00 73.29 109 LEU C CA 1
ATOM 4422 C C . LEU C 1 109 ? -55.651 -9.573 43.120 1.00 70.78 109 LEU C C 1
ATOM 4423 O O . LEU C 1 109 ? -54.888 -10.284 43.743 1.00 74.08 109 LEU C O 1
ATOM 4428 N N . THR C 1 110 ? -56.644 -8.911 43.700 1.00 77.42 110 THR C N 1
ATOM 4429 C CA . THR C 1 110 ? -57.041 -9.138 45.088 1.00 69.20 110 THR C CA 1
ATOM 4430 C C . THR C 1 110 ? -57.518 -10.582 45.312 1.00 58.15 110 THR C C 1
ATOM 4431 O O . THR C 1 110 ? -58.170 -11.176 44.456 1.00 65.44 110 THR C O 1
ATOM 4435 N N . SER C 1 111 ? -57.182 -11.115 46.466 1.00 52.24 111 SER C N 1
ATOM 4436 C CA . SER C 1 111 ? -57.629 -12.449 46.870 1.00 62.08 111 SER C CA 1
ATOM 4437 C C . SER C 1 111 ? -59.046 -12.449 47.428 1.00 52.83 111 SER C C 1
ATOM 4438 O O . SER C 1 111 ? -59.383 -11.597 48.219 1.00 55.48 111 SER C O 1
ATOM 4441 N N . GLY C 1 112 ? -59.850 -13.418 47.029 1.00 48.79 112 GLY C N 1
ATOM 4442 C CA . GLY C 1 112 ? -61.205 -13.527 47.521 1.00 46.12 112 GLY C CA 1
ATOM 4443 C C . GLY C 1 112 ? -61.877 -14.794 47.060 1.00 47.07 112 GLY C C 1
ATOM 4444 O O . GLY C 1 112 ? -61.255 -15.628 46.489 1.00 53.59 112 GLY C O 1
ATOM 4445 N N . THR C 1 113 ? -63.167 -14.956 47.284 1.00 51.14 113 THR C N 1
ATOM 4446 C CA . THR C 1 113 ? -63.805 -16.173 46.865 1.00 51.39 113 THR C CA 1
ATOM 4447 C C . THR C 1 113 ? -64.259 -16.082 45.455 1.00 49.15 113 THR C C 1
ATOM 4448 O O . THR C 1 113 ? -64.408 -14.992 44.893 1.00 56.30 113 THR C O 1
ATOM 4452 N N . SER C 1 114 ? -64.538 -17.241 44.885 1.00 48.32 114 SER C N 1
ATOM 4453 C CA . SER C 1 114 ? -65.091 -17.316 43.561 1.00 49.24 114 SER C CA 1
ATOM 4454 C C . SER C 1 114 ? -66.387 -16.500 43.445 1.00 54.56 114 SER C C 1
ATOM 4455 O O . SER C 1 114 ? -66.626 -15.887 42.424 1.00 58.92 114 SER C O 1
ATOM 4458 N N . ALA C 1 115 ? -67.215 -16.479 44.487 1.00 62.02 115 ALA C N 1
ATOM 4459 C CA . ALA C 1 115 ? -68.458 -15.740 44.404 1.00 52.16 115 ALA C CA 1
ATOM 4460 C C . ALA C 1 115 ? -68.161 -14.272 44.319 1.00 49.71 115 ALA C C 1
ATOM 4461 O O . ALA C 1 115 ? -68.859 -13.528 43.608 1.00 56.49 115 ALA C O 1
ATOM 4463 N N . GLN C 1 116 ? -67.145 -13.831 45.041 1.00 44.33 116 GLN C N 1
ATOM 4464 C CA . GLN C 1 116 ? -66.759 -12.430 44.949 1.00 55.04 116 GLN C CA 1
ATOM 4465 C C . GLN C 1 116 ? -66.259 -12.062 43.544 1.00 54.40 116 GLN C C 1
ATOM 4466 O O . GLN C 1 116 ? -66.509 -10.971 43.062 1.00 50.96 116 GLN C O 1
ATOM 4472 N N . ALA C 1 117 ? -65.542 -12.990 42.922 1.00 58.26 117 ALA C N 1
ATOM 4473 C CA . ALA C 1 117 ? -64.999 -12.783 41.604 1.00 61.92 117 ALA C CA 1
ATOM 4474 C C . ALA C 1 117 ? -66.132 -12.748 40.577 1.00 58.45 117 ALA C C 1
ATOM 4475 O O . ALA C 1 117 ? -66.184 -11.876 39.694 1.00 66.05 117 ALA C O 1
ATOM 4477 N N . ARG C 1 118 ? -67.053 -13.684 40.696 1.00 54.46 118 ARG C N 1
ATOM 4478 C CA . ARG C 1 118 ? -68.162 -13.728 39.766 1.00 56.33 118 ARG C CA 1
ATOM 4479 C C . ARG C 1 118 ? -69.065 -12.481 39.894 1.00 54.37 118 ARG C C 1
ATOM 4480 O O . ARG C 1 118 ? -69.570 -12.007 38.907 1.00 54.25 118 ARG C O 1
ATOM 4488 N N . GLU C 1 119 ? -69.198 -11.927 41.092 1.00 57.35 119 GLU C N 1
ATOM 4489 C CA . GLU C 1 119 ? -69.952 -10.672 41.297 1.00 60.54 119 GLU C CA 1
ATOM 4490 C C . GLU C 1 119 ? -69.285 -9.513 40.606 1.00 59.22 119 GLU C C 1
ATOM 4491 O O . GLU C 1 119 ? -69.944 -8.738 39.915 1.00 72.35 119 GLU C O 1
ATOM 4497 N N . ARG C 1 120 ? -67.991 -9.363 40.819 1.00 56.82 120 ARG C N 1
ATOM 4498 C CA . ARG C 1 120 ? -67.298 -8.269 40.201 1.00 56.55 120 ARG C CA 1
ATOM 4499 C C . ARG C 1 120 ? -67.357 -8.384 38.683 1.00 55.42 120 ARG C C 1
ATOM 4500 O O . ARG C 1 120 ? -67.480 -7.379 38.000 1.00 59.74 120 ARG C O 1
ATOM 4508 N N . ALA C 1 121 ? -67.235 -9.589 38.164 1.00 49.92 121 ALA C N 1
ATOM 4509 C CA . ALA C 1 121 ? -67.401 -9.785 36.746 1.00 58.78 121 ALA C CA 1
ATOM 4510 C C . ALA C 1 121 ? -68.751 -9.245 36.260 1.00 56.69 121 ALA C C 1
ATOM 4511 O O . ALA C 1 121 ? -68.798 -8.519 35.300 1.00 70.26 121 ALA C O 1
ATOM 4513 N N . ALA C 1 122 ? -69.834 -9.599 36.922 1.00 52.88 122 ALA C N 1
ATOM 4514 C CA . ALA C 1 122 ? -71.132 -9.061 36.568 1.00 51.86 122 ALA C CA 1
ATOM 4515 C C . ALA C 1 122 ? -71.189 -7.524 36.661 1.00 48.30 122 ALA C C 1
ATOM 4516 O O . ALA C 1 122 ? -71.637 -6.828 35.767 1.00 49.73 122 ALA C O 1
ATOM 4518 N N . TRP C 1 123 ? -70.656 -7.008 37.724 1.00 52.25 123 TRP C N 1
ATOM 4519 C CA . TRP C 1 123 ? -70.601 -5.581 37.922 1.00 55.67 123 TRP C CA 1
ATOM 4520 C C . TRP C 1 123 ? -69.818 -4.893 36.847 1.00 59.26 123 TRP C C 1
ATOM 4521 O O . TRP C 1 123 ? -70.250 -3.909 36.286 1.00 71.60 123 TRP C O 1
ATOM 4532 N N . ALA C 1 124 ? -68.630 -5.393 36.582 1.00 69.69 124 ALA C N 1
ATOM 4533 C CA . ALA C 1 124 ? -67.782 -4.798 35.567 1.00 71.02 124 ALA C CA 1
ATOM 4534 C C . ALA C 1 124 ? -68.491 -4.839 34.212 1.00 68.31 124 ALA C C 1
ATOM 4535 O O . ALA C 1 124 ? -68.487 -3.860 33.486 1.00 66.95 124 ALA C O 1
ATOM 4537 N N . ASP C 1 125 ? -69.094 -5.968 33.863 1.00 58.60 125 ASP C N 1
ATOM 4538 C CA . ASP C 1 125 ? -69.834 -6.018 32.638 1.00 62.50 125 ASP C CA 1
ATOM 4539 C C . ASP C 1 125 ? -70.967 -4.964 32.569 1.00 75.43 125 ASP C C 1
ATOM 4540 O O . ASP C 1 125 ? -71.125 -4.290 31.566 1.00 85.84 125 ASP C O 1
ATOM 4545 N N . GLY C 1 126 ? -71.732 -4.798 33.647 1.00 76.32 126 GLY C N 1
ATOM 4546 C CA . GLY C 1 126 ? -72.730 -3.744 33.693 1.00 63.81 126 GLY C CA 1
ATOM 4547 C C . GLY C 1 126 ? -72.160 -2.325 33.563 1.00 62.80 126 GLY C C 1
ATOM 4548 O O . GLY C 1 126 ? -72.877 -1.433 33.172 1.00 58.73 126 GLY C O 1
ATOM 4549 N N . ARG C 1 127 ? -70.890 -2.117 33.912 1.00 57.39 127 ARG C N 1
ATOM 4550 C CA . ARG C 1 127 ? -70.200 -0.835 33.776 1.00 56.27 127 ARG C CA 1
ATOM 4551 C C . ARG C 1 127 ? -69.452 -0.711 32.411 1.00 63.74 127 ARG C C 1
ATOM 4552 O O . ARG C 1 127 ? -68.604 0.209 32.261 1.00 60.23 127 ARG C O 1
ATOM 4560 N N . GLY C 1 128 ? -69.715 -1.652 31.473 1.00 58.23 128 GLY C N 1
ATOM 4561 C CA . GLY C 1 128 ? -69.016 -1.737 30.169 1.00 68.43 128 GLY C CA 1
ATOM 4562 C C . GLY C 1 128 ? -67.489 -1.974 30.141 1.00 73.32 128 GLY C C 1
ATOM 4563 O O . GLY C 1 128 ? -66.754 -1.387 29.348 1.00 75.70 128 GLY C O 1
ATOM 4564 N N . ALA C 1 129 ? -66.984 -2.767 31.068 1.00 78.16 129 ALA C N 1
ATOM 4565 C CA . ALA C 1 129 ? -65.557 -3.013 31.147 1.00 68.97 129 ALA C CA 1
ATOM 4566 C C . ALA C 1 129 ? -65.321 -4.466 30.928 1.00 71.23 129 ALA C C 1
ATOM 4567 O O . ALA C 1 129 ? -66.200 -5.284 31.169 1.00 70.35 129 ALA C O 1
ATOM 4569 N N . ASP C 1 130 ? -64.142 -4.773 30.392 1.00 84.26 130 ASP C N 1
ATOM 4570 C CA . ASP C 1 130 ? -63.622 -6.118 30.398 1.00 80.18 130 ASP C CA 1
ATOM 4571 C C . ASP C 1 130 ? -63.025 -6.356 31.756 1.00 73.57 130 ASP C C 1
ATOM 4572 O O . ASP C 1 130 ? -62.450 -5.438 32.390 1.00 60.57 130 ASP C O 1
ATOM 4577 N N . TYR C 1 131 ? -63.167 -7.584 32.226 1.00 64.24 131 TYR C N 1
ATOM 4578 C CA . TYR C 1 131 ? -62.738 -7.892 33.582 1.00 68.00 131 TYR C CA 1
ATOM 4579 C C . TYR C 1 131 ? -61.952 -9.199 33.622 1.00 65.97 131 TYR C C 1
ATOM 4580 O O . TYR C 1 131 ? -62.457 -10.248 33.153 1.00 56.99 131 TYR C O 1
ATOM 4589 N N . LEU C 1 132 ? -60.748 -9.140 34.187 1.00 54.89 132 LEU C N 1
ATOM 4590 C CA . LEU C 1 132 ? -60.059 -10.378 34.593 1.00 64.18 132 LEU C CA 1
ATOM 4591 C C . LEU C 1 132 ? -59.952 -10.432 36.094 1.00 61.46 132 LEU C C 1
ATOM 4592 O O . LEU C 1 132 ? -59.585 -9.438 36.768 1.00 50.64 132 LEU C O 1
ATOM 4597 N N . ASP C 1 133 ? -60.245 -11.603 36.623 1.00 55.68 133 ASP C N 1
ATOM 4598 C CA . ASP C 1 133 ? -60.019 -11.811 38.027 1.00 63.48 133 ASP C CA 1
ATOM 4599 C C . ASP C 1 133 ? -58.786 -12.680 38.176 1.00 62.13 133 ASP C C 1
ATOM 4600 O O . ASP C 1 133 ? -58.675 -13.729 37.531 1.00 56.74 133 ASP C O 1
ATOM 4605 N N . GLY C 1 134 ? -57.895 -12.262 39.057 1.00 56.49 134 GLY C N 1
ATOM 4606 C CA . GLY C 1 134 ? -56.761 -13.074 39.396 1.00 59.78 134 GLY C CA 1
ATOM 4607 C C . GLY C 1 134 ? -56.389 -13.242 40.872 1.00 59.03 134 GLY C C 1
ATOM 4608 O O . GLY C 1 134 ? -57.067 -12.764 41.787 1.00 63.67 134 GLY C O 1
ATOM 4609 N N . ALA C 1 135 ? -55.270 -13.943 41.058 1.00 65.46 135 ALA C N 1
ATOM 4610 C CA . ALA C 1 135 ? -54.713 -14.261 42.359 1.00 60.78 135 ALA C CA 1
ATOM 4611 C C . ALA C 1 135 ? -53.193 -14.375 42.237 1.00 64.43 135 ALA C C 1
ATOM 4612 O O . ALA C 1 135 ? -52.673 -14.905 41.243 1.00 68.42 135 ALA C O 1
ATOM 4614 N N . ILE C 1 136 ? -52.492 -13.874 43.242 1.00 61.59 136 ILE C N 1
ATOM 4615 C CA . ILE C 1 136 ? -51.047 -13.945 43.311 1.00 70.96 136 ILE C CA 1
ATOM 4616 C C . ILE C 1 136 ? -50.620 -15.049 44.281 1.00 78.37 136 ILE C C 1
ATOM 4617 O O . ILE C 1 136 ? -50.906 -14.956 45.456 1.00 67.52 136 ILE C O 1
ATOM 4622 N N . LEU C 1 137 ? -49.861 -16.046 43.821 1.00 83.51 137 LEU C N 1
ATOM 4623 C CA . LEU C 1 137 ? -49.374 -17.124 44.696 1.00 74.48 137 LEU C CA 1
ATOM 4624 C C . LEU C 1 137 ? -47.869 -17.014 44.932 1.00 72.09 137 LEU C C 1
ATOM 4625 O O . LEU C 1 137 ? -47.122 -17.934 44.655 1.00 78.40 137 LEU C O 1
ATOM 4630 N N . ALA C 1 138 ? -47.418 -15.867 45.395 1.00 68.32 138 ALA C N 1
ATOM 4631 C CA . ALA C 1 138 ? -45.997 -15.632 45.534 1.00 75.24 138 ALA C CA 1
ATOM 4632 C C . ALA C 1 138 ? -45.887 -14.394 46.341 1.00 76.33 138 ALA C C 1
ATOM 4633 O O . ALA C 1 138 ? -46.871 -13.715 46.537 1.00 100.42 138 ALA C O 1
ATOM 4635 N N . GLY C 1 139 ? -44.703 -14.108 46.844 1.00 75.90 139 GLY C N 1
ATOM 4636 C CA . GLY C 1 139 ? -44.514 -12.929 47.662 1.00 72.11 139 GLY C CA 1
ATOM 4637 C C . GLY C 1 139 ? -44.181 -11.784 46.740 1.00 82.64 139 GLY C C 1
ATOM 4638 O O . GLY C 1 139 ? -43.897 -12.000 45.551 1.00 93.76 139 GLY C O 1
ATOM 4639 N N . PRO C 1 140 ? -44.178 -10.558 47.281 1.00 90.44 140 PRO C N 1
ATOM 4640 C CA . PRO C 1 140 ? -43.848 -9.368 46.481 1.00 95.27 140 PRO C CA 1
ATOM 4641 C C . PRO C 1 140 ? -42.485 -9.454 45.839 1.00 96.67 140 PRO C C 1
ATOM 4642 O O . PRO C 1 140 ? -42.327 -9.085 44.679 1.00 100.16 140 PRO C O 1
ATOM 4646 N N . ALA C 1 141 ? -41.515 -9.955 46.595 1.00 99.63 141 ALA C N 1
ATOM 4647 C CA . ALA C 1 141 ? -40.178 -10.185 46.074 1.00 98.05 141 ALA C CA 1
ATOM 4648 C C . ALA C 1 141 ? -40.172 -10.927 44.725 1.00 107.43 141 ALA C C 1
ATOM 4649 O O . ALA C 1 141 ? -39.407 -10.551 43.821 1.00 123.20 141 ALA C O 1
ATOM 4651 N N . ALA C 1 142 ? -41.034 -11.932 44.556 1.00 97.20 142 ALA C N 1
ATOM 4652 C CA . ALA C 1 142 ? -41.016 -12.742 43.327 1.00 100.91 142 ALA C CA 1
ATOM 4653 C C . ALA C 1 142 ? -41.660 -12.060 42.112 1.00 104.78 142 ALA C C 1
ATOM 4654 O O . ALA C 1 142 ? -41.479 -12.523 40.989 1.00 95.00 142 ALA C O 1
ATOM 4656 N N . ILE C 1 143 ? -42.404 -10.973 42.316 1.00 111.66 143 ILE C N 1
ATOM 4657 C CA . ILE C 1 143 ? -43.060 -10.287 41.189 1.00 119.23 143 ILE C CA 1
ATOM 4658 C C . ILE C 1 143 ? -42.013 -9.812 40.188 1.00 123.78 143 ILE C C 1
ATOM 4659 O O . ILE C 1 143 ? -40.984 -9.284 40.574 1.00 110.19 143 ILE C O 1
ATOM 4664 N N . GLY C 1 144 ? -42.276 -10.030 38.903 1.00 127.15 144 GLY C N 1
ATOM 4665 C CA . GLY C 1 144 ? -41.338 -9.648 37.857 1.00 125.44 144 GLY C CA 1
ATOM 4666 C C . GLY C 1 144 ? -40.226 -10.654 37.641 1.00 122.74 144 GLY C C 1
ATOM 4667 O O . GLY C 1 144 ? -39.275 -10.331 36.981 1.00 118.15 144 GLY C O 1
ATOM 4668 N N . THR C 1 145 ? -40.322 -11.850 38.227 1.00 117.97 145 THR C N 1
ATOM 4669 C CA . THR C 1 145 ? -39.313 -12.896 38.046 1.00 98.26 145 THR C CA 1
ATOM 4670 C C . THR C 1 145 ? -39.938 -14.234 37.662 1.00 101.71 145 THR C C 1
ATOM 4671 O O . THR C 1 145 ? -41.156 -14.396 37.653 1.00 113.57 145 THR C O 1
ATOM 4675 N N . ALA C 1 146 ? -39.100 -15.215 37.369 1.00 98.75 146 ALA C N 1
ATOM 4676 C CA . ALA C 1 146 ? -39.612 -16.526 36.996 1.00 99.96 146 ALA C CA 1
ATOM 4677 C C . ALA C 1 146 ? -40.287 -17.210 38.194 1.00 106.61 146 ALA C C 1
ATOM 4678 O O . ALA C 1 146 ? -41.030 -18.169 38.009 1.00 103.71 146 ALA C O 1
ATOM 4680 N N . ASP C 1 147 ? -40.000 -16.746 39.415 1.00 104.79 147 ASP C N 1
ATOM 4681 C CA . ASP C 1 147 ? -40.658 -17.273 40.629 1.00 109.91 147 ASP C CA 1
ATOM 4682 C C . ASP C 1 147 ? -42.099 -16.837 40.815 1.00 109.04 147 ASP C C 1
ATOM 4683 O O . ASP C 1 147 ? -42.864 -17.533 41.477 1.00 94.34 147 ASP C O 1
ATOM 4688 N N . ALA C 1 148 ? -42.452 -15.672 40.276 1.00 110.15 148 ALA C N 1
ATOM 4689 C CA . ALA C 1 148 ? -43.817 -15.187 40.352 1.00 103.49 148 ALA C CA 1
ATOM 4690 C C . ALA C 1 148 ? -44.772 -16.202 39.776 1.00 98.18 148 ALA C C 1
ATOM 4691 O O . ALA C 1 148 ? -44.504 -16.816 38.742 1.00 94.91 148 ALA C O 1
ATOM 4693 N N . VAL C 1 149 ? -45.884 -16.379 40.479 1.00 95.85 149 VAL C N 1
ATOM 4694 C CA . VAL C 1 149 ? -47.049 -17.089 39.960 1.00 90.49 149 VAL C CA 1
ATOM 4695 C C . VAL C 1 149 ? -48.249 -16.160 40.090 1.00 82.49 149 VAL C C 1
ATOM 4696 O O . VAL C 1 149 ? -48.570 -15.678 41.180 1.00 78.23 149 VAL C O 1
ATOM 4700 N N . VAL C 1 150 ? -48.879 -15.878 38.965 1.00 79.83 150 VAL C N 1
ATOM 4701 C CA . VAL C 1 150 ? -50.014 -14.990 38.935 1.00 72.86 150 VAL C CA 1
ATOM 4702 C C . VAL C 1 150 ? -51.038 -15.631 38.065 1.00 70.46 150 VAL C C 1
ATOM 4703 O O . VAL C 1 150 ? -50.784 -15.850 36.902 1.00 73.94 150 VAL C O 1
ATOM 4707 N N . LEU C 1 151 ? -52.186 -15.948 38.646 1.00 78.40 151 LEU C N 1
ATOM 4708 C CA . LEU C 1 151 ? -53.256 -16.638 37.921 1.00 80.21 151 LEU C CA 1
ATOM 4709 C C . LEU C 1 151 ? -54.297 -15.640 37.441 1.00 74.59 151 LEU C C 1
ATOM 4710 O O . LEU C 1 151 ? -54.538 -14.643 38.096 1.00 74.67 151 LEU C O 1
ATOM 4715 N N . LEU C 1 152 ? -54.832 -15.866 36.251 1.00 70.34 152 LEU C N 1
ATOM 4716 C CA . LEU C 1 152 ? -55.765 -14.933 35.634 1.00 64.32 152 LEU C CA 1
ATOM 4717 C C . LEU C 1 152 ? -56.882 -15.742 35.023 1.00 71.20 152 LEU C C 1
ATOM 4718 O O . LEU C 1 152 ? -56.641 -16.810 34.469 1.00 64.62 152 LEU C O 1
ATOM 4723 N N . SER C 1 153 ? -58.112 -15.259 35.160 1.00 72.71 153 SER C N 1
ATOM 4724 C CA . SER C 1 153 ? -59.240 -15.953 34.570 1.00 73.28 153 SER C CA 1
ATOM 4725 C C . SER C 1 153 ? -60.260 -14.914 34.119 1.00 70.02 153 SER C C 1
ATOM 4726 O O . SER C 1 153 ? -60.331 -13.824 34.676 1.00 61.10 153 SER C O 1
ATOM 4729 N N . GLY C 1 154 ? -61.039 -15.281 33.111 1.00 69.06 154 GLY C N 1
ATOM 4730 C CA . GLY C 1 154 ? -61.815 -14.320 32.378 1.00 80.70 154 GLY C CA 1
ATOM 4731 C C . GLY C 1 154 ? -61.763 -14.575 30.893 1.00 83.27 154 GLY C C 1
ATOM 4732 O O . GLY C 1 154 ? -61.047 -15.444 30.403 1.00 88.06 154 GLY C O 1
ATOM 4733 N N . PRO C 1 155 ? -62.552 -13.819 30.144 1.00 93.35 155 PRO C N 1
ATOM 4734 C CA . PRO C 1 155 ? -62.630 -14.134 28.714 1.00 93.26 155 PRO C CA 1
ATOM 4735 C C . PRO C 1 155 ? -61.361 -13.751 27.941 1.00 80.62 155 PRO C C 1
ATOM 4736 O O . PRO C 1 155 ? -60.713 -12.729 28.294 1.00 74.54 155 PRO C O 1
ATOM 4740 N N . ARG C 1 156 ? -61.036 -14.546 26.905 1.00 70.89 156 ARG C N 1
ATOM 4741 C CA . ARG C 1 156 ? -59.846 -14.296 26.035 1.00 80.84 156 ARG C CA 1
ATOM 4742 C C . ARG C 1 156 ? -59.843 -12.849 25.485 1.00 78.39 156 ARG C C 1
ATOM 4743 O O . ARG C 1 156 ? -58.812 -12.155 25.504 1.00 67.95 156 ARG C O 1
ATOM 4745 N N . SER C 1 157 ? -61.024 -12.355 25.114 1.00 76.93 157 SER C N 1
ATOM 4746 C CA . SER C 1 157 ? -61.155 -10.976 24.663 1.00 77.43 157 SER C CA 1
ATOM 4747 C C . SER C 1 157 ? -60.657 -9.928 25.715 1.00 85.04 157 SER C C 1
ATOM 4748 O O . SER C 1 157 ? -60.246 -8.825 25.358 1.00 96.26 157 SER C O 1
ATOM 4751 N N . ALA C 1 158 ? -60.630 -10.268 27.003 1.00 98.06 158 ALA C N 1
ATOM 4752 C CA . ALA C 1 158 ? -60.082 -9.344 28.018 1.00 99.19 158 ALA C CA 1
ATOM 4753 C C . ALA C 1 158 ? -58.601 -9.573 28.234 1.00 93.51 158 ALA C C 1
ATOM 4754 O O . ALA C 1 158 ? -57.875 -8.657 28.602 1.00 83.72 158 ALA C O 1
ATOM 4756 N N . PHE C 1 159 ? -58.148 -10.806 28.024 1.00 97.86 159 PHE C N 1
ATOM 4757 C CA . PHE C 1 159 ? -56.757 -11.147 28.318 1.00 98.01 159 PHE C CA 1
ATOM 4758 C C . PHE C 1 159 ? -55.804 -10.914 27.142 1.00 98.81 159 PHE C C 1
ATOM 4759 O O . PHE C 1 159 ? -54.782 -10.253 27.326 1.00 91.80 159 PHE C O 1
ATOM 4767 N N . ASP C 1 160 ? -56.124 -11.484 25.971 1.00 90.98 160 ASP C N 1
ATOM 4768 C CA . ASP C 1 160 ? -55.251 -11.413 24.774 1.00 84.76 160 ASP C CA 1
ATOM 4769 C C . ASP C 1 160 ? -54.732 -9.991 24.476 1.00 82.17 160 ASP C C 1
ATOM 4770 O O . ASP C 1 160 ? -53.535 -9.782 24.379 1.00 75.27 160 ASP C O 1
ATOM 4775 N N . PRO C 1 161 ? -55.621 -8.994 24.382 1.00 87.41 161 PRO C N 1
ATOM 4776 C CA . PRO C 1 161 ? -55.096 -7.647 24.158 1.00 81.51 161 PRO C CA 1
ATOM 4777 C C . PRO C 1 161 ? -54.059 -7.140 25.139 1.00 80.88 161 PRO C C 1
ATOM 4778 O O . PRO C 1 161 ? -53.371 -6.202 24.819 1.00 80.10 161 PRO C O 1
ATOM 4782 N N . HIS C 1 162 ? -53.944 -7.717 26.328 1.00 101.27 162 HIS C N 1
ATOM 4783 C CA . HIS C 1 162 ? -52.940 -7.243 27.300 1.00 112.12 162 HIS C CA 1
ATOM 4784 C C . HIS C 1 162 ? -51.989 -8.320 27.762 1.00 100.20 162 HIS C C 1
ATOM 4785 O O . HIS C 1 162 ? -51.325 -8.169 28.799 1.00 106.39 162 HIS C O 1
ATOM 4792 N N . ALA C 1 163 ? -51.950 -9.414 27.011 1.00 94.74 163 ALA C N 1
ATOM 4793 C CA . ALA C 1 163 ? -51.098 -10.545 27.347 1.00 92.56 163 ALA C CA 1
ATOM 4794 C C . ALA C 1 163 ? -49.651 -10.091 27.573 1.00 94.72 163 ALA C C 1
ATOM 4795 O O . ALA C 1 163 ? -49.030 -10.441 28.566 1.00 89.32 163 ALA C O 1
ATOM 4797 N N . SER C 1 164 ? -49.129 -9.272 26.675 1.00 97.97 164 SER C N 1
ATOM 4798 C CA . SER C 1 164 ? -47.753 -8.842 26.807 1.00 104.55 164 SER C CA 1
ATOM 4799 C C . SER C 1 164 ? -47.557 -8.050 28.078 1.00 105.14 164 SER C C 1
ATOM 4800 O O . SER C 1 164 ? -46.682 -8.353 28.868 1.00 95.21 164 SER C O 1
ATOM 4803 N N . ALA C 1 165 ? -48.359 -7.013 28.263 1.00 111.39 165 ALA C N 1
ATOM 4804 C CA . ALA C 1 165 ? -48.233 -6.172 29.453 1.00 114.44 165 ALA C CA 1
ATOM 4805 C C . ALA C 1 165 ? -48.209 -7.026 30.726 1.00 108.01 165 ALA C C 1
ATOM 4806 O O . ALA C 1 165 ? -47.352 -6.854 31.609 1.00 87.95 165 ALA C O 1
ATOM 4808 N N . LEU C 1 166 ? -49.163 -7.949 30.803 1.00 97.90 166 LEU C N 1
ATOM 4809 C CA . LEU C 1 166 ? -49.347 -8.748 32.005 1.00 102.46 166 LEU C CA 1
ATOM 4810 C C . LEU C 1 166 ? -48.242 -9.773 32.186 1.00 107.97 166 LEU C C 1
ATOM 4811 O O . LEU C 1 166 ? -47.944 -10.128 33.321 1.00 117.49 166 LEU C O 1
ATOM 4816 N N . GLY C 1 167 ? -47.641 -10.235 31.085 1.00 100.89 167 GLY C N 1
ATOM 4817 C CA . GLY C 1 167 ? -46.470 -11.106 31.165 1.00 95.94 167 GLY C CA 1
ATOM 4818 C C . GLY C 1 167 ? -45.303 -10.434 31.902 1.00 98.68 167 GLY C C 1
ATOM 4819 O O . GLY C 1 167 ? -44.440 -11.113 32.467 1.00 112.63 167 GLY C O 1
ATOM 4820 N N . GLY C 1 168 ? -45.281 -9.101 31.915 1.00 82.84 168 GLY C N 1
ATOM 4821 C CA . GLY C 1 168 ? -44.312 -8.327 32.690 1.00 84.67 168 GLY C CA 1
ATOM 4822 C C . GLY C 1 168 ? -44.218 -8.658 34.164 1.00 92.73 168 GLY C C 1
ATOM 4823 O O . GLY C 1 168 ? -43.258 -8.300 34.822 1.00 100.48 168 GLY C O 1
ATOM 4824 N N . LEU C 1 169 ? -45.235 -9.311 34.704 1.00 107.50 169 LEU C N 1
ATOM 4825 C CA . LEU C 1 169 ? -45.238 -9.689 36.113 1.00 115.80 169 LEU C CA 1
ATOM 4826 C C . LEU C 1 169 ? -44.467 -10.988 36.371 1.00 113.28 169 LEU C C 1
ATOM 4827 O O . LEU C 1 169 ? -44.291 -11.378 37.526 1.00 93.93 169 LEU C O 1
ATOM 4832 N N . GLY C 1 170 ? -44.047 -11.674 35.308 1.00 96.15 170 GLY C N 1
ATOM 4833 C CA . GLY C 1 170 ? -43.314 -12.904 35.474 1.00 90.87 170 GLY C CA 1
ATOM 4834 C C . GLY C 1 170 ? -43.725 -13.951 34.475 1.00 97.84 170 GLY C C 1
ATOM 4835 O O . GLY C 1 170 ? -44.805 -13.899 33.912 1.00 104.63 170 GLY C O 1
ATOM 4836 N N . ALA C 1 171 ? -42.851 -14.918 34.250 1.00 117.37 171 ALA C N 1
ATOM 4837 C CA . ALA C 1 171 ? -43.140 -15.990 33.304 1.00 109.06 171 ALA C CA 1
ATOM 4838 C C . ALA C 1 171 ? -44.157 -16.935 33.923 1.00 107.94 171 ALA C C 1
ATOM 4839 O O . ALA C 1 171 ? -44.823 -17.667 33.217 1.00 96.37 171 ALA C O 1
ATOM 4841 N N . GLY C 1 172 ? -44.297 -16.900 35.250 1.00 112.23 172 GLY C N 1
ATOM 4842 C CA . GLY C 1 172 ? -45.325 -17.697 35.913 1.00 107.36 172 GLY C CA 1
ATOM 4843 C C . GLY C 1 172 ? -46.746 -17.153 35.780 1.00 102.01 172 GLY C C 1
ATOM 4844 O O . GLY C 1 172 ? -47.696 -17.791 36.240 1.00 95.70 172 GLY C O 1
ATOM 4845 N N . THR C 1 173 ? -46.898 -15.984 35.152 1.00 91.58 173 THR C N 1
ATOM 4846 C CA . THR C 1 173 ? -48.214 -15.439 34.814 1.00 80.31 173 THR C CA 1
ATOM 4847 C C . THR C 1 173 ? -48.971 -16.349 33.859 1.00 73.59 173 THR C C 1
ATOM 4848 O O . THR C 1 173 ? -48.531 -16.585 32.761 1.00 80.52 173 THR C O 1
ATOM 4852 N N . THR C 1 174 ? -50.108 -16.865 34.287 1.00 70.99 174 THR C N 1
ATOM 4853 C CA . THR C 1 174 ? -50.781 -17.881 33.531 1.00 68.68 174 THR C CA 1
ATOM 4854 C C . THR C 1 174 ? -52.302 -17.649 33.463 1.00 76.62 174 THR C C 1
ATOM 4855 O O . THR C 1 174 ? -52.964 -17.327 34.454 1.00 89.48 174 THR C O 1
ATOM 4859 N N . TYR C 1 175 ? -52.832 -17.835 32.257 1.00 75.78 175 TYR C N 1
ATOM 4860 C CA . TYR C 1 175 ? -54.215 -17.627 31.944 1.00 68.60 175 TYR C CA 1
ATOM 4861 C C . TYR C 1 175 ? -54.868 -18.957 32.071 1.00 71.35 175 TYR C C 1
ATOM 4862 O O . TYR C 1 175 ? -54.503 -19.851 31.344 1.00 61.16 175 TYR C O 1
ATOM 4871 N N . LEU C 1 176 ? -55.889 -19.052 32.930 1.00 72.88 176 LEU C N 1
ATOM 4872 C CA . LEU C 1 176 ? -56.467 -20.316 33.328 1.00 63.18 176 LEU C CA 1
ATOM 4873 C C . LEU C 1 176 ? -57.674 -20.704 32.539 1.00 63.80 176 LEU C C 1
ATOM 4874 O O . LEU C 1 176 ? -58.068 -21.866 32.552 1.00 65.07 176 LEU C O 1
ATOM 4879 N N . GLY C 1 177 ? -58.349 -19.732 31.946 1.00 75.13 177 GLY C N 1
ATOM 4880 C CA . GLY C 1 177 ? -59.648 -20.014 31.273 1.00 77.29 177 GLY C CA 1
ATOM 4881 C C . GLY C 1 177 ? -60.719 -18.945 31.470 1.00 70.72 177 GLY C C 1
ATOM 4882 O O . GLY C 1 177 ? -60.475 -17.890 32.080 1.00 64.37 177 GLY C O 1
ATOM 4883 N N . ALA C 1 178 ? -61.914 -19.235 30.975 1.00 69.50 178 ALA C N 1
ATOM 4884 C CA . ALA C 1 178 ? -62.931 -18.181 30.795 1.00 73.10 178 ALA C CA 1
ATOM 4885 C C . ALA C 1 178 ? -63.661 -17.788 32.076 1.00 70.66 178 ALA C C 1
ATOM 4886 O O . ALA C 1 178 ? -63.904 -16.610 32.298 1.00 62.99 178 ALA C O 1
ATOM 4888 N N . ASP C 1 179 ? -64.041 -18.789 32.874 1.00 64.16 179 ASP C N 1
ATOM 4889 C CA . ASP C 1 179 ? -64.783 -18.579 34.106 1.00 62.74 179 ASP C CA 1
ATOM 4890 C C . ASP C 1 179 ? -63.980 -17.722 35.077 1.00 65.18 179 ASP C C 1
ATOM 4891 O O . ASP C 1 179 ? -62.848 -18.088 35.460 1.00 61.17 179 ASP C O 1
ATOM 4896 N N . HIS C 1 180 ? -64.545 -16.572 35.465 1.00 54.58 180 HIS C N 1
ATOM 4897 C CA . HIS C 1 180 ? -63.829 -15.648 36.342 1.00 56.15 180 HIS C CA 1
ATOM 4898 C C . HIS C 1 180 ? -63.577 -16.236 37.725 1.00 55.57 180 HIS C C 1
ATOM 4899 O O . HIS C 1 180 ? -62.804 -15.701 38.500 1.00 54.85 180 HIS C O 1
ATOM 4906 N N . GLY C 1 181 ? -64.261 -17.317 38.063 1.00 54.63 181 GLY C N 1
ATOM 4907 C CA . GLY C 1 181 ? -64.036 -17.901 39.358 1.00 66.73 181 GLY C CA 1
ATOM 4908 C C . GLY C 1 181 ? -62.766 -18.735 39.514 1.00 61.36 181 GLY C C 1
ATOM 4909 O O . GLY C 1 181 ? -62.411 -19.068 40.634 1.00 67.55 181 GLY C O 1
ATOM 4910 N N . LEU C 1 182 ? -62.117 -19.097 38.411 1.00 54.56 182 LEU C N 1
ATOM 4911 C CA . LEU C 1 182 ? -61.061 -20.117 38.435 1.00 49.96 182 LEU C CA 1
ATOM 4912 C C . LEU C 1 182 ? -59.843 -19.683 39.228 1.00 55.57 182 LEU C C 1
ATOM 4913 O O . LEU C 1 182 ? -59.319 -20.470 40.035 1.00 54.52 182 LEU C O 1
ATOM 4918 N N . ALA C 1 183 ? -59.401 -18.443 39.076 1.00 46.05 183 ALA C N 1
ATOM 4919 C CA . ALA C 1 183 ? -58.241 -18.081 39.843 1.00 52.82 183 ALA C CA 1
ATOM 4920 C C . ALA C 1 183 ? -58.465 -18.296 41.359 1.00 58.75 183 ALA C C 1
ATOM 4921 O O . ALA C 1 183 ? -57.566 -18.731 42.046 1.00 73.73 183 ALA C O 1
ATOM 4923 N N . SER C 1 184 ? -59.650 -17.971 41.859 1.00 65.42 184 SER C N 1
ATOM 4924 C CA . SER C 1 184 ? -59.980 -18.092 43.283 1.00 60.19 184 SER C CA 1
ATOM 4925 C C . SER C 1 184 ? -59.962 -19.536 43.710 1.00 55.50 184 SER C C 1
ATOM 4926 O O . SER C 1 184 ? -59.472 -19.856 44.766 1.00 58.05 184 SER C O 1
ATOM 4929 N N . LEU C 1 185 ? -60.548 -20.390 42.896 1.00 50.95 185 LEU C N 1
ATOM 4930 C CA . LEU C 1 185 ? -60.550 -21.806 43.141 1.00 49.03 185 LEU C CA 1
ATOM 4931 C C . LEU C 1 185 ? -59.156 -22.453 43.113 1.00 51.96 185 LEU C C 1
ATOM 4932 O O . LEU C 1 185 ? -58.865 -23.298 43.917 1.00 58.06 185 LEU C O 1
ATOM 4937 N N . TYR C 1 186 ? -58.307 -22.049 42.187 1.00 52.32 186 TYR C N 1
ATOM 4938 C CA . TYR C 1 186 ? -56.935 -22.509 42.166 1.00 54.75 186 TYR C CA 1
ATOM 4939 C C . TYR C 1 186 ? -56.190 -22.063 43.404 1.00 49.97 186 TYR C C 1
ATOM 4940 O O . TYR C 1 186 ? -55.374 -22.796 43.942 1.00 58.08 186 TYR C O 1
ATOM 4949 N N . ASP C 1 187 ? -56.377 -20.812 43.770 1.00 52.06 187 ASP C N 1
ATOM 4950 C CA . ASP C 1 187 ? -55.744 -20.223 44.938 1.00 53.62 187 ASP C CA 1
ATOM 4951 C C . ASP C 1 187 ? -56.223 -21.032 46.192 1.00 57.78 187 ASP C C 1
ATOM 4952 O O . ASP C 1 187 ? -55.420 -21.421 47.035 1.00 54.85 187 ASP C O 1
ATOM 4957 N N . ALA C 1 188 ? -57.507 -21.345 46.265 1.00 56.19 188 ALA C N 1
ATOM 4958 C CA . ALA C 1 188 ? -58.006 -22.151 47.350 1.00 55.10 188 ALA C CA 1
ATOM 4959 C C . ALA C 1 188 ? -57.374 -23.549 47.365 1.00 53.74 188 ALA C C 1
ATOM 4960 O O . ALA C 1 188 ? -56.941 -24.014 48.413 1.00 60.68 188 ALA C O 1
ATOM 4962 N N . ALA C 1 189 ? -57.272 -24.203 46.226 1.00 50.41 189 ALA C N 1
ATOM 4963 C CA . ALA C 1 189 ? -56.633 -25.528 46.211 1.00 52.73 189 ALA C CA 1
ATOM 4964 C C . ALA C 1 189 ? -55.178 -25.455 46.684 1.00 54.46 189 ALA C C 1
ATOM 4965 O O . ALA C 1 189 ? -54.733 -26.289 47.468 1.00 52.56 189 ALA C O 1
ATOM 4967 N N . GLY C 1 190 ? -54.463 -24.428 46.240 1.00 50.23 190 GLY C N 1
ATOM 4968 C CA . GLY C 1 190 ? -53.089 -24.212 46.643 1.00 50.18 190 GLY C CA 1
ATOM 4969 C C . GLY C 1 190 ? -52.945 -23.929 48.118 1.00 51.04 190 GLY C C 1
ATOM 4970 O O . GLY C 1 190 ? -52.091 -24.510 48.765 1.00 57.17 190 GLY C O 1
ATOM 4971 N N . LEU C 1 191 ? -53.787 -23.046 48.664 1.00 54.12 191 LEU C N 1
ATOM 4972 C CA . LEU C 1 191 ? -53.774 -22.741 50.112 1.00 48.98 191 LEU C CA 1
ATOM 4973 C C . LEU C 1 191 ? -54.116 -23.927 51.005 1.00 46.93 191 LEU C C 1
ATOM 4974 O O . LEU C 1 191 ? -53.442 -24.182 51.967 1.00 49.73 191 LEU C O 1
ATOM 4979 N N . VAL C 1 192 ? -55.154 -24.690 50.668 1.00 47.17 192 VAL C N 1
ATOM 4980 C CA . VAL C 1 192 ? -55.509 -25.790 51.506 1.00 43.75 192 VAL C CA 1
ATOM 4981 C C . VAL C 1 192 ? -54.386 -26.832 51.517 1.00 54.73 192 VAL C C 1
ATOM 4982 O O . VAL C 1 192 ? -54.178 -27.514 52.518 1.00 62.18 192 VAL C O 1
ATOM 4986 N N . MET C 1 193 ? -53.686 -26.975 50.400 1.00 59.38 193 MET C N 1
ATOM 4987 C CA . MET C 1 193 ? -52.610 -27.930 50.305 1.00 55.15 193 MET C CA 1
ATOM 4988 C C . MET C 1 193 ? -51.471 -27.412 51.139 1.00 55.35 193 MET C C 1
ATOM 4989 O O . MET C 1 193 ? -50.770 -28.213 51.798 1.00 50.58 193 MET C O 1
ATOM 4994 N N . MET C 1 194 ? -51.281 -26.093 51.107 1.00 44.65 194 MET C N 1
ATOM 4995 C CA . MET C 1 194 ? -50.163 -25.505 51.818 1.00 46.54 194 MET C CA 1
ATOM 4996 C C . MET C 1 194 ? -50.345 -25.746 53.320 1.00 47.37 194 MET C C 1
ATOM 4997 O O . MET C 1 194 ? -49.459 -26.279 53.963 1.00 56.15 194 MET C O 1
ATOM 5002 N N . TRP C 1 195 ? -51.492 -25.363 53.867 1.00 46.29 195 TRP C N 1
ATOM 5003 C CA . TRP C 1 195 ? -51.770 -25.550 55.285 1.00 46.64 195 TRP C CA 1
ATOM 5004 C C . TRP C 1 195 ? -51.793 -27.001 55.639 1.00 51.45 195 TRP C C 1
ATOM 5005 O O . TRP C 1 195 ? -51.371 -27.357 56.721 1.00 49.74 195 TRP C O 1
ATOM 5016 N N . SER C 1 196 ? -52.248 -27.842 54.715 1.00 45.85 196 SER C N 1
ATOM 5017 C CA . SER C 1 196 ? -52.245 -29.230 54.972 1.00 47.77 196 SER C CA 1
ATOM 5018 C C . SER C 1 196 ? -50.815 -29.748 55.239 1.00 48.14 196 SER C C 1
ATOM 5019 O O . SER C 1 196 ? -50.596 -30.583 56.134 1.00 56.68 196 SER C O 1
ATOM 5022 N N . ILE C 1 197 ? -49.866 -29.265 54.462 1.00 47.45 197 ILE C N 1
ATOM 5023 C CA . ILE C 1 197 ? -48.508 -29.774 54.530 1.00 50.73 197 ILE C CA 1
ATOM 5024 C C . ILE C 1 197 ? -47.848 -29.225 55.773 1.00 55.07 197 ILE C C 1
ATOM 5025 O O . ILE C 1 197 ? -47.114 -29.958 56.455 1.00 53.23 197 ILE C O 1
ATOM 5030 N N . LEU C 1 198 ? -48.069 -27.945 56.053 1.00 50.29 198 LEU C N 1
ATOM 5031 C CA . LEU C 1 198 ? -47.426 -27.373 57.207 1.00 53.26 198 LEU C CA 1
ATOM 5032 C C . LEU C 1 198 ? -47.950 -28.059 58.447 1.00 52.01 198 LEU C C 1
ATOM 5033 O O . LEU C 1 198 ? -47.198 -28.323 59.358 1.00 54.22 198 LEU C O 1
ATOM 5038 N N . ASN C 1 199 ? -49.241 -28.351 58.487 1.00 48.42 199 ASN C N 1
ATOM 5039 C CA . ASN C 1 199 ? -49.805 -29.028 59.623 1.00 48.10 199 ASN C CA 1
ATOM 5040 C C . ASN C 1 199 ? -49.309 -30.467 59.790 1.00 51.95 199 ASN C C 1
ATOM 5041 O O . ASN C 1 199 ? -49.013 -30.891 60.897 1.00 48.15 199 ASN C O 1
ATOM 5046 N N . GLY C 1 200 ? -49.196 -31.207 58.702 1.00 51.78 200 GLY C N 1
ATOM 5047 C CA . GLY C 1 200 ? -48.573 -32.522 58.767 1.00 47.88 200 GLY C CA 1
ATOM 5048 C C . GLY C 1 200 ? -47.128 -32.467 59.241 1.00 42.27 200 GLY C C 1
ATOM 5049 O O . GLY C 1 200 ? -46.676 -33.311 59.984 1.00 42.75 200 GLY C O 1
ATOM 5050 N N . PHE C 1 201 ? -46.395 -31.477 58.782 1.00 41.65 201 PHE C N 1
ATOM 5051 C CA . PHE C 1 201 ? -45.031 -31.255 59.238 1.00 41.79 201 PHE C CA 1
ATOM 5052 C C . PHE C 1 201 ? -44.988 -31.011 60.753 1.00 46.79 201 PHE C C 1
ATOM 5053 O O . PHE C 1 201 ? -44.220 -31.656 61.461 1.00 56.23 201 PHE C O 1
ATOM 5061 N N . LEU C 1 202 ? -45.823 -30.114 61.258 1.00 50.06 202 LEU C N 1
ATOM 5062 C CA . LEU C 1 202 ? -45.849 -29.797 62.702 1.00 48.38 202 LEU C CA 1
ATOM 5063 C C . LEU C 1 202 ? -46.223 -31.020 63.549 1.00 48.97 202 LEU C C 1
ATOM 5064 O O . LEU C 1 202 ? -45.668 -31.226 64.604 1.00 45.86 202 LEU C O 1
ATOM 5069 N N . GLN C 1 203 ? -47.200 -31.797 63.100 1.00 47.54 203 GLN C N 1
ATOM 5070 C CA . GLN C 1 203 ? -47.591 -32.998 63.808 1.00 46.28 203 GLN C CA 1
ATOM 5071 C C . GLN C 1 203 ? -46.400 -33.932 63.904 1.00 49.35 203 GLN C C 1
ATOM 5072 O O . GLN C 1 203 ? -46.154 -34.526 64.949 1.00 52.07 203 GLN C O 1
ATOM 5078 N N . GLY C 1 204 ? -45.637 -34.037 62.815 1.00 49.64 204 GLY C N 1
ATOM 5079 C CA . GLY C 1 204 ? -44.470 -34.908 62.790 1.00 45.74 204 GLY C CA 1
ATOM 5080 C C . GLY C 1 204 ? -43.376 -34.375 63.679 1.00 44.13 204 GLY C C 1
ATOM 5081 O O . GLY C 1 204 ? -42.743 -35.104 64.413 1.00 50.99 204 GLY C O 1
ATOM 5082 N N . ALA C 1 205 ? -43.128 -33.082 63.612 1.00 46.45 205 ALA C N 1
ATOM 5083 C CA . ALA C 1 205 ? -42.115 -32.482 64.475 1.00 43.42 205 ALA C CA 1
ATOM 5084 C C . ALA C 1 205 ? -42.487 -32.688 65.956 1.00 43.15 205 ALA C C 1
ATOM 5085 O O . ALA C 1 205 ? -41.652 -33.004 66.745 1.00 53.68 205 ALA C O 1
ATOM 5087 N N . ALA C 1 206 ? -43.744 -32.552 66.321 1.00 44.09 206 ALA C N 1
ATOM 5088 C CA . ALA C 1 206 ? -44.153 -32.749 67.689 1.00 44.42 206 ALA C CA 1
ATOM 5089 C C . ALA C 1 206 ? -43.939 -34.171 68.129 1.00 45.02 206 ALA C C 1
ATOM 5090 O O . ALA C 1 206 ? -43.435 -34.416 69.219 1.00 43.05 206 ALA C O 1
ATOM 5092 N N . LEU C 1 207 ? -44.303 -35.123 67.276 1.00 47.50 207 LEU C N 1
ATOM 5093 C CA . LEU C 1 207 ? -44.106 -36.531 67.615 1.00 43.75 207 LEU C CA 1
ATOM 5094 C C . LEU C 1 207 ? -42.611 -36.852 67.843 1.00 44.70 207 LEU C C 1
ATOM 5095 O O . LEU C 1 207 ? -42.245 -37.371 68.891 1.00 43.49 207 LEU C O 1
ATOM 5100 N N . LEU C 1 208 ? -41.771 -36.523 66.867 1.00 44.87 208 LEU C N 1
ATOM 5101 C CA . LEU C 1 208 ? -40.350 -36.802 66.960 1.00 47.30 208 LEU C CA 1
ATOM 5102 C C . LEU C 1 208 ? -39.699 -35.985 68.048 1.00 46.23 208 LEU C C 1
ATOM 5103 O O . LEU C 1 208 ? -38.716 -36.393 68.636 1.00 47.62 208 LEU C O 1
ATOM 5108 N N . GLY C 1 209 ? -40.253 -34.833 68.341 1.00 41.08 209 GLY C N 1
ATOM 5109 C CA . GLY C 1 209 ? -39.728 -34.067 69.436 1.00 38.29 209 GLY C CA 1
ATOM 5110 C C . GLY C 1 209 ? -39.794 -34.827 70.728 1.00 40.77 209 GLY C C 1
ATOM 5111 O O . GLY C 1 209 ? -38.982 -34.580 71.595 1.00 42.57 209 GLY C O 1
ATOM 5112 N N . THR C 1 210 ? -40.753 -35.733 70.896 1.00 37.71 210 THR C N 1
ATOM 5113 C CA . THR C 1 210 ? -40.912 -36.351 72.180 1.00 40.02 210 THR C CA 1
ATOM 5114 C C . THR C 1 210 ? -39.691 -37.188 72.542 1.00 47.21 210 THR C C 1
ATOM 5115 O O . THR C 1 210 ? -39.445 -37.466 73.733 1.00 52.18 210 THR C O 1
ATOM 5119 N N . ALA C 1 211 ? -38.958 -37.624 71.516 1.00 49.14 211 ALA C N 1
ATOM 5120 C CA . ALA C 1 211 ? -37.756 -38.430 71.696 1.00 46.60 211 ALA C CA 1
ATOM 5121 C C . ALA C 1 211 ? -36.522 -37.578 71.489 1.00 39.92 211 ALA C C 1
ATOM 5122 O O . ALA C 1 211 ? -35.467 -38.078 71.305 1.00 48.75 211 ALA C O 1
ATOM 5124 N N . GLY C 1 212 ? -36.653 -36.286 71.541 1.00 44.35 212 GLY C N 1
ATOM 5125 C CA . GLY C 1 212 ? -35.513 -35.422 71.416 1.00 45.91 212 GLY C CA 1
ATOM 5126 C C . GLY C 1 212 ? -34.960 -35.268 70.015 1.00 43.76 212 GLY C C 1
ATOM 5127 O O . GLY C 1 212 ? -33.945 -34.628 69.866 1.00 54.52 212 GLY C O 1
ATOM 5128 N N . VAL C 1 213 ? -35.587 -35.799 68.978 1.00 45.77 213 VAL C N 1
ATOM 5129 C CA . VAL C 1 213 ? -35.106 -35.445 67.645 1.00 46.60 213 VAL C CA 1
ATOM 5130 C C . VAL C 1 213 ? -35.534 -34.049 67.210 1.00 46.23 213 VAL C C 1
ATOM 5131 O O . VAL C 1 213 ? -36.650 -33.694 67.324 1.00 56.25 213 VAL C O 1
ATOM 5135 N N . ASP C 1 214 ? -34.563 -33.262 66.779 1.00 60.22 214 ASP C N 1
ATOM 5136 C CA . ASP C 1 214 ? -34.757 -31.884 66.350 1.00 58.85 214 ASP C CA 1
ATOM 5137 C C . ASP C 1 214 ? -35.513 -31.848 65.060 1.00 60.36 214 ASP C C 1
ATOM 5138 O O . ASP C 1 214 ? -35.334 -32.729 64.182 1.00 59.48 214 ASP C O 1
ATOM 5143 N N . ALA C 1 215 ? -36.227 -30.736 64.881 1.00 58.39 215 ALA C N 1
ATOM 5144 C CA . ALA C 1 215 ? -36.926 -30.459 63.642 1.00 52.40 215 ALA C CA 1
ATOM 5145 C C . ALA C 1 215 ? -35.988 -30.426 62.445 1.00 58.67 215 ALA C C 1
ATOM 5146 O O . ALA C 1 215 ? -36.335 -30.991 61.396 1.00 58.14 215 ALA C O 1
ATOM 5148 N N . THR C 1 216 ? -34.795 -29.814 62.576 1.00 57.35 216 THR C N 1
ATOM 5149 C CA . THR C 1 216 ? -33.861 -29.781 61.427 1.00 54.45 216 THR C CA 1
ATOM 5150 C C . THR C 1 216 ? -33.310 -31.155 61.041 1.00 50.38 216 THR C C 1
ATOM 5151 O O . THR C 1 216 ? -32.895 -31.350 59.902 1.00 51.43 216 THR C O 1
ATOM 5155 N N . THR C 1 217 ? -33.326 -32.119 61.962 1.00 53.04 217 THR C N 1
ATOM 5156 C CA . THR C 1 217 ? -32.866 -33.476 61.641 1.00 51.72 217 THR C CA 1
ATOM 5157 C C . THR C 1 217 ? -33.933 -34.191 60.833 1.00 52.94 217 THR C C 1
ATOM 5158 O O . THR C 1 217 ? -33.648 -34.963 59.926 1.00 59.22 217 THR C O 1
ATOM 5162 N N . PHE C 1 218 ? -35.169 -33.875 61.180 1.00 59.26 218 PHE C N 1
ATOM 5163 C CA . PHE C 1 218 ? -36.386 -34.485 60.643 1.00 60.34 218 PHE C CA 1
ATOM 5164 C C . PHE C 1 218 ? -36.647 -33.996 59.188 1.00 59.71 218 PHE C C 1
ATOM 5165 O O . PHE C 1 218 ? -36.972 -34.816 58.297 1.00 61.14 218 PHE C O 1
ATOM 5173 N N . ALA C 1 219 ? -36.461 -32.684 58.947 1.00 50.50 219 ALA C N 1
ATOM 5174 C CA . ALA C 1 219 ? -36.872 -32.032 57.679 1.00 53.50 219 ALA C CA 1
ATOM 5175 C C . ALA C 1 219 ? -36.418 -32.720 56.371 1.00 53.85 219 ALA C C 1
ATOM 5176 O O . ALA C 1 219 ? -37.205 -32.916 55.452 1.00 63.93 219 ALA C O 1
ATOM 5178 N N . PRO C 1 220 ? -35.135 -33.059 56.263 1.00 61.41 220 PRO C N 1
ATOM 5179 C CA . PRO C 1 220 ? -34.685 -33.751 55.042 1.00 51.29 220 PRO C CA 1
ATOM 5180 C C . PRO C 1 220 ? -35.424 -35.023 54.818 1.00 46.85 220 PRO C C 1
ATOM 5181 O O . PRO C 1 220 ? -35.764 -35.354 53.696 1.00 57.34 220 PRO C O 1
ATOM 5185 N N . PHE C 1 221 ? -35.723 -35.728 55.882 1.00 45.80 221 PHE C N 1
ATOM 5186 C CA . PHE C 1 221 ? -36.486 -36.988 55.732 1.00 47.53 221 PHE C CA 1
ATOM 5187 C C . PHE C 1 221 ? -37.861 -36.693 55.172 1.00 52.09 221 PHE C C 1
ATOM 5188 O O . PHE C 1 221 ? -38.345 -37.373 54.283 1.00 53.77 221 PHE C O 1
ATOM 5196 N N . ILE C 1 222 ? -38.525 -35.697 55.757 1.00 60.02 222 ILE C N 1
ATOM 5197 C CA . ILE C 1 222 ? -39.925 -35.474 55.418 1.00 57.87 222 ILE C CA 1
ATOM 5198 C C . ILE C 1 222 ? -40.044 -34.872 54.013 1.00 55.44 222 ILE C C 1
ATOM 5199 O O . ILE C 1 222 ? -40.930 -35.265 53.271 1.00 54.12 222 ILE C O 1
ATOM 5204 N N . THR C 1 223 ? -39.114 -34.006 53.610 1.00 53.48 223 THR C N 1
ATOM 5205 C CA . THR C 1 223 ? -39.134 -33.489 52.219 1.00 58.82 223 THR C CA 1
ATOM 5206 C C . THR C 1 223 ? -38.893 -34.582 51.189 1.00 55.87 223 THR C C 1
ATOM 5207 O O . THR C 1 223 ? -39.518 -34.578 50.162 1.00 67.09 223 THR C O 1
ATOM 5211 N N . GLN C 1 224 ? -38.067 -35.580 51.463 1.00 62.14 224 GLN C N 1
ATOM 5212 C CA . GLN C 1 224 ? -38.001 -36.705 50.503 1.00 63.83 224 GLN C CA 1
ATOM 5213 C C . GLN C 1 224 ? -39.405 -37.271 50.354 1.00 54.96 224 GLN C C 1
ATOM 5214 O O . GLN C 1 224 ? -39.828 -37.584 49.270 1.00 56.41 224 GLN C O 1
ATOM 5220 N N . GLY C 1 225 ? -40.112 -37.431 51.464 1.00 50.86 225 GLY C N 1
ATOM 5221 C CA . GLY C 1 225 ? -41.373 -38.179 51.463 1.00 53.85 225 GLY C CA 1
ATOM 5222 C C . GLY C 1 225 ? -42.454 -37.448 50.734 1.00 53.15 225 GLY C C 1
ATOM 5223 O O . GLY C 1 225 ? -43.253 -38.026 49.999 1.00 51.97 225 GLY C O 1
ATOM 5224 N N . ILE C 1 226 ? -42.437 -36.148 50.909 1.00 57.53 226 ILE C N 1
ATOM 5225 C CA . ILE C 1 226 ? -43.363 -35.301 50.200 1.00 60.55 226 ILE C CA 1
ATOM 5226 C C . ILE C 1 226 ? -43.199 -35.489 48.684 1.00 59.83 226 ILE C C 1
ATOM 5227 O O . ILE C 1 226 ? -44.184 -35.643 47.955 1.00 56.19 226 ILE C O 1
ATOM 5232 N N . GLY C 1 227 ? -41.951 -35.482 48.205 1.00 50.68 227 GLY C N 1
ATOM 5233 C CA . GLY C 1 227 ? -41.729 -35.713 46.804 1.00 49.08 227 GLY C CA 1
ATOM 5234 C C . GLY C 1 227 ? -42.330 -37.030 46.351 1.00 54.35 227 GLY C C 1
ATOM 5235 O O . GLY C 1 227 ? -42.921 -37.150 45.285 1.00 59.40 227 GLY C O 1
ATOM 5236 N N . THR C 1 228 ? -42.157 -38.062 47.141 1.00 57.89 228 THR C N 1
ATOM 5237 C CA . THR C 1 228 ? -42.673 -39.336 46.724 1.00 58.20 228 THR C CA 1
ATOM 5238 C C . THR C 1 228 ? -44.178 -39.322 46.566 1.00 59.48 228 THR C C 1
ATOM 5239 O O . THR C 1 228 ? -44.715 -39.953 45.639 1.00 58.57 228 THR C O 1
ATOM 5243 N N . VAL C 1 229 ? -44.856 -38.646 47.504 1.00 65.13 229 VAL C N 1
ATOM 5244 C CA . VAL C 1 229 ? -46.328 -38.644 47.546 1.00 61.57 229 VAL C CA 1
ATOM 5245 C C . VAL C 1 229 ? -46.880 -37.789 46.400 1.00 60.58 229 VAL C C 1
ATOM 5246 O O . VAL C 1 229 ? -47.781 -38.239 45.679 1.00 48.23 229 VAL C O 1
ATOM 5250 N N . ALA C 1 230 ? -46.286 -36.602 46.217 1.00 48.30 230 ALA C N 1
ATOM 5251 C CA . ALA C 1 230 ? -46.542 -35.774 45.049 1.00 49.63 230 ALA C CA 1
ATOM 5252 C C . ALA C 1 230 ? -46.545 -36.568 43.738 1.00 58.76 230 ALA C C 1
ATOM 5253 O O . ALA C 1 230 ? -47.415 -36.339 42.898 1.00 65.47 230 ALA C O 1
ATOM 5255 N N . ASP C 1 231 ? -45.591 -37.492 43.537 1.00 57.93 231 ASP C N 1
ATOM 5256 C CA . ASP C 1 231 ? -45.556 -38.267 42.282 1.00 54.05 231 ASP C CA 1
ATOM 5257 C C . ASP C 1 231 ? -46.717 -39.201 42.164 1.00 51.52 231 ASP C C 1
ATOM 5258 O O . ASP C 1 231 ? -46.994 -39.644 41.075 1.00 56.80 231 ASP C O 1
ATOM 5263 N N . TRP C 1 232 ? -47.452 -39.469 43.240 1.00 52.97 232 TRP C N 1
ATOM 5264 C CA . TRP C 1 232 ? -48.632 -40.316 43.089 1.00 52.29 232 TRP C CA 1
ATOM 5265 C C . TRP C 1 232 ? -49.822 -39.550 42.570 1.00 56.78 232 TRP C C 1
ATOM 5266 O O . TRP C 1 232 ? -50.798 -40.169 42.124 1.00 58.64 232 TRP C O 1
ATOM 5277 N N . LEU C 1 233 ? -49.769 -38.214 42.607 1.00 54.50 233 LEU C N 1
ATOM 5278 C CA . LEU C 1 233 ? -50.994 -37.442 42.344 1.00 58.45 233 LEU C CA 1
ATOM 5279 C C . LEU C 1 233 ? -51.546 -37.513 40.885 1.00 61.46 233 LEU C C 1
ATOM 5280 O O . LEU C 1 233 ? -52.758 -37.638 40.720 1.00 58.34 233 LEU C O 1
ATOM 5285 N N . PRO C 1 234 ? -50.679 -37.456 39.851 1.00 54.07 234 PRO C N 1
ATOM 5286 C CA . PRO C 1 234 ? -51.229 -37.609 38.521 1.00 54.03 234 PRO C CA 1
ATOM 5287 C C . PRO C 1 234 ? -52.040 -38.869 38.340 1.00 51.62 234 PRO C C 1
ATOM 5288 O O . PRO C 1 234 ? -53.129 -38.869 37.745 1.00 64.50 234 PRO C O 1
ATOM 5292 N N . GLY C 1 235 ? -51.573 -39.944 38.903 1.00 49.39 235 GLY C N 1
ATOM 5293 C CA . GLY C 1 235 ? -52.329 -41.174 38.778 1.00 55.15 235 GLY C CA 1
ATOM 5294 C C . GLY C 1 235 ? -53.605 -41.165 39.589 1.00 61.76 235 GLY C C 1
ATOM 5295 O O . GLY C 1 235 ? -54.606 -41.775 39.193 1.00 64.03 235 GLY C O 1
ATOM 5296 N N . TYR C 1 236 ? -53.562 -40.525 40.752 1.00 68.24 236 TYR C N 1
ATOM 5297 C CA . TYR C 1 236 ? -54.764 -40.414 41.568 1.00 72.04 236 TYR C CA 1
ATOM 5298 C C . TYR C 1 236 ? -55.761 -39.489 40.859 1.00 62.18 236 TYR C C 1
ATOM 5299 O O . TYR C 1 236 ? -56.983 -39.730 40.858 1.00 51.37 236 TYR C O 1
ATOM 5308 N N . ALA C 1 237 ? -55.235 -38.479 40.179 1.00 54.03 237 ALA C N 1
ATOM 5309 C CA . ALA C 1 237 ? -56.090 -37.641 39.354 1.00 57.43 237 ALA C CA 1
ATOM 5310 C C . ALA C 1 237 ? -56.787 -38.472 38.278 1.00 62.14 237 ALA C C 1
ATOM 5311 O O . ALA C 1 237 ? -58.012 -38.325 38.117 1.00 62.38 237 ALA C O 1
ATOM 5313 N N . ARG C 1 238 ? -56.049 -39.333 37.551 1.00 61.28 238 ARG C N 1
ATOM 5314 C CA . ARG C 1 238 ? -56.711 -40.172 36.541 1.00 62.43 238 ARG C CA 1
ATOM 5315 C C . ARG C 1 238 ? -57.824 -40.975 37.175 1.00 62.55 238 ARG C C 1
ATOM 5316 O O . ARG C 1 238 ? -58.910 -41.088 36.626 1.00 68.86 238 ARG C O 1
ATOM 5324 N N . GLN C 1 239 ? -57.609 -41.489 38.365 1.00 68.60 239 GLN C N 1
ATOM 5325 C CA . GLN C 1 239 ? -58.669 -42.298 38.980 1.00 79.93 239 GLN C CA 1
ATOM 5326 C C . GLN C 1 239 ? -59.887 -41.488 39.291 1.00 75.44 239 GLN C C 1
ATOM 5327 O O . GLN C 1 239 ? -60.992 -41.956 39.095 1.00 68.30 239 GLN C O 1
ATOM 5333 N N . ILE C 1 240 ? -59.685 -40.283 39.805 1.00 77.32 240 ILE C N 1
ATOM 5334 C CA . ILE C 1 240 ? -60.814 -39.400 40.112 1.00 81.78 240 ILE C CA 1
ATOM 5335 C C . ILE C 1 240 ? -61.574 -38.989 38.832 1.00 78.15 240 ILE C C 1
ATOM 5336 O O . ILE C 1 240 ? -62.786 -38.923 38.836 1.00 70.84 240 ILE C O 1
ATOM 5341 N N . ASP C 1 241 ? -60.870 -38.748 37.732 1.00 73.93 241 ASP C N 1
ATOM 5342 C CA . ASP C 1 241 ? -61.539 -38.356 36.488 1.00 67.69 241 ASP C CA 1
ATOM 5343 C C . ASP C 1 241 ? -62.385 -39.467 35.861 1.00 68.69 241 ASP C C 1
ATOM 5344 O O . ASP C 1 241 ? -63.443 -39.174 35.364 1.00 79.06 241 ASP C O 1
ATOM 5349 N N . ASP C 1 242 ? -61.965 -40.725 35.930 1.00 65.20 242 ASP C N 1
ATOM 5350 C CA . ASP C 1 242 ? -62.904 -41.851 35.792 1.00 66.87 242 ASP C CA 1
ATOM 5351 C C . ASP C 1 242 ? -63.527 -41.958 37.138 1.00 76.41 242 ASP C C 1
ATOM 5352 O O . ASP C 1 242 ? -63.143 -41.255 38.048 1.00 92.14 242 ASP C O 1
ATOM 5357 N N . GLY C 1 243 ? -64.425 -42.893 37.333 1.00 83.83 243 GLY C N 1
ATOM 5358 C CA . GLY C 1 243 ? -65.010 -43.026 38.667 1.00 80.38 243 GLY C CA 1
ATOM 5359 C C . GLY C 1 243 ? -64.463 -44.292 39.238 1.00 83.74 243 GLY C C 1
ATOM 5360 O O . GLY C 1 243 ? -65.172 -44.998 39.938 1.00 85.57 243 GLY C O 1
ATOM 5361 N N . ALA C 1 244 ? -63.195 -44.581 38.927 1.00 88.50 244 ALA C N 1
ATOM 5362 C CA . ALA C 1 244 ? -62.601 -45.911 39.143 1.00 82.32 244 ALA C CA 1
ATOM 5363 C C . ALA C 1 244 ? -61.457 -45.800 40.131 1.00 83.28 244 ALA C C 1
ATOM 5364 O O . ALA C 1 244 ? -60.446 -45.109 39.845 1.00 77.42 244 ALA C O 1
ATOM 5366 N N . TYR C 1 245 ? -61.608 -46.498 41.268 1.00 77.35 245 TYR C N 1
ATOM 5367 C CA . TYR C 1 245 ? -60.655 -46.417 42.392 1.00 80.78 245 TYR C CA 1
ATOM 5368 C C . TYR C 1 245 ? -60.006 -47.765 42.761 1.00 82.69 245 TYR C C 1
ATOM 5369 O O . TYR C 1 245 ? -60.212 -48.286 43.858 1.00 83.00 245 TYR C O 1
ATOM 5378 N N . PRO C 1 246 ? -59.208 -48.337 41.840 1.00 91.33 246 PRO C N 1
ATOM 5379 C CA . PRO C 1 246 ? -58.578 -49.629 42.099 1.00 88.91 246 PRO C CA 1
ATOM 5380 C C . PRO C 1 246 ? -57.758 -49.560 43.360 1.00 88.71 246 PRO C C 1
ATOM 5381 O O . PRO C 1 246 ? -57.155 -48.523 43.639 1.00 91.95 246 PRO C O 1
ATOM 5385 N N . ALA C 1 247 ? -57.728 -50.663 44.100 1.00 92.25 247 ALA C N 1
ATOM 5386 C CA . ALA C 1 247 ? -56.971 -50.737 45.345 1.00 89.08 247 ALA C CA 1
ATOM 5387 C C . ALA C 1 247 ? -55.458 -50.750 45.138 1.00 84.59 247 ALA C C 1
ATOM 5388 O O . ALA C 1 247 ? -54.725 -50.245 45.995 1.00 88.85 247 ALA C O 1
ATOM 5390 N N . ASP C 1 248 ? -54.990 -51.317 44.027 1.00 83.64 248 ASP C N 1
ATOM 5391 C CA . ASP C 1 248 ? -53.535 -51.547 43.812 1.00 99.46 248 ASP C CA 1
ATOM 5392 C C . ASP C 1 248 ? -52.782 -52.047 45.062 1.00 96.39 248 ASP C C 1
ATOM 5393 O O . ASP C 1 248 ? -51.766 -51.462 45.435 1.00 93.24 248 ASP C O 1
ATOM 5398 N N . ASP C 1 249 ? -53.318 -53.067 45.729 1.00 89.02 249 ASP C N 1
ATOM 5399 C CA . ASP C 1 249 ? -52.753 -53.561 46.992 1.00 86.98 249 ASP C CA 1
ATOM 5400 C C . ASP C 1 249 ? -52.748 -52.549 48.135 1.00 88.77 249 ASP C C 1
ATOM 5401 O O . ASP C 1 249 ? -52.182 -52.870 49.161 1.00 98.14 249 ASP C O 1
ATOM 5403 N N . ALA C 1 250 ? -53.320 -51.338 47.981 1.00 86.29 250 ALA C N 1
ATOM 5404 C CA . ALA C 1 250 ? -53.338 -50.328 49.067 1.00 82.01 250 ALA C CA 1
ATOM 5405 C C . ALA C 1 250 ? -54.741 -49.815 49.379 1.00 79.71 250 ALA C C 1
ATOM 5406 O O . ALA C 1 250 ? -55.013 -48.616 49.358 1.00 96.99 250 ALA C O 1
ATOM 5408 N N . ALA C 1 251 ? -55.632 -50.727 49.695 1.00 74.68 251 ALA C N 1
ATOM 5409 C CA . ALA C 1 251 ? -57.024 -50.376 49.864 1.00 68.26 251 ALA C CA 1
ATOM 5410 C C . ALA C 1 251 ? -57.269 -49.626 51.150 1.00 69.01 251 ALA C C 1
ATOM 5411 O O . ALA C 1 251 ? -56.546 -49.774 52.111 1.00 68.13 251 ALA C O 1
ATOM 5413 N N . ILE C 1 252 ? -58.379 -48.906 51.194 1.00 79.78 252 ILE C N 1
ATOM 5414 C CA . ILE C 1 252 ? -58.703 -48.032 52.328 1.00 71.79 252 ILE C CA 1
ATOM 5415 C C . ILE C 1 252 ? -58.766 -48.813 53.616 1.00 65.50 252 ILE C C 1
ATOM 5416 O O . ILE C 1 252 ? -58.395 -48.289 54.653 1.00 59.83 252 ILE C O 1
ATOM 5421 N N . ASP C 1 253 ? -59.263 -50.044 53.551 1.00 74.19 253 ASP C N 1
ATOM 5422 C CA . ASP C 1 253 ? -59.265 -50.938 54.721 1.00 86.86 253 ASP C CA 1
ATOM 5423 C C . ASP C 1 253 ? -57.867 -51.029 55.345 1.00 74.44 253 ASP C C 1
ATOM 5424 O O . ASP C 1 253 ? -57.684 -50.797 56.532 1.00 74.89 253 ASP C O 1
ATOM 5429 N N . THR C 1 254 ? -56.881 -51.342 54.526 1.00 67.94 254 THR C N 1
ATOM 5430 C CA . THR C 1 254 ? -55.536 -51.552 55.029 1.00 70.14 254 THR C CA 1
ATOM 5431 C C . THR C 1 254 ? -54.935 -50.267 55.638 1.00 75.55 254 THR C C 1
ATOM 5432 O O . THR C 1 254 ? -54.139 -50.341 56.569 1.00 95.00 254 THR C O 1
ATOM 5436 N N . HIS C 1 255 ? -55.321 -49.088 55.141 1.00 71.73 255 HIS C N 1
ATOM 5437 C CA . HIS C 1 255 ? -54.894 -47.809 55.749 1.00 71.13 255 HIS C CA 1
ATOM 5438 C C . HIS C 1 255 ? -55.287 -47.766 57.241 1.00 68.72 255 HIS C C 1
ATOM 5439 O O . HIS C 1 255 ? -54.526 -47.304 58.092 1.00 74.31 255 HIS C O 1
ATOM 5446 N N . LEU C 1 256 ? -56.489 -48.247 57.499 1.00 68.47 256 LEU C N 1
ATOM 5447 C CA . LEU C 1 256 ? -57.212 -48.096 58.764 1.00 74.48 256 LEU C CA 1
ATOM 5448 C C . LEU C 1 256 ? -56.485 -48.451 60.051 1.00 70.58 256 LEU C C 1
ATOM 5449 O O . LEU C 1 256 ? -56.515 -47.706 61.028 1.00 63.11 256 LEU C O 1
ATOM 5454 N N . ALA C 1 257 ? -55.901 -49.635 60.066 1.00 66.98 257 ALA C N 1
ATOM 5455 C CA . ALA C 1 257 ? -55.124 -50.087 61.220 1.00 64.41 257 ALA C CA 1
ATOM 5456 C C . ALA C 1 257 ? -53.998 -49.096 61.513 1.00 65.96 257 ALA C C 1
ATOM 5457 O O . ALA C 1 257 ? -53.765 -48.723 62.665 1.00 76.13 257 ALA C O 1
ATOM 5459 N N . THR C 1 258 ? -53.299 -48.691 60.463 1.00 56.05 258 THR C N 1
ATOM 5460 C CA . THR C 1 258 ? -52.214 -47.774 60.625 1.00 51.26 258 THR C CA 1
ATOM 5461 C C . THR C 1 258 ? -52.687 -46.429 61.142 1.00 58.91 258 THR C C 1
ATOM 5462 O O . THR C 1 258 ? -51.975 -45.804 61.924 1.00 51.04 258 THR C O 1
ATOM 5466 N N . MET C 1 259 ? -53.880 -45.968 60.717 1.00 58.71 259 MET C N 1
ATOM 5467 C CA . MET C 1 259 ? -54.389 -44.696 61.204 1.00 48.52 259 MET C CA 1
ATOM 5468 C C . MET C 1 259 ? -54.691 -44.804 62.686 1.00 47.81 259 MET C C 1
ATOM 5469 O O . MET C 1 259 ? -54.537 -43.814 63.411 1.00 60.90 259 MET C O 1
ATOM 5474 N N . GLU C 1 260 ? -55.088 -45.986 63.156 1.00 50.47 260 GLU C N 1
ATOM 5475 C CA . GLU C 1 260 ? -55.403 -46.156 64.585 1.00 57.85 260 GLU C CA 1
ATOM 5476 C C . GLU C 1 260 ? -54.110 -46.057 65.378 1.00 55.74 260 GLU C C 1
ATOM 5477 O O . GLU C 1 260 ? -54.038 -45.322 66.382 1.00 52.15 260 GLU C O 1
ATOM 5479 N N . HIS C 1 261 ? -53.076 -46.736 64.892 1.00 52.82 261 HIS C N 1
ATOM 5480 C CA . HIS C 1 261 ? -51.752 -46.599 65.491 1.00 54.89 261 HIS C CA 1
ATOM 5481 C C . HIS C 1 261 ? -51.293 -45.168 65.639 1.00 52.06 261 HIS C C 1
ATOM 5482 O O . HIS C 1 261 ? -50.918 -44.753 66.732 1.00 50.83 261 HIS C O 1
ATOM 5489 N N . LEU C 1 262 ? -51.418 -44.385 64.576 1.00 51.90 262 LEU C N 1
ATOM 5490 C CA . LEU C 1 262 ? -51.038 -42.975 64.634 1.00 48.79 262 LEU C CA 1
ATOM 5491 C C . LEU C 1 262 ? -51.784 -42.222 65.724 1.00 49.58 262 LEU C C 1
ATOM 5492 O O . LEU C 1 262 ? -51.217 -41.364 66.420 1.00 46.88 262 LEU C O 1
ATOM 5497 N N . ILE C 1 263 ? -53.040 -42.582 65.916 1.00 44.85 263 ILE C N 1
ATOM 5498 C CA . ILE C 1 263 ? -53.806 -41.950 66.980 1.00 46.21 263 ILE C CA 1
ATOM 5499 C C . ILE C 1 263 ? -53.309 -42.346 68.340 1.00 42.16 263 ILE C C 1
ATOM 5500 O O . ILE C 1 263 ? -53.163 -41.484 69.218 1.00 40.99 263 ILE C O 1
ATOM 5505 N N . HIS C 1 264 ? -53.099 -43.652 68.530 1.00 49.43 264 HIS C N 1
ATOM 5506 C CA . HIS C 1 264 ? -52.670 -44.193 69.841 1.00 45.28 264 HIS C CA 1
ATOM 5507 C C . HIS C 1 264 ? -51.308 -43.620 70.213 1.00 42.22 264 HIS C C 1
ATOM 5508 O O . HIS C 1 264 ? -51.079 -43.130 71.301 1.00 41.04 264 HIS C O 1
ATOM 5515 N N . GLU C 1 265 ? -50.438 -43.609 69.239 1.00 41.80 265 GLU C N 1
ATOM 5516 C CA . GLU C 1 265 ? -49.171 -43.004 69.402 1.00 42.12 265 GLU C CA 1
ATOM 5517 C C . GLU C 1 265 ? -49.279 -41.559 69.894 1.00 41.69 265 GLU C C 1
ATOM 5518 O O . GLU C 1 265 ? -48.661 -41.181 70.888 1.00 43.57 265 GLU C O 1
ATOM 5524 N N . SER C 1 266 ? -50.085 -40.757 69.217 1.00 43.67 266 SER C N 1
ATOM 5525 C CA . SER C 1 266 ? -50.192 -39.376 69.551 1.00 44.61 266 SER C CA 1
ATOM 5526 C C . SER C 1 266 ? -50.779 -39.146 70.949 1.00 45.73 266 SER C C 1
ATOM 5527 O O . SER C 1 266 ? -50.230 -38.338 71.754 1.00 40.84 266 SER C O 1
ATOM 5530 N N . GLU C 1 267 ? -51.856 -39.858 71.248 1.00 46.80 267 GLU C N 1
ATOM 5531 C CA . GLU C 1 267 ? -52.490 -39.779 72.575 1.00 48.53 267 GLU C CA 1
ATOM 5532 C C . GLU C 1 267 ? -51.496 -40.175 73.641 1.00 48.90 267 GLU C C 1
ATOM 5533 O O . GLU C 1 267 ? -51.209 -39.380 74.560 1.00 52.18 267 GLU C O 1
ATOM 5539 N N . PHE C 1 268 ? -50.904 -41.358 73.489 1.00 46.36 268 PHE C N 1
ATOM 5540 C CA . PHE C 1 268 ? -49.915 -41.854 74.460 1.00 43.98 268 PHE C CA 1
ATOM 5541 C C . PHE C 1 268 ? -48.703 -40.961 74.713 1.00 45.54 268 PHE C C 1
ATOM 5542 O O . PHE C 1 268 ? -48.238 -40.889 75.807 1.00 52.37 268 PHE C O 1
ATOM 5550 N N . LEU C 1 269 ? -48.176 -40.274 73.724 1.00 44.78 269 LEU C N 1
ATOM 5551 C CA . LEU C 1 269 ? -47.043 -39.392 73.978 1.00 43.23 269 LEU C CA 1
ATOM 5552 C C . LEU C 1 269 ? -47.467 -38.022 74.469 1.00 43.25 269 LEU C C 1
ATOM 5553 O O . LEU C 1 269 ? -46.636 -37.134 74.695 1.00 47.06 269 LEU C O 1
ATOM 5558 N N . GLY C 1 270 ? -48.769 -37.787 74.486 1.00 45.56 270 GLY C N 1
ATOM 5559 C CA . GLY C 1 270 ? -49.271 -36.529 74.958 1.00 45.57 270 GLY C CA 1
ATOM 5560 C C . GLY C 1 270 ? -49.179 -35.395 73.987 1.00 46.69 270 GLY C C 1
ATOM 5561 O O . GLY C 1 270 ? -49.186 -34.237 74.392 1.00 53.80 270 GLY C O 1
ATOM 5562 N N . VAL C 1 271 ? -49.075 -35.695 72.701 1.00 48.48 271 VAL C N 1
ATOM 5563 C CA . VAL C 1 271 ? -49.144 -34.625 71.734 1.00 47.92 271 VAL C CA 1
ATOM 5564 C C . VAL C 1 271 ? -50.557 -34.586 71.194 1.00 48.53 271 VAL C C 1
ATOM 5565 O O . VAL C 1 271 ? -51.355 -35.486 71.426 1.00 57.57 271 VAL C O 1
ATOM 5569 N N . ASN C 1 272 ? -50.877 -33.531 70.480 1.00 44.68 272 ASN C N 1
ATOM 5570 C CA . ASN C 1 272 ? -52.189 -33.421 69.911 1.00 48.47 272 ASN C CA 1
ATOM 5571 C C . ASN C 1 272 ? -52.561 -34.541 68.973 1.00 43.15 272 ASN C C 1
ATOM 5572 O O . ASN C 1 272 ? -51.811 -34.844 68.097 1.00 47.57 272 ASN C O 1
ATOM 5577 N N . ALA C 1 273 ? -53.756 -35.096 69.114 1.00 44.80 273 ALA C N 1
ATOM 5578 C CA . ALA C 1 273 ? -54.222 -36.157 68.225 1.00 44.46 273 ALA C CA 1
ATOM 5579 C C . ALA C 1 273 ? -55.412 -35.779 67.341 1.00 49.45 273 ALA C C 1
ATOM 5580 O O . ALA C 1 273 ? -55.995 -36.653 66.708 1.00 40.47 273 ALA C O 1
ATOM 5582 N N . GLU C 1 274 ? -55.779 -34.489 67.255 1.00 54.01 274 GLU C N 1
ATOM 5583 C CA . GLU C 1 274 ? -56.969 -34.131 66.460 1.00 50.45 274 GLU C CA 1
ATOM 5584 C C . GLU C 1 274 ? -56.798 -34.432 64.998 1.00 50.66 274 GLU C C 1
ATOM 5585 O O . GLU C 1 274 ? -57.620 -35.113 64.380 1.00 54.21 274 GLU C O 1
ATOM 5591 N N . LEU C 1 275 ? -55.666 -34.043 64.451 1.00 50.77 275 LEU C N 1
ATOM 5592 C CA . LEU C 1 275 ? -55.417 -34.322 63.049 1.00 45.02 275 LEU C CA 1
ATOM 5593 C C . LEU C 1 275 ? -55.487 -35.806 62.714 1.00 46.62 275 LEU C C 1
ATOM 5594 O O . LEU C 1 275 ? -56.198 -36.178 61.806 1.00 53.26 275 LEU C O 1
ATOM 5599 N N . PRO C 1 276 ? -54.763 -36.679 63.445 1.00 50.86 276 PRO C N 1
ATOM 5600 C CA . PRO C 1 276 ? -54.895 -38.117 63.152 1.00 48.60 276 PRO C CA 1
ATOM 5601 C C . PRO C 1 276 ? -56.311 -38.666 63.311 1.00 49.94 276 PRO C C 1
ATOM 5602 O O . PRO C 1 276 ? -56.699 -39.559 62.560 1.00 53.99 276 PRO C O 1
ATOM 5606 N N . ARG C 1 277 ? -57.068 -38.159 64.275 1.00 45.48 277 ARG C N 1
ATOM 5607 C CA . ARG C 1 277 ? -58.483 -38.554 64.412 1.00 49.45 277 ARG C CA 1
ATOM 5608 C C . ARG C 1 277 ? -59.335 -38.099 63.215 1.00 54.79 277 ARG C C 1
ATOM 5609 O O . ARG C 1 277 ? -60.094 -38.890 62.643 1.00 56.31 277 ARG C O 1
ATOM 5617 N N . PHE C 1 278 ? -59.169 -36.843 62.814 1.00 50.88 278 PHE C N 1
ATOM 5618 C CA . PHE C 1 278 ? -59.788 -36.380 61.586 1.00 52.44 278 PHE C CA 1
ATOM 5619 C C . PHE C 1 278 ? -59.504 -37.271 60.388 1.00 51.13 278 PHE C C 1
ATOM 5620 O O . PHE C 1 278 ? -60.408 -37.687 59.673 1.00 53.78 278 PHE C O 1
ATOM 5628 N N . ILE C 1 279 ? -58.236 -37.563 60.167 1.00 51.29 279 ILE C N 1
ATOM 5629 C CA . ILE C 1 279 ? -57.842 -38.467 59.109 1.00 51.98 279 ILE C CA 1
ATOM 5630 C C . ILE C 1 279 ? -58.594 -39.809 59.179 1.00 60.04 279 ILE C C 1
ATOM 5631 O O . ILE C 1 279 ? -59.142 -40.253 58.182 1.00 64.73 279 ILE C O 1
ATOM 5636 N N . LYS C 1 280 ? -58.670 -40.416 60.361 1.00 62.06 280 LYS C N 1
ATOM 5637 C CA . LYS C 1 280 ? -59.336 -41.703 60.529 1.00 61.13 280 LYS C CA 1
ATOM 5638 C C . LYS C 1 280 ? -60.854 -41.516 60.344 1.00 58.64 280 LYS C C 1
ATOM 5639 O O . LYS C 1 280 ? -61.506 -42.366 59.730 1.00 54.22 280 LYS C O 1
ATOM 5645 N N . ALA C 1 281 ? -61.430 -40.423 60.875 1.00 54.59 281 ALA C N 1
ATOM 5646 C CA . ALA C 1 281 ? -62.873 -40.151 60.658 1.00 52.89 281 ALA C CA 1
ATOM 5647 C C . ALA C 1 281 ? -63.254 -40.219 59.167 1.00 59.61 281 ALA C C 1
ATOM 5648 O O . ALA C 1 281 ? -64.135 -41.010 58.804 1.00 62.67 281 ALA C O 1
ATOM 5650 N N . LEU C 1 282 ? -62.533 -39.508 58.303 1.00 58.18 282 LEU C N 1
ATOM 5651 C CA . LEU C 1 282 ? -62.857 -39.587 56.876 1.00 64.92 282 LEU C CA 1
ATOM 5652 C C . LEU C 1 282 ? -62.805 -41.009 56.374 1.00 58.80 282 LEU C C 1
ATOM 5653 O O . LEU C 1 282 ? -63.695 -41.446 55.704 1.00 62.55 282 LEU C O 1
ATOM 5658 N N . ALA C 1 283 ? -61.754 -41.741 56.678 1.00 59.75 283 ALA C N 1
ATOM 5659 C CA . ALA C 1 283 ? -61.672 -43.101 56.146 1.00 56.55 283 ALA C CA 1
ATOM 5660 C C . ALA C 1 283 ? -62.781 -44.008 56.690 1.00 56.49 283 ALA C C 1
ATOM 5661 O O . ALA C 1 283 ? -63.215 -44.911 56.001 1.00 58.70 283 ALA C O 1
ATOM 5663 N N . ASP C 1 284 ? -63.266 -43.751 57.903 1.00 64.31 284 ASP C N 1
ATOM 5664 C CA . ASP C 1 284 ? -64.390 -44.526 58.447 1.00 69.86 284 ASP C CA 1
ATOM 5665 C C . ASP C 1 284 ? -65.648 -44.372 57.604 1.00 73.56 284 ASP C C 1
ATOM 5666 O O . ASP C 1 284 ? -66.267 -45.366 57.208 1.00 77.94 284 ASP C O 1
ATOM 5671 N N . ARG C 1 285 ? -65.981 -43.128 57.273 1.00 68.13 285 ARG C N 1
ATOM 5672 C CA . ARG C 1 285 ? -67.081 -42.849 56.370 1.00 61.04 285 ARG C CA 1
ATOM 5673 C C . ARG C 1 285 ? -66.963 -43.587 55.034 1.00 63.56 285 ARG C C 1
ATOM 5674 O O . ARG C 1 285 ? -67.937 -44.172 54.559 1.00 77.43 285 ARG C O 1
ATOM 5682 N N . ALA C 1 286 ? -65.792 -43.579 54.416 1.00 56.76 286 ALA C N 1
ATOM 5683 C CA . ALA C 1 286 ? -65.650 -44.294 53.146 1.00 65.71 286 ALA C CA 1
ATOM 5684 C C . ALA C 1 286 ? -65.902 -45.779 53.320 1.00 67.28 286 ALA C C 1
ATOM 5685 O O . ALA C 1 286 ? -66.520 -46.427 52.468 1.00 85.53 286 ALA C O 1
ATOM 5687 N N . VAL C 1 287 ? -65.469 -46.313 54.453 1.00 72.85 287 VAL C N 1
ATOM 5688 C CA . VAL C 1 287 ? -65.635 -47.730 54.723 1.00 72.92 287 VAL C CA 1
ATOM 5689 C C . VAL C 1 287 ? -67.131 -48.033 54.863 1.00 75.42 287 VAL C C 1
ATOM 5690 O O . VAL C 1 287 ? -67.618 -49.019 54.289 1.00 67.67 287 VAL C O 1
ATOM 5694 N N . ALA C 1 288 ? -67.826 -47.164 55.611 1.00 63.05 288 ALA C N 1
ATOM 5695 C CA . ALA C 1 288 ? -69.263 -47.241 55.836 1.00 66.26 288 ALA C CA 1
ATOM 5696 C C . ALA C 1 288 ? -70.109 -47.070 54.584 1.00 69.37 288 ALA C C 1
ATOM 5697 O O . ALA C 1 288 ? -71.272 -47.378 54.622 1.00 68.69 288 ALA C O 1
ATOM 5699 N N . ASP C 1 289 ? -69.553 -46.544 53.500 1.00 78.62 289 ASP C N 1
ATOM 5700 C CA . ASP C 1 289 ? -70.267 -46.468 52.221 1.00 82.20 289 ASP C CA 1
ATOM 5701 C C . ASP C 1 289 ? -69.778 -47.573 51.323 1.00 76.05 289 ASP C C 1
ATOM 5702 O O . ASP C 1 289 ? -69.871 -47.476 50.110 1.00 81.62 289 ASP C O 1
ATOM 5707 N N . GLY C 1 290 ? -69.195 -48.597 51.918 1.00 69.44 290 GLY C N 1
ATOM 5708 C CA . GLY C 1 290 ? -68.755 -49.754 51.174 1.00 68.89 290 GLY C CA 1
ATOM 5709 C C . GLY C 1 290 ? -67.596 -49.489 50.251 1.00 74.08 290 GLY C C 1
ATOM 5710 O O . GLY C 1 290 ? -67.381 -50.237 49.313 1.00 72.24 290 GLY C O 1
ATOM 5711 N N . HIS C 1 291 ? -66.812 -48.451 50.520 1.00 85.08 291 HIS C N 1
ATOM 5712 C CA . HIS C 1 291 ? -65.607 -48.198 49.719 1.00 87.61 291 HIS C CA 1
ATOM 5713 C C . HIS C 1 291 ? -64.319 -48.775 50.327 1.00 82.89 291 HIS C C 1
ATOM 5714 O O . HIS C 1 291 ? -63.218 -48.543 49.783 1.00 74.12 291 HIS C O 1
ATOM 5721 N N . GLY C 1 292 ? -64.464 -49.544 51.414 1.00 76.30 292 GLY C N 1
ATOM 5722 C CA . GLY C 1 292 ? -63.340 -50.170 52.086 1.00 76.07 292 GLY C CA 1
ATOM 5723 C C . GLY C 1 292 ? -62.368 -50.830 51.135 1.00 79.99 292 GLY C C 1
ATOM 5724 O O . GLY C 1 292 ? -61.145 -50.827 51.360 1.00 88.64 292 GLY C O 1
ATOM 5725 N N . GLY C 1 293 ? -62.892 -51.395 50.058 1.00 75.89 293 GLY C N 1
ATOM 5726 C CA . GLY C 1 293 ? -62.050 -52.126 49.119 1.00 71.34 293 GLY C CA 1
ATOM 5727 C C . GLY C 1 293 ? -61.361 -51.262 48.102 1.00 72.20 293 GLY C C 1
ATOM 5728 O O . GLY C 1 293 ? -60.526 -51.766 47.353 1.00 72.88 293 GLY C O 1
ATOM 5729 N N . SER C 1 294 ? -61.716 -49.977 48.039 1.00 76.44 294 SER C N 1
ATOM 5730 C CA . SER C 1 294 ? -61.167 -49.095 46.994 1.00 73.54 294 SER C CA 1
ATOM 5731 C C . SER C 1 294 ? -59.870 -48.420 47.411 1.00 62.90 294 SER C C 1
ATOM 5732 O O . SER C 1 294 ? -59.525 -48.368 48.583 1.00 63.96 294 SER C O 1
ATOM 5735 N N . GLY C 1 295 ? -59.145 -47.923 46.425 1.00 60.09 295 GLY C N 1
ATOM 5736 C CA . GLY C 1 295 ? -57.990 -47.071 46.664 1.00 56.13 295 GLY C CA 1
ATOM 5737 C C . GLY C 1 295 ? -58.357 -45.776 47.390 1.00 61.20 295 GLY C C 1
ATOM 5738 O O . GLY C 1 295 ? -59.519 -45.363 47.439 1.00 68.23 295 GLY C O 1
ATOM 5739 N N . TYR C 1 296 ? -57.339 -45.101 47.909 1.00 63.71 296 TYR C N 1
ATOM 5740 C CA . TYR C 1 296 ? -57.515 -43.898 48.730 1.00 64.70 296 TYR C CA 1
ATOM 5741 C C . TYR C 1 296 ? -58.359 -42.830 47.972 1.00 66.53 296 TYR C C 1
ATOM 5742 O O . TYR C 1 296 ? -59.192 -42.170 48.582 1.00 64.57 296 TYR C O 1
ATOM 5751 N N . PRO C 1 297 ? -58.184 -42.700 46.644 1.00 66.98 297 PRO C N 1
ATOM 5752 C CA . PRO C 1 297 ? -58.901 -41.631 45.942 1.00 61.40 297 PRO C CA 1
ATOM 5753 C C . PRO C 1 297 ? -60.405 -41.750 45.975 1.00 53.19 297 PRO C C 1
ATOM 5754 O O . PRO C 1 297 ? -61.082 -40.779 45.715 1.00 66.50 297 PRO C O 1
ATOM 5758 N N . ALA C 1 298 ? -60.942 -42.880 46.366 1.00 54.38 298 ALA C N 1
ATOM 5759 C CA . ALA C 1 298 ? -62.391 -42.958 46.599 1.00 57.19 298 ALA C CA 1
ATOM 5760 C C . ALA C 1 298 ? -62.898 -42.032 47.682 1.00 57.72 298 ALA C C 1
ATOM 5761 O O . ALA C 1 298 ? -64.087 -41.828 47.846 1.00 64.49 298 ALA C O 1
ATOM 5763 N N . LEU C 1 299 ? -61.987 -41.505 48.463 1.00 65.40 299 LEU C N 1
ATOM 5764 C CA . LEU C 1 299 ? -62.363 -40.564 49.484 1.00 68.92 299 LEU C CA 1
ATOM 5765 C C . LEU C 1 299 ? -62.796 -39.220 48.900 1.00 69.11 299 LEU C C 1
ATOM 5766 O O . LEU C 1 299 ? -63.297 -38.376 49.649 1.00 63.77 299 LEU C O 1
ATOM 5771 N N . ILE C 1 300 ? -62.575 -38.993 47.603 1.00 62.85 300 ILE C N 1
ATOM 5772 C CA . ILE C 1 300 ? -63.088 -37.765 46.956 1.00 64.50 300 ILE C CA 1
ATOM 5773 C C . ILE C 1 300 ? -64.612 -37.593 47.179 1.00 64.21 300 ILE C C 1
ATOM 5774 O O . ILE C 1 300 ? -65.066 -36.482 47.326 1.00 60.14 300 ILE C O 1
ATOM 5779 N N . GLU C 1 301 ? -65.363 -38.695 47.282 1.00 61.08 301 GLU C N 1
ATOM 5780 C CA . GLU C 1 301 ? -66.774 -38.623 47.663 1.00 61.01 301 GLU C CA 1
ATOM 5781 C C . GLU C 1 301 ? -67.050 -37.976 49.020 1.00 59.85 301 GLU C C 1
ATOM 5782 O O . GLU C 1 301 ? -68.022 -37.277 49.217 1.00 68.46 301 GLU C O 1
ATOM 5788 N N . GLN C 1 302 ? -66.166 -38.193 49.960 1.00 70.22 302 GLN C N 1
ATOM 5789 C CA . GLN C 1 302 ? -66.276 -37.562 51.256 1.00 68.80 302 GLN C CA 1
ATOM 5790 C C . GLN C 1 302 ? -66.006 -36.068 51.155 1.00 59.50 302 GLN C C 1
ATOM 5791 O O . GLN C 1 302 ? -66.615 -35.274 51.856 1.00 64.52 302 GLN C O 1
ATOM 5797 N N . PHE C 1 303 ? -65.074 -35.685 50.294 1.00 52.54 303 PHE C N 1
ATOM 5798 C CA . PHE C 1 303 ? -64.764 -34.269 50.113 1.00 51.84 303 PHE C CA 1
ATOM 5799 C C . PHE C 1 303 ? -65.792 -33.481 49.269 1.00 51.99 303 PHE C C 1
ATOM 5800 O O . PHE C 1 303 ? -65.856 -32.270 49.353 1.00 50.49 303 PHE C O 1
ATOM 5808 N N . ARG C 1 304 ? -66.619 -34.192 48.518 1.00 51.45 304 ARG C N 1
ATOM 5809 C CA . ARG C 1 304 ? -67.725 -33.617 47.806 1.00 56.50 304 ARG C CA 1
ATOM 5810 C C . ARG C 1 304 ? -69.022 -33.422 48.550 1.00 67.38 304 ARG C C 1
ATOM 5811 O O . ARG C 1 304 ? -69.845 -32.664 48.067 1.00 97.80 304 ARG C O 1
ATOM 5819 N N . THR C 1 305 ? -69.230 -34.052 49.701 1.00 75.88 305 THR C N 1
ATOM 5820 C CA . THR C 1 305 ? -70.522 -33.925 50.433 1.00 77.06 305 THR C CA 1
ATOM 5821 C C . THR C 1 305 ? -70.291 -33.234 51.772 1.00 78.32 305 THR C C 1
ATOM 5822 O O . THR C 1 305 ? -69.246 -32.641 52.010 1.00 84.59 305 THR C O 1
ATOM 5826 N N . HIS C 1 306 ? -71.296 -33.313 52.633 1.00 87.95 306 HIS C N 1
ATOM 5827 C CA . HIS C 1 306 ? -71.201 -33.001 54.062 1.00 87.09 306 HIS C CA 1
ATOM 5828 C C . HIS C 1 306 ? -72.539 -33.477 54.661 1.00 81.47 306 HIS C C 1
ATOM 5829 O O . HIS C 1 306 ? -72.834 -33.290 55.846 1.00 97.45 306 HIS C O 1
ATOM 5836 N N . ARG D 1 10 ? -13.654 -52.520 47.938 1.00 106.50 10 ARG D N 1
ATOM 5837 C CA . ARG D 1 10 ? -13.985 -53.900 48.394 1.00 104.70 10 ARG D CA 1
ATOM 5838 C C . ARG D 1 10 ? -14.807 -53.927 49.739 1.00 109.83 10 ARG D C 1
ATOM 5839 O O . ARG D 1 10 ? -14.894 -52.935 50.502 1.00 86.47 10 ARG D O 1
ATOM 5841 N N . MET D 1 11 ? -15.482 -55.051 49.968 1.00 117.23 11 MET D N 1
ATOM 5842 C CA . MET D 1 11 ? -15.981 -55.417 51.294 1.00 119.97 11 MET D CA 1
ATOM 5843 C C . MET D 1 11 ? -15.124 -56.668 51.616 1.00 121.53 11 MET D C 1
ATOM 5844 O O . MET D 1 11 ? -14.523 -57.251 50.711 1.00 102.50 11 MET D O 1
ATOM 5846 N N . MET D 1 12 ? -14.980 -57.057 52.879 1.00 121.18 12 MET D N 1
ATOM 5847 C CA . MET D 1 12 ? -14.109 -58.221 53.175 1.00 113.42 12 MET D CA 1
ATOM 5848 C C . MET D 1 12 ? -14.882 -59.574 53.016 1.00 110.76 12 MET D C 1
ATOM 5849 O O . MET D 1 12 ? -16.021 -59.579 52.528 1.00 98.90 12 MET D O 1
ATOM 5854 N N . ARG D 1 13 ? -14.244 -60.701 53.365 1.00 100.52 13 ARG D N 1
ATOM 5855 C CA . ARG D 1 13 ? -14.828 -62.045 53.209 1.00 96.73 13 ARG D CA 1
ATOM 5856 C C . ARG D 1 13 ? -15.872 -62.367 54.321 1.00 101.50 13 ARG D C 1
ATOM 5857 O O . ARG D 1 13 ? -16.880 -63.075 54.096 1.00 93.83 13 ARG D O 1
ATOM 5865 N N . ASN D 1 14 ? -15.611 -61.849 55.521 1.00 97.56 14 ASN D N 1
ATOM 5866 C CA . ASN D 1 14 ? -16.591 -61.836 56.621 1.00 99.56 14 ASN D CA 1
ATOM 5867 C C . ASN D 1 14 ? -17.815 -60.942 56.316 1.00 101.27 14 ASN D C 1
ATOM 5868 O O . ASN D 1 14 ? -18.868 -61.130 56.893 1.00 90.08 14 ASN D O 1
ATOM 5873 N N . GLN D 1 15 ? -17.629 -59.960 55.423 1.00 110.40 15 GLN D N 1
ATOM 5874 C CA . GLN D 1 15 ? -18.655 -59.013 54.959 1.00 101.31 15 GLN D CA 1
ATOM 5875 C C . GLN D 1 15 ? -19.270 -59.412 53.588 1.00 110.06 15 GLN D C 1
ATOM 5876 O O . GLN D 1 15 ? -20.074 -58.657 53.034 1.00 116.68 15 GLN D O 1
ATOM 5878 N N . GLN D 1 16 ? -18.864 -60.569 53.034 1.00 111.69 16 GLN D N 1
ATOM 5879 C CA . GLN D 1 16 ? -19.458 -61.133 51.806 1.00 94.97 16 GLN D CA 1
ATOM 5880 C C . GLN D 1 16 ? -20.809 -61.863 52.178 1.00 93.81 16 GLN D C 1
ATOM 5881 O O . GLN D 1 16 ? -20.890 -62.627 53.169 1.00 81.25 16 GLN D O 1
ATOM 5883 N N . ALA D 1 17 ? -21.873 -61.572 51.412 1.00 83.30 17 ALA D N 1
ATOM 5884 C CA . ALA D 1 17 ? -23.213 -62.090 51.698 1.00 70.69 17 ALA D CA 1
ATOM 5885 C C . ALA D 1 17 ? -23.195 -63.585 51.740 1.00 62.62 17 ALA D C 1
ATOM 5886 O O . ALA D 1 17 ? -23.742 -64.181 52.666 1.00 55.16 17 ALA D O 1
ATOM 5888 N N . GLU D 1 18 ? -22.515 -64.179 50.758 1.00 69.41 18 GLU D N 1
ATOM 5889 C CA . GLU D 1 18 ? -22.340 -65.642 50.690 1.00 67.35 18 GLU D CA 1
ATOM 5890 C C . GLU D 1 18 ? -22.008 -66.214 52.087 1.00 62.60 18 GLU D C 1
ATOM 5891 O O . GLU D 1 18 ? -22.287 -67.355 52.395 1.00 66.80 18 GLU D O 1
ATOM 5893 N N . HIS D 1 19 ? -21.459 -65.413 52.976 1.00 67.26 19 HIS D N 1
ATOM 5894 C CA . HIS D 1 19 ? -21.084 -65.965 54.251 1.00 69.89 19 HIS D CA 1
ATOM 5895 C C . HIS D 1 19 ? -21.982 -65.525 55.402 1.00 78.10 19 HIS D C 1
ATOM 5896 O O . HIS D 1 19 ? -21.692 -65.944 56.501 1.00 72.75 19 HIS D O 1
ATOM 5903 N N . THR D 1 20 ? -23.069 -64.745 55.200 1.00 74.27 20 THR D N 1
ATOM 5904 C CA . THR D 1 20 ? -23.961 -64.427 56.324 1.00 64.40 20 THR D CA 1
ATOM 5905 C C . THR D 1 20 ? -25.374 -64.957 56.201 1.00 51.67 20 THR D C 1
ATOM 5906 O O . THR D 1 20 ? -26.200 -64.368 55.518 1.00 54.99 20 THR D O 1
ATOM 5910 N N . PRO D 1 21 ? -25.674 -66.026 56.893 1.00 42.85 21 PRO D N 1
ATOM 5911 C CA . PRO D 1 21 ? -27.032 -66.531 56.890 1.00 45.43 21 PRO D CA 1
ATOM 5912 C C . PRO D 1 21 ? -28.033 -65.622 57.592 1.00 46.32 21 PRO D C 1
ATOM 5913 O O . PRO D 1 21 ? -27.673 -64.979 58.578 1.00 54.99 21 PRO D O 1
ATOM 5917 N N . VAL D 1 22 ? -29.252 -65.550 57.031 1.00 49.55 22 VAL D N 1
ATOM 5918 C CA . VAL D 1 22 ? -30.336 -64.741 57.556 1.00 49.90 22 VAL D CA 1
ATOM 5919 C C . VAL D 1 22 ? -31.691 -65.455 57.453 1.00 46.76 22 VAL D C 1
ATOM 5920 O O . VAL D 1 22 ? -31.962 -66.083 56.460 1.00 40.76 22 VAL D O 1
ATOM 5924 N N . THR D 1 23 ? -32.506 -65.342 58.507 1.00 41.06 23 THR D N 1
ATOM 5925 C CA . THR D 1 23 ? -33.831 -65.909 58.564 1.00 39.42 23 THR D CA 1
ATOM 5926 C C . THR D 1 23 ? -34.861 -64.815 58.360 1.00 43.18 23 THR D C 1
ATOM 5927 O O . THR D 1 23 ? -34.637 -63.645 58.751 1.00 51.26 23 THR D O 1
ATOM 5931 N N . VAL D 1 24 ? -35.957 -65.158 57.672 1.00 40.32 24 VAL D N 1
ATOM 5932 C CA . VAL D 1 24 ? -37.049 -64.217 57.481 1.00 39.80 24 VAL D CA 1
ATOM 5933 C C . VAL D 1 24 ? -38.287 -64.893 57.974 1.00 42.12 24 VAL D C 1
ATOM 5934 O O . VAL D 1 24 ? -38.643 -65.967 57.495 1.00 48.73 24 VAL D O 1
ATOM 5938 N N . ILE D 1 25 ? -38.972 -64.244 58.909 1.00 42.18 25 ILE D N 1
ATOM 5939 C CA . ILE D 1 25 ? -40.170 -64.806 59.498 1.00 42.62 25 ILE D CA 1
ATOM 5940 C C . ILE D 1 25 ? -41.362 -63.963 59.159 1.00 43.55 25 ILE D C 1
ATOM 5941 O O . ILE D 1 25 ? -41.398 -62.749 59.428 1.00 35.32 25 ILE D O 1
ATOM 5946 N N . GLY D 1 26 ? -42.328 -64.625 58.535 1.00 43.78 26 GLY D N 1
ATOM 5947 C CA . GLY D 1 26 ? -43.485 -63.940 58.009 1.00 46.80 26 GLY D CA 1
ATOM 5948 C C . GLY D 1 26 ? -43.294 -63.760 56.519 1.00 46.79 26 GLY D C 1
ATOM 5949 O O . GLY D 1 26 ? -42.344 -63.081 56.115 1.00 47.72 26 GLY D O 1
ATOM 5950 N N . LEU D 1 27 ? -44.216 -64.313 55.720 1.00 43.38 27 LEU D N 1
ATOM 5951 C CA . LEU D 1 27 ? -44.157 -64.214 54.256 1.00 45.61 27 LEU D CA 1
ATOM 5952 C C . LEU D 1 27 ? -45.414 -63.629 53.607 1.00 43.54 27 LEU D C 1
ATOM 5953 O O . LEU D 1 27 ? -45.996 -64.204 52.692 1.00 55.35 27 LEU D O 1
ATOM 5958 N N . GLY D 1 28 ? -45.872 -62.496 54.112 1.00 40.87 28 GLY D N 1
ATOM 5959 C CA . GLY D 1 28 ? -46.870 -61.709 53.425 1.00 35.44 28 GLY D CA 1
ATOM 5960 C C . GLY D 1 28 ? -46.134 -61.120 52.263 1.00 42.17 28 GLY D C 1
ATOM 5961 O O . GLY D 1 28 ? -45.029 -61.552 51.921 1.00 41.19 28 GLY D O 1
ATOM 5962 N N . LEU D 1 29 ? -46.733 -60.137 51.625 1.00 46.36 29 LEU D N 1
ATOM 5963 C CA . LEU D 1 29 ? -46.108 -59.643 50.433 1.00 59.73 29 LEU D CA 1
ATOM 5964 C C . LEU D 1 29 ? -44.714 -59.192 50.791 1.00 57.85 29 LEU D C 1
ATOM 5965 O O . LEU D 1 29 ? -43.725 -59.586 50.127 1.00 66.86 29 LEU D O 1
ATOM 5970 N N . MET D 1 30 ? -44.672 -58.400 51.859 1.00 53.60 30 MET D N 1
ATOM 5971 C CA . MET D 1 30 ? -43.422 -57.770 52.339 1.00 54.82 30 MET D CA 1
ATOM 5972 C C . MET D 1 30 ? -42.387 -58.781 52.851 1.00 49.34 30 MET D C 1
ATOM 5973 O O . MET D 1 30 ? -41.251 -58.729 52.476 1.00 46.48 30 MET D O 1
ATOM 5978 N N . GLY D 1 31 ? -42.823 -59.783 53.573 1.00 55.05 31 GLY D N 1
ATOM 5979 C CA . GLY D 1 31 ? -41.942 -60.864 53.935 1.00 52.68 31 GLY D CA 1
ATOM 5980 C C . GLY D 1 31 ? -41.255 -61.481 52.734 1.00 52.24 31 GLY D C 1
ATOM 5981 O O . GLY D 1 31 ? -40.037 -61.703 52.754 1.00 50.82 31 GLY D O 1
ATOM 5982 N N . GLN D 1 32 ? -42.031 -61.807 51.705 1.00 49.75 32 GLN D N 1
ATOM 5983 C CA . GLN D 1 32 ? -41.470 -62.438 50.500 1.00 49.84 32 GLN D CA 1
ATOM 5984 C C . GLN D 1 32 ? -40.439 -61.531 49.868 1.00 43.81 32 GLN D C 1
ATOM 5985 O O . GLN D 1 32 ? -39.344 -61.979 49.536 1.00 42.20 32 GLN D O 1
ATOM 5991 N N . ALA D 1 33 ? -40.776 -60.261 49.736 1.00 35.50 33 ALA D N 1
ATOM 5992 C CA . ALA D 1 33 ? -39.863 -59.302 49.216 1.00 36.17 33 ALA D CA 1
ATOM 5993 C C . ALA D 1 33 ? -38.569 -59.223 50.009 1.00 42.97 33 ALA D C 1
ATOM 5994 O O . ALA D 1 33 ? -37.476 -59.196 49.422 1.00 49.39 33 ALA D O 1
ATOM 5996 N N . LEU D 1 34 ? -38.677 -59.219 51.336 1.00 40.24 34 LEU D N 1
ATOM 5997 C CA . LEU D 1 34 ? -37.488 -59.165 52.164 1.00 39.60 34 LEU D CA 1
ATOM 5998 C C . LEU D 1 34 ? -36.608 -60.372 51.933 1.00 37.41 34 LEU D C 1
ATOM 5999 O O . LEU D 1 34 ? -35.419 -60.247 51.712 1.00 41.90 34 LEU D O 1
ATOM 6004 N N . ALA D 1 35 ? -37.202 -61.544 51.952 1.00 37.82 35 ALA D N 1
ATOM 6005 C CA . ALA D 1 35 ? -36.460 -62.766 51.722 1.00 37.96 35 ALA D CA 1
ATOM 6006 C C . ALA D 1 35 ? -35.841 -62.748 50.338 1.00 40.57 35 ALA D C 1
ATOM 6007 O O . ALA D 1 35 ? -34.759 -63.293 50.129 1.00 44.04 35 ALA D O 1
ATOM 6009 N N . GLY D 1 36 ? -36.578 -62.186 49.377 1.00 41.70 36 GLY D N 1
ATOM 6010 C CA . GLY D 1 36 ? -36.138 -62.108 47.988 1.00 42.36 36 GLY D CA 1
ATOM 6011 C C . GLY D 1 36 ? -34.853 -61.347 47.867 1.00 42.80 36 GLY D C 1
ATOM 6012 O O . GLY D 1 36 ? -33.855 -61.854 47.348 1.00 47.18 36 GLY D O 1
ATOM 6013 N N . ALA D 1 37 ? -34.837 -60.195 48.480 1.00 39.95 37 ALA D N 1
ATOM 6014 C CA . ALA D 1 37 ? -33.635 -59.410 48.504 1.00 39.72 37 ALA D CA 1
ATOM 6015 C C . ALA D 1 37 ? -32.460 -60.124 49.176 1.00 42.78 37 ALA D C 1
ATOM 6016 O O . ALA D 1 37 ? -31.312 -59.981 48.742 1.00 47.13 37 ALA D O 1
ATOM 6018 N N . PHE D 1 38 ? -32.704 -60.856 50.235 1.00 37.53 38 PHE D N 1
ATOM 6019 C CA . PHE D 1 38 ? -31.566 -61.450 50.912 1.00 47.77 38 PHE D CA 1
ATOM 6020 C C . PHE D 1 38 ? -30.965 -62.550 50.033 1.00 44.38 38 PHE D C 1
ATOM 6021 O O . PHE D 1 38 ? -29.746 -62.673 49.961 1.00 47.09 38 PHE D O 1
ATOM 6029 N N . LEU D 1 39 ? -31.826 -63.350 49.405 1.00 48.82 39 LEU D N 1
ATOM 6030 C CA . LEU D 1 39 ? -31.388 -64.375 48.435 1.00 52.74 39 LEU D CA 1
ATOM 6031 C C . LEU D 1 39 ? -30.658 -63.749 47.236 1.00 45.78 39 LEU D C 1
ATOM 6032 O O . LEU D 1 39 ? -29.548 -64.153 46.904 1.00 48.18 39 LEU D O 1
ATOM 6037 N N . GLY D 1 40 ? -31.277 -62.749 46.644 1.00 39.86 40 GLY D N 1
ATOM 6038 C CA . GLY D 1 40 ? -30.679 -62.009 45.544 1.00 47.75 40 GLY D CA 1
ATOM 6039 C C . GLY D 1 40 ? -29.329 -61.329 45.805 1.00 54.81 40 GLY D C 1
ATOM 6040 O O . GLY D 1 40 ? -28.610 -61.001 44.882 1.00 68.16 40 GLY D O 1
ATOM 6041 N N . ALA D 1 41 ? -28.986 -61.116 47.056 1.00 52.89 41 ALA D N 1
ATOM 6042 C CA . ALA D 1 41 ? -27.735 -60.523 47.371 1.00 47.26 41 ALA D CA 1
ATOM 6043 C C . ALA D 1 41 ? -26.767 -61.609 47.819 1.00 45.33 41 ALA D C 1
ATOM 6044 O O . ALA D 1 41 ? -25.686 -61.323 48.316 1.00 45.19 41 ALA D O 1
ATOM 6046 N N . GLY D 1 42 ? -27.162 -62.859 47.691 1.00 38.57 42 GLY D N 1
ATOM 6047 C CA . GLY D 1 42 ? -26.255 -63.957 48.021 1.00 35.14 42 GLY D CA 1
ATOM 6048 C C . GLY D 1 42 ? -26.288 -64.525 49.384 1.00 37.42 42 GLY D C 1
ATOM 6049 O O . GLY D 1 42 ? -25.449 -65.349 49.713 1.00 48.55 42 GLY D O 1
ATOM 6050 N N . HIS D 1 43 ? -27.335 -64.275 50.149 1.00 39.04 43 HIS D N 1
ATOM 6051 C CA . HIS D 1 43 ? -27.337 -64.766 51.552 1.00 37.59 43 HIS D CA 1
ATOM 6052 C C . HIS D 1 43 ? -27.993 -66.142 51.628 1.00 43.89 43 HIS D C 1
ATOM 6053 O O . HIS D 1 43 ? -28.995 -66.401 50.953 1.00 43.25 43 HIS D O 1
ATOM 6060 N N . PRO D 1 44 ? -27.398 -67.046 52.384 1.00 46.00 44 PRO D N 1
ATOM 6061 C CA . PRO D 1 44 ? -28.090 -68.301 52.635 1.00 48.84 44 PRO D CA 1
ATOM 6062 C C . PRO D 1 44 ? -29.295 -67.978 53.521 1.00 48.94 44 PRO D C 1
ATOM 6063 O O . PRO D 1 44 ? -29.142 -67.803 54.727 1.00 53.30 44 PRO D O 1
ATOM 6067 N N . THR D 1 45 ? -30.477 -68.028 52.926 1.00 44.20 45 THR D N 1
ATOM 6068 C CA . THR D 1 45 ? -31.671 -67.530 53.533 1.00 41.54 45 THR D CA 1
ATOM 6069 C C . THR D 1 45 ? -32.646 -68.621 53.935 1.00 46.92 45 THR D C 1
ATOM 6070 O O . THR D 1 45 ? -33.048 -69.414 53.093 1.00 56.39 45 THR D O 1
ATOM 6074 N N . THR D 1 46 ? -32.987 -68.701 55.235 1.00 45.64 46 THR D N 1
ATOM 6075 C CA . THR D 1 46 ? -34.035 -69.593 55.741 1.00 41.95 46 THR D CA 1
ATOM 6076 C C . THR D 1 46 ? -35.312 -68.828 55.962 1.00 41.99 46 THR D C 1
ATOM 6077 O O . THR D 1 46 ? -35.300 -67.654 56.302 1.00 45.91 46 THR D O 1
ATOM 6081 N N . VAL D 1 47 ? -36.438 -69.505 55.839 1.00 43.99 47 VAL D N 1
ATOM 6082 C CA . VAL D 1 47 ? -37.729 -68.842 55.768 1.00 43.40 47 VAL D CA 1
ATOM 6083 C C . VAL D 1 47 ? -38.817 -69.623 56.553 1.00 43.02 47 VAL D C 1
ATOM 6084 O O . VAL D 1 47 ? -38.730 -70.850 56.684 1.00 45.35 47 VAL D O 1
ATOM 6088 N N . TRP D 1 48 ? -39.842 -68.927 57.060 1.00 42.20 48 TRP D N 1
ATOM 6089 C CA . TRP D 1 48 ? -40.972 -69.555 57.782 1.00 42.57 48 TRP D CA 1
ATOM 6090 C C . TRP D 1 48 ? -42.268 -68.728 57.674 1.00 48.06 48 TRP D C 1
ATOM 6091 O O . TRP D 1 48 ? -42.248 -67.497 57.684 1.00 50.17 48 TRP D O 1
ATOM 6102 N N . ASN D 1 49 ? -43.396 -69.429 57.529 1.00 53.96 49 ASN D N 1
ATOM 6103 C CA . ASN D 1 49 ? -44.693 -68.800 57.427 1.00 52.58 49 ASN D CA 1
ATOM 6104 C C . ASN D 1 49 ? -45.774 -69.636 58.085 1.00 56.80 49 ASN D C 1
ATOM 6105 O O . ASN D 1 49 ? -45.692 -70.869 58.077 1.00 47.46 49 ASN D O 1
ATOM 6110 N N . ARG D 1 50 ? -46.779 -68.938 58.646 1.00 66.45 50 ARG D N 1
ATOM 6111 C CA . ARG D 1 50 ? -48.024 -69.556 59.152 1.00 73.57 50 ARG D CA 1
ATOM 6112 C C . ARG D 1 50 ? -48.493 -70.613 58.133 1.00 67.44 50 ARG D C 1
ATOM 6113 O O . ARG D 1 50 ? -48.460 -71.806 58.389 1.00 65.33 50 ARG D O 1
ATOM 6117 N N . THR D 1 51 ? -48.894 -70.169 56.956 1.00 71.08 51 THR D N 1
ATOM 6118 C CA . THR D 1 51 ? -49.150 -71.093 55.869 1.00 74.71 51 THR D CA 1
ATOM 6119 C C . THR D 1 51 ? -47.897 -71.341 54.976 1.00 67.97 51 THR D C 1
ATOM 6120 O O . THR D 1 51 ? -47.565 -70.547 54.093 1.00 69.64 51 THR D O 1
ATOM 6124 N N . ALA D 1 52 ? -47.177 -72.432 55.227 1.00 63.29 52 ALA D N 1
ATOM 6125 C CA . ALA D 1 52 ? -46.068 -72.819 54.340 1.00 64.65 52 ALA D CA 1
ATOM 6126 C C . ALA D 1 52 ? -46.693 -72.908 52.958 1.00 74.02 52 ALA D C 1
ATOM 6127 O O . ALA D 1 52 ? -47.897 -73.177 52.855 1.00 96.73 52 ALA D O 1
ATOM 6129 N N . GLU D 1 56 ? -42.365 -70.737 48.919 1.00 64.72 56 GLU D N 1
ATOM 6130 C CA . GLU D 1 56 ? -42.396 -71.625 47.752 1.00 64.97 56 GLU D CA 1
ATOM 6131 C C . GLU D 1 56 ? -41.701 -71.055 46.548 1.00 50.25 56 GLU D C 1
ATOM 6132 O O . GLU D 1 56 ? -40.736 -71.594 46.090 1.00 54.87 56 GLU D O 1
ATOM 6138 N N . PRO D 1 57 ? -42.204 -69.964 46.025 1.00 40.26 57 PRO D N 1
ATOM 6139 C CA . PRO D 1 57 ? -41.376 -69.090 45.169 1.00 46.26 57 PRO D CA 1
ATOM 6140 C C . PRO D 1 57 ? -39.978 -68.850 45.703 1.00 49.07 57 PRO D C 1
ATOM 6141 O O . PRO D 1 57 ? -39.046 -68.822 44.948 1.00 64.54 57 PRO D O 1
ATOM 6145 N N . LEU D 1 58 ? -39.813 -68.739 47.000 1.00 54.39 58 LEU D N 1
ATOM 6146 C CA . LEU D 1 58 ? -38.499 -68.451 47.522 1.00 53.35 58 LEU D CA 1
ATOM 6147 C C . LEU D 1 58 ? -37.652 -69.703 47.568 1.00 49.05 58 LEU D C 1
ATOM 6148 O O . LEU D 1 58 ? -36.454 -69.637 47.308 1.00 45.85 58 LEU D O 1
ATOM 6153 N N . VAL D 1 59 ? -38.231 -70.846 47.894 1.00 50.72 59 VAL D N 1
ATOM 6154 C CA . VAL D 1 59 ? -37.376 -72.063 47.887 1.00 55.16 59 VAL D CA 1
ATOM 6155 C C . VAL D 1 59 ? -37.039 -72.415 46.430 1.00 51.59 59 VAL D C 1
ATOM 6156 O O . VAL D 1 59 ? -35.985 -72.992 46.136 1.00 50.81 59 VAL D O 1
ATOM 6160 N N . ALA D 1 60 ? -37.885 -71.968 45.514 1.00 55.00 60 ALA D N 1
ATOM 6161 C CA . ALA D 1 60 ? -37.610 -72.083 44.075 1.00 52.97 60 ALA D CA 1
ATOM 6162 C C . ALA D 1 60 ? -36.311 -71.373 43.764 1.00 57.37 60 ALA D C 1
ATOM 6163 O O . ALA D 1 60 ? -35.465 -71.929 43.054 1.00 55.63 60 ALA D O 1
ATOM 6165 N N . ARG D 1 61 ? -36.150 -70.150 44.307 1.00 52.87 61 ARG D N 1
ATOM 6166 C CA . ARG D 1 61 ? -34.867 -69.424 44.229 1.00 49.52 61 ARG D CA 1
ATOM 6167 C C . ARG D 1 61 ? -33.751 -69.857 45.168 1.00 44.23 61 ARG D C 1
ATOM 6168 O O . ARG D 1 61 ? -32.797 -69.159 45.270 1.00 60.38 61 ARG D O 1
ATOM 6176 N N . GLY D 1 62 ? -33.839 -70.965 45.859 1.00 48.61 62 GLY D N 1
ATOM 6177 C CA . GLY D 1 62 ? -32.698 -71.390 46.736 1.00 49.89 62 GLY D CA 1
ATOM 6178 C C . GLY D 1 62 ? -32.892 -71.256 48.274 1.00 49.17 62 GLY D C 1
ATOM 6179 O O . GLY D 1 62 ? -32.052 -71.687 49.035 1.00 46.14 62 GLY D O 1
ATOM 6180 N N . ALA D 1 63 ? -33.999 -70.690 48.747 1.00 46.23 63 ALA D N 1
ATOM 6181 C CA . ALA D 1 63 ? -34.209 -70.584 50.188 1.00 51.16 63 ALA D CA 1
ATOM 6182 C C . ALA D 1 63 ? -34.400 -71.953 50.840 1.00 50.72 63 ALA D C 1
ATOM 6183 O O . ALA D 1 63 ? -34.804 -72.897 50.174 1.00 56.55 63 ALA D O 1
ATOM 6185 N N . LYS D 1 64 ? -34.098 -72.078 52.124 1.00 48.71 64 LYS D N 1
ATOM 6186 C CA . LYS D 1 64 ? -34.397 -73.319 52.826 1.00 55.39 64 LYS D CA 1
ATOM 6187 C C . LYS D 1 64 ? -35.671 -72.952 53.592 1.00 52.35 64 LYS D C 1
ATOM 6188 O O . LYS D 1 64 ? -35.827 -71.873 54.078 1.00 54.56 64 LYS D O 1
ATOM 6190 N N . SER D 1 65 ? -36.612 -73.862 53.625 1.00 61.58 65 SER D N 1
ATOM 6191 C CA . SER D 1 65 ? -37.903 -73.667 54.279 1.00 61.64 65 SER D CA 1
ATOM 6192 C C . SER D 1 65 ? -37.915 -74.423 55.565 1.00 62.60 65 SER D C 1
ATOM 6193 O O . SER D 1 65 ? -37.454 -75.533 55.626 1.00 70.61 65 SER D O 1
ATOM 6196 N N . ALA D 1 66 ? -38.527 -73.873 56.580 1.00 61.62 66 ALA D N 1
ATOM 6197 C CA . ALA D 1 66 ? -38.260 -74.357 57.913 1.00 57.86 66 ALA D CA 1
ATOM 6198 C C . ALA D 1 66 ? -39.469 -74.978 58.576 1.00 48.71 66 ALA D C 1
ATOM 6199 O O . ALA D 1 66 ? -40.609 -74.552 58.388 1.00 45.79 66 ALA D O 1
ATOM 6201 N N . GLY D 1 67 ? -39.204 -75.984 59.396 1.00 52.10 67 GLY D N 1
ATOM 6202 C CA . GLY D 1 67 ? -40.277 -76.751 60.030 1.00 58.16 67 GLY D CA 1
ATOM 6203 C C . GLY D 1 67 ? -41.168 -75.920 60.940 1.00 57.17 67 GLY D C 1
ATOM 6204 O O . GLY D 1 67 ? -42.380 -76.105 60.970 1.00 55.48 67 GLY D O 1
ATOM 6205 N N . SER D 1 68 ? -40.531 -75.057 61.720 1.00 55.09 68 SER D N 1
ATOM 6206 C CA . SER D 1 68 ? -41.179 -74.308 62.772 1.00 51.08 68 SER D CA 1
ATOM 6207 C C . SER D 1 68 ? -40.453 -72.993 62.953 1.00 53.97 68 SER D C 1
ATOM 6208 O O . SER D 1 68 ? -39.358 -72.771 62.382 1.00 52.83 68 SER D O 1
ATOM 6211 N N . VAL D 1 69 ? -41.040 -72.138 63.782 1.00 54.19 69 VAL D N 1
ATOM 6212 C CA . VAL D 1 69 ? -40.396 -70.872 64.146 1.00 55.95 69 VAL D CA 1
ATOM 6213 C C . VAL D 1 69 ? -39.078 -71.105 64.878 1.00 53.02 69 VAL D C 1
ATOM 6214 O O . VAL D 1 69 ? -38.077 -70.453 64.588 1.00 52.68 69 VAL D O 1
ATOM 6218 N N . ALA D 1 70 ? -39.046 -72.087 65.766 1.00 51.68 70 ALA D N 1
ATOM 6219 C CA . ALA D 1 70 ? -37.806 -72.374 66.475 1.00 51.80 70 ALA D CA 1
ATOM 6220 C C . ALA D 1 70 ? -36.686 -72.839 65.547 1.00 48.58 70 ALA D C 1
ATOM 6221 O O . ALA D 1 70 ? -35.512 -72.500 65.740 1.00 53.28 70 ALA D O 1
ATOM 6223 N N . GLU D 1 71 ? -37.052 -73.616 64.540 1.00 59.81 71 GLU D N 1
ATOM 6224 C CA . GLU D 1 71 ? -36.084 -74.111 63.535 1.00 58.64 71 GLU D CA 1
ATOM 6225 C C . GLU D 1 71 ? -35.539 -72.933 62.731 1.00 54.78 71 GLU D C 1
ATOM 6226 O O . GLU D 1 71 ? -34.336 -72.808 62.512 1.00 55.44 71 GLU D O 1
ATOM 6232 N N . ALA D 1 72 ? -36.424 -72.026 62.338 1.00 50.35 72 ALA D N 1
ATOM 6233 C CA . ALA D 1 72 ? -35.999 -70.817 61.629 1.00 50.19 72 ALA D CA 1
ATOM 6234 C C . ALA D 1 72 ? -35.044 -69.964 62.432 1.00 44.10 72 ALA D C 1
ATOM 6235 O O . ALA D 1 72 ? -34.050 -69.463 61.896 1.00 41.21 72 ALA D O 1
ATOM 6237 N N . VAL D 1 73 ? -35.373 -69.759 63.705 1.00 46.18 73 VAL D N 1
ATOM 6238 C CA . VAL D 1 73 ? -34.551 -68.922 64.560 1.00 47.88 73 VAL D CA 1
ATOM 6239 C C . VAL D 1 73 ? -33.160 -69.537 64.738 1.00 50.82 73 VAL D C 1
ATOM 6240 O O . VAL D 1 73 ? -32.144 -68.843 64.608 1.00 43.20 73 VAL D O 1
ATOM 6244 N N . ALA D 1 74 ? -33.117 -70.852 64.977 1.00 50.18 74 ALA D N 1
ATOM 6245 C CA . ALA D 1 74 ? -31.842 -71.585 65.166 1.00 47.62 74 ALA D CA 1
ATOM 6246 C C . ALA D 1 74 ? -30.933 -71.562 63.932 1.00 49.08 74 ALA D C 1
ATOM 6247 O O . ALA D 1 74 ? -29.716 -71.721 64.044 1.00 47.78 74 ALA D O 1
ATOM 6249 N N . ALA D 1 75 ? -31.525 -71.353 62.750 1.00 50.53 75 ALA D N 1
ATOM 6250 C CA . ALA D 1 75 ? -30.767 -71.349 61.455 1.00 50.42 75 ALA D CA 1
ATOM 6251 C C . ALA D 1 75 ? -29.774 -70.228 61.233 1.00 46.95 75 ALA D C 1
ATOM 6252 O O . ALA D 1 75 ? -28.797 -70.447 60.558 1.00 54.16 75 ALA D O 1
ATOM 6254 N N . SER D 1 76 ? -30.003 -69.041 61.776 1.00 43.85 76 SER D N 1
ATOM 6255 C CA . SER D 1 76 ? -29.163 -67.910 61.404 1.00 44.76 76 SER D CA 1
ATOM 6256 C C . SER D 1 76 ? -28.870 -66.976 62.565 1.00 41.93 76 SER D C 1
ATOM 6257 O O . SER D 1 76 ? -29.666 -66.844 63.488 1.00 43.49 76 SER D O 1
ATOM 6260 N N . PRO D 1 77 ? -27.741 -66.308 62.529 1.00 41.31 77 PRO D N 1
ATOM 6261 C CA . PRO D 1 77 ? -27.452 -65.356 63.603 1.00 44.39 77 PRO D CA 1
ATOM 6262 C C . PRO D 1 77 ? -28.251 -64.044 63.467 1.00 43.70 77 PRO D C 1
ATOM 6263 O O . PRO D 1 77 ? -28.382 -63.308 64.451 1.00 46.46 77 PRO D O 1
ATOM 6267 N N . LEU D 1 78 ? -28.772 -63.771 62.272 1.00 44.63 78 LEU D N 1
ATOM 6268 C CA . LEU D 1 78 ? -29.604 -62.581 62.015 1.00 43.04 78 LEU D CA 1
ATOM 6269 C C . LEU D 1 78 ? -31.023 -63.009 61.689 1.00 44.37 78 LEU D C 1
ATOM 6270 O O . LEU D 1 78 ? -31.200 -63.741 60.724 1.00 52.66 78 LEU D O 1
ATOM 6275 N N . VAL D 1 79 ? -32.014 -62.576 62.483 1.00 40.19 79 VAL D N 1
ATOM 6276 C CA . VAL D 1 79 ? -33.392 -63.017 62.335 1.00 37.31 79 VAL D CA 1
ATOM 6277 C C . VAL D 1 79 ? -34.288 -61.831 62.032 1.00 39.20 79 VAL D C 1
ATOM 6278 O O . VAL D 1 79 ? -34.419 -60.940 62.847 1.00 36.81 79 VAL D O 1
ATOM 6282 N N . VAL D 1 80 ? -34.930 -61.823 60.858 1.00 39.79 80 VAL D N 1
ATOM 6283 C CA . VAL D 1 80 ? -35.768 -60.695 60.466 1.00 36.33 80 VAL D CA 1
ATOM 6284 C C . VAL D 1 80 ? -37.234 -61.082 60.547 1.00 35.66 80 VAL D C 1
ATOM 6285 O O . VAL D 1 80 ? -37.639 -62.097 60.026 1.00 40.82 80 VAL D O 1
ATOM 6289 N N . VAL D 1 81 ? -38.033 -60.234 61.140 1.00 37.74 81 VAL D N 1
ATOM 6290 C CA . VAL D 1 81 ? -39.432 -60.522 61.324 1.00 38.35 81 VAL D CA 1
ATOM 6291 C C . VAL D 1 81 ? -40.273 -59.484 60.646 1.00 39.92 81 VAL D C 1
ATOM 6292 O O . VAL D 1 81 ? -40.106 -58.264 60.890 1.00 41.01 81 VAL D O 1
ATOM 6296 N N . CYS D 1 82 ? -41.191 -59.942 59.813 1.00 38.38 82 CYS D N 1
ATOM 6297 C CA . CYS D 1 82 ? -42.139 -59.036 59.174 1.00 39.08 82 CYS D CA 1
ATOM 6298 C C . CYS D 1 82 ? -43.511 -59.644 59.088 1.00 38.99 82 CYS D C 1
ATOM 6299 O O . CYS D 1 82 ? -43.737 -60.557 58.283 1.00 46.78 82 CYS D O 1
ATOM 6302 N N . VAL D 1 83 ? -44.411 -59.211 59.956 1.00 37.50 83 VAL D N 1
ATOM 6303 C CA . VAL D 1 83 ? -45.738 -59.833 60.078 1.00 35.18 83 VAL D CA 1
ATOM 6304 C C . VAL D 1 83 ? -46.752 -58.733 60.238 1.00 39.88 83 VAL D C 1
ATOM 6305 O O . VAL D 1 83 ? -46.401 -57.529 60.189 1.00 40.67 83 VAL D O 1
ATOM 6309 N N . SER D 1 84 ? -48.010 -59.085 60.420 1.00 43.23 84 SER D N 1
ATOM 6310 C CA . SER D 1 84 ? -49.056 -58.057 60.282 1.00 46.92 84 SER D CA 1
ATOM 6311 C C . SER D 1 84 ? -48.983 -57.026 61.386 1.00 42.47 84 SER D C 1
ATOM 6312 O O . SER D 1 84 ? -49.157 -55.834 61.112 1.00 45.85 84 SER D O 1
ATOM 6315 N N . ASP D 1 85 ? -48.681 -57.441 62.623 1.00 38.99 85 ASP D N 1
ATOM 6316 C CA . ASP D 1 85 ? -48.615 -56.474 63.753 1.00 37.98 85 ASP D CA 1
ATOM 6317 C C . ASP D 1 85 ? -47.937 -57.085 64.983 1.00 37.70 85 ASP D C 1
ATOM 6318 O O . ASP D 1 85 ? -47.552 -58.255 64.940 1.00 35.59 85 ASP D O 1
ATOM 6323 N N . TYR D 1 86 ? -47.775 -56.295 66.071 1.00 37.57 86 TYR D N 1
ATOM 6324 C CA . TYR D 1 86 ? -46.966 -56.731 67.242 1.00 36.51 86 TYR D CA 1
ATOM 6325 C C . TYR D 1 86 ? -47.674 -57.879 67.984 1.00 38.20 86 TYR D C 1
ATOM 6326 O O . TYR D 1 86 ? -47.025 -58.732 68.561 1.00 42.11 86 TYR D O 1
ATOM 6335 N N . ASP D 1 87 ? -48.988 -57.972 67.860 1.00 43.93 87 ASP D N 1
ATOM 6336 C CA . ASP D 1 87 ? -49.712 -59.141 68.405 1.00 51.02 87 ASP D CA 1
ATOM 6337 C C . ASP D 1 87 ? -49.237 -60.407 67.777 1.00 41.71 87 ASP D C 1
ATOM 6338 O O . ASP D 1 87 ? -49.047 -61.399 68.472 1.00 39.67 87 ASP D O 1
ATOM 6343 N N . ALA D 1 88 ? -49.049 -60.396 66.459 1.00 41.62 88 ALA D N 1
ATOM 6344 C CA . ALA D 1 88 ? -48.485 -61.592 65.778 1.00 41.33 88 ALA D CA 1
ATOM 6345 C C . ALA D 1 88 ? -47.062 -61.826 66.226 1.00 42.44 88 ALA D C 1
ATOM 6346 O O . ALA D 1 88 ? -46.649 -62.990 66.401 1.00 41.77 88 ALA D O 1
ATOM 6348 N N . VAL D 1 89 ? -46.307 -60.732 66.420 1.00 40.53 89 VAL D N 1
ATOM 6349 C CA . VAL D 1 89 ? -44.926 -60.901 66.859 1.00 41.56 89 VAL D CA 1
ATOM 6350 C C . VAL D 1 89 ? -44.962 -61.621 68.177 1.00 41.61 89 VAL D C 1
ATOM 6351 O O . VAL D 1 89 ? -44.194 -62.562 68.408 1.00 40.35 89 VAL D O 1
ATOM 6355 N N . HIS D 1 90 ? -45.807 -61.117 69.076 1.00 44.57 90 HIS D N 1
ATOM 6356 C CA . HIS D 1 90 ? -46.028 -61.742 70.401 1.00 43.65 90 HIS D CA 1
ATOM 6357 C C . HIS D 1 90 ? -46.308 -63.220 70.241 1.00 42.67 90 HIS D C 1
ATOM 6358 O O . HIS D 1 90 ? -45.705 -64.054 70.905 1.00 42.80 90 HIS D O 1
ATOM 6365 N N . ALA D 1 91 ? -47.240 -63.533 69.354 1.00 44.09 91 ALA D N 1
ATOM 6366 C CA . ALA D 1 91 ? -47.729 -64.913 69.200 1.00 47.35 91 ALA D CA 1
ATOM 6367 C C . ALA D 1 91 ? -46.648 -65.882 68.674 1.00 48.72 91 ALA D C 1
ATOM 6368 O O . ALA D 1 91 ? -46.612 -67.046 69.060 1.00 45.02 91 ALA D O 1
ATOM 6370 N N . LEU D 1 92 ? -45.743 -65.381 67.839 1.00 44.49 92 LEU D N 1
ATOM 6371 C CA . LEU D 1 92 ? -44.736 -66.243 67.269 1.00 44.35 92 LEU D CA 1
ATOM 6372 C C . LEU D 1 92 ? -43.526 -66.343 68.126 1.00 45.79 92 LEU D C 1
ATOM 6373 O O . LEU D 1 92 ? -42.904 -67.392 68.150 1.00 53.56 92 LEU D O 1
ATOM 6378 N N . LEU D 1 93 ? -43.147 -65.256 68.791 1.00 43.02 93 LEU D N 1
ATOM 6379 C CA . LEU D 1 93 ? -41.873 -65.222 69.489 1.00 45.24 93 LEU D CA 1
ATOM 6380 C C . LEU D 1 93 ? -41.955 -65.544 71.015 1.00 49.22 93 LEU D C 1
ATOM 6381 O O . LEU D 1 93 ? -41.048 -66.139 71.552 1.00 41.01 93 LEU D O 1
ATOM 6386 N N . ASP D 1 94 ? -43.037 -65.147 71.693 1.00 46.02 94 ASP D N 1
ATOM 6387 C CA . ASP D 1 94 ? -43.113 -65.331 73.136 1.00 40.97 94 ASP D CA 1
ATOM 6388 C C . ASP D 1 94 ? -42.968 -66.802 73.520 1.00 42.63 94 ASP D C 1
ATOM 6389 O O . ASP D 1 94 ? -42.269 -67.119 74.467 1.00 43.03 94 ASP D O 1
ATOM 6394 N N . PRO D 1 95 ? -43.593 -67.723 72.778 1.00 46.57 95 PRO D N 1
ATOM 6395 C CA . PRO D 1 95 ? -43.490 -69.117 73.201 1.00 47.93 95 PRO D CA 1
ATOM 6396 C C . PRO D 1 95 ? -42.122 -69.732 73.083 1.00 49.94 95 PRO D C 1
ATOM 6397 O O . PRO D 1 95 ? -41.979 -70.870 73.445 1.00 53.44 95 PRO D O 1
ATOM 6401 N N . LEU D 1 96 ? -41.122 -69.027 72.565 1.00 57.90 96 LEU D N 1
ATOM 6402 C CA . LEU D 1 96 ? -39.806 -69.640 72.351 1.00 58.42 96 LEU D CA 1
ATOM 6403 C C . LEU D 1 96 ? -39.094 -69.912 73.664 1.00 60.61 96 LEU D C 1
ATOM 6404 O O . LEU D 1 96 ? -39.224 -69.123 74.581 1.00 73.12 96 LEU D O 1
ATOM 6409 N N . ASP D 1 97 ? -38.341 -71.016 73.736 1.00 58.75 97 ASP D N 1
ATOM 6410 C CA . ASP D 1 97 ? -37.374 -71.239 74.834 1.00 66.19 97 ASP D CA 1
ATOM 6411 C C . ASP D 1 97 ? -36.544 -70.008 75.093 1.00 71.08 97 ASP D C 1
ATOM 6412 O O . ASP D 1 97 ? -36.188 -69.279 74.154 1.00 66.66 97 ASP D O 1
ATOM 6417 N N . GLY D 1 98 ? -36.149 -69.854 76.360 1.00 62.77 98 GLY D N 1
ATOM 6418 C CA . GLY D 1 98 ? -35.372 -68.692 76.796 1.00 52.19 98 GLY D CA 1
ATOM 6419 C C . GLY D 1 98 ? -33.983 -68.689 76.235 1.00 52.33 98 GLY D C 1
ATOM 6420 O O . GLY D 1 98 ? -33.354 -67.640 76.155 1.00 59.98 98 GLY D O 1
ATOM 6421 N N . THR D 1 99 ? -33.512 -69.858 75.809 1.00 56.32 99 THR D N 1
ATOM 6422 C CA . THR D 1 99 ? -32.185 -69.961 75.173 1.00 66.98 99 THR D CA 1
ATOM 6423 C C . THR D 1 99 ? -32.209 -69.598 73.657 1.00 63.24 99 THR D C 1
ATOM 6424 O O . THR D 1 99 ? -31.213 -69.128 73.128 1.00 67.05 99 THR D O 1
ATOM 6428 N N . ALA D 1 100 ? -33.343 -69.792 72.988 1.00 55.31 100 ALA D N 1
ATOM 6429 C CA . ALA D 1 100 ? -33.438 -69.697 71.509 1.00 50.34 100 ALA D CA 1
ATOM 6430 C C . ALA D 1 100 ? -32.851 -68.444 70.816 1.00 49.49 100 ALA D C 1
ATOM 6431 O O . ALA D 1 100 ? -32.275 -68.543 69.736 1.00 61.06 100 ALA D O 1
ATOM 6433 N N . LEU D 1 101 ? -32.947 -67.294 71.450 1.00 43.58 101 LEU D N 1
ATOM 6434 C CA . LEU D 1 101 ? -32.469 -66.077 70.867 1.00 42.33 101 LEU D CA 1
ATOM 6435 C C . LEU D 1 101 ? -31.112 -65.624 71.375 1.00 43.63 101 LEU D C 1
ATOM 6436 O O . LEU D 1 101 ? -30.573 -64.647 70.863 1.00 38.78 101 LEU D O 1
ATOM 6441 N N . GLN D 1 102 ? -30.551 -66.319 72.370 1.00 52.25 102 GLN D N 1
ATOM 6442 C CA . GLN D 1 102 ? -29.258 -65.925 72.944 1.00 50.31 102 GLN D CA 1
ATOM 6443 C C . GLN D 1 102 ? -28.206 -65.747 71.866 1.00 48.66 102 GLN D C 1
ATOM 6444 O O . GLN D 1 102 ? -27.954 -66.638 71.044 1.00 44.58 102 GLN D O 1
ATOM 6450 N N . GLY D 1 103 ? -27.607 -64.562 71.871 1.00 46.16 103 GLY D N 1
ATOM 6451 C CA . GLY D 1 103 ? -26.534 -64.245 70.961 1.00 48.38 103 GLY D CA 1
ATOM 6452 C C . GLY D 1 103 ? -26.997 -64.059 69.527 1.00 51.48 103 GLY D C 1
ATOM 6453 O O . GLY D 1 103 ? -26.209 -64.170 68.622 1.00 51.51 103 GLY D O 1
ATOM 6454 N N . ARG D 1 104 ? -28.278 -63.781 69.319 1.00 52.53 104 ARG D N 1
ATOM 6455 C CA . ARG D 1 104 ? -28.750 -63.500 67.979 1.00 51.84 104 ARG D CA 1
ATOM 6456 C C . ARG D 1 104 ? -29.235 -62.099 67.919 1.00 46.84 104 ARG D C 1
ATOM 6457 O O . ARG D 1 104 ? -29.468 -61.469 68.945 1.00 57.86 104 ARG D O 1
ATOM 6465 N N . THR D 1 105 ? -29.297 -61.567 66.710 1.00 43.81 105 THR D N 1
ATOM 6466 C CA . THR D 1 105 ? -29.796 -60.222 66.517 1.00 38.46 105 THR D CA 1
ATOM 6467 C C . THR D 1 105 ? -31.111 -60.346 65.826 1.00 35.76 105 THR D C 1
ATOM 6468 O O . THR D 1 105 ? -31.238 -61.049 64.806 1.00 39.61 105 THR D O 1
ATOM 6472 N N . LEU D 1 106 ? -32.103 -59.745 66.436 1.00 33.31 106 LEU D N 1
ATOM 6473 C CA . LEU D 1 106 ? -33.480 -59.804 65.971 1.00 36.33 106 LEU D CA 1
ATOM 6474 C C . LEU D 1 106 ? -33.829 -58.452 65.414 1.00 35.29 106 LEU D C 1
ATOM 6475 O O . LEU D 1 106 ? -33.657 -57.440 66.084 1.00 37.44 106 LEU D O 1
ATOM 6480 N N . VAL D 1 107 ? -34.242 -58.423 64.159 1.00 37.05 107 VAL D N 1
ATOM 6481 C CA . VAL D 1 107 ? -34.638 -57.160 63.486 1.00 39.48 107 VAL D CA 1
ATOM 6482 C C . VAL D 1 107 ? -36.132 -57.208 63.150 1.00 39.09 107 VAL D C 1
ATOM 6483 O O . VAL D 1 107 ? -36.591 -58.083 62.411 1.00 39.19 107 VAL D O 1
ATOM 6487 N N . ASN D 1 108 ? -36.890 -56.320 63.739 1.00 37.05 108 ASN D N 1
ATOM 6488 C CA . ASN D 1 108 ? -38.337 -56.427 63.659 1.00 36.54 108 ASN D CA 1
ATOM 6489 C C . ASN D 1 108 ? -38.903 -55.306 62.841 1.00 34.60 108 ASN D C 1
ATOM 6490 O O . ASN D 1 108 ? -39.017 -54.172 63.296 1.00 35.58 108 ASN D O 1
ATOM 6495 N N . LEU D 1 109 ? -39.201 -55.618 61.590 1.00 34.62 109 LEU D N 1
ATOM 6496 C CA . LEU D 1 109 ? -39.614 -54.605 60.632 1.00 35.63 109 LEU D CA 1
ATOM 6497 C C . LEU D 1 109 ? -41.146 -54.488 60.532 1.00 43.19 109 LEU D C 1
ATOM 6498 O O . LEU D 1 109 ? -41.653 -53.754 59.676 1.00 44.44 109 LEU D O 1
ATOM 6503 N N . THR D 1 110 ? -41.864 -55.197 61.411 1.00 43.43 110 THR D N 1
ATOM 6504 C CA . THR D 1 110 ? -43.284 -55.001 61.613 1.00 40.40 110 THR D CA 1
ATOM 6505 C C . THR D 1 110 ? -43.595 -53.590 62.028 1.00 39.55 110 THR D C 1
ATOM 6506 O O . THR D 1 110 ? -42.875 -52.976 62.810 1.00 47.80 110 THR D O 1
ATOM 6510 N N . SER D 1 111 ? -44.684 -53.059 61.481 1.00 43.42 111 SER D N 1
ATOM 6511 C CA . SER D 1 111 ? -45.191 -51.720 61.858 1.00 40.80 111 SER D CA 1
ATOM 6512 C C . SER D 1 111 ? -45.944 -51.742 63.173 1.00 36.58 111 SER D C 1
ATOM 6513 O O . SER D 1 111 ? -46.754 -52.606 63.402 1.00 40.00 111 SER D O 1
ATOM 6516 N N . GLY D 1 112 ? -45.682 -50.772 64.026 1.00 37.29 112 GLY D N 1
ATOM 6517 C CA . GLY D 1 112 ? -46.393 -50.637 65.297 1.00 35.44 112 GLY D CA 1
ATOM 6518 C C . GLY D 1 112 ? -46.093 -49.328 66.002 1.00 34.97 112 GLY D C 1
ATOM 6519 O O . GLY D 1 112 ? -45.477 -48.463 65.457 1.00 33.43 112 GLY D O 1
ATOM 6520 N N . THR D 1 113 ? -46.464 -49.177 67.254 1.00 42.01 113 THR D N 1
ATOM 6521 C CA . THR D 1 113 ? -46.163 -47.945 67.926 1.00 41.29 113 THR D CA 1
ATOM 6522 C C . THR D 1 113 ? -44.822 -48.018 68.591 1.00 40.58 113 THR D C 1
ATOM 6523 O O . THR D 1 113 ? -44.285 -49.103 68.836 1.00 44.67 113 THR D O 1
ATOM 6527 N N . SER D 1 114 ? -44.318 -46.847 68.946 1.00 39.89 114 SER D N 1
ATOM 6528 C CA . SER D 1 114 ? -43.123 -46.754 69.712 1.00 37.65 114 SER D CA 1
ATOM 6529 C C . SER D 1 114 ? -43.196 -47.558 70.996 1.00 39.88 114 SER D C 1
ATOM 6530 O O . SER D 1 114 ? -42.208 -48.171 71.402 1.00 39.80 114 SER D O 1
ATOM 6533 N N . ALA D 1 115 ? -44.358 -47.616 71.638 1.00 44.21 115 ALA D N 1
ATOM 6534 C CA . ALA D 1 115 ? -44.448 -48.348 72.907 1.00 44.61 115 ALA D CA 1
ATOM 6535 C C . ALA D 1 115 ? -44.285 -49.808 72.640 1.00 42.31 115 ALA D C 1
ATOM 6536 O O . ALA D 1 115 ? -43.708 -50.540 73.468 1.00 39.63 115 ALA D O 1
ATOM 6538 N N . GLN D 1 116 ? -44.793 -50.250 71.491 1.00 38.10 116 GLN D N 1
ATOM 6539 C CA . GLN D 1 116 ? -44.655 -51.656 71.172 1.00 42.69 116 GLN D CA 1
ATOM 6540 C C . GLN D 1 116 ? -43.181 -51.998 70.884 1.00 42.40 116 GLN D C 1
ATOM 6541 O O . GLN D 1 116 ? -42.715 -53.087 71.234 1.00 38.23 116 GLN D O 1
ATOM 6547 N N . ALA D 1 117 ? -42.473 -51.051 70.285 1.00 37.31 117 ALA D N 1
ATOM 6548 C CA . ALA D 1 117 ? -41.087 -51.246 69.964 1.00 38.14 117 ALA D CA 1
ATOM 6549 C C . ALA D 1 117 ? -40.251 -51.276 71.243 1.00 39.54 117 ALA D C 1
ATOM 6550 O O . ALA D 1 117 ? -39.355 -52.127 71.425 1.00 37.93 117 ALA D O 1
ATOM 6552 N N . ARG D 1 118 ? -40.548 -50.357 72.141 1.00 36.90 118 ARG D N 1
ATOM 6553 C CA . ARG D 1 118 ? -39.783 -50.310 73.358 1.00 36.99 118 ARG D CA 1
ATOM 6554 C C . ARG D 1 118 ? -40.036 -51.530 74.238 1.00 32.81 118 ARG D C 1
ATOM 6555 O O . ARG D 1 118 ? -39.116 -52.003 74.866 1.00 39.10 118 ARG D O 1
ATOM 6563 N N . GLU D 1 119 ? -41.226 -52.099 74.196 1.00 34.32 119 GLU D N 1
ATOM 6564 C CA . GLU D 1 119 ? -41.523 -53.345 74.919 1.00 38.69 119 GLU D CA 1
ATOM 6565 C C . GLU D 1 119 ? -40.715 -54.502 74.367 1.00 42.61 119 GLU D C 1
ATOM 6566 O O . GLU D 1 119 ? -40.098 -55.261 75.129 1.00 40.56 119 GLU D O 1
ATOM 6572 N N . ARG D 1 120 ? -40.694 -54.636 73.044 1.00 39.26 120 ARG D N 1
ATOM 6573 C CA . ARG D 1 120 ? -39.945 -55.733 72.449 1.00 40.07 120 ARG D CA 1
ATOM 6574 C C . ARG D 1 120 ? -38.461 -55.612 72.696 1.00 37.96 120 ARG D C 1
ATOM 6575 O O . ARG D 1 120 ? -37.810 -56.602 72.972 1.00 33.10 120 ARG D O 1
ATOM 6583 N N . ALA D 1 121 ? -37.938 -54.392 72.620 1.00 36.34 121 ALA D N 1
ATOM 6584 C CA . ALA D 1 121 ? -36.562 -54.163 73.029 1.00 32.60 121 ALA D CA 1
ATOM 6585 C C . ALA D 1 121 ? -36.291 -54.662 74.443 1.00 34.34 121 ALA D C 1
ATOM 6586 O O . ALA D 1 121 ? -35.342 -55.423 74.643 1.00 37.51 121 ALA D O 1
ATOM 6588 N N . ALA D 1 122 ? -37.120 -54.287 75.430 1.00 31.84 122 ALA D N 1
ATOM 6589 C CA . ALA D 1 122 ? -36.938 -54.856 76.776 1.00 30.18 122 ALA D CA 1
ATOM 6590 C C . ALA D 1 122 ? -37.003 -56.407 76.789 1.00 30.77 122 ALA D C 1
ATOM 6591 O O . ALA D 1 122 ? -36.185 -57.101 77.391 1.00 32.45 122 ALA D O 1
ATOM 6593 N N . TRP D 1 123 ? -37.958 -56.947 76.055 1.00 32.53 123 TRP D N 1
ATOM 6594 C CA . TRP D 1 123 ? -38.163 -58.389 75.997 1.00 36.20 123 TRP D CA 1
ATOM 6595 C C . TRP D 1 123 ? -36.993 -59.094 75.369 1.00 35.21 123 TRP D C 1
ATOM 6596 O O . TRP D 1 123 ? -36.468 -60.050 75.914 1.00 37.10 123 TRP D O 1
ATOM 6607 N N . ALA D 1 124 ? -36.559 -58.577 74.249 1.00 38.47 124 ALA D N 1
ATOM 6608 C CA . ALA D 1 124 ? -35.417 -59.132 73.577 1.00 41.04 124 ALA D CA 1
ATOM 6609 C C . ALA D 1 124 ? -34.171 -59.081 74.473 1.00 43.73 124 ALA D C 1
ATOM 6610 O O . ALA D 1 124 ? -33.427 -60.064 74.590 1.00 41.63 124 ALA D O 1
ATOM 6612 N N . ASP D 1 125 ? -33.957 -57.965 75.144 1.00 41.44 125 ASP D N 1
ATOM 6613 C CA . ASP D 1 125 ? -32.847 -57.936 76.035 1.00 43.91 125 ASP D CA 1
ATOM 6614 C C . ASP D 1 125 ? -32.930 -59.027 77.134 1.00 44.16 125 ASP D C 1
ATOM 6615 O O . ASP D 1 125 ? -31.955 -59.662 77.461 1.00 47.05 125 ASP D O 1
ATOM 6620 N N . GLY D 1 126 ? -34.087 -59.196 77.744 1.00 39.97 126 GLY D N 1
ATOM 6621 C CA . GLY D 1 126 ? -34.247 -60.237 78.730 1.00 37.50 126 GLY D CA 1
ATOM 6622 C C . GLY D 1 126 ? -34.001 -61.641 78.161 1.00 41.78 126 GLY D C 1
ATOM 6623 O O . GLY D 1 126 ? -33.744 -62.537 78.933 1.00 55.77 126 GLY D O 1
ATOM 6624 N N . ARG D 1 127 ? -34.190 -61.835 76.854 1.00 38.53 127 ARG D N 1
ATOM 6625 C CA . ARG D 1 127 ? -33.972 -63.068 76.193 1.00 42.82 127 ARG D CA 1
ATOM 6626 C C . ARG D 1 127 ? -32.496 -63.190 75.635 1.00 47.34 127 ARG D C 1
ATOM 6627 O O . ARG D 1 127 ? -32.175 -64.150 74.899 1.00 48.27 127 ARG D O 1
ATOM 6635 N N . GLY D 1 128 ? -31.621 -62.245 75.995 1.00 43.36 128 GLY D N 1
ATOM 6636 C CA . GLY D 1 128 ? -30.238 -62.199 75.525 1.00 43.60 128 GLY D CA 1
ATOM 6637 C C . GLY D 1 128 ? -30.005 -62.001 74.035 1.00 47.36 128 GLY D C 1
ATOM 6638 O O . GLY D 1 128 ? -29.059 -62.526 73.446 1.00 52.53 128 GLY D O 1
ATOM 6639 N N . ALA D 1 129 ? -30.829 -61.179 73.428 1.00 46.06 129 ALA D N 1
ATOM 6640 C CA . ALA D 1 129 ? -30.670 -60.889 72.042 1.00 40.93 129 ALA D CA 1
ATOM 6641 C C . ALA D 1 129 ? -30.433 -59.413 71.862 1.00 38.33 129 ALA D C 1
ATOM 6642 O O . ALA D 1 129 ? -30.834 -58.611 72.673 1.00 38.23 129 ALA D O 1
ATOM 6644 N N . ASP D 1 130 ? -29.708 -59.081 70.806 1.00 39.32 130 ASP D N 1
ATOM 6645 C CA . ASP D 1 130 ? -29.683 -57.752 70.301 1.00 43.47 130 ASP D CA 1
ATOM 6646 C C . ASP D 1 130 ? -30.973 -57.523 69.484 1.00 41.09 130 ASP D C 1
ATOM 6647 O O . ASP D 1 130 ? -31.503 -58.442 68.864 1.00 44.23 130 ASP D O 1
ATOM 6652 N N . TYR D 1 131 ? -31.441 -56.297 69.449 1.00 38.13 131 TYR D N 1
ATOM 6653 C CA . TYR D 1 131 ? -32.732 -56.004 68.877 1.00 37.10 131 TYR D CA 1
ATOM 6654 C C . TYR D 1 131 ? -32.674 -54.690 68.144 1.00 39.49 131 TYR D C 1
ATOM 6655 O O . TYR D 1 131 ? -32.297 -53.671 68.716 1.00 42.87 131 TYR D O 1
ATOM 6664 N N . LEU D 1 132 ? -33.054 -54.728 66.876 1.00 38.30 132 LEU D N 1
ATOM 6665 C CA . LEU D 1 132 ? -33.387 -53.517 66.129 1.00 36.83 132 LEU D CA 1
ATOM 6666 C C . LEU D 1 132 ? -34.844 -53.484 65.775 1.00 36.13 132 LEU D C 1
ATOM 6667 O O . LEU D 1 132 ? -35.448 -54.498 65.389 1.00 38.23 132 LEU D O 1
ATOM 6672 N N . ASP D 1 133 ? -35.431 -52.312 65.918 1.00 39.91 133 ASP D N 1
ATOM 6673 C CA . ASP D 1 133 ? -36.799 -52.148 65.562 1.00 35.00 133 ASP D CA 1
ATOM 6674 C C . ASP D 1 133 ? -36.817 -51.290 64.377 1.00 33.46 133 ASP D C 1
ATOM 6675 O O . ASP D 1 133 ? -36.153 -50.240 64.334 1.00 35.20 133 ASP D O 1
ATOM 6680 N N . GLY D 1 134 ? -37.548 -51.734 63.369 1.00 36.10 134 GLY D N 1
ATOM 6681 C CA . GLY D 1 134 ? -37.690 -50.905 62.152 1.00 41.43 134 GLY D CA 1
ATOM 6682 C C . GLY D 1 134 ? -39.063 -50.739 61.562 1.00 37.58 134 GLY D C 1
ATOM 6683 O O . GLY D 1 134 ? -40.081 -51.236 62.092 1.00 41.46 134 GLY D O 1
ATOM 6684 N N . ALA D 1 135 ? -39.069 -50.050 60.441 1.00 37.81 135 ALA D N 1
ATOM 6685 C CA . ALA D 1 135 ? -40.301 -49.734 59.692 1.00 39.59 135 ALA D CA 1
ATOM 6686 C C . ALA D 1 135 ? -39.985 -49.582 58.198 1.00 40.26 135 ALA D C 1
ATOM 6687 O O . ALA D 1 135 ? -38.914 -49.082 57.818 1.00 40.96 135 ALA D O 1
ATOM 6689 N N . ILE D 1 136 ? -40.888 -50.057 57.372 1.00 40.23 136 ILE D N 1
ATOM 6690 C CA . ILE D 1 136 ? -40.716 -49.999 55.920 1.00 47.38 136 ILE D CA 1
ATOM 6691 C C . ILE D 1 136 ? -41.610 -48.968 55.324 1.00 43.71 136 ILE D C 1
ATOM 6692 O O . ILE D 1 136 ? -42.792 -49.079 55.444 1.00 44.53 136 ILE D O 1
ATOM 6697 N N . LEU D 1 137 ? -41.046 -47.991 54.653 1.00 50.60 137 LEU D N 1
ATOM 6698 C CA . LEU D 1 137 ? -41.843 -46.929 54.034 1.00 55.51 137 LEU D CA 1
ATOM 6699 C C . LEU D 1 137 ? -41.840 -47.048 52.521 1.00 50.47 137 LEU D C 1
ATOM 6700 O O . LEU D 1 137 ? -41.475 -46.132 51.825 1.00 59.34 137 LEU D O 1
ATOM 6705 N N . ALA D 1 138 ? -42.228 -48.198 52.026 1.00 46.89 138 ALA D N 1
ATOM 6706 C CA . ALA D 1 138 ? -42.172 -48.443 50.623 1.00 53.38 138 ALA D CA 1
ATOM 6707 C C . ALA D 1 138 ? -42.932 -49.698 50.428 1.00 50.51 138 ALA D C 1
ATOM 6708 O O . ALA D 1 138 ? -43.265 -50.374 51.382 1.00 59.91 138 ALA D O 1
ATOM 6710 N N . GLY D 1 139 ? -43.253 -50.008 49.189 1.00 47.85 139 GLY D N 1
ATOM 6711 C CA . GLY D 1 139 ? -44.034 -51.213 48.928 1.00 44.24 139 GLY D CA 1
ATOM 6712 C C . GLY D 1 139 ? -43.058 -52.347 48.740 1.00 48.35 139 GLY D C 1
ATOM 6713 O O . GLY D 1 139 ? -41.851 -52.103 48.585 1.00 53.31 139 GLY D O 1
ATOM 6714 N N . PRO D 1 140 ? -43.572 -53.575 48.677 1.00 41.03 140 PRO D N 1
ATOM 6715 C CA . PRO D 1 140 ? -42.727 -54.728 48.456 1.00 46.21 140 PRO D CA 1
ATOM 6716 C C . PRO D 1 140 ? -41.913 -54.637 47.190 1.00 51.69 140 PRO D C 1
ATOM 6717 O O . PRO D 1 140 ? -40.737 -54.999 47.184 1.00 48.49 140 PRO D O 1
ATOM 6721 N N . ALA D 1 141 ? -42.536 -54.173 46.122 1.00 60.32 141 ALA D N 1
ATOM 6722 C CA . ALA D 1 141 ? -41.810 -53.999 44.866 1.00 58.15 141 ALA D CA 1
ATOM 6723 C C . ALA D 1 141 ? -40.480 -53.237 45.050 1.00 54.88 141 ALA D C 1
ATOM 6724 O O . ALA D 1 141 ? -39.485 -53.578 44.401 1.00 67.17 141 ALA D O 1
ATOM 6726 N N . ALA D 1 142 ? -40.443 -52.229 45.925 1.00 49.96 142 ALA D N 1
ATOM 6727 C CA . ALA D 1 142 ? -39.230 -51.375 46.038 1.00 43.12 142 ALA D CA 1
ATOM 6728 C C . ALA D 1 142 ? -38.122 -52.010 46.836 1.00 42.19 142 ALA D C 1
ATOM 6729 O O . ALA D 1 142 ? -37.008 -51.538 46.822 1.00 46.78 142 ALA D O 1
ATOM 6731 N N . ILE D 1 143 ? -38.416 -53.073 47.567 1.00 46.77 143 ILE D N 1
ATOM 6732 C CA . ILE D 1 143 ? -37.384 -53.723 48.390 1.00 47.87 143 ILE D CA 1
ATOM 6733 C C . ILE D 1 143 ? -36.262 -54.186 47.491 1.00 44.06 143 ILE D C 1
ATOM 6734 O O . ILE D 1 143 ? -36.490 -54.743 46.446 1.00 44.07 143 ILE D O 1
ATOM 6739 N N . GLY D 1 144 ? -35.035 -53.952 47.922 1.00 54.04 144 GLY D N 1
ATOM 6740 C CA . GLY D 1 144 ? -33.858 -54.338 47.155 1.00 47.83 144 GLY D CA 1
ATOM 6741 C C . GLY D 1 144 ? -33.514 -53.343 46.083 1.00 50.48 144 GLY D C 1
ATOM 6742 O O . GLY D 1 144 ? -32.717 -53.657 45.237 1.00 50.05 144 GLY D O 1
ATOM 6743 N N . THR D 1 145 ? -34.129 -52.162 46.087 1.00 52.58 145 THR D N 1
ATOM 6744 C CA . THR D 1 145 ? -33.818 -51.146 45.086 1.00 55.21 145 THR D CA 1
ATOM 6745 C C . THR D 1 145 ? -33.510 -49.797 45.726 1.00 61.73 145 THR D C 1
ATOM 6746 O O . THR D 1 145 ? -33.677 -49.612 46.949 1.00 69.68 145 THR D O 1
ATOM 6750 N N . ALA D 1 146 ? -33.113 -48.828 44.906 1.00 59.52 146 ALA D N 1
ATOM 6751 C CA . ALA D 1 146 ? -32.837 -47.507 45.461 1.00 66.97 146 ALA D CA 1
ATOM 6752 C C . ALA D 1 146 ? -34.118 -46.809 45.956 1.00 69.61 146 ALA D C 1
ATOM 6753 O O . ALA D 1 146 ? -34.043 -45.849 46.712 1.00 75.12 146 ALA D O 1
ATOM 6755 N N . ASP D 1 147 ? -35.286 -47.296 45.543 1.00 71.83 147 ASP D N 1
ATOM 6756 C CA . ASP D 1 147 ? -36.571 -46.765 46.032 1.00 76.13 147 ASP D CA 1
ATOM 6757 C C . ASP D 1 147 ? -36.955 -47.191 47.428 1.00 72.46 147 ASP D C 1
ATOM 6758 O O . ASP D 1 147 ? -37.738 -46.510 48.083 1.00 65.83 147 ASP D O 1
ATOM 6763 N N . ALA D 1 148 ? -36.478 -48.355 47.854 1.00 62.44 148 ALA D N 1
ATOM 6764 C CA . ALA D 1 148 ? -36.745 -48.825 49.206 1.00 57.04 148 ALA D CA 1
ATOM 6765 C C . ALA D 1 148 ? -36.311 -47.787 50.228 1.00 59.67 148 ALA D C 1
ATOM 6766 O O . ALA D 1 148 ? -35.253 -47.151 50.091 1.00 56.52 148 ALA D O 1
ATOM 6768 N N . VAL D 1 149 ? -37.151 -47.638 51.240 1.00 53.17 149 VAL D N 1
ATOM 6769 C CA . VAL D 1 149 ? -36.812 -46.934 52.450 1.00 56.94 149 VAL D CA 1
ATOM 6770 C C . VAL D 1 149 ? -37.107 -47.853 53.621 1.00 51.54 149 VAL D C 1
ATOM 6771 O O . VAL D 1 149 ? -38.228 -48.334 53.776 1.00 51.52 149 VAL D O 1
ATOM 6775 N N . VAL D 1 150 ? -36.089 -48.111 54.428 1.00 53.01 150 VAL D N 1
ATOM 6776 C CA . VAL D 1 150 ? -36.225 -49.017 55.563 1.00 42.81 150 VAL D CA 1
ATOM 6777 C C . VAL D 1 150 ? -35.527 -48.381 56.684 1.00 42.62 150 VAL D C 1
ATOM 6778 O O . VAL D 1 150 ? -34.338 -48.127 56.592 1.00 43.85 150 VAL D O 1
ATOM 6782 N N . LEU D 1 151 ? -36.275 -48.036 57.717 1.00 45.41 151 LEU D N 1
ATOM 6783 C CA . LEU D 1 151 ? -35.718 -47.324 58.884 1.00 45.57 151 LEU D CA 1
ATOM 6784 C C . LEU D 1 151 ? -35.392 -48.304 59.987 1.00 41.35 151 LEU D C 1
ATOM 6785 O O . LEU D 1 151 ? -36.077 -49.319 60.147 1.00 39.68 151 LEU D O 1
ATOM 6790 N N . LEU D 1 152 ? -34.302 -48.057 60.686 1.00 36.87 152 LEU D N 1
ATOM 6791 C CA . LEU D 1 152 ? -33.857 -48.981 61.726 1.00 41.19 152 LEU D CA 1
ATOM 6792 C C . LEU D 1 152 ? -33.441 -48.167 62.932 1.00 39.18 152 LEU D C 1
ATOM 6793 O O . LEU D 1 152 ? -32.848 -47.116 62.773 1.00 44.10 152 LEU D O 1
ATOM 6798 N N . SER D 1 153 ? -33.727 -48.651 64.127 1.00 34.37 153 SER D N 1
ATOM 6799 C CA . SER D 1 153 ? -33.324 -47.939 65.316 1.00 33.17 153 SER D CA 1
ATOM 6800 C C . SER D 1 153 ? -33.044 -48.945 66.394 1.00 35.39 153 SER D C 1
ATOM 6801 O O . SER D 1 153 ? -33.576 -50.077 66.378 1.00 33.16 153 SER D O 1
ATOM 6804 N N . GLY D 1 154 ? -32.179 -48.561 67.336 1.00 40.24 154 GLY D N 1
ATOM 6805 C CA . GLY D 1 154 ? -31.532 -49.562 68.225 1.00 43.70 154 GLY D CA 1
ATOM 6806 C C . GLY D 1 154 ? -30.054 -49.324 68.367 1.00 40.25 154 GLY D C 1
ATOM 6807 O O . GLY D 1 154 ? -29.481 -48.432 67.732 1.00 44.29 154 GLY D O 1
ATOM 6808 N N . PRO D 1 155 ? -29.411 -50.096 69.225 1.00 38.54 155 PRO D N 1
ATOM 6809 C CA . PRO D 1 155 ? -28.026 -49.741 69.504 1.00 41.11 155 PRO D CA 1
ATOM 6810 C C . PRO D 1 155 ? -27.103 -50.100 68.335 1.00 41.17 155 PRO D C 1
ATOM 6811 O O . PRO D 1 155 ? -27.318 -51.115 67.677 1.00 41.84 155 PRO D O 1
ATOM 6815 N N . ARG D 1 156 ? -26.055 -49.300 68.130 1.00 41.53 156 ARG D N 1
ATOM 6816 C CA . ARG D 1 156 ? -25.051 -49.593 67.105 1.00 37.63 156 ARG D CA 1
ATOM 6817 C C . ARG D 1 156 ? -24.513 -51.000 67.220 1.00 37.39 156 ARG D C 1
ATOM 6818 O O . ARG D 1 156 ? -24.267 -51.657 66.234 1.00 46.35 156 ARG D O 1
ATOM 6826 N N . SER D 1 157 ? -24.309 -51.474 68.431 1.00 37.99 157 SER D N 1
ATOM 6827 C CA . SER D 1 157 ? -23.855 -52.850 68.594 1.00 39.72 157 SER D CA 1
ATOM 6828 C C . SER D 1 157 ? -24.731 -53.881 67.918 1.00 41.45 157 SER D C 1
ATOM 6829 O O . SER D 1 157 ? -24.281 -55.004 67.633 1.00 49.79 157 SER D O 1
ATOM 6832 N N . ALA D 1 158 ? -26.007 -53.560 67.750 1.00 40.26 158 ALA D N 1
ATOM 6833 C CA . ALA D 1 158 ? -26.926 -54.484 67.097 1.00 41.24 158 ALA D CA 1
ATOM 6834 C C . ALA D 1 158 ? -26.946 -54.236 65.589 1.00 44.00 158 ALA D C 1
ATOM 6835 O O . ALA D 1 158 ? -27.141 -55.160 64.829 1.00 48.66 158 ALA D O 1
ATOM 6837 N N . PHE D 1 159 ? -26.656 -53.013 65.161 1.00 41.44 159 PHE D N 1
ATOM 6838 C CA . PHE D 1 159 ? -26.743 -52.706 63.739 1.00 37.88 159 PHE D CA 1
ATOM 6839 C C . PHE D 1 159 ? -25.442 -52.925 62.984 1.00 41.77 159 PHE D C 1
ATOM 6840 O O . PHE D 1 159 ? -25.433 -53.581 61.959 1.00 45.02 159 PHE D O 1
ATOM 6848 N N . ASP D 1 160 ? -24.348 -52.333 63.467 1.00 41.30 160 ASP D N 1
ATOM 6849 C CA . ASP D 1 160 ? -23.052 -52.390 62.800 1.00 36.54 160 ASP D CA 1
ATOM 6850 C C . ASP D 1 160 ? -22.647 -53.831 62.336 1.00 35.57 160 ASP D C 1
ATOM 6851 O O . ASP D 1 160 ? -22.301 -54.019 61.176 1.00 41.28 160 ASP D O 1
ATOM 6856 N N . PRO D 1 161 ? -22.677 -54.830 63.210 1.00 31.58 161 PRO D N 1
ATOM 6857 C CA . PRO D 1 161 ? -22.270 -56.129 62.759 1.00 35.12 161 PRO D CA 1
ATOM 6858 C C . PRO D 1 161 ? -23.071 -56.673 61.557 1.00 44.76 161 PRO D C 1
ATOM 6859 O O . PRO D 1 161 ? -22.600 -57.588 60.942 1.00 42.24 161 PRO D O 1
ATOM 6863 N N . HIS D 1 162 ? -24.265 -56.126 61.261 1.00 47.69 162 HIS D N 1
ATOM 6864 C CA . HIS D 1 162 ? -25.087 -56.578 60.157 1.00 39.40 162 HIS D CA 1
ATOM 6865 C C . HIS D 1 162 ? -25.435 -55.516 59.184 1.00 39.87 162 HIS D C 1
ATOM 6866 O O . HIS D 1 162 ? -26.348 -55.680 58.356 1.00 32.18 162 HIS D O 1
ATOM 6873 N N . ALA D 1 163 ? -24.665 -54.438 59.230 1.00 40.17 163 ALA D N 1
ATOM 6874 C CA . ALA D 1 163 ? -24.910 -53.339 58.325 1.00 38.34 163 ALA D CA 1
ATOM 6875 C C . ALA D 1 163 ? -24.926 -53.820 56.855 1.00 43.74 163 ALA D C 1
ATOM 6876 O O . ALA D 1 163 ? -25.795 -53.455 56.091 1.00 45.67 163 ALA D O 1
ATOM 6878 N N . SER D 1 164 ? -23.940 -54.596 56.444 1.00 48.17 164 SER D N 1
ATOM 6879 C CA . SER D 1 164 ? -23.874 -55.011 55.049 1.00 48.64 164 SER D CA 1
ATOM 6880 C C . SER D 1 164 ? -25.083 -55.822 54.697 1.00 45.40 164 SER D C 1
ATOM 6881 O O . SER D 1 164 ? -25.754 -55.530 53.721 1.00 43.30 164 SER D O 1
ATOM 6884 N N . ALA D 1 165 ? -25.344 -56.854 55.478 1.00 44.27 165 ALA D N 1
ATOM 6885 C CA . ALA D 1 165 ? -26.510 -57.702 55.214 1.00 40.96 165 ALA D CA 1
ATOM 6886 C C . ALA D 1 165 ? -27.802 -56.875 55.033 1.00 44.56 165 ALA D C 1
ATOM 6887 O O . ALA D 1 165 ? -28.518 -57.020 54.034 1.00 50.08 165 ALA D O 1
ATOM 6889 N N . LEU D 1 166 ? -28.036 -55.958 55.955 1.00 43.08 166 LEU D N 1
ATOM 6890 C CA . LEU D 1 166 ? -29.235 -55.167 55.934 1.00 41.30 166 LEU D CA 1
ATOM 6891 C C . LEU D 1 166 ? -29.266 -54.191 54.779 1.00 42.95 166 LEU D C 1
ATOM 6892 O O . LEU D 1 166 ? -30.328 -53.789 54.342 1.00 51.52 166 LEU D O 1
ATOM 6897 N N . GLY D 1 167 ? -28.108 -53.746 54.321 1.00 47.33 167 GLY D N 1
ATOM 6898 C CA . GLY D 1 167 ? -28.039 -52.825 53.175 1.00 47.40 167 GLY D CA 1
ATOM 6899 C C . GLY D 1 167 ? -28.539 -53.488 51.900 1.00 48.32 167 GLY D C 1
ATOM 6900 O O . GLY D 1 167 ? -28.985 -52.804 50.985 1.00 44.46 167 GLY D O 1
ATOM 6901 N N . GLY D 1 168 ? -28.500 -54.822 51.872 1.00 48.55 168 GLY D N 1
ATOM 6902 C CA . GLY D 1 168 ? -29.148 -55.608 50.839 1.00 48.64 168 GLY D CA 1
ATOM 6903 C C . GLY D 1 168 ? -30.624 -55.294 50.541 1.00 52.55 168 GLY D C 1
ATOM 6904 O O . GLY D 1 168 ? -31.103 -55.631 49.485 1.00 64.44 168 GLY D O 1
ATOM 6905 N N . LEU D 1 169 ? -31.327 -54.646 51.466 1.00 45.12 169 LEU D N 1
ATOM 6906 C CA . LEU D 1 169 ? -32.683 -54.254 51.278 1.00 41.21 169 LEU D CA 1
ATOM 6907 C C . LEU D 1 169 ? -32.828 -52.964 50.498 1.00 45.16 169 LEU D C 1
ATOM 6908 O O . LEU D 1 169 ? -33.960 -52.560 50.150 1.00 48.86 169 LEU D O 1
ATOM 6913 N N . GLY D 1 170 ? -31.730 -52.304 50.204 1.00 41.93 170 GLY D N 1
ATOM 6914 C CA . GLY D 1 170 ? -31.826 -51.068 49.460 1.00 51.86 170 GLY D CA 1
ATOM 6915 C C . GLY D 1 170 ? -30.926 -49.987 49.991 1.00 53.13 170 GLY D C 1
ATOM 6916 O O . GLY D 1 170 ? -30.502 -50.029 51.124 1.00 58.97 170 GLY D O 1
ATOM 6917 N N . ALA D 1 171 ? -30.583 -49.039 49.132 1.00 62.37 171 ALA D N 1
ATOM 6918 C CA . ALA D 1 171 ? -29.702 -47.968 49.534 1.00 61.48 171 ALA D CA 1
ATOM 6919 C C . ALA D 1 171 ? -30.462 -47.048 50.481 1.00 60.03 171 ALA D C 1
ATOM 6920 O O . ALA D 1 171 ? -29.850 -46.285 51.227 1.00 63.85 171 ALA D O 1
ATOM 6922 N N . GLY D 1 172 ? -31.781 -47.095 50.431 1.00 57.82 172 GLY D N 1
ATOM 6923 C CA . GLY D 1 172 ? -32.556 -46.281 51.342 1.00 63.89 172 GLY D CA 1
ATOM 6924 C C . GLY D 1 172 ? -32.614 -46.800 52.776 1.00 60.44 172 GLY D C 1
ATOM 6925 O O . GLY D 1 172 ? -33.247 -46.162 53.631 1.00 52.39 172 GLY D O 1
ATOM 6926 N N . THR D 1 173 ? -31.998 -47.965 53.025 1.00 51.89 173 THR D N 1
ATOM 6927 C CA . THR D 1 173 ? -31.863 -48.517 54.368 1.00 45.87 173 THR D CA 1
ATOM 6928 C C . THR D 1 173 ? -31.035 -47.613 55.280 1.00 43.01 173 THR D C 1
ATOM 6929 O O . THR D 1 173 ? -29.916 -47.341 54.995 1.00 50.16 173 THR D O 1
ATOM 6933 N N . THR D 1 174 ? -31.633 -47.102 56.347 1.00 44.54 174 THR D N 1
ATOM 6934 C CA . THR D 1 174 ? -31.033 -46.087 57.120 1.00 41.12 174 THR D CA 1
ATOM 6935 C C . THR D 1 174 ? -31.209 -46.302 58.639 1.00 43.47 174 THR D C 1
ATOM 6936 O O . THR D 1 174 ? -32.281 -46.616 59.131 1.00 46.39 174 THR D O 1
ATOM 6940 N N . TYR D 1 175 ? -30.104 -46.095 59.353 1.00 39.98 175 TYR D N 1
ATOM 6941 C CA . TYR D 1 175 ? -30.001 -46.279 60.767 1.00 40.08 175 TYR D CA 1
ATOM 6942 C C . TYR D 1 175 ? -30.219 -44.971 61.387 1.00 42.32 175 TYR D C 1
ATOM 6943 O O . TYR D 1 175 ? -29.489 -44.071 61.106 1.00 38.53 175 TYR D O 1
ATOM 6952 N N . LEU D 1 176 ? -31.205 -44.881 62.273 1.00 47.17 176 LEU D N 1
ATOM 6953 C CA . LEU D 1 176 ? -31.702 -43.596 62.766 1.00 43.78 176 LEU D CA 1
ATOM 6954 C C . LEU D 1 176 ? -31.135 -43.197 64.092 1.00 43.75 176 LEU D C 1
ATOM 6955 O O . LEU D 1 176 ? -31.234 -42.042 64.460 1.00 48.99 176 LEU D O 1
ATOM 6960 N N . GLY D 1 177 ? -30.647 -44.174 64.858 1.00 41.97 177 GLY D N 1
ATOM 6961 C CA . GLY D 1 177 ? -30.189 -43.912 66.220 1.00 38.35 177 GLY D CA 1
ATOM 6962 C C . GLY D 1 177 ? -30.520 -44.974 67.243 1.00 37.08 177 GLY D C 1
ATOM 6963 O O . GLY D 1 177 ? -31.107 -46.003 66.928 1.00 35.96 177 GLY D O 1
ATOM 6964 N N . ALA D 1 178 ? -30.197 -44.682 68.504 1.00 38.98 178 ALA D N 1
ATOM 6965 C CA . ALA D 1 178 ? -30.192 -45.711 69.558 1.00 35.58 178 ALA D CA 1
ATOM 6966 C C . ALA D 1 178 ? -31.544 -46.125 70.092 1.00 37.78 178 ALA D C 1
ATOM 6967 O O . ALA D 1 178 ? -31.786 -47.297 70.319 1.00 43.32 178 ALA D O 1
ATOM 6969 N N . ASP D 1 179 ? -32.427 -45.153 70.293 1.00 42.28 179 ASP D N 1
ATOM 6970 C CA . ASP D 1 179 ? -33.732 -45.389 70.873 1.00 35.25 179 ASP D CA 1
ATOM 6971 C C . ASP D 1 179 ? -34.553 -46.259 69.912 1.00 37.01 179 ASP D C 1
ATOM 6972 O O . ASP D 1 179 ? -34.799 -45.857 68.757 1.00 35.46 179 ASP D O 1
ATOM 6977 N N . HIS D 1 180 ? -35.018 -47.402 70.408 1.00 32.25 180 HIS D N 1
ATOM 6978 C CA . HIS D 1 180 ? -35.768 -48.296 69.589 1.00 34.24 180 HIS D CA 1
ATOM 6979 C C . HIS D 1 180 ? -37.077 -47.714 69.108 1.00 35.15 180 HIS D C 1
ATOM 6980 O O . HIS D 1 180 ? -37.739 -48.273 68.239 1.00 41.65 180 HIS D O 1
ATOM 6987 N N . GLY D 1 181 ? -37.529 -46.648 69.716 1.00 35.10 181 GLY D N 1
ATOM 6988 C CA . GLY D 1 181 ? -38.814 -46.107 69.299 1.00 38.20 181 GLY D CA 1
ATOM 6989 C C . GLY D 1 181 ? -38.781 -45.258 68.052 1.00 38.91 181 GLY D C 1
ATOM 6990 O O . GLY D 1 181 ? -39.837 -44.937 67.508 1.00 46.86 181 GLY D O 1
ATOM 6991 N N . LEU D 1 182 ? -37.596 -44.885 67.595 1.00 39.10 182 LEU D N 1
ATOM 6992 C CA . LEU D 1 182 ? -37.498 -43.892 66.545 1.00 40.62 182 LEU D CA 1
ATOM 6993 C C . LEU D 1 182 ? -38.121 -44.308 65.226 1.00 43.47 182 LEU D C 1
ATOM 6994 O O . LEU D 1 182 ? -38.788 -43.507 64.548 1.00 45.36 182 LEU D O 1
ATOM 6999 N N . ALA D 1 183 ? -37.884 -45.533 64.799 1.00 44.79 183 ALA D N 1
ATOM 7000 C CA . ALA D 1 183 ? -38.411 -45.916 63.501 1.00 42.07 183 ALA D CA 1
ATOM 7001 C C . ALA D 1 183 ? -39.955 -45.762 63.471 1.00 40.68 183 ALA D C 1
ATOM 7002 O O . ALA D 1 183 ? -40.474 -45.269 62.502 1.00 43.96 183 ALA D O 1
ATOM 7004 N N . SER D 1 184 ? -40.636 -46.082 64.565 1.00 38.69 184 SER D N 1
ATOM 7005 C CA . SER D 1 184 ? -42.108 -45.934 64.684 1.00 39.79 184 SER D CA 1
ATOM 7006 C C . SER D 1 184 ? -42.532 -44.487 64.599 1.00 39.96 184 SER D C 1
ATOM 7007 O O . SER D 1 184 ? -43.478 -44.156 63.950 1.00 45.91 184 SER D O 1
ATOM 7010 N N . LEU D 1 185 ? -41.797 -43.626 65.267 1.00 43.00 185 LEU D N 1
ATOM 7011 C CA . LEU D 1 185 ? -42.037 -42.211 65.220 1.00 39.28 185 LEU D CA 1
ATOM 7012 C C . LEU D 1 185 ? -41.789 -41.575 63.872 1.00 42.62 185 LEU D C 1
ATOM 7013 O O . LEU D 1 185 ? -42.541 -40.707 63.455 1.00 47.90 185 LEU D O 1
ATOM 7018 N N . TYR D 1 186 ? -40.739 -41.985 63.180 1.00 48.63 186 TYR D N 1
ATOM 7019 C CA . TYR D 1 186 ? -40.479 -41.476 61.813 1.00 46.35 186 TYR D CA 1
ATOM 7020 C C . TYR D 1 186 ? -41.565 -41.948 60.849 1.00 45.77 186 TYR D C 1
ATOM 7021 O O . TYR D 1 186 ? -41.989 -41.215 59.988 1.00 43.37 186 TYR D O 1
ATOM 7030 N N . ASP D 1 187 ? -42.000 -43.185 61.021 1.00 42.45 187 ASP D N 1
ATOM 7031 C CA . ASP D 1 187 ? -43.047 -43.768 60.223 1.00 42.20 187 ASP D CA 1
ATOM 7032 C C . ASP D 1 187 ? -44.313 -42.962 60.463 1.00 44.50 187 ASP D C 1
ATOM 7033 O O . ASP D 1 187 ? -45.024 -42.604 59.530 1.00 49.60 187 ASP D O 1
ATOM 7038 N N . ALA D 1 188 ? -44.627 -42.674 61.719 1.00 42.97 188 ALA D N 1
ATOM 7039 C CA . ALA D 1 188 ? -45.826 -41.883 62.006 1.00 40.09 188 ALA D CA 1
ATOM 7040 C C . ALA D 1 188 ? -45.731 -40.493 61.355 1.00 42.59 188 ALA D C 1
ATOM 7041 O O . ALA D 1 188 ? -46.687 -40.017 60.809 1.00 45.48 188 ALA D O 1
ATOM 7043 N N . ALA D 1 189 ? -44.583 -39.826 61.446 1.00 41.25 189 ALA D N 1
ATOM 7044 C CA . ALA D 1 189 ? -44.474 -38.503 60.836 1.00 45.57 189 ALA D CA 1
ATOM 7045 C C . ALA D 1 189 ? -44.715 -38.577 59.336 1.00 52.78 189 ALA D C 1
ATOM 7046 O O . ALA D 1 189 ? -45.384 -37.726 58.769 1.00 46.46 189 ALA D O 1
ATOM 7048 N N . GLY D 1 190 ? -44.147 -39.604 58.705 1.00 52.86 190 GLY D N 1
ATOM 7049 C CA . GLY D 1 190 ? -44.274 -39.799 57.275 1.00 45.60 190 GLY D CA 1
ATOM 7050 C C . GLY D 1 190 ? -45.693 -40.089 56.876 1.00 44.77 190 GLY D C 1
ATOM 7051 O O . GLY D 1 190 ? -46.190 -39.496 55.936 1.00 46.25 190 GLY D O 1
ATOM 7052 N N . LEU D 1 191 ? -46.368 -40.953 57.622 1.00 43.67 191 LEU D N 1
ATOM 7053 C CA . LEU D 1 191 ? -47.774 -41.253 57.376 1.00 49.41 191 LEU D CA 1
ATOM 7054 C C . LEU D 1 191 ? -48.718 -40.066 57.566 1.00 50.52 191 LEU D C 1
ATOM 7055 O O . LEU D 1 191 ? -49.582 -39.803 56.736 1.00 56.23 191 LEU D O 1
ATOM 7060 N N . VAL D 1 192 ? -48.559 -39.319 58.635 1.00 50.47 192 VAL D N 1
ATOM 7061 C CA . VAL D 1 192 ? -49.467 -38.197 58.840 1.00 49.06 192 VAL D CA 1
ATOM 7062 C C . VAL D 1 192 ? -49.273 -37.145 57.736 1.00 47.43 192 VAL D C 1
ATOM 7063 O O . VAL D 1 192 ? -50.215 -36.466 57.368 1.00 51.35 192 VAL D O 1
ATOM 7067 N N . MET D 1 193 ? -48.055 -37.018 57.224 1.00 46.58 193 MET D N 1
ATOM 7068 C CA . MET D 1 193 ? -47.771 -36.066 56.150 1.00 49.28 193 MET D CA 1
ATOM 7069 C C . MET D 1 193 ? -48.395 -36.575 54.882 1.00 49.58 193 MET D C 1
ATOM 7070 O O . MET D 1 193 ? -48.924 -35.817 54.095 1.00 54.93 193 MET D O 1
ATOM 7075 N N . MET D 1 194 ? -48.361 -37.880 54.715 1.00 50.14 194 MET D N 1
ATOM 7076 C CA . MET D 1 194 ? -48.875 -38.465 53.505 1.00 48.93 194 MET D CA 1
ATOM 7077 C C . MET D 1 194 ? -50.378 -38.232 53.459 1.00 46.82 194 MET D C 1
ATOM 7078 O O . MET D 1 194 ? -50.863 -37.741 52.464 1.00 49.17 194 MET D O 1
ATOM 7083 N N . TRP D 1 195 ? -51.115 -38.655 54.493 1.00 46.90 195 TRP D N 1
ATOM 7084 C CA . TRP D 1 195 ? -52.557 -38.470 54.529 1.00 44.63 195 TRP D CA 1
ATOM 7085 C C . TRP D 1 195 ? -52.894 -37.001 54.439 1.00 42.77 195 TRP D C 1
ATOM 7086 O O . TRP D 1 195 ? -53.874 -36.628 53.845 1.00 42.08 195 TRP D O 1
ATOM 7097 N N . SER D 1 196 ? -52.058 -36.163 55.017 1.00 42.51 196 SER D N 1
ATOM 7098 C CA . SER D 1 196 ? -52.285 -34.758 54.966 1.00 41.43 196 SER D CA 1
ATOM 7099 C C . SER D 1 196 ? -52.315 -34.242 53.526 1.00 43.20 196 SER D C 1
ATOM 7100 O O . SER D 1 196 ? -53.172 -33.413 53.176 1.00 46.76 196 SER D O 1
ATOM 7103 N N . ILE D 1 197 ? -51.385 -34.729 52.716 1.00 39.93 197 ILE D N 1
ATOM 7104 C CA . ILE D 1 197 ? -51.219 -34.262 51.352 1.00 39.53 197 ILE D CA 1
ATOM 7105 C C . ILE D 1 197 ? -52.319 -34.794 50.483 1.00 42.20 197 ILE D C 1
ATOM 7106 O O . ILE D 1 197 ? -52.879 -34.077 49.669 1.00 49.73 197 ILE D O 1
ATOM 7111 N N . LEU D 1 198 ? -52.663 -36.049 50.677 1.00 45.39 198 LEU D N 1
ATOM 7112 C CA . LEU D 1 198 ? -53.711 -36.628 49.869 1.00 47.36 198 LEU D CA 1
ATOM 7113 C C . LEU D 1 198 ? -55.009 -35.929 50.165 1.00 46.62 198 LEU D C 1
ATOM 7114 O O . LEU D 1 198 ? -55.778 -35.682 49.274 1.00 53.05 198 LEU D O 1
ATOM 7119 N N . ASN D 1 199 ? -55.268 -35.650 51.438 1.00 49.79 199 ASN D N 1
ATOM 7120 C CA . ASN D 1 199 ? -56.483 -34.973 51.813 1.00 46.98 199 ASN D CA 1
ATOM 7121 C C . ASN D 1 199 ? -56.547 -33.544 51.291 1.00 45.86 199 ASN D C 1
ATOM 7122 O O . ASN D 1 199 ? -57.575 -33.118 50.824 1.00 45.91 199 ASN D O 1
ATOM 7127 N N . GLY D 1 200 ? -55.438 -32.824 51.332 1.00 45.36 200 GLY D N 1
ATOM 7128 C CA . GLY D 1 200 ? -55.369 -31.514 50.695 1.00 50.65 200 GLY D CA 1
ATOM 7129 C C . GLY D 1 200 ? -55.602 -31.571 49.190 1.00 52.76 200 GLY D C 1
ATOM 7130 O O . GLY D 1 200 ? -56.259 -30.719 48.611 1.00 58.48 200 GLY D O 1
ATOM 7131 N N . PHE D 1 201 ? -55.083 -32.603 48.563 1.00 55.21 201 PHE D N 1
ATOM 7132 C CA . PHE D 1 201 ? -55.303 -32.811 47.151 1.00 54.24 201 PHE D CA 1
ATOM 7133 C C . PHE D 1 201 ? -56.780 -33.023 46.865 1.00 51.27 201 PHE D C 1
ATOM 7134 O O . PHE D 1 201 ? -57.331 -32.372 45.972 1.00 54.38 201 PHE D O 1
ATOM 7142 N N . LEU D 1 202 ? -57.424 -33.900 47.630 1.00 53.60 202 LEU D N 1
ATOM 7143 C CA . LEU D 1 202 ? -58.856 -34.213 47.418 1.00 58.17 202 LEU D CA 1
ATOM 7144 C C . LEU D 1 202 ? -59.778 -33.011 47.663 1.00 62.19 202 LEU D C 1
ATOM 7145 O O . LEU D 1 202 ? -60.697 -32.760 46.911 1.00 63.78 202 LEU D O 1
ATOM 7150 N N . GLN D 1 203 ? -59.498 -32.240 48.694 1.00 64.18 203 GLN D N 1
ATOM 7151 C CA . GLN D 1 203 ? -60.219 -31.013 48.918 1.00 61.46 203 GLN D CA 1
ATOM 7152 C C . GLN D 1 203 ? -60.108 -30.080 47.686 1.00 61.49 203 GLN D C 1
ATOM 7153 O O . GLN D 1 203 ? -61.070 -29.450 47.306 1.00 53.63 203 GLN D O 1
ATOM 7159 N N . GLY D 1 204 ? -58.910 -29.965 47.116 1.00 61.28 204 GLY D N 1
ATOM 7160 C CA . GLY D 1 204 ? -58.676 -29.089 45.988 1.00 55.82 204 GLY D CA 1
ATOM 7161 C C . GLY D 1 204 ? -59.390 -29.634 44.776 1.00 51.52 204 GLY D C 1
ATOM 7162 O O . GLY D 1 204 ? -59.970 -28.896 44.004 1.00 58.41 204 GLY D O 1
ATOM 7163 N N . ALA D 1 205 ? -59.322 -30.932 44.573 1.00 49.86 205 ALA D N 1
ATOM 7164 C CA . ALA D 1 205 ? -59.984 -31.515 43.424 1.00 51.72 205 ALA D CA 1
ATOM 7165 C C . ALA D 1 205 ? -61.490 -31.293 43.527 1.00 48.64 205 ALA D C 1
ATOM 7166 O O . ALA D 1 205 ? -62.122 -30.977 42.572 1.00 59.57 205 ALA D O 1
ATOM 7168 N N . ALA D 1 206 ? -62.061 -31.433 44.702 1.00 50.09 206 ALA D N 1
ATOM 7169 C CA . ALA D 1 206 ? -63.479 -31.201 44.876 1.00 47.15 206 ALA D CA 1
ATOM 7170 C C . ALA D 1 206 ? -63.857 -29.750 44.576 1.00 49.56 206 ALA D C 1
ATOM 7171 O O . ALA D 1 206 ? -64.835 -29.493 43.922 1.00 50.41 206 ALA D O 1
ATOM 7173 N N . LEU D 1 207 ? -63.072 -28.808 45.062 1.00 51.83 207 LEU D N 1
ATOM 7174 C CA . LEU D 1 207 ? -63.342 -27.403 44.820 1.00 48.22 207 LEU D CA 1
ATOM 7175 C C . LEU D 1 207 ? -63.329 -27.101 43.336 1.00 52.50 207 LEU D C 1
ATOM 7176 O O . LEU D 1 207 ? -64.312 -26.589 42.802 1.00 52.99 207 LEU D O 1
ATOM 7181 N N . LEU D 1 208 ? -62.229 -27.451 42.659 1.00 60.37 208 LEU D N 1
ATOM 7182 C CA . LEU D 1 208 ? -62.093 -27.199 41.215 1.00 59.95 208 LEU D CA 1
ATOM 7183 C C . LEU D 1 208 ? -63.068 -28.024 40.390 1.00 58.52 208 LEU D C 1
ATOM 7184 O O . LEU D 1 208 ? -63.507 -27.608 39.345 1.00 59.14 208 LEU D O 1
ATOM 7189 N N . GLY D 1 209 ? -63.447 -29.175 40.889 1.00 52.04 209 GLY D N 1
ATOM 7190 C CA . GLY D 1 209 ? -64.468 -29.936 40.223 1.00 54.76 209 GLY D CA 1
ATOM 7191 C C . GLY D 1 209 ? -65.768 -29.180 40.091 1.00 61.15 209 GLY D C 1
ATOM 7192 O O . GLY D 1 209 ? -66.491 -29.421 39.166 1.00 62.04 209 GLY D O 1
ATOM 7193 N N . THR D 1 210 ? -66.079 -28.256 41.001 1.00 66.33 210 THR D N 1
ATOM 7194 C CA . THR D 1 210 ? -67.386 -27.590 40.965 1.00 64.15 210 THR D CA 1
ATOM 7195 C C . THR D 1 210 ? -67.516 -26.755 39.697 1.00 61.33 210 THR D C 1
ATOM 7196 O O . THR D 1 210 ? -68.632 -26.497 39.237 1.00 59.29 210 THR D O 1
ATOM 7200 N N . ALA D 1 211 ? -66.374 -26.336 39.157 1.00 51.93 211 ALA D N 1
ATOM 7201 C CA . ALA D 1 211 ? -66.351 -25.555 37.929 1.00 58.59 211 ALA D CA 1
ATOM 7202 C C . ALA D 1 211 ? -65.982 -26.416 36.727 1.00 62.72 211 ALA D C 1
ATOM 7203 O O . ALA D 1 211 ? -65.586 -25.900 35.711 1.00 55.27 211 ALA D O 1
ATOM 7205 N N . GLY D 1 212 ? -66.077 -27.736 36.852 1.00 69.56 212 GLY D N 1
ATOM 7206 C CA . GLY D 1 212 ? -65.784 -28.612 35.758 1.00 58.52 212 GLY D CA 1
ATOM 7207 C C . GLY D 1 212 ? -64.304 -28.728 35.399 1.00 61.30 212 GLY D C 1
ATOM 7208 O O . GLY D 1 212 ? -63.998 -29.379 34.430 1.00 66.85 212 GLY D O 1
ATOM 7209 N N . VAL D 1 213 ? -63.362 -28.165 36.158 1.00 56.39 213 VAL D N 1
ATOM 7210 C CA . VAL D 1 213 ? -61.968 -28.537 35.889 1.00 61.99 213 VAL D CA 1
ATOM 7211 C C . VAL D 1 213 ? -61.622 -29.954 36.385 1.00 65.10 213 VAL D C 1
ATOM 7212 O O . VAL D 1 213 ? -61.892 -30.310 37.514 1.00 70.70 213 VAL D O 1
ATOM 7216 N N . ASP D 1 214 ? -61.042 -30.748 35.487 1.00 73.00 214 ASP D N 1
ATOM 7217 C CA . ASP D 1 214 ? -60.632 -32.131 35.746 1.00 78.22 214 ASP D CA 1
ATOM 7218 C C . ASP D 1 214 ? -59.450 -32.213 36.692 1.00 72.40 214 ASP D C 1
ATOM 7219 O O . ASP D 1 214 ? -58.564 -31.307 36.710 1.00 54.43 214 ASP D O 1
ATOM 7224 N N . ALA D 1 215 ? -59.404 -33.335 37.419 1.00 65.99 215 ALA D N 1
ATOM 7225 C CA . ALA D 1 215 ? -58.295 -33.602 38.349 1.00 69.89 215 ALA D CA 1
ATOM 7226 C C . ALA D 1 215 ? -56.957 -33.621 37.634 1.00 70.18 215 ALA D C 1
ATOM 7227 O O . ALA D 1 215 ? -55.984 -33.053 38.162 1.00 60.71 215 ALA D O 1
ATOM 7229 N N . THR D 1 216 ? -56.907 -34.200 36.424 1.00 64.10 216 THR D N 1
ATOM 7230 C CA . THR D 1 216 ? -55.623 -34.254 35.687 1.00 66.74 216 THR D CA 1
ATOM 7231 C C . THR D 1 216 ? -55.145 -32.886 35.225 1.00 67.09 216 THR D C 1
ATOM 7232 O O . THR D 1 216 ? -53.944 -32.699 35.022 1.00 65.78 216 THR D O 1
ATOM 7236 N N . THR D 1 217 ? -56.059 -31.918 35.104 1.00 65.93 217 THR D N 1
ATOM 7237 C CA . THR D 1 217 ? -55.650 -30.579 34.708 1.00 61.60 217 THR D CA 1
ATOM 7238 C C . THR D 1 217 ? -55.009 -29.874 35.885 1.00 59.89 217 THR D C 1
ATOM 7239 O O . THR D 1 217 ? -54.075 -29.081 35.750 1.00 53.71 217 THR D O 1
ATOM 7243 N N . PHE D 1 218 ? -55.561 -30.187 37.043 1.00 67.33 218 PHE D N 1
ATOM 7244 C CA . PHE D 1 218 ? -55.235 -29.557 38.331 1.00 70.83 218 PHE D CA 1
ATOM 7245 C C . PHE D 1 218 ? -53.839 -30.037 38.825 1.00 65.96 218 PHE D C 1
ATOM 7246 O O . PHE D 1 218 ? -53.006 -29.216 39.283 1.00 54.08 218 PHE D O 1
ATOM 7254 N N . ALA D 1 219 ? -53.587 -31.353 38.700 1.00 57.96 219 ALA D N 1
ATOM 7255 C CA . ALA D 1 219 ? -52.402 -32.010 39.316 1.00 57.27 219 ALA D CA 1
ATOM 7256 C C . ALA D 1 219 ? -51.050 -31.332 39.082 1.00 56.66 219 ALA D C 1
ATOM 7257 O O . ALA D 1 219 ? -50.268 -31.130 40.012 1.00 65.54 219 ALA D O 1
ATOM 7259 N N . PRO D 1 220 ? -50.750 -30.983 37.836 1.00 58.85 220 PRO D N 1
ATOM 7260 C CA . PRO D 1 220 ? -49.459 -30.301 37.610 1.00 54.84 220 PRO D CA 1
ATOM 7261 C C . PRO D 1 220 ? -49.363 -29.055 38.416 1.00 56.09 220 PRO D C 1
ATOM 7262 O O . PRO D 1 220 ? -48.287 -28.708 38.887 1.00 65.27 220 PRO D O 1
ATOM 7266 N N . PHE D 1 221 ? -50.471 -28.339 38.534 1.00 61.99 221 PHE D N 1
ATOM 7267 C CA . PHE D 1 221 ? -50.441 -27.044 39.241 1.00 57.97 221 PHE D CA 1
ATOM 7268 C C . PHE D 1 221 ? -50.138 -27.334 40.698 1.00 58.81 221 PHE D C 1
ATOM 7269 O O . PHE D 1 221 ? -49.295 -26.659 41.310 1.00 51.09 221 PHE D O 1
ATOM 7277 N N . ILE D 1 222 ? -50.811 -28.354 41.248 1.00 51.64 222 ILE D N 1
ATOM 7278 C CA . ILE D 1 222 ? -50.690 -28.592 42.673 1.00 58.49 222 ILE D CA 1
ATOM 7279 C C . ILE D 1 222 ? -49.313 -29.187 43.038 1.00 63.81 222 ILE D C 1
ATOM 7280 O O . ILE D 1 222 ? -48.716 -28.768 44.033 1.00 60.52 222 ILE D O 1
ATOM 7285 N N . THR D 1 223 ? -48.757 -30.057 42.195 1.00 62.38 223 THR D N 1
ATOM 7286 C CA . THR D 1 223 ? -47.410 -30.551 42.451 1.00 60.23 223 THR D CA 1
ATOM 7287 C C . THR D 1 223 ? -46.352 -29.444 42.376 1.00 57.61 223 THR D C 1
ATOM 7288 O O . THR D 1 223 ? -45.413 -29.455 43.153 1.00 64.13 223 THR D O 1
ATOM 7292 N N . GLN D 1 224 ? -46.484 -28.449 41.513 1.00 57.95 224 GLN D N 1
ATOM 7293 C CA . GLN D 1 224 ? -45.491 -27.354 41.566 1.00 62.83 224 GLN D CA 1
ATOM 7294 C C . GLN D 1 224 ? -45.575 -26.729 42.967 1.00 59.12 224 GLN D C 1
ATOM 7295 O O . GLN D 1 224 ? -44.576 -26.409 43.577 1.00 63.58 224 GLN D O 1
ATOM 7297 N N . GLY D 1 225 ? -46.784 -26.571 43.493 1.00 62.34 225 GLY D N 1
ATOM 7298 C CA . GLY D 1 225 ? -46.979 -25.811 44.754 1.00 60.92 225 GLY D CA 1
ATOM 7299 C C . GLY D 1 225 ? -46.430 -26.550 45.949 1.00 59.41 225 GLY D C 1
ATOM 7300 O O . GLY D 1 225 ? -45.819 -25.980 46.839 1.00 52.94 225 GLY D O 1
ATOM 7301 N N . ILE D 1 226 ? -46.645 -27.856 45.938 1.00 61.89 226 ILE D N 1
ATOM 7302 C CA . ILE D 1 226 ? -46.084 -28.720 46.936 1.00 59.09 226 ILE D CA 1
ATOM 7303 C C . ILE D 1 226 ? -44.561 -28.528 47.029 1.00 58.72 226 ILE D C 1
ATOM 7304 O O . ILE D 1 226 ? -43.985 -28.376 48.117 1.00 53.66 226 ILE D O 1
ATOM 7309 N N . GLY D 1 227 ? -43.897 -28.519 45.887 1.00 55.13 227 GLY D N 1
ATOM 7310 C CA . GLY D 1 227 ? -42.452 -28.277 45.878 1.00 53.66 227 GLY D CA 1
ATOM 7311 C C . GLY D 1 227 ? -42.095 -26.960 46.533 1.00 52.53 227 GLY D C 1
ATOM 7312 O O . GLY D 1 227 ? -41.130 -26.854 47.300 1.00 61.04 227 GLY D O 1
ATOM 7313 N N . THR D 1 228 ? -42.856 -25.929 46.244 1.00 54.52 228 THR D N 1
ATOM 7314 C CA . THR D 1 228 ? -42.530 -24.642 46.831 1.00 53.13 228 THR D CA 1
ATOM 7315 C C . THR D 1 228 ? -42.630 -24.664 48.352 1.00 59.01 228 THR D C 1
ATOM 7316 O O . THR D 1 228 ? -41.778 -24.060 49.047 1.00 60.23 228 THR D O 1
ATOM 7320 N N . VAL D 1 229 ? -43.653 -25.369 48.858 1.00 53.31 229 VAL D N 1
ATOM 7321 C CA . VAL D 1 229 ? -43.924 -25.380 50.293 1.00 56.91 229 VAL D CA 1
ATOM 7322 C C . VAL D 1 229 ? -42.907 -26.231 51.025 1.00 54.87 229 VAL D C 1
ATOM 7323 O O . VAL D 1 229 ? -42.332 -25.804 52.037 1.00 50.61 229 VAL D O 1
ATOM 7327 N N . ALA D 1 230 ? -42.637 -27.412 50.466 1.00 58.76 230 ALA D N 1
ATOM 7328 C CA . ALA D 1 230 ? -41.507 -28.252 50.916 1.00 59.52 230 ALA D CA 1
ATOM 7329 C C . ALA D 1 230 ? -40.203 -27.471 51.143 1.00 60.46 230 ALA D C 1
ATOM 7330 O O . ALA D 1 230 ? -39.526 -27.703 52.147 1.00 67.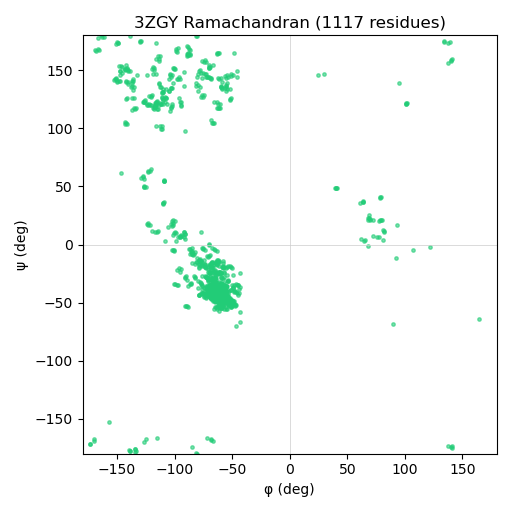34 230 ALA D O 1
ATOM 7332 N N . ASP D 1 231 ? -39.863 -26.536 50.256 1.00 51.83 231 ASP D N 1
ATOM 7333 C CA . ASP D 1 231 ? -38.608 -25.800 50.440 1.00 60.13 231 ASP D CA 1
ATOM 7334 C C . ASP D 1 231 ? -38.661 -24.902 51.603 1.00 52.36 231 ASP D C 1
ATOM 7335 O O . ASP D 1 231 ? -37.619 -24.439 52.028 1.00 57.47 231 ASP D O 1
ATOM 7340 N N . TRP D 1 232 ? -39.839 -24.590 52.118 1.00 51.81 232 TRP D N 1
ATOM 7341 C CA . TRP D 1 232 ? -39.848 -23.746 53.315 1.00 57.19 232 TRP D CA 1
ATOM 7342 C C . TRP D 1 232 ? -39.491 -24.510 54.570 1.00 57.55 232 TRP D C 1
ATOM 7343 O O . TRP D 1 232 ? -39.222 -23.897 55.596 1.00 61.95 232 TRP D O 1
ATOM 7354 N N . LEU D 1 233 ? -39.569 -25.840 54.533 1.00 60.25 233 LEU D N 1
ATOM 7355 C CA . LEU D 1 233 ? -39.546 -26.591 55.802 1.00 56.24 233 LEU D CA 1
ATOM 7356 C C . LEU D 1 233 ? -38.204 -26.519 56.571 1.00 56.18 233 LEU D C 1
ATOM 7357 O O . LEU D 1 233 ? -38.220 -26.406 57.779 1.00 54.26 233 LEU D O 1
ATOM 7362 N N . PRO D 1 234 ? -37.043 -26.562 55.874 1.00 51.20 234 PRO D N 1
ATOM 7363 C CA . PRO D 1 234 ? -35.799 -26.402 56.623 1.00 48.01 234 PRO D CA 1
ATOM 7364 C C . PRO D 1 234 ? -35.695 -25.150 57.432 1.00 51.27 234 PRO D C 1
ATOM 7365 O O . PRO D 1 234 ? -35.321 -25.171 58.617 1.00 60.07 234 PRO D O 1
ATOM 7369 N N . GLY D 1 235 ? -36.163 -24.059 56.874 1.00 62.53 235 GLY D N 1
ATOM 7370 C CA . GLY D 1 235 ? -36.209 -22.812 57.633 1.00 54.07 235 GLY D CA 1
ATOM 7371 C C . GLY D 1 235 ? -37.190 -22.836 58.769 1.00 54.26 235 GLY D C 1
ATOM 7372 O O . GLY D 1 235 ? -36.941 -22.245 59.847 1.00 58.96 235 GLY D O 1
ATOM 7373 N N . TYR D 1 236 ? -38.324 -23.486 58.549 1.00 52.50 236 TYR D N 1
ATOM 7374 C CA . TYR D 1 236 ? -39.308 -23.585 59.626 1.00 56.04 236 TYR D CA 1
ATOM 7375 C C . TYR D 1 236 ? -38.728 -24.486 60.722 1.00 56.80 236 TYR D C 1
ATOM 7376 O O . TYR D 1 236 ? -38.968 -24.272 61.930 1.00 51.58 236 TYR D O 1
ATOM 7385 N N . ALA D 1 237 ? -37.979 -25.505 60.308 1.00 51.50 237 ALA D N 1
ATOM 7386 C CA . ALA D 1 237 ? -37.370 -26.382 61.289 1.00 53.72 237 ALA D CA 1
ATOM 7387 C C . ALA D 1 237 ? -36.389 -25.578 62.159 1.00 61.96 237 ALA D C 1
ATOM 7388 O O . ALA D 1 237 ? -36.445 -25.702 63.378 1.00 60.75 237 ALA D O 1
ATOM 7390 N N . ARG D 1 238 ? -35.531 -24.733 61.553 1.00 62.44 238 ARG D N 1
ATOM 7391 C CA . ARG D 1 238 ? -34.638 -23.888 62.356 1.00 55.65 238 ARG D CA 1
ATOM 7392 C C . ARG D 1 238 ? -35.429 -23.048 63.342 1.00 59.75 238 ARG D C 1
ATOM 7393 O O . ARG D 1 238 ? -35.070 -22.938 64.507 1.00 61.75 238 ARG D O 1
ATOM 7401 N N . GLN D 1 239 ? -36.571 -22.520 62.937 1.00 63.95 239 GLN D N 1
ATOM 7402 C CA . GLN D 1 239 ? -37.362 -21.741 63.902 1.00 73.59 239 GLN D CA 1
ATOM 7403 C C . GLN D 1 239 ? -37.863 -22.552 65.060 1.00 66.32 239 GLN D C 1
ATOM 7404 O O . GLN D 1 239 ? -37.853 -22.080 66.171 1.00 69.71 239 GLN D O 1
ATOM 7410 N N . ILE D 1 240 ? -38.344 -23.750 64.780 1.00 75.85 240 ILE D N 1
ATOM 7411 C CA . ILE D 1 240 ? -38.843 -24.630 65.832 1.00 70.13 240 ILE D CA 1
ATOM 7412 C C . ILE D 1 240 ? -37.717 -25.030 66.770 1.00 65.58 240 ILE D C 1
ATOM 7413 O O . ILE D 1 240 ? -37.909 -25.111 67.971 1.00 61.13 240 ILE D O 1
ATOM 7418 N N . ASP D 1 241 ? -36.532 -25.259 66.244 1.00 67.63 241 ASP D N 1
ATOM 7419 C CA . ASP D 1 241 ? -35.424 -25.676 67.105 1.00 65.05 241 ASP D CA 1
ATOM 7420 C C . ASP D 1 241 ? -34.934 -24.591 68.074 1.00 65.69 241 ASP D C 1
ATOM 7421 O O . ASP D 1 241 ? -34.620 -24.919 69.193 1.00 74.61 241 ASP D O 1
ATOM 7426 N N . ASP D 1 242 ? -34.888 -23.323 67.659 1.00 71.84 242 ASP D N 1
ATOM 7427 C CA . ASP D 1 242 ? -34.899 -22.201 68.606 1.00 71.43 242 ASP D CA 1
ATOM 7428 C C . ASP D 1 242 ? -36.339 -22.057 68.951 1.00 75.66 242 ASP D C 1
ATOM 7429 O O . ASP D 1 242 ? -37.174 -22.778 68.439 1.00 86.39 242 ASP D O 1
ATOM 7434 N N . GLY D 1 243 ? -36.678 -21.125 69.806 1.00 77.99 243 GLY D N 1
ATOM 7435 C CA . GLY D 1 243 ? -38.087 -20.989 70.175 1.00 81.36 243 GLY D CA 1
ATOM 7436 C C . GLY D 1 243 ? -38.559 -19.722 69.560 1.00 79.85 243 GLY D C 1
ATOM 7437 O O . GLY D 1 243 ? -3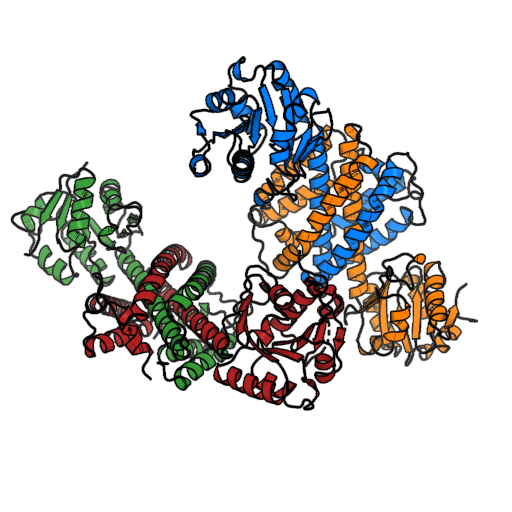9.373 -19.040 70.142 1.00 81.99 243 GLY D O 1
ATOM 7438 N N . ALA D 1 244 ? -38.038 -19.432 68.372 1.00 82.48 244 ALA D N 1
ATOM 7439 C CA . ALA D 1 244 ? -38.146 -18.108 67.776 1.00 80.66 244 ALA D CA 1
ATOM 7440 C C . ALA D 1 244 ? -38.934 -18.202 66.487 1.00 82.94 244 ALA D C 1
ATOM 7441 O O . ALA D 1 244 ? -38.495 -18.905 65.541 1.00 81.98 244 ALA D O 1
ATOM 7443 N N . TYR D 1 245 ? -40.079 -17.499 66.456 1.00 76.93 245 TYR D N 1
ATOM 7444 C CA . TYR D 1 245 ? -41.032 -17.581 65.350 1.00 74.82 245 TYR D CA 1
ATOM 7445 C C . TYR D 1 245 ? -41.291 -16.221 64.667 1.00 77.00 245 TYR D C 1
ATOM 7446 O O . TYR D 1 245 ? -42.410 -15.718 64.660 1.00 75.73 245 TYR D O 1
ATOM 7455 N N . PRO D 1 246 ? -40.253 -15.633 64.065 1.00 84.83 246 PRO D N 1
ATOM 7456 C CA . PRO D 1 246 ? -40.413 -14.357 63.387 1.00 88.00 246 PRO D CA 1
ATOM 7457 C C . PRO D 1 246 ? -41.518 -14.431 62.361 1.00 82.06 246 PRO D C 1
ATOM 7458 O O . PRO D 1 246 ? -41.688 -15.478 61.726 1.00 82.25 246 PRO D O 1
ATOM 7462 N N . ALA D 1 247 ? -42.238 -13.324 62.187 1.00 79.87 247 ALA D N 1
ATOM 7463 C CA . ALA D 1 247 ? -43.338 -13.260 61.226 1.00 79.99 247 ALA D CA 1
ATOM 7464 C C . ALA D 1 247 ? -42.861 -13.302 59.791 1.00 80.36 247 ALA D C 1
ATOM 7465 O O . ALA D 1 247 ? -43.592 -13.821 58.921 1.00 97.85 247 ALA D O 1
ATOM 7467 N N . ASP D 1 248 ? -41.649 -12.795 59.534 1.00 82.35 248 ASP D N 1
ATOM 7468 C CA . ASP D 1 248 ? -41.101 -12.685 58.171 1.00 85.31 248 ASP D CA 1
ATOM 7469 C C . ASP D 1 248 ? -42.198 -12.234 57.153 1.00 96.31 248 ASP D C 1
ATOM 7470 O O . ASP D 1 248 ? -42.395 -12.860 56.104 1.00 93.63 248 ASP D O 1
ATOM 7472 N N . ASP D 1 249 ? -42.953 -11.171 57.487 1.00 94.68 249 ASP D N 1
ATOM 7473 C CA . ASP D 1 249 ? -44.068 -10.714 56.624 1.00 95.49 249 ASP D CA 1
ATOM 7474 C C . ASP D 1 249 ? -45.281 -11.634 56.505 1.00 87.55 249 ASP D C 1
ATOM 7475 O O . ASP D 1 249 ? -46.204 -11.290 55.782 1.00 90.11 249 ASP D O 1
ATOM 7480 N N . ALA D 1 250 ? -45.276 -12.802 57.145 1.00 80.84 250 ALA D N 1
ATOM 7481 C CA . ALA D 1 250 ? -46.366 -13.765 56.988 1.00 85.17 250 ALA D CA 1
ATOM 7482 C C . ALA D 1 250 ? -46.914 -14.240 58.332 1.00 79.60 250 ALA D C 1
ATOM 7483 O O . ALA D 1 250 ? -46.990 -15.425 58.598 1.00 76.66 250 ALA D O 1
ATOM 7485 N N . ALA D 1 251 ? -47.358 -13.304 59.152 1.00 75.27 251 ALA D N 1
ATOM 7486 C CA . ALA D 1 251 ? -47.789 -13.625 60.498 1.00 74.47 251 ALA D CA 1
ATOM 7487 C C . ALA D 1 251 ? -49.116 -14.361 60.524 1.00 73.87 251 ALA D C 1
ATOM 7488 O O . ALA D 1 251 ? -49.936 -14.234 59.629 1.00 83.05 251 ALA D O 1
ATOM 7490 N N . ILE D 1 252 ? -49.345 -15.087 61.603 1.00 68.70 252 ILE D N 1
ATOM 7491 C CA . ILE D 1 252 ? -50.516 -15.948 61.716 1.00 66.77 252 ILE D CA 1
ATOM 7492 C C . ILE D 1 252 ? -51.783 -15.169 61.538 1.00 69.69 252 ILE D C 1
ATOM 7493 O O . ILE D 1 252 ? -52.748 -15.706 61.012 1.00 77.37 252 ILE D O 1
ATOM 7498 N N . ASP D 1 253 ? -51.807 -13.928 62.030 1.00 79.86 253 ASP D N 1
ATOM 7499 C CA . ASP D 1 253 ? -52.955 -13.021 61.834 1.00 79.98 253 ASP D CA 1
ATOM 7500 C C . ASP D 1 253 ? -53.311 -12.925 60.339 1.00 76.18 253 ASP D C 1
ATOM 7501 O O . ASP D 1 253 ? -54.457 -13.180 59.974 1.00 75.49 253 ASP D O 1
ATOM 7506 N N . THR D 1 254 ? -52.313 -12.640 59.499 1.00 63.33 254 THR D N 1
ATOM 7507 C CA . THR D 1 254 ? -52.500 -12.521 58.036 1.00 73.51 254 THR D CA 1
ATOM 7508 C C . THR D 1 254 ? -53.142 -13.772 57.421 1.00 81.33 254 THR D C 1
ATOM 7509 O O . THR D 1 254 ? -53.964 -13.684 56.502 1.00 110.22 254 THR D O 1
ATOM 7513 N N . HIS D 1 255 ? -52.732 -14.946 57.884 1.00 79.85 255 HIS D N 1
ATOM 7514 C CA . HIS D 1 255 ? -53.285 -16.211 57.367 1.00 72.12 255 HIS D CA 1
ATOM 7515 C C . HIS D 1 255 ? -54.796 -16.252 57.534 1.00 69.19 255 HIS D C 1
ATOM 7516 O O . HIS D 1 255 ? -55.522 -16.701 56.660 1.00 73.12 255 HIS D O 1
ATOM 7523 N N . LEU D 1 256 ? -55.237 -15.754 58.685 1.00 79.88 256 LEU D N 1
ATOM 7524 C CA . LEU D 1 256 ? -56.621 -15.878 59.205 1.00 74.29 256 LEU D CA 1
ATOM 7525 C C . LEU D 1 256 ? -57.770 -15.512 58.304 1.00 71.25 256 LEU D C 1
ATOM 7526 O O . LEU D 1 256 ? -58.738 -16.259 58.169 1.00 67.66 256 LEU D O 1
ATOM 7531 N N . ALA D 1 257 ? -57.684 -14.322 57.728 1.00 74.67 257 ALA D N 1
ATOM 7532 C CA . ALA D 1 257 ? -58.684 -13.874 56.774 1.00 76.07 257 ALA D CA 1
ATOM 7533 C C . ALA D 1 257 ? -58.804 -14.856 55.602 1.00 74.94 257 ALA D C 1
ATOM 7534 O O . ALA D 1 257 ? -59.911 -15.238 55.201 1.00 71.66 257 ALA D O 1
ATOM 7536 N N . THR D 1 258 ? -57.657 -15.283 55.086 1.00 62.24 258 THR D N 1
ATOM 7537 C CA . THR D 1 258 ? -57.631 -16.243 53.995 1.00 56.31 258 THR D CA 1
ATOM 7538 C C . THR D 1 258 ? -58.192 -17.593 54.366 1.00 56.80 258 THR D C 1
ATOM 7539 O O . THR D 1 258 ? -58.906 -18.192 53.563 1.00 50.60 258 THR D O 1
ATOM 7543 N N . MET D 1 259 ? -57.973 -18.032 55.609 1.00 57.55 259 MET D N 1
ATOM 7544 C CA . MET D 1 259 ? -58.572 -19.277 56.040 1.00 60.75 259 MET D CA 1
ATOM 7545 C C . MET D 1 259 ? -60.089 -19.168 56.076 1.00 58.89 259 MET D C 1
ATOM 7546 O O . MET D 1 259 ? -60.782 -20.177 55.834 1.00 63.92 259 MET D O 1
ATOM 7551 N N . GLU D 1 260 ? -60.614 -17.975 56.409 1.00 61.20 260 GLU D N 1
ATOM 7552 C CA . GLU D 1 260 ? -62.102 -17.784 56.511 1.00 58.53 260 GLU D CA 1
ATOM 7553 C C . GLU D 1 260 ? -62.665 -17.897 55.104 1.00 54.74 260 GLU D C 1
ATOM 7554 O O . GLU D 1 260 ? -63.634 -18.648 54.868 1.00 43.88 260 GLU D O 1
ATOM 7556 N N . HIS D 1 261 ? -61.999 -17.231 54.156 1.00 53.21 261 HIS D N 1
ATOM 7557 C CA . HIS D 1 261 ? -62.388 -17.344 52.761 1.00 49.77 261 HIS D CA 1
ATOM 7558 C C . HIS D 1 261 ? -62.472 -18.797 52.307 1.00 50.36 261 HIS D C 1
ATOM 7559 O O . HIS D 1 261 ? -63.479 -19.201 51.733 1.00 49.13 261 HIS D O 1
ATOM 7566 N N . LEU D 1 262 ? -61.446 -19.596 52.602 1.00 47.03 262 LEU D N 1
ATOM 7567 C CA . LEU D 1 262 ? -61.455 -20.992 52.194 1.00 43.58 262 LEU D CA 1
ATOM 7568 C C . LEU D 1 262 ? -62.640 -21.750 52.749 1.00 44.93 262 LEU D C 1
ATOM 7569 O O . LEU D 1 262 ? -63.235 -22.603 52.072 1.00 40.53 262 LEU D O 1
ATOM 7574 N N . ILE D 1 263 ? -63.019 -21.410 53.981 1.00 49.30 263 ILE D N 1
ATOM 7575 C CA . ILE D 1 263 ? -64.189 -22.007 54.580 1.00 49.20 263 ILE D CA 1
ATOM 7576 C C . ILE D 1 263 ? -65.449 -21.603 53.874 1.00 51.43 263 ILE D C 1
ATOM 7577 O O . ILE D 1 263 ? -66.301 -22.467 53.564 1.00 57.17 263 ILE D O 1
ATOM 7582 N N . HIS D 1 264 ? -65.601 -20.294 53.639 1.00 59.07 264 HIS D N 1
ATOM 7583 C CA . HIS D 1 264 ? -66.823 -19.755 52.992 1.00 52.62 264 HIS D CA 1
ATOM 7584 C C . HIS D 1 264 ? -66.957 -20.328 51.606 1.00 50.77 264 HIS D C 1
ATOM 7585 O O . HIS D 1 264 ? -68.021 -20.824 51.199 1.00 50.64 264 HIS D O 1
ATOM 7592 N N . GLU D 1 265 ? -65.846 -20.319 50.888 1.00 44.10 265 GLU D N 1
ATOM 7593 C CA . GLU D 1 265 ? -65.814 -20.932 49.593 1.00 47.14 265 GLU D CA 1
ATOM 7594 C C . GLU D 1 265 ? -66.353 -22.368 49.612 1.00 47.45 265 GLU D C 1
ATOM 7595 O O . GLU D 1 265 ? -67.221 -22.745 48.833 1.00 50.49 265 GLU D O 1
ATOM 7601 N N . SER D 1 266 ? -65.868 -23.165 50.544 1.00 54.02 266 SER D N 1
ATOM 7602 C CA . SER D 1 266 ? -66.219 -24.570 50.573 1.00 52.92 266 SER D CA 1
ATOM 7603 C C . SER D 1 266 ? -67.674 -24.798 50.924 1.00 48.36 266 SER D C 1
ATOM 7604 O O . SER D 1 266 ? -68.370 -25.585 50.267 1.00 48.09 266 SER D O 1
ATOM 7607 N N . GLU D 1 267 ? -68.129 -24.097 51.952 1.00 55.05 267 GLU D N 1
ATOM 7608 C CA . GLU D 1 267 ? -69.535 -24.169 52.375 1.00 62.73 267 GLU D CA 1
ATOM 7609 C C . GLU D 1 267 ? -70.430 -23.772 51.224 1.00 55.93 267 GLU D C 1
ATOM 7610 O O . GLU D 1 267 ? -71.297 -24.530 50.808 1.00 51.16 267 GLU D O 1
ATOM 7616 N N . PHE D 1 268 ? -70.147 -22.605 50.654 1.00 57.67 268 PHE D N 1
ATOM 7617 C CA . PHE D 1 268 ? -70.933 -22.106 49.538 1.00 53.49 268 PHE D CA 1
ATOM 7618 C C . PHE D 1 268 ? -70.997 -23.001 48.321 1.00 52.75 268 PHE D C 1
ATOM 7619 O O . PHE D 1 268 ? -72.013 -23.011 47.669 1.00 72.45 268 PHE D O 1
ATOM 7627 N N . LEU D 1 269 ? -69.934 -23.700 47.953 1.00 46.46 269 LEU D N 1
ATOM 7628 C CA . LEU D 1 269 ? -69.990 -24.548 46.779 1.00 46.44 269 LEU D CA 1
ATOM 7629 C C . LEU D 1 269 ? -70.556 -25.913 47.116 1.00 51.44 269 LEU D C 1
ATOM 7630 O O . LEU D 1 269 ? -70.715 -26.778 46.243 1.00 50.43 269 LEU D O 1
ATOM 7635 N N . GLY D 1 270 ? -70.844 -26.127 48.398 1.00 54.05 270 GLY D N 1
ATOM 7636 C CA . GLY D 1 270 ? -71.443 -27.371 48.835 1.00 52.37 270 GLY D CA 1
ATOM 7637 C C . GLY D 1 270 ? -70.472 -28.520 48.920 1.00 52.28 270 GLY D C 1
ATOM 7638 O O . GLY D 1 270 ? -70.875 -29.675 48.824 1.00 51.03 270 GLY D O 1
ATOM 7639 N N . VAL D 1 271 ? -69.182 -28.236 49.005 1.00 49.69 271 VAL D N 1
ATOM 7640 C CA . VAL D 1 271 ? -68.233 -29.321 49.196 1.00 56.15 271 VAL D CA 1
ATOM 7641 C C . VAL D 1 271 ? -67.933 -29.346 50.685 1.00 59.62 271 VAL D C 1
ATOM 7642 O O . VAL D 1 271 ? -68.261 -28.433 51.419 1.00 76.60 271 VAL D O 1
ATOM 7646 N N . ASN D 1 272 ? -67.327 -30.410 51.135 1.00 61.12 272 ASN D N 1
ATOM 7647 C CA . ASN D 1 272 ? -66.950 -30.513 52.523 1.00 58.84 272 ASN D CA 1
ATOM 7648 C C . ASN D 1 272 ? -66.066 -29.394 53.030 1.00 57.21 272 ASN D C 1
ATOM 7649 O O . ASN D 1 272 ? -65.075 -29.076 52.416 1.00 66.90 272 ASN D O 1
ATOM 7654 N N . ALA D 1 273 ? -66.386 -28.858 54.198 1.00 54.44 273 ALA D N 1
ATOM 7655 C CA . ALA D 1 273 ? -65.592 -27.790 54.795 1.00 51.35 273 ALA D CA 1
ATOM 7656 C C . ALA D 1 273 ? -64.942 -28.167 56.141 1.00 50.80 273 ALA D C 1
ATOM 7657 O O . ALA D 1 273 ? -64.336 -27.305 56.782 1.00 45.85 273 ALA D O 1
ATOM 7659 N N . GLU D 1 274 ? -64.957 -29.440 56.525 1.00 48.82 274 GLU D N 1
ATOM 7660 C CA . GLU D 1 274 ? -64.313 -29.809 57.778 1.00 49.87 274 GLU D CA 1
ATOM 7661 C C . GLU D 1 274 ? -62.804 -29.531 57.825 1.00 50.15 274 GLU D C 1
ATOM 7662 O O . GLU D 1 274 ? -62.306 -28.847 58.740 1.00 54.63 274 GLU D O 1
ATOM 7668 N N . LEU D 1 275 ? -62.092 -29.912 56.782 1.00 47.17 275 LEU D N 1
ATOM 7669 C CA . LEU D 1 275 ? -60.669 -29.649 56.756 1.00 47.96 275 LEU D CA 1
ATOM 7670 C C . LEU D 1 275 ? -60.326 -28.152 56.886 1.00 49.48 275 LEU D C 1
ATOM 7671 O O . LEU D 1 275 ? -59.529 -27.788 57.748 1.00 47.26 275 LEU D O 1
ATOM 7676 N N . PRO D 1 276 ? -60.923 -27.280 56.056 1.00 56.14 276 PRO D N 1
ATOM 7677 C CA . PRO D 1 276 ? -60.642 -25.828 56.227 1.00 55.41 276 PRO D CA 1
ATOM 7678 C C . PRO D 1 276 ? -61.030 -25.276 57.600 1.00 51.54 276 PRO D C 1
ATOM 7679 O O . PRO D 1 276 ? -60.336 -24.399 58.116 1.00 49.90 276 PRO D O 1
ATOM 7683 N N . ARG D 1 277 ? -62.090 -25.808 58.204 1.00 54.43 277 ARG D N 1
ATOM 7684 C CA . ARG D 1 277 ? -62.449 -25.408 59.575 1.00 63.14 277 ARG D CA 1
ATOM 7685 C C . ARG D 1 277 ? -61.396 -25.847 60.591 1.00 65.57 277 ARG D C 1
ATOM 7686 O O . ARG D 1 277 ? -60.955 -25.048 61.440 1.00 50.23 277 ARG D O 1
ATOM 7694 N N . PHE D 1 278 ? -60.992 -27.114 60.500 1.00 58.75 278 PHE D N 1
ATOM 7695 C CA . PHE D 1 278 ? -59.884 -27.594 61.320 1.00 55.28 278 PHE D CA 1
ATOM 7696 C C . PHE D 1 278 ? -58.636 -26.706 61.231 1.00 50.89 278 PHE D C 1
ATOM 7697 O O . PHE D 1 278 ? -58.073 -26.288 62.240 1.00 40.61 278 PHE D O 1
ATOM 7705 N N . ILE D 1 279 ? -58.221 -26.402 60.014 1.00 47.58 279 ILE D N 1
ATOM 7706 C CA . ILE D 1 279 ? -57.108 -25.513 59.819 1.00 50.43 279 ILE D CA 1
ATOM 7707 C C . ILE D 1 279 ? -57.302 -24.180 60.569 1.00 59.62 279 ILE D C 1
ATOM 7708 O O . ILE D 1 279 ? -56.404 -23.717 61.228 1.00 61.78 279 ILE D O 1
ATOM 7713 N N . LYS D 1 280 ? -58.486 -23.570 60.455 1.00 71.26 280 LYS D N 1
ATOM 7714 C CA . LYS D 1 280 ? -58.779 -22.262 61.076 1.00 64.89 280 LYS D CA 1
ATOM 7715 C C . LYS D 1 280 ? -58.856 -22.417 62.590 1.00 56.92 280 LYS D C 1
ATOM 7716 O O . LYS D 1 280 ? -58.316 -21.584 63.320 1.00 52.79 280 LYS D O 1
ATOM 7722 N N . ALA D 1 281 ? -59.470 -23.504 63.058 1.00 45.31 281 ALA D N 1
ATOM 7723 C CA . ALA D 1 281 ? -59.468 -23.766 64.476 1.00 47.15 281 ALA D CA 1
ATOM 7724 C C . ALA D 1 281 ? -58.046 -23.672 65.069 1.00 60.35 281 ALA D C 1
ATOM 7725 O O . ALA D 1 281 ? -57.845 -22.924 66.043 1.00 68.02 281 ALA D O 1
ATOM 7727 N N . LEU D 1 282 ? -57.063 -24.381 64.491 1.00 54.08 282 LEU D N 1
ATOM 7728 C CA . LEU D 1 282 ? -55.729 -24.345 65.077 1.00 58.26 282 LEU D CA 1
ATOM 7729 C C . LEU D 1 282 ? -55.225 -22.963 65.107 1.00 48.87 282 LEU D C 1
ATOM 7730 O O . LEU D 1 282 ? -54.709 -22.515 66.110 1.00 57.91 282 LEU D O 1
ATOM 7735 N N . ALA D 1 283 ? -55.357 -22.246 64.027 1.00 53.49 283 ALA D N 1
ATOM 7736 C CA . ALA D 1 283 ? -54.806 -20.882 64.036 1.00 66.41 283 ALA D CA 1
ATOM 7737 C C . ALA D 1 283 ? -55.517 -19.960 65.066 1.00 66.04 283 ALA D C 1
ATOM 7738 O O . ALA D 1 283 ? -54.902 -19.037 65.590 1.00 61.95 283 ALA D O 1
ATOM 7740 N N . ASP D 1 284 ? -56.784 -20.225 65.357 1.00 54.81 284 ASP D N 1
ATOM 7741 C CA . ASP D 1 284 ? -57.478 -19.422 66.353 1.00 64.97 284 ASP D CA 1
ATOM 7742 C C . ASP D 1 284 ? -56.809 -19.560 67.712 1.00 64.80 284 ASP D C 1
ATOM 7743 O O . ASP D 1 284 ? -56.562 -18.572 68.404 1.00 62.58 284 ASP D O 1
ATOM 7748 N N . ARG D 1 285 ? -56.560 -20.803 68.100 1.00 61.41 285 ARG D N 1
ATOM 7749 C CA . ARG D 1 285 ? -55.902 -21.092 69.364 1.00 52.65 285 ARG D CA 1
ATOM 7750 C C . ARG D 1 285 ? -54.563 -20.369 69.480 1.00 59.23 285 ARG D C 1
ATOM 7751 O O . ARG D 1 285 ? -54.257 -19.787 70.511 1.00 57.78 285 ARG D O 1
ATOM 7759 N N . ALA D 1 286 ? -53.772 -20.362 68.415 1.00 56.56 286 ALA D N 1
ATOM 7760 C CA . ALA D 1 286 ? -52.506 -19.667 68.490 1.00 61.36 286 ALA D CA 1
ATOM 7761 C C . ALA D 1 286 ? -52.736 -18.177 68.728 1.00 65.71 286 ALA D C 1
ATOM 7762 O O . ALA D 1 286 ? -51.956 -17.527 69.444 1.00 58.50 286 ALA D O 1
ATOM 7764 N N . VAL D 1 287 ? -53.799 -17.645 68.118 1.00 67.09 287 VAL D N 1
ATOM 7765 C CA . VAL D 1 287 ? -54.064 -16.214 68.196 1.00 76.32 287 VAL D CA 1
ATOM 7766 C C . VAL D 1 287 ? -54.447 -15.888 69.631 1.00 70.84 287 VAL D C 1
ATOM 7767 O O . VAL D 1 287 ? -53.934 -14.926 70.205 1.00 54.16 287 VAL D O 1
ATOM 7771 N N . ALA D 1 288 ? -55.299 -16.749 70.188 1.00 60.63 288 ALA D N 1
ATOM 7772 C CA . ALA D 1 288 ? -55.741 -16.679 71.571 1.00 60.64 288 ALA D CA 1
ATOM 7773 C C . ALA D 1 288 ? -54.629 -16.852 72.610 1.00 69.48 288 ALA D C 1
ATOM 7774 O O . ALA D 1 288 ? -54.860 -16.557 73.759 1.00 91.70 288 ALA D O 1
ATOM 7776 N N . ASP D 1 289 ? -53.470 -17.382 72.247 1.00 72.89 289 ASP D N 1
ATOM 7777 C CA . ASP D 1 289 ? -52.342 -17.463 73.171 1.00 71.01 289 ASP D CA 1
ATOM 7778 C C . ASP D 1 289 ? -51.384 -16.357 72.816 1.00 68.08 289 ASP D C 1
ATOM 7779 O O . ASP D 1 289 ? -50.212 -16.431 73.130 1.00 72.09 289 ASP D O 1
ATOM 7784 N N . GLY D 1 290 ? -51.871 -15.351 72.112 1.00 67.85 290 GLY D N 1
ATOM 7785 C CA . GLY D 1 290 ? -51.069 -14.186 71.793 1.00 70.32 290 GLY D CA 1
ATOM 7786 C C . GLY D 1 290 ? -49.970 -14.445 70.800 1.00 77.83 290 GLY D C 1
ATOM 7787 O O . GLY D 1 290 ? -49.003 -13.692 70.756 1.00 67.72 290 GLY D O 1
ATOM 7788 N N . HIS D 1 291 ? -50.100 -15.505 70.005 1.00 84.46 291 HIS D N 1
ATOM 7789 C CA . HIS D 1 291 ? -49.102 -15.774 68.974 1.00 84.78 291 HIS D CA 1
ATOM 7790 C C . HIS D 1 291 ? -49.481 -15.217 67.609 1.00 79.90 291 HIS D C 1
ATOM 7791 O O . HIS D 1 291 ? -48.752 -15.429 66.619 1.00 73.87 291 HIS D O 1
ATOM 7798 N N . GLY D 1 292 ? -50.575 -14.458 67.564 1.00 76.15 292 GLY D N 1
ATOM 7799 C CA . GLY D 1 292 ? -51.029 -13.816 66.330 1.00 73.59 292 GLY D CA 1
ATOM 7800 C C . GLY D 1 292 ? -49.923 -13.144 65.540 1.00 70.43 292 GLY D C 1
ATOM 7801 O O . GLY D 1 292 ? -49.947 -13.137 64.298 1.00 76.77 292 GLY D O 1
ATOM 7802 N N . GLY D 1 293 ? -48.944 -12.577 66.242 1.00 65.18 293 GLY D N 1
ATOM 7803 C CA . GLY D 1 293 ? -47.879 -11.850 65.575 1.00 61.46 293 GLY D CA 1
ATOM 7804 C C . GLY D 1 293 ? -46.753 -12.709 65.093 1.00 66.16 293 GLY D C 1
ATOM 7805 O O . GLY D 1 293 ? -45.887 -12.224 64.370 1.00 64.60 293 GLY D O 1
ATOM 7806 N N . SER D 1 294 ? -46.758 -13.989 65.462 1.00 72.96 294 SER D N 1
ATOM 7807 C CA . SER D 1 294 ? -45.645 -14.866 65.087 1.00 75.13 294 SER D CA 1
ATOM 7808 C C . SER D 1 294 ? -45.842 -15.542 63.729 1.00 66.75 294 SER D C 1
ATOM 7809 O O . SER D 1 294 ? -46.958 -15.617 63.195 1.00 63.90 294 SER D O 1
ATOM 7812 N N . GLY D 1 295 ? -44.747 -16.060 63.189 1.00 63.66 295 GLY D N 1
ATOM 7813 C CA . GLY D 1 295 ? -44.801 -16.931 62.006 1.00 64.55 295 GLY D CA 1
ATOM 7814 C C . GLY D 1 295 ? -45.586 -18.232 62.230 1.00 63.58 295 GLY D C 1
ATOM 7815 O O . GLY D 1 295 ? -45.847 -18.625 63.374 1.00 62.09 295 GLY D O 1
ATOM 7816 N N . TYR D 1 296 ? -45.945 -18.909 61.136 1.00 56.71 296 TYR D N 1
ATOM 7817 C CA . TYR D 1 296 ? -46.809 -20.107 61.184 1.00 56.10 296 TYR D CA 1
ATOM 7818 C C . TYR D 1 296 ? -46.220 -21.172 62.119 1.00 56.96 296 TYR D C 1
ATOM 7819 O O . TYR D 1 296 ? -46.945 -21.815 62.855 1.00 50.26 296 TYR D O 1
ATOM 7828 N N . PRO D 1 297 ? -44.882 -21.304 62.157 1.00 62.66 297 PRO D N 1
ATOM 7829 C CA . PRO D 1 297 ? -44.312 -22.361 62.994 1.00 63.08 297 PRO D CA 1
ATOM 7830 C C . PRO D 1 297 ? -44.610 -22.262 64.470 1.00 61.65 297 PRO D C 1
ATOM 7831 O O . PRO D 1 297 ? -44.419 -23.220 65.185 1.00 61.44 297 PRO D O 1
ATOM 7835 N N . ALA D 1 298 ? -45.074 -21.122 64.942 1.00 61.57 298 ALA D N 1
ATOM 7836 C CA . ALA D 1 298 ? -45.503 -21.027 66.331 1.00 54.72 298 ALA D CA 1
ATOM 7837 C C . ALA D 1 298 ? -46.661 -21.940 66.627 1.00 54.69 298 ALA D C 1
ATOM 7838 O O . ALA D 1 298 ? -47.004 -22.154 67.782 1.00 68.94 298 ALA D O 1
ATOM 7840 N N . LEU D 1 299 ? -47.290 -22.466 65.594 1.00 51.63 299 LEU D N 1
ATOM 7841 C CA . LEU D 1 299 ? -48.358 -23.405 65.801 1.00 54.84 299 LEU D CA 1
ATOM 7842 C C . LEU D 1 299 ? -47.865 -24.762 66.336 1.00 59.94 299 LEU D C 1
ATOM 7843 O O . LEU D 1 299 ? -48.685 -25.599 66.716 1.00 54.92 299 LEU D O 1
ATOM 7848 N N . ILE D 1 300 ? -46.553 -24.995 66.347 1.00 60.19 300 ILE D N 1
ATOM 7849 C CA . ILE D 1 300 ? -46.016 -26.218 66.950 1.00 55.19 300 ILE D CA 1
ATOM 7850 C C . ILE D 1 300 ? -46.513 -26.360 68.398 1.00 55.93 300 ILE D C 1
ATOM 7851 O O . ILE D 1 300 ? -46.723 -27.486 68.866 1.00 53.36 300 ILE D O 1
ATOM 7856 N N . GLU D 1 301 ? -46.736 -25.248 69.101 1.00 57.28 301 GLU D N 1
ATOM 7857 C CA . GLU D 1 301 ? -47.312 -25.303 70.477 1.00 58.74 301 GLU D CA 1
ATOM 7858 C C . GLU D 1 301 ? -48.699 -25.922 70.546 1.00 54.77 301 GLU D C 1
ATOM 7859 O O . GLU D 1 301 ? -49.041 -26.625 71.487 1.00 53.22 301 GLU D O 1
ATOM 7865 N N . GLN D 1 302 ? -49.473 -25.730 69.494 1.00 54.94 302 GLN D N 1
ATOM 7866 C CA . GLN D 1 302 ? -50.774 -26.356 69.387 1.00 53.91 302 GLN D CA 1
ATOM 7867 C C . GLN D 1 302 ? -50.658 -27.848 69.175 1.00 54.71 302 GLN D C 1
ATOM 7868 O O . GLN D 1 302 ? -51.439 -28.627 69.720 1.00 61.33 302 GLN D O 1
ATOM 7874 N N . PHE D 1 303 ? -49.640 -28.262 68.420 1.00 58.29 303 PHE D N 1
ATOM 7875 C CA . PHE D 1 303 ? -49.422 -29.690 68.172 1.00 52.13 303 PHE D CA 1
ATOM 7876 C C . PHE D 1 303 ? -48.761 -30.461 69.313 1.00 49.29 303 PHE D C 1
ATOM 7877 O O . PHE D 1 303 ? -48.914 -31.658 69.414 1.00 50.76 303 PHE D O 1
ATOM 7885 N N . ARG D 1 304 ? -48.103 -29.751 70.206 1.00 50.11 304 ARG D N 1
ATOM 7886 C CA . ARG D 1 304 ? -47.631 -30.331 71.442 1.00 50.57 304 ARG D CA 1
ATOM 7887 C C . ARG D 1 304 ? -48.634 -30.573 72.570 1.00 63.17 304 ARG D C 1
ATOM 7888 O O . ARG D 1 304 ? -48.276 -31.272 73.496 1.00 76.45 304 ARG D O 1
ATOM 7896 N N . THR D 1 305 ? -49.834 -29.985 72.537 1.00 73.92 305 THR D N 1
ATOM 7897 C CA . THR D 1 305 ? -50.854 -30.153 73.601 1.00 78.41 305 THR D CA 1
ATOM 7898 C C . THR D 1 305 ? -52.028 -31.087 73.311 1.00 77.02 305 THR D C 1
ATOM 7899 O O . THR D 1 305 ? -52.763 -30.834 72.397 1.00 73.80 305 THR D O 1
ATOM 7903 N N . HIS D 1 306 ? -52.162 -32.172 74.081 1.00 88.12 306 HIS D N 1
ATOM 7904 C CA . HIS D 1 306 ? -53.427 -32.991 74.204 1.00 90.59 306 HIS D CA 1
ATOM 7905 C C . HIS D 1 306 ? -54.672 -32.153 74.063 1.00 80.00 306 HIS D C 1
ATOM 7906 O O . HIS D 1 306 ? -54.755 -31.141 74.746 1.00 79.94 306 HIS D O 1
#

CATH classification: 3.40.50.720 (+1 more: 1.10.1040.10)

Nearest PDB structures (foldseek):
  3zgy-assembly2_B  TM=1.004E+00  e=4.502E-58  Streptomyces kanamyceticus
  3zgy-assembly2_A  TM=1.002E+00  e=1.346E-54  Streptomyces kanamyceticus
  3zhb-assembly1_B  TM=1.002E+00  e=2.706E-54  Streptomyces kanamyceticus
  3zhb-assembly2_C  TM=9.990E-01  e=2.663E-53  Streptomyces kanamyceticus
  3zgy-assembly1_D  TM=1.000E+00  e=3.023E-53  Streptomyces kanamyceticus